Protein 6C9E (pdb70)

Radius of gyration: 26.89 Å; Cα contacts (8 Å, |Δi|>4): 1925; chains: 2; bounding box: 59×67×82 Å

Organism: Legionella pneumophila subsp. pneumophila (strain Philadelphia 1 / ATCC 33152 / DSM 7513) (NCBI:txid272624)

Secondary structure (DSSP, 8-state):
---HHHHHTT-GGGS-EETTEE-EE-BTTT-----HHHHHHHHHIIIII----SS--SHHHHHHHHHHHHHHHHHHHHHT-S-GGGEEEESSHHHHHHHHIIIIITTT--TT-EEEEETT--GGGTHHHHHHHHHH--EEEEE-B-TTS-B-HHHHHHH--TTEEEEEEESB-TTT-BB--HHHHHHHHHHTT-EEEEE-TTHHHHS---HHHHT-SEEEEE----S-TT-EEEEE-HHHHHHSPPSS-STTSEEEE-SS-EEEPPTTGGG--SS--HHHHHHHHHHHHHHHHH-HHHHHHHHHHHHHHHHHHHHHHSSEEEE---SSB-SEEEEEESSS-HHHHHHHHHHTTEE-EEE-TT-HHHHHHTT-S-EEEEE--TT--HHHHHHHHHHHHHHHHHT-/----HHHHHTT-GGGS-EETTEE-EE-BTTT-----HHHHHHHHHIIIII----SS--SHHHHHHHHHHHHHHHHHHHHHT-S-GGGEEEESSHHHHHHHHIIIIITTT--TT-EEEEETT--GGGTHHHHHHHHHH--EEEEE-B-TTS-B-HHHHHHH--TTEEEEEEESB-TTT-BBP-HHHHHHHHHHTT-EEEEE-TTGGGTS---HHHHT-SEEEEE----S-TT-EEEEE-HHHHHHSPPSS-STTSEEEE-SS-EEEPPTTGGG--SS--HHHHHHHHHHHHHHHHH-HHHHHHHHHHHHHHHHHHHHHHSSEEEE---SSB-SEEEEEESSS-HHHHHHHHHHTTEE-EEE-TT-HHHHHHTT-S-EEEEE--TT--HHHHHHHHHHHHHHHHHT-

Nearest PDB structures (foldseek):
  7e6c-assembly1_A  TM=9.893E-01  e=4.722E-59  Bacillus subtilis subsp. subtilis str. 168
  7yb3-assembly1_A-2  TM=9.905E-01  e=2.205E-58  Bacillus subtilis subsp. subtilis str. 168
  7cep-assembly1_A  TM=9.903E-01  e=2.472E-58  Bacillus subtilis subsp. subtilis str. 168
  5j8q-assembly1_A  TM=9.897E-01  e=1.967E-58  Bacillus subtilis subsp. subtilis str. 168
  7e6e-assembly1_A  TM=9.894E-01  e=2.290E-57  Bacillus subtilis subsp. subtilis str. 168

Sequence (809 aa):
SFDVNKIIRKKDFPVLHQKINEYDLVYFDNAATTQKPKAVIDAIAQFYEKDNSNVHRGVHALLSSSVRATEMYEAARAKVKKRFINARRSSPRRECIIFVRGTTEAINLVAQSLVAPRILPPDDEEEILITHMEHHSNIVPWQMVCKKMGCKLQVAPISLNGEVILEEFERRKLNENTKMMVAINYASNSSLGTINPVKTMIKMAHEVGAKVLLDGAQATAHLIVDVQDLDCDFYAFSGHMYGPTGIGVLWGKEEELLNSMTPYQGGGEMINSSVSFEATEYAAIPHKFEAGTPNIAGAIGLAAAIDYIWSLDLDAIAEEYETQLLNYATKAIEAVKKGYNIIIGTAANKVPIISSFVHGKIHAHDIGTTILDSEGIAIRSGHHCTMPLMDFYDDVAATSRISMSSFYNTFKEIDYCMEALQRVKEVFATSFDVNKIIRKKDFPVLHQKINEYDLVYFDNAATTQKPKAVIDAIAQFYEKDNSNVHRGVHALLSSSVRATEMMYEAARAKVKRFINARRSPRRECIIFVRGTTEAINLVAQSLVAPRILPDEEILITHMEHHSNIVPWQMVCKKMGCKLQVAPISLNGEVILEEFERRKLNENTKKMMVAINYASNSSLGTINPVKTMIKMAHEVGAKVLLDGAQATAHLIVDVQDLDCDFYAFSGHMYGPTGIGVLWGKEELLNSMTPYQGGGEMINSSVSFEATEYAAIPHKFEAGTPNIAGAIGLAAAIDYIWSLDLDAIAEYETQLLNYATKAIEAVKGYNIIIGTAANKVPIISSFVHGKIHAHDIGTTILDSEGIAIRSGHHCTMMPLMDFYDDVAATSRISMSSFYNTFKEIDYCMEALQRVKEVFA

Foldseek 3Di:
DQPLVVVLVQFVVQQDADVPFRAFEQACLVFHTAGPLLVVLLVCCVVPQDDFEDPDDDDSNVVLNVLLLVLLVLVCVQQVPPDSLQKAKFQWLLVLLLQCLPFPDLVDAAQAAEEEEELQDFLSQPVSNVVSCVVHNYYYHYFYDDQQAAGPVVSLLVPAALRHAEYEYEQAGSAQQDGYPQLVSCVSNVVSPHAYEYECAPVSLQHRHHCVSSVHQWYWYALSSNADHRIIIIGGDQVSVQPTQEDDDAPQQWPDDDPVDTHGDHGPSVHVHPGGPSSRSSSSSSSSVVCVVSPSVNFNVLQVVVQVLLVVLLVVLPQKAWGHNDPHGGNKTWIDGPPDAQVLLQVQLVVNNYHWDWACSSSCSVCVVVVHGITIMRHDGSSGDSVSSVVSSVSVSVSVVVVD/DPQPLVVVLVQFVVQADADVVFRAFEQACLVFDTAGPLLVVLLVCCVVPQDDFEDPDDDDSNVVLNVLLLVLLVLVCVQQVPPDSLQKAKFQWLLVLLLQCLPFPPLVDAAQAAEEEEELQDFLSLPVSNVVSCVVHNHYYHYFYDDQQAAGPVVSLLVPAALRHAEYEYEQAGSAQQDGYPQLVSCVSNVVSPHAYEYECAPVSLQHRHHCVSSVHQWYWYALSSNFDGRIIIIGGDQVSVQVTQEDDDAPQQWPDDDPVDTHGDGGPSVHVHPGGPSSRSSSSSSSSVVCVVSPSVNFNVQQVVVQVLLVVLLVVLPQKAWGHNDPHGGNKTWIDGPPDAQVLLQVQLVVNNYHWDWACSSSCSVCVVVVHGIIIMRHDGSSGDSVSSVVSSVSVNVSVVVVD

B-factor: mean 17.74, std 9.71, range [6.48, 69.1]

Solvent-accessible surface area: 27256 Å² total

InterPro domains:
  IPR000192 Aminotransferase class V domain [PF00266] (33-401)
  IPR010970 Cysteine desulfurase, SufS [TIGR01979] (15-413)
  IPR010970 Cysteine desulfurase, SufS [cd06453] (33-406)
  IPR015421 Pyridoxal phosphate-dependent transferase, major domain [G3DSA:3.40.640.10] (44-304)
  IPR015422 Pyridoxal phosphate-dependent transferase, small domain [G3DSA:3.90.1150.10] (16-406)
  IPR015424 Pyridoxal phosphate-dependent transferase [SSF53383] (11-409)
  IPR016454 Cysteine desulfurase [PIRSF005572] (32-408)
  IPR020578 Aminotransferase class-V, pyridoxal-phosphate binding site [PS00595] (225-244)

CATH classification: 3.40.640.10

Structure (mmCIF, N/CA/C/O backbone):
data_6C9E
#
_entry.id   6C9E
#
_cell.length_a   60.400
_cell.length_b   71.150
_cell.length_c   113.470
_cell.angle_alpha   90.000
_cell.angle_beta   102.360
_cell.angle_gamma   90.000
#
_symmetry.space_group_name_H-M   'P 1 21 1'
#
loop_
_entity.id
_entity.type
_entity.pdbx_description
1 polymer 'Cysteine desulfurase'
2 non-polymer 'ZINC ION'
3 non-polymer 1,2-ETHANEDIOL
4 water water
#
loop_
_atom_site.group_PDB
_atom_site.id
_atom_site.type_symbol
_atom_site.label_atom_id
_atom_site.label_alt_id
_atom_site.label_comp_id
_atom_site.label_asym_id
_atom_site.label_entity_id
_atom_site.label_seq_id
_atom_site.pdbx_PDB_ins_code
_atom_site.Cartn_x
_atom_site.Cartn_y
_atom_site.Cartn_z
_atom_site.occupancy
_atom_site.B_iso_or_equiv
_atom_site.auth_seq_id
_atom_site.auth_comp_id
_atom_site.auth_asym_id
_atom_site.auth_atom_id
_atom_site.pdbx_PDB_model_num
ATOM 1 N N . SER A 1 18 ? -48.380 -29.585 18.278 1.00 44.93 10 SER A N 1
ATOM 2 C CA . SER A 1 18 ? -49.199 -29.271 19.446 1.00 44.02 10 SER A CA 1
ATOM 3 C C . SER A 1 18 ? -48.873 -27.882 19.979 1.00 35.45 10 SER A C 1
ATOM 4 O O . SER A 1 18 ? -49.607 -27.332 20.795 1.00 40.39 10 SER A O 1
ATOM 7 N N . PHE A 1 19 ? -47.756 -27.322 19.529 1.00 34.37 11 PHE A N 1
ATOM 8 C CA . PHE A 1 19 ? -47.388 -25.964 19.905 1.00 30.10 11 PHE A CA 1
ATOM 9 C C . PHE A 1 19 ? -48.258 -24.991 19.114 1.00 22.26 11 PHE A C 1
ATOM 10 O O . PHE A 1 19 ? -48.217 -24.984 17.875 1.00 26.83 11 PHE A O 1
ATOM 18 N N . ASP A 1 20 ? -49.048 -24.173 19.824 1.00 22.69 12 ASP A N 1
ATOM 19 C CA . ASP A 1 20 ? -50.042 -23.299 19.187 1.00 23.77 12 ASP A CA 1
ATOM 20 C C . ASP A 1 20 ? -49.384 -22.002 18.704 1.00 19.32 12 ASP A C 1
ATOM 21 O O . ASP A 1 20 ? -49.564 -20.917 19.264 1.00 19.06 12 ASP A O 1
ATOM 26 N N . VAL A 1 21 ? -48.628 -22.134 17.608 1.00 18.42 13 VAL A N 1
ATOM 27 C CA . VAL A 1 21 ? -47.853 -20.998 17.113 1.00 16.53 13 VAL A CA 1
ATOM 28 C C . VAL A 1 21 ? -48.764 -19.887 16.604 1.00 16.89 13 VAL A C 1
ATOM 29 O O . VAL A 1 21 ? -48.431 -18.702 16.740 1.00 15.48 13 VAL A O 1
ATOM 33 N N . ASN A 1 22 ? -49.927 -20.230 16.027 1.00 18.86 14 ASN A N 1
ATOM 34 C CA . ASN A 1 22 ? -50.828 -19.180 15.558 1.00 21.24 14 ASN A CA 1
ATOM 35 C C . ASN A 1 22 ? -51.306 -18.304 16.711 1.00 18.52 14 ASN A C 1
ATOM 36 O O . ASN A 1 22 ? -51.347 -17.074 16.589 1.00 19.84 14 ASN A O 1
ATOM 41 N N . LYS A 1 23 ? -51.616 -18.910 17.859 1.00 17.88 15 LYS A N 1
ATOM 42 C CA . LYS A 1 23 ? -52.018 -18.107 19.010 1.00 18.80 15 LYS A CA 1
ATOM 43 C C . LYS A 1 23 ? -50.856 -17.258 19.522 1.00 16.89 15 LYS A C 1
ATOM 44 O O . LYS A 1 23 ? -51.024 -16.070 19.809 1.00 17.41 15 LYS A O 1
ATOM 50 N N . ILE A 1 24 ? -49.661 -17.846 19.607 1.00 15.62 16 ILE A N 1
ATOM 51 C CA A ILE A 1 24 ? -48.498 -17.127 20.120 0.46 14.73 16 ILE A CA 1
ATOM 52 C CA B ILE A 1 24 ? -48.499 -17.131 20.120 0.54 14.56 16 ILE A CA 1
ATOM 53 C C . ILE A 1 24 ? -48.153 -15.944 19.221 1.00 12.74 16 ILE A C 1
ATOM 54 O O . ILE A 1 24 ? -47.775 -14.874 19.698 1.00 13.40 16 ILE A O 1
ATOM 63 N N . ARG A 1 25 ? -48.283 -16.116 17.898 1.00 14.50 17 ARG A N 1
ATOM 64 C CA . ARG A 1 25 ? -47.947 -15.009 17.008 1.00 14.69 17 ARG A CA 1
ATOM 65 C C . ARG A 1 25 ? -48.825 -13.789 17.242 1.00 12.65 17 ARG A C 1
ATOM 66 O O . ARG A 1 25 ? -48.390 -12.669 16.971 1.00 14.52 17 ARG A O 1
ATOM 74 N N . LYS A 1 26 ? -50.062 -13.982 17.717 1.00 14.62 18 LYS A N 1
ATOM 75 C CA A LYS A 1 26 ? -50.925 -12.848 18.036 0.44 14.18 18 LYS A CA 1
ATOM 76 C CA B LYS A 1 26 ? -50.912 -12.836 18.019 0.56 14.09 18 LYS A CA 1
ATOM 77 C C . LYS A 1 26 ? -50.343 -11.979 19.137 1.00 12.86 18 LYS A C 1
ATOM 78 O O . LYS A 1 26 ? -50.751 -10.821 19.277 1.00 16.16 18 LYS A O 1
ATOM 89 N N . ASP A 1 27 ? -49.402 -12.511 19.924 1.00 11.99 19 ASP A N 1
ATOM 90 C CA . ASP A 1 27 ? -48.801 -11.727 20.997 1.00 12.01 19 ASP A CA 1
ATOM 91 C C . ASP A 1 27 ? -47.726 -10.774 20.502 1.00 11.56 19 ASP A C 1
ATOM 92 O O . ASP A 1 27 ? -47.264 -9.934 21.279 1.00 10.94 19 ASP A O 1
ATOM 97 N N . PHE A 1 28 ? -47.301 -10.883 19.240 1.00 11.81 20 PHE A N 1
ATOM 98 C CA . PHE A 1 28 ? -46.136 -10.145 18.748 1.00 13.61 20 PHE A CA 1
ATOM 99 C C . PHE A 1 28 ? -46.574 -9.181 17.655 1.00 14.95 20 PHE A C 1
ATOM 100 O O . PHE A 1 28 ? -46.591 -9.538 16.467 1.00 13.57 20 PHE A O 1
ATOM 108 N N . PRO A 1 29 ? -46.915 -7.940 18.003 1.00 12.51 21 PRO A N 1
ATOM 109 C CA . PRO A 1 29 ? -47.500 -7.031 16.999 1.00 12.86 21 PRO A CA 1
ATOM 110 C C . PRO A 1 29 ? -46.592 -6.763 15.805 1.00 13.40 21 PRO A C 1
ATOM 111 O O . PRO A 1 29 ? -47.097 -6.588 14.687 1.00 14.09 21 PRO A O 1
ATOM 115 N N . VAL A 1 30 ? -45.271 -6.753 16.003 1.00 12.47 22 VAL A N 1
ATOM 116 C CA . VAL A 1 30 ? -44.359 -6.417 14.911 1.00 9.79 22 VAL A CA 1
ATOM 117 C C . VAL A 1 30 ? -44.408 -7.450 13.791 1.00 14.76 22 VAL A C 1
ATOM 118 O O . VAL A 1 30 ? -44.023 -7.150 12.654 1.00 13.38 22 VAL A O 1
ATOM 122 N N . LEU A 1 31 ? -44.877 -8.672 14.075 1.00 12.67 23 LEU A N 1
ATOM 123 C CA . LEU A 1 31 ? -44.889 -9.715 13.047 1.00 12.49 23 LEU A CA 1
ATOM 124 C C . LEU A 1 31 ? -45.938 -9.459 11.981 1.00 14.66 23 LEU A C 1
ATOM 125 O O . LEU A 1 31 ? -45.872 -10.042 10.883 1.00 17.22 23 LEU A O 1
ATOM 130 N N . HIS A 1 32 ? -46.903 -8.599 12.274 1.00 12.62 24 HIS A N 1
ATOM 131 C CA . HIS A 1 32 ? -48.074 -8.429 11.430 1.00 16.16 24 HIS A CA 1
ATOM 132 C C . HIS A 1 32 ? -47.936 -7.159 10.598 1.00 18.55 24 HIS A C 1
ATOM 133 O O . HIS A 1 32 ? -48.624 -6.159 10.798 1.00 21.42 24 HIS A O 1
ATOM 140 N N . GLN A 1 33 ? -46.991 -7.215 9.662 1.00 15.74 25 GLN A N 1
ATOM 141 C CA . GLN A 1 33 ? -46.776 -6.108 8.741 1.00 15.37 25 GLN A CA 1
ATOM 142 C C . GLN A 1 33 ? -46.198 -6.643 7.446 1.00 14.84 25 GLN A C 1
ATOM 143 O O . GLN A 1 33 ? -45.685 -7.767 7.384 1.00 17.78 25 GLN A O 1
ATOM 149 N N . LYS A 1 34 ? -46.272 -5.807 6.423 1.00 16.27 26 LYS A N 1
ATOM 150 C CA . LYS A 1 34 ? -45.733 -6.122 5.113 1.00 17.06 26 LYS A CA 1
ATOM 151 C C . LYS A 1 34 ? -44.494 -5.280 4.847 1.00 21.34 26 LYS A C 1
ATOM 152 O O . LYS A 1 34 ? -44.382 -4.136 5.308 1.00 20.81 26 LYS A O 1
ATOM 158 N N . ILE A 1 35 ? -43.563 -5.881 4.120 1.00 19.60 27 ILE A N 1
ATOM 159 C CA . ILE A 1 35 ? -42.395 -5.212 3.575 1.00 19.82 27 ILE A CA 1
ATOM 160 C C . ILE A 1 35 ? -42.658 -5.093 2.081 1.00 22.56 27 ILE A C 1
ATOM 161 O O . ILE A 1 35 ? -42.506 -6.070 1.335 1.00 22.23 27 ILE A O 1
ATOM 166 N N . ASN A 1 36 ? -43.095 -3.915 1.640 1.00 27.41 28 ASN A N 1
ATOM 167 C CA . ASN A 1 36 ? -43.632 -3.735 0.282 1.00 27.48 28 ASN A CA 1
ATOM 168 C C . ASN A 1 36 ? -44.852 -4.652 0.185 1.00 29.84 28 ASN A C 1
ATOM 169 O O . ASN A 1 36 ? -45.722 -4.607 1.067 1.00 30.98 28 ASN A O 1
ATOM 174 N N . GLU A 1 37 ? -44.972 -5.491 -0.828 1.00 35.02 29 GLU A N 1
ATOM 175 C CA . GLU A 1 37 ? -46.175 -6.302 -0.941 1.00 36.17 29 GLU A CA 1
ATOM 176 C C . GLU A 1 37 ? -46.080 -7.623 -0.189 1.00 30.68 29 GLU A C 1
ATOM 177 O O . GLU A 1 37 ? -47.026 -8.414 -0.249 1.00 36.13 29 GLU A O 1
ATOM 179 N N . TYR A 1 38 ? -44.981 -7.879 0.522 1.00 21.41 30 TYR A N 1
ATOM 180 C CA . TYR A 1 38 ? -44.673 -9.198 1.053 1.00 21.13 30 TYR A CA 1
ATOM 181 C C . TYR A 1 38 ? -44.853 -9.228 2.561 1.00 20.84 30 TYR A C 1
ATOM 182 O O . TYR A 1 38 ? -44.441 -8.296 3.254 1.00 20.10 30 TYR A O 1
ATOM 191 N N . ASP A 1 39 ? -45.420 -10.315 3.082 1.00 17.86 31 ASP A N 1
ATOM 192 C CA . ASP A 1 39 ? -45.447 -10.466 4.534 1.00 16.09 31 ASP A CA 1
ATOM 193 C C . ASP A 1 39 ? -44.029 -10.526 5.087 1.00 15.23 31 ASP A C 1
ATOM 194 O O . ASP A 1 39 ? -43.148 -11.180 4.514 1.00 18.26 31 ASP A O 1
ATOM 199 N N . LEU A 1 40 ? -43.813 -9.847 6.211 1.00 15.05 32 LEU A N 1
ATOM 200 C CA . LEU A 1 40 ? -42.549 -9.970 6.916 1.00 13.32 32 LEU A CA 1
ATOM 201 C C . LEU A 1 40 ? -42.337 -11.419 7.323 1.00 14.86 32 LEU A C 1
ATOM 202 O O . LEU A 1 40 ? -43.247 -12.062 7.851 1.00 14.84 32 LEU A O 1
ATOM 207 N N . VAL A 1 41 ? -41.135 -11.941 7.068 1.00 13.26 33 VAL A N 1
ATOM 208 C CA . VAL A 1 41 ? -40.716 -13.248 7.582 1.00 13.32 33 VAL A CA 1
ATOM 209 C C . VAL A 1 41 ? -39.468 -12.970 8.410 1.00 13.95 33 VAL A C 1
ATOM 210 O O . VAL A 1 41 ? -38.405 -12.701 7.849 1.00 13.61 33 VAL A O 1
ATOM 214 N N . TYR A 1 42 ? -39.591 -12.945 9.744 1.00 11.56 34 TYR A N 1
ATOM 215 C CA . TYR A 1 42 ? -38.486 -12.467 10.575 1.00 10.63 34 TYR A CA 1
ATOM 216 C C . TYR A 1 42 ? -37.619 -13.652 10.986 1.00 10.93 34 TYR A C 1
ATOM 217 O O . TYR A 1 42 ? -37.933 -14.380 11.939 1.00 10.43 34 TYR A O 1
ATOM 226 N N . PHE A 1 43 ? -36.510 -13.833 10.263 1.00 10.74 35 PHE A N 1
ATOM 227 C CA . PHE A 1 43 ? -35.560 -14.922 10.487 1.00 11.19 35 PHE A CA 1
ATOM 228 C C . PHE A 1 43 ? -34.207 -14.386 10.948 1.00 10.44 35 PHE A C 1
ATOM 229 O O . PHE A 1 43 ? -33.155 -14.939 10.604 1.00 11.02 35 PHE A O 1
ATOM 237 N N . ASP A 1 44 ? -34.204 -13.322 11.762 1.00 10.02 36 ASP A N 1
ATOM 238 C CA . ASP A 1 44 ? -32.964 -12.703 12.236 1.00 9.60 36 ASP A CA 1
ATOM 239 C C . ASP A 1 44 ? -32.962 -12.622 13.754 1.00 12.31 36 ASP A C 1
ATOM 240 O O . ASP A 1 44 ? -32.457 -11.666 14.350 1.00 11.18 36 ASP A O 1
ATOM 245 N N . ASN A 1 45 ? -33.511 -13.653 14.391 1.00 10.02 37 ASN A N 1
ATOM 246 C CA . ASN A 1 45 ? -33.663 -13.637 15.843 1.00 9.12 37 ASN A CA 1
ATOM 247 C C . ASN A 1 45 ? -32.352 -13.730 16.596 1.00 10.09 37 ASN A C 1
ATOM 248 O O . ASN A 1 45 ? -32.318 -13.329 17.776 1.00 12.08 37 ASN A O 1
ATOM 253 N N . ALA A 1 46 ? -31.294 -14.282 15.983 1.00 10.25 38 ALA A N 1
ATOM 254 C CA . ALA A 1 46 ? -30.002 -14.293 16.667 1.00 10.23 38 ALA A CA 1
ATOM 255 C C . ALA A 1 46 ? -29.393 -12.897 16.747 1.00 11.00 38 ALA A C 1
ATOM 256 O O . ALA A 1 46 ? -28.519 -12.669 17.587 1.00 14.32 38 ALA A O 1
ATOM 258 N N . ALA A 1 47 ? -29.824 -11.963 15.894 1.00 9.60 39 ALA A N 1
ATOM 259 C CA . ALA A 1 47 ? -29.375 -10.577 16.024 1.00 9.38 39 ALA A CA 1
ATOM 260 C C . ALA A 1 47 ? -30.163 -9.862 17.099 1.00 10.54 39 ALA A C 1
ATOM 261 O O . ALA A 1 47 ? -29.590 -9.203 17.973 1.00 9.82 39 ALA A O 1
ATOM 263 N N . THR A 1 48 ? -31.488 -9.994 17.053 1.00 9.12 40 THR A N 1
ATOM 264 C CA . THR A 1 48 ? -32.335 -9.572 18.155 1.00 9.84 40 THR A CA 1
ATOM 265 C C . THR A 1 48 ? -33.702 -10.201 17.962 1.00 8.81 40 THR A C 1
ATOM 266 O O . THR A 1 48 ? -34.093 -10.560 16.845 1.00 10.01 40 THR A O 1
ATOM 270 N N . THR A 1 49 ? -34.436 -10.328 19.062 1.00 8.92 41 THR A N 1
ATOM 271 C CA . THR A 1 49 ? -35.759 -10.936 19.022 1.00 8.83 41 THR A CA 1
ATOM 272 C C . THR A 1 49 ? -36.848 -9.866 19.060 1.00 8.95 41 THR A C 1
ATOM 273 O O . THR A 1 49 ? -36.624 -8.717 19.463 1.00 10.12 41 THR A O 1
ATOM 277 N N . GLN A 1 50 ? -38.055 -10.288 18.700 1.00 9.39 42 GLN A N 1
ATOM 278 C CA . GLN A 1 50 ? -39.221 -9.432 18.820 1.00 8.59 42 GLN A CA 1
ATOM 279 C C . GLN A 1 50 ? -39.868 -9.636 20.187 1.00 9.90 42 GLN A C 1
ATOM 280 O O . GLN A 1 50 ? -39.599 -10.622 20.887 1.00 9.82 42 GLN A O 1
ATOM 286 N N . LYS A 1 51 ? -40.727 -8.640 20.581 1.00 12.14 43 LYS A N 1
ATOM 287 C CA . LYS A 1 51 ? -41.267 -8.589 21.939 1.00 9.06 43 LYS A CA 1
ATOM 288 C C . LYS A 1 51 ? -42.759 -8.870 21.948 1.00 10.53 43 LYS A C 1
ATOM 289 O O . LYS A 1 51 ? -43.494 -8.375 21.083 1.00 12.61 43 LYS A O 1
ATOM 295 N N . PRO A 1 52 ? -43.223 -9.609 22.945 1.00 9.12 44 PRO A N 1
ATOM 296 C CA . PRO A 1 52 ? -44.664 -9.805 23.117 1.00 9.67 44 PRO A CA 1
ATOM 297 C C . PRO A 1 52 ? -45.289 -8.569 23.751 1.00 11.20 44 PRO A C 1
ATOM 298 O O . PRO A 1 52 ? -44.625 -7.772 24.415 1.00 9.91 44 PRO A O 1
ATOM 302 N N . LYS A 1 53 ? -46.593 -8.412 23.512 1.00 10.55 45 LYS A N 1
ATOM 303 C CA . LYS A 1 53 ? -47.329 -7.301 24.110 1.00 10.74 45 LYS A CA 1
ATOM 304 C C . LYS A 1 53 ? -47.111 -7.223 25.627 1.00 11.20 45 LYS A C 1
ATOM 305 O O . LYS A 1 53 ? -46.999 -6.130 26.182 1.00 11.40 45 LYS A O 1
ATOM 311 N N . ALA A 1 54 ? -47.019 -8.374 26.310 1.00 10.54 46 ALA A N 1
ATOM 312 C CA . ALA A 1 54 ? -46.840 -8.343 27.766 1.00 9.66 46 ALA A CA 1
ATOM 313 C C . ALA A 1 54 ? -45.582 -7.586 28.166 1.00 11.42 46 ALA A C 1
ATOM 314 O O . ALA A 1 54 ? -45.561 -6.915 29.214 1.00 11.42 46 ALA A O 1
ATOM 316 N N . VAL A 1 55 ? -44.518 -7.690 27.362 1.00 10.17 47 VAL A N 1
ATOM 317 C CA . VAL A 1 55 ? -43.278 -6.985 27.674 1.00 9.50 47 VAL A CA 1
ATOM 318 C C . VAL A 1 55 ? -43.426 -5.507 27.365 1.00 9.15 47 VAL A C 1
ATOM 319 O O . VAL A 1 55 ? -43.067 -4.642 28.182 1.00 9.00 47 VAL A O 1
ATOM 323 N N . ILE A 1 56 ? -43.977 -5.191 26.188 1.00 8.37 48 ILE A N 1
ATOM 324 C CA . ILE A 1 56 ? -44.188 -3.792 25.821 1.00 9.87 48 ILE A CA 1
ATOM 325 C C . ILE A 1 56 ? -45.076 -3.106 26.851 1.00 10.58 48 ILE A C 1
ATOM 326 O O . ILE A 1 56 ? -44.782 -1.982 27.303 1.00 11.18 48 ILE A O 1
ATOM 331 N N . ASP A 1 57 ? -46.138 -3.799 27.289 1.00 9.75 49 ASP A N 1
ATOM 332 C CA . ASP A 1 57 ? -47.064 -3.225 28.253 1.00 11.59 49 ASP A CA 1
ATOM 333 C C . ASP A 1 57 ? -46.423 -3.061 29.624 1.00 10.05 49 ASP A C 1
ATOM 334 O O . ASP A 1 57 ? -46.728 -2.089 30.335 1.00 12.21 49 ASP A O 1
ATOM 339 N N . ALA A 1 58 ? -45.532 -3.982 30.017 1.00 10.07 50 ALA A N 1
ATOM 340 C CA . ALA A 1 58 ? -44.884 -3.825 31.321 1.00 10.93 50 ALA A CA 1
ATOM 341 C C . ALA A 1 58 ? -44.059 -2.548 31.359 1.00 10.93 50 ALA A C 1
ATOM 342 O O . ALA A 1 58 ? -44.036 -1.837 32.381 1.00 10.62 50 ALA A O 1
ATOM 344 N N . ILE A 1 59 ? -43.341 -2.254 30.273 1.00 8.88 51 ILE A N 1
ATOM 345 C CA . ILE A 1 59 ? -42.529 -1.036 30.212 1.00 9.80 51 ILE A CA 1
ATOM 346 C C . ILE A 1 59 ? -43.417 0.205 30.244 1.00 11.18 51 ILE A C 1
ATOM 347 O O . ILE A 1 59 ? -43.192 1.139 31.034 1.00 10.31 51 ILE A O 1
ATOM 352 N N . ALA A 1 60 ? -44.461 0.237 29.407 1.00 8.94 52 ALA A N 1
ATOM 353 C CA . ALA A 1 60 ? -45.344 1.400 29.398 1.00 9.57 52 ALA A CA 1
ATOM 354 C C . ALA A 1 60 ? -46.019 1.592 30.743 1.00 10.84 52 ALA A C 1
ATOM 355 O O . ALA A 1 60 ? -46.099 2.719 31.241 1.00 10.92 52 ALA A O 1
ATOM 357 N N . GLN A 1 61 ? -46.508 0.501 31.346 1.00 9.53 53 GLN A N 1
ATOM 358 C CA . GLN A 1 61 ? -47.191 0.598 32.635 1.00 8.76 53 GLN A CA 1
ATOM 359 C C . GLN A 1 61 ? -46.260 1.142 33.717 1.00 9.24 53 GLN A C 1
ATOM 360 O O . GLN A 1 61 ? -46.692 1.926 34.578 1.00 10.56 53 GLN A O 1
ATOM 366 N N . PHE A 1 62 ? -44.988 0.744 33.695 1.00 8.75 54 PHE A N 1
ATOM 367 C CA . PHE A 1 62 ? -44.050 1.290 34.667 1.00 8.52 54 PHE A CA 1
ATOM 368 C C . PHE A 1 62 ? -43.992 2.813 34.562 1.00 8.73 54 PHE A C 1
ATOM 369 O O . PHE A 1 62 ? -44.091 3.533 35.568 1.00 9.13 54 PHE A O 1
ATOM 377 N N . TYR A 1 63 ? -43.856 3.335 33.340 1.00 8.72 55 TYR A N 1
ATOM 378 C CA . TYR A 1 63 ? -43.780 4.787 33.199 1.00 8.67 55 TYR A CA 1
ATOM 379 C C . TYR A 1 63 ? -45.117 5.473 33.447 1.00 9.78 55 TYR A C 1
ATOM 380 O O . TYR A 1 63 ? -45.148 6.656 33.812 1.00 11.52 55 TYR A O 1
ATOM 389 N N . GLU A 1 64 ? -46.227 4.774 33.225 1.00 9.49 56 GLU A N 1
ATOM 390 C CA . GLU A 1 64 ? -47.542 5.360 33.424 1.00 8.49 56 GLU A CA 1
ATOM 391 C C . GLU A 1 64 ? -47.970 5.353 34.880 1.00 9.64 56 GLU A C 1
ATOM 392 O O . GLU A 1 64 ? -48.824 6.162 35.251 1.00 11.82 56 GLU A O 1
ATOM 398 N N . LYS A 1 65 ? -47.411 4.463 35.696 1.00 9.52 57 LYS A N 1
ATOM 399 C CA . LYS A 1 65 ? -47.945 4.274 37.049 1.00 8.09 57 LYS A CA 1
ATOM 400 C C . LYS A 1 65 ? -46.912 4.381 38.153 1.00 9.53 57 LYS A C 1
ATOM 401 O O . LYS A 1 65 ? -47.236 4.889 39.230 1.00 10.02 57 LYS A O 1
ATOM 407 N N . ASP A 1 66 ? -45.692 3.858 37.943 1.00 8.69 58 ASP A N 1
ATOM 408 C CA . ASP A 1 66 ? -44.820 3.543 39.075 1.00 10.11 58 ASP A CA 1
ATOM 409 C C . ASP A 1 66 ? -43.471 4.241 39.044 1.00 9.64 58 ASP A C 1
ATOM 410 O O . ASP A 1 66 ? -42.696 4.091 40.000 1.00 11.04 58 ASP A O 1
ATOM 415 N N . ASN A 1 67 ? -43.155 4.966 37.975 1.00 8.70 59 ASN A N 1
ATOM 416 C CA . ASN A 1 67 ? -41.799 5.445 37.783 1.00 8.16 59 ASN A CA 1
ATOM 417 C C . ASN A 1 67 ? -41.328 6.334 38.930 1.00 8.68 59 ASN A C 1
ATOM 418 O O . ASN A 1 67 ? -42.020 7.272 39.339 1.00 9.00 59 ASN A O 1
ATOM 423 N N . SER A 1 68 ? -40.106 6.054 39.385 1.00 7.68 60 SER A N 1
ATOM 424 C CA . SER A 1 68 ? -39.357 6.774 40.411 1.00 6.76 60 SER A CA 1
ATOM 425 C C . SER A 1 68 ? -38.000 6.096 40.494 1.00 9.36 60 SER A C 1
ATOM 426 O O . SER A 1 68 ? -37.798 5.009 39.939 1.00 9.72 60 SER A O 1
ATOM 429 N N . ASN A 1 69 ? -37.062 6.750 41.167 1.00 9.10 61 ASN A N 1
ATOM 430 C CA . ASN A 1 69 ? -35.762 6.128 41.277 1.00 10.39 61 ASN A CA 1
ATOM 431 C C . ASN A 1 69 ? -35.814 5.117 42.414 1.00 12.21 61 ASN A C 1
ATOM 432 O O . ASN A 1 69 ? -36.755 5.103 43.222 1.00 13.90 61 ASN A O 1
ATOM 437 N N . VAL A 1 70 ? -34.836 4.235 42.435 1.00 9.38 62 VAL A N 1
ATOM 438 C CA . VAL A 1 70 ? -34.879 3.069 43.311 1.00 9.26 62 VAL A CA 1
ATOM 439 C C . VAL A 1 70 ? -33.833 3.196 44.410 1.00 11.37 62 VAL A C 1
ATOM 440 O O . VAL A 1 70 ? -32.752 3.776 44.221 1.00 12.83 62 VAL A O 1
ATOM 444 N N . HIS A 1 71 ? -34.183 2.648 45.586 1.00 11.60 63 HIS A N 1
ATOM 445 C CA . HIS A 1 71 ? -33.377 2.578 46.804 1.00 11.67 63 HIS A CA 1
ATOM 446 C C . HIS A 1 71 ? -33.314 3.910 47.542 1.00 14.13 63 HIS A C 1
ATOM 447 O O . HIS A 1 71 ? -33.402 4.980 46.936 1.00 14.36 63 HIS A O 1
ATOM 454 N N . ARG A 1 72 ? -33.194 3.831 48.864 1.00 14.98 64 ARG A N 1
ATOM 455 C CA . ARG A 1 72 ? -32.996 5.009 49.703 1.00 16.40 64 ARG A CA 1
ATOM 456 C C . ARG A 1 72 ? -34.102 6.039 49.499 1.00 16.94 64 ARG A C 1
ATOM 457 O O . ARG A 1 72 ? -33.882 7.238 49.662 1.00 25.01 64 ARG A O 1
ATOM 465 N N . GLY A 1 73 ? -35.312 5.570 49.188 1.00 17.08 65 GLY A N 1
ATOM 466 C CA . GLY A 1 73 ? -36.440 6.466 49.006 1.00 17.42 65 GLY A CA 1
ATOM 467 C C . GLY A 1 73 ? -37.439 6.362 50.138 1.00 18.47 65 GLY A C 1
ATOM 468 O O . GLY A 1 73 ? -37.483 5.365 50.872 1.00 24.72 65 GLY A O 1
ATOM 469 N N . VAL A 1 74 ? -38.217 7.417 50.325 1.00 14.87 66 VAL A N 1
ATOM 470 C CA . VAL A 1 74 ? -39.233 7.438 51.372 1.00 20.05 66 VAL A CA 1
ATOM 471 C C . VAL A 1 74 ? -40.636 7.461 50.817 1.00 24.96 66 VAL A C 1
ATOM 472 O O . VAL A 1 74 ? -41.590 7.256 51.588 1.00 30.38 66 VAL A O 1
ATOM 476 N N . HIS A 1 75 ? -40.812 7.700 49.526 1.00 11.81 67 HIS A N 1
ATOM 477 C CA . HIS A 1 75 ? -42.150 7.983 49.045 1.00 10.40 67 HIS A CA 1
ATOM 478 C C . HIS A 1 75 ? -42.698 6.800 48.259 1.00 10.63 67 HIS A C 1
ATOM 479 O O . HIS A 1 75 ? -41.969 5.904 47.833 1.00 10.24 67 HIS A O 1
ATOM 486 N N . ALA A 1 76 ? -44.024 6.807 48.112 1.00 10.08 68 ALA A N 1
ATOM 487 C CA . ALA A 1 76 ? -44.757 5.618 47.680 1.00 9.37 68 ALA A CA 1
ATOM 488 C C . ALA A 1 76 ? -44.264 5.073 46.346 1.00 10.38 68 ALA A C 1
ATOM 489 O O . ALA A 1 76 ? -44.059 3.864 46.202 1.00 10.47 68 ALA A O 1
ATOM 491 N N . LEU A 1 77 ? -44.098 5.934 45.344 1.00 9.62 69 LEU A N 1
ATOM 492 C CA A LEU A 1 77 ? -43.667 5.410 44.050 0.70 8.40 69 LEU A CA 1
ATOM 493 C CA B LEU A 1 77 ? -43.642 5.463 44.035 0.30 9.72 69 LEU A CA 1
ATOM 494 C C . LEU A 1 77 ? -42.245 4.870 44.118 1.00 8.97 69 LEU A C 1
ATOM 495 O O . LEU A 1 77 ? -41.946 3.849 43.493 1.00 9.79 69 LEU A O 1
ATOM 504 N N . SER A 1 78 ? -41.346 5.523 44.862 1.00 8.54 70 SER A N 1
ATOM 505 C CA A SER A 1 78 ? -39.998 4.975 44.984 0.63 8.82 70 SER A CA 1
ATOM 506 C CA B SER A 1 78 ? -39.998 4.978 44.978 0.22 9.39 70 SER A CA 1
ATOM 507 C CA C SER A 1 78 ? -39.997 4.980 44.984 0.15 9.46 70 SER A CA 1
ATOM 508 C C . SER A 1 78 ? -40.020 3.613 45.656 1.00 10.17 70 SER A C 1
ATOM 509 O O . SER A 1 78 ? -39.314 2.692 45.232 1.00 10.84 70 SER A O 1
ATOM 516 N N . VAL A 1 79 ? -40.830 3.463 46.703 1.00 8.86 71 VAL A N 1
ATOM 517 C CA . VAL A 1 79 ? -40.952 2.175 47.373 1.00 11.07 71 VAL A CA 1
ATOM 518 C C . VAL A 1 79 ? -41.480 1.123 46.401 1.00 13.03 71 VAL A C 1
ATOM 519 O O . VAL A 1 79 ? -40.932 0.011 46.321 1.00 12.07 71 VAL A O 1
ATOM 523 N N . ARG A 1 80 ? -42.507 1.472 45.607 1.00 10.40 72 ARG A N 1
ATOM 524 C CA . ARG A 1 80 ? -43.081 0.514 44.656 1.00 11.14 72 ARG A CA 1
ATOM 525 C C . ARG A 1 80 ? -42.059 0.146 43.602 1.00 11.26 72 ARG A C 1
ATOM 526 O O . ARG A 1 80 ? -41.865 -1.039 43.300 1.00 10.97 72 ARG A O 1
ATOM 534 N N . ALA A 1 81 ? -41.400 1.159 43.024 1.00 8.83 73 ALA A N 1
ATOM 535 C CA . ALA A 1 81 ? -40.442 0.898 41.952 1.00 8.35 73 ALA A CA 1
ATOM 536 C C . ALA A 1 81 ? -39.286 0.048 42.452 1.00 8.54 73 ALA A C 1
ATOM 537 O O . ALA A 1 81 ? -38.774 -0.816 41.723 1.00 9.17 73 ALA A O 1
ATOM 539 N N . THR A 1 82 ? -38.822 0.318 43.678 1.00 8.88 74 THR A N 1
ATOM 540 C CA . THR A 1 82 ? -37.713 -0.459 44.226 1.00 9.63 74 THR A CA 1
ATOM 541 C C . THR A 1 82 ? -38.113 -1.908 44.421 1.00 10.27 74 THR A C 1
ATOM 542 O O . THR A 1 82 ? -37.344 -2.814 44.093 1.00 9.83 74 THR A O 1
ATOM 546 N N . GLU A 1 83 ? -39.323 -2.152 44.938 1.00 8.54 75 GLU A N 1
ATOM 547 C CA . GLU A 1 83 ? -39.776 -3.534 45.077 1.00 7.92 75 GLU A CA 1
ATOM 548 C C . GLU A 1 83 ? -39.850 -4.221 43.719 1.00 10.37 75 GLU A C 1
ATOM 549 O O . GLU A 1 83 ? -39.467 -5.389 43.582 1.00 10.58 75 GLU A O 1
ATOM 555 N N . MET A 1 84 ? -40.321 -3.503 42.694 1.00 8.93 76 MET A N 1
ATOM 556 C CA . MET A 1 84 ? -40.428 -4.093 41.362 1.00 9.08 76 MET A CA 1
ATOM 557 C C . MET A 1 84 ? -39.055 -4.406 40.791 1.00 8.39 76 MET A C 1
ATOM 558 O O . MET A 1 84 ? -38.866 -5.447 40.139 1.00 9.73 76 MET A O 1
ATOM 563 N N . TYR A 1 85 ? -38.109 -3.496 40.981 1.00 7.70 77 TYR A N 1
ATOM 564 C CA . TYR A 1 85 ? -36.753 -3.695 40.470 1.00 8.01 77 TYR A CA 1
ATOM 565 C C . TYR A 1 85 ? -36.080 -4.888 41.148 1.00 9.03 77 TYR A C 1
ATOM 566 O O . TYR A 1 85 ? -35.518 -5.762 40.475 1.00 9.15 77 TYR A O 1
ATOM 575 N N . GLU A 1 86 ? -36.138 -4.951 42.478 1.00 9.34 78 GLU A N 1
ATOM 576 C CA . GLU A 1 86 ? -35.531 -6.090 43.167 1.00 8.88 78 GLU A CA 1
ATOM 577 C C . GLU A 1 86 ? -36.309 -7.376 42.906 1.00 9.13 78 GLU A C 1
ATOM 578 O O . GLU A 1 86 ? -35.720 -8.464 42.911 1.00 10.55 78 GLU A O 1
ATOM 584 N N . ALA A 1 87 ? -37.625 -7.292 42.675 1.00 8.69 79 ALA A N 1
ATOM 585 C CA . ALA A 1 87 ? -38.351 -8.502 42.299 1.00 7.47 79 ALA A CA 1
ATOM 586 C C . ALA A 1 87 ? -37.905 -8.998 40.932 1.00 10.86 79 ALA A C 1
ATOM 587 O O . ALA A 1 87 ? -37.895 -10.205 40.690 1.00 10.56 79 ALA A O 1
ATOM 589 N N . ALA A 1 88 ? -37.582 -8.077 40.019 1.00 8.81 80 ALA A N 1
ATOM 590 C CA . ALA A 1 88 ? -37.028 -8.490 38.727 1.00 8.84 80 ALA A CA 1
ATOM 591 C C . ALA A 1 88 ? -35.712 -9.230 38.926 1.00 8.78 80 ALA A C 1
ATOM 592 O O . ALA A 1 88 ? -35.460 -10.257 38.277 1.00 9.06 80 ALA A O 1
ATOM 594 N N . ARG A 1 89 ? -34.855 -8.731 39.822 1.00 9.04 81 ARG A N 1
ATOM 595 C CA . ARG A 1 89 ? -33.615 -9.441 40.114 1.00 8.14 81 ARG A CA 1
ATOM 596 C C . ARG A 1 89 ? -33.900 -10.836 40.648 1.00 8.54 81 ARG A C 1
ATOM 597 O O . ARG A 1 89 ? -33.219 -11.806 40.289 1.00 9.12 81 ARG A O 1
ATOM 605 N N . ALA A 1 90 ? -34.896 -10.952 41.534 1.00 8.95 82 ALA A N 1
ATOM 606 C CA . ALA A 1 90 ? -35.240 -12.264 42.067 1.00 9.05 82 ALA A CA 1
ATOM 607 C C . ALA A 1 90 ? -35.741 -13.194 40.968 1.00 8.74 82 ALA A C 1
ATOM 608 O O . ALA A 1 90 ? -35.472 -14.405 40.998 1.00 10.64 82 ALA A O 1
ATOM 610 N N . LYS A 1 91 ? -36.475 -12.646 39.993 1.00 9.29 83 LYS A N 1
ATOM 611 C CA . LYS A 1 91 ? -36.963 -13.483 38.899 1.00 9.68 83 LYS A CA 1
ATOM 612 C C . LYS A 1 91 ? -35.809 -13.971 38.033 1.00 8.52 83 LYS A C 1
ATOM 613 O O . LYS A 1 91 ? -35.808 -15.132 37.599 1.00 9.70 83 LYS A O 1
ATOM 619 N N . VAL A 1 92 ? -34.800 -13.119 37.829 1.00 8.84 84 VAL A N 1
ATOM 620 C CA . VAL A 1 92 ? -33.591 -13.553 37.129 1.00 9.88 84 VAL A CA 1
ATOM 621 C C . VAL A 1 92 ? -32.945 -14.719 37.863 1.00 9.45 84 VAL A C 1
ATOM 622 O O . VAL A 1 92 ? -32.559 -15.717 37.248 1.00 9.74 84 VAL A O 1
ATOM 626 N N . LYS A 1 93 ? -32.797 -14.599 39.188 1.00 8.68 85 LYS A N 1
ATOM 627 C CA A LYS A 1 93 ? -32.247 -15.693 39.982 0.53 8.74 85 LYS A CA 1
ATOM 628 C CA B LYS A 1 93 ? -32.245 -15.692 39.980 0.47 8.88 85 LYS A CA 1
ATOM 629 C C . LYS A 1 93 ? -33.000 -16.991 39.729 1.00 11.60 85 LYS A C 1
ATOM 630 O O . LYS A 1 93 ? -32.397 -18.045 39.522 1.00 11.15 85 LYS A O 1
ATOM 641 N N . ARG A 1 94 ? -34.333 -16.937 39.756 1.00 9.36 86 ARG A N 1
ATOM 642 C CA . ARG A 1 94 ? -35.105 -18.157 39.535 1.00 10.46 86 ARG A CA 1
ATOM 643 C C . ARG A 1 94 ? -34.899 -18.688 38.115 1.00 10.84 86 ARG A C 1
ATOM 644 O O . ARG A 1 94 ? -34.796 -19.909 37.896 1.00 11.54 86 ARG A O 1
ATOM 652 N N . PHE A 1 95 ? -34.830 -17.776 37.149 1.00 9.26 87 PHE A N 1
ATOM 653 C CA . PHE A 1 95 ? -34.712 -18.120 35.736 1.00 10.26 87 PHE A CA 1
ATOM 654 C C . PHE A 1 95 ? -33.427 -18.882 35.433 1.00 12.87 87 PHE A C 1
ATOM 655 O O . PHE A 1 95 ? -33.418 -19.764 34.564 1.00 12.85 87 PHE A O 1
ATOM 663 N N . ILE A 1 96 ? -32.325 -18.546 36.112 1.00 9.51 88 ILE A N 1
ATOM 664 C CA . ILE A 1 96 ? -31.043 -19.217 35.855 1.00 11.76 88 ILE A CA 1
ATOM 665 C C . ILE A 1 96 ? -30.650 -20.154 36.990 1.00 12.31 88 ILE A C 1
ATOM 666 O O . ILE A 1 96 ? -29.552 -20.725 36.961 1.00 11.64 88 ILE A O 1
ATOM 671 N N . ASN A 1 97 ? -31.518 -20.332 37.988 1.00 10.71 89 ASN A N 1
ATOM 672 C CA . ASN A 1 97 ? -31.250 -21.160 39.175 1.00 10.54 89 ASN A CA 1
ATOM 673 C C . ASN A 1 97 ? -30.005 -20.705 39.935 1.00 12.26 89 ASN A C 1
ATOM 674 O O . ASN A 1 97 ? -29.204 -21.527 40.395 1.00 16.32 89 ASN A O 1
ATOM 679 N N . ALA A 1 98 ? -29.841 -19.391 40.071 1.00 11.39 90 ALA A N 1
ATOM 680 C CA . ALA A 1 98 ? -28.824 -18.860 40.963 1.00 10.07 90 ALA A CA 1
ATOM 681 C C . ALA A 1 98 ? -29.153 -19.200 42.415 1.00 16.08 90 ALA A C 1
ATOM 682 O O . ALA A 1 98 ? -30.316 -19.347 42.785 1.00 13.19 90 ALA A O 1
ATOM 684 N N . ARG A 1 99 ? -28.115 -19.282 43.254 1.00 13.97 91 ARG A N 1
ATOM 685 C CA A ARG A 1 99 ? -28.345 -19.538 44.675 0.50 15.95 91 ARG A CA 1
ATOM 686 C CA B ARG A 1 99 ? -28.344 -19.536 44.676 0.50 15.97 91 ARG A CA 1
ATOM 687 C C . ARG A 1 99 ? -29.019 -18.356 45.363 1.00 14.82 91 ARG A C 1
ATOM 688 O O . ARG A 1 99 ? -29.787 -18.556 46.313 1.00 16.58 91 ARG A O 1
ATOM 703 N N . SER A 1 100 ? -28.754 -17.130 44.907 1.00 13.57 92 SER A N 1
ATOM 704 C CA A SER A 1 100 ? -29.231 -15.941 45.608 0.63 12.06 92 SER A CA 1
ATOM 705 C CA B SER A 1 100 ? -29.290 -15.961 45.590 0.37 12.72 92 SER A CA 1
ATOM 706 C C . SER A 1 100 ? -29.381 -14.799 44.616 1.00 11.86 92 SER A C 1
ATOM 707 O O . SER A 1 100 ? -28.586 -14.709 43.663 1.00 12.71 92 SER A O 1
ATOM 712 N N . PRO A 1 101 ? -30.354 -13.904 44.806 1.00 11.25 93 PRO A N 1
ATOM 713 C CA . PRO A 1 101 ? -30.429 -12.727 43.933 1.00 10.58 93 PRO A CA 1
ATOM 714 C C . PRO A 1 101 ? -29.205 -11.848 44.016 1.00 10.17 93 PRO A C 1
ATOM 715 O O . PRO A 1 101 ? -28.905 -11.144 43.033 1.00 10.87 93 PRO A O 1
ATOM 719 N N . ARG A 1 102 ? -28.454 -11.900 45.121 1.00 12.44 94 ARG A N 1
ATOM 720 C CA A ARG A 1 102 ? -27.268 -11.061 45.286 0.59 12.96 94 ARG A CA 1
ATOM 721 C CA B ARG A 1 102 ? -27.314 -11.001 45.228 0.41 12.43 94 ARG A CA 1
ATOM 722 C C . ARG A 1 102 ? -26.215 -11.337 44.234 1.00 11.88 94 ARG A C 1
ATOM 723 O O . ARG A 1 102 ? -25.333 -10.504 44.031 1.00 12.58 94 ARG A O 1
ATOM 738 N N . GLU A 1 103 ? -26.262 -12.519 43.620 1.00 10.39 95 GLU A N 1
ATOM 739 C CA . GLU A 1 103 ? -25.301 -12.917 42.594 1.00 10.14 95 GLU A CA 1
ATOM 740 C C . GLU A 1 103 ? -25.658 -12.401 41.207 1.00 11.51 95 GLU A C 1
ATOM 741 O O . GLU A 1 103 ? -24.889 -12.638 40.264 1.00 10.42 95 GLU A O 1
ATOM 747 N N . CYS A 1 104 ? -26.818 -11.761 41.043 1.00 8.93 96 CYS A N 1
ATOM 748 C CA . CYS A 1 104 ? -27.365 -11.401 39.734 1.00 7.51 96 CYS A CA 1
ATOM 749 C C . CYS A 1 104 ? -27.232 -9.891 39.561 1.00 11.47 96 CYS A C 1
ATOM 750 O O . CYS A 1 104 ? -27.898 -9.124 40.261 1.00 11.22 96 CYS A O 1
ATOM 753 N N . ILE A 1 105 ? -26.374 -9.470 38.635 1.00 8.63 97 ILE A N 1
ATOM 754 C CA A ILE A 1 105 ? -26.040 -8.066 38.405 0.49 8.85 97 ILE A CA 1
ATOM 755 C CA B ILE A 1 105 ? -26.065 -8.060 38.416 0.51 8.23 97 ILE A CA 1
ATOM 756 C C . ILE A 1 105 ? -26.688 -7.607 37.106 1.00 8.42 97 ILE A C 1
ATOM 757 O O . ILE A 1 105 ? -26.520 -8.261 36.068 1.00 9.34 97 ILE A O 1
ATOM 766 N N . PHE A 1 106 ? -27.396 -6.480 37.145 1.00 8.29 98 PHE A N 1
ATOM 767 C CA . PHE A 1 106 ? -27.934 -5.901 35.910 1.00 6.48 98 PHE A CA 1
ATOM 768 C C . PHE A 1 106 ? -26.874 -5.036 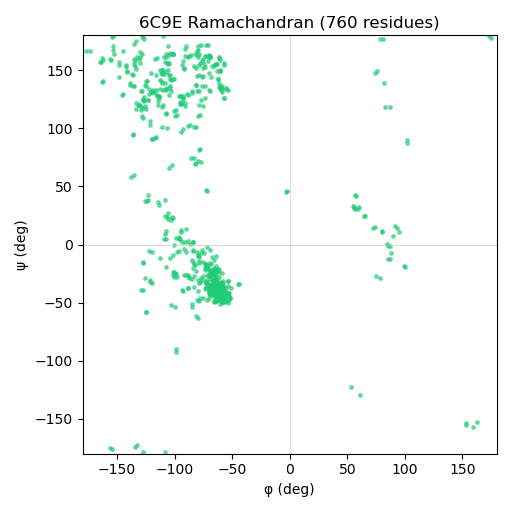35.237 1.00 8.13 98 PHE A C 1
ATOM 769 O O . PHE A 1 106 ? -26.244 -4.180 35.879 1.00 9.04 98 PHE A O 1
ATOM 777 N N . VAL A 1 107 ? -26.686 -5.275 33.931 1.00 6.94 99 VAL A N 1
ATOM 778 C CA . VAL A 1 107 ? -25.754 -4.552 33.069 1.00 8.19 99 VAL A CA 1
ATOM 779 C C . VAL A 1 107 ? -26.504 -4.173 31.795 1.00 9.47 99 VAL A C 1
ATOM 780 O O . VAL A 1 107 ? -27.725 -4.348 31.707 1.00 8.88 99 VAL A O 1
ATOM 784 N N . ARG A 1 108 ? -25.789 -3.633 30.792 1.00 7.59 100 ARG A N 1
ATOM 785 C CA . ARG A 1 108 ? -26.447 -3.302 29.526 1.00 8.23 100 ARG A CA 1
ATOM 786 C C . ARG A 1 108 ? -26.696 -4.542 28.668 1.00 9.25 100 ARG A C 1
ATOM 787 O O . ARG A 1 108 ? -27.681 -4.587 27.914 1.00 10.70 100 ARG A O 1
ATOM 795 N N . GLY A 1 109 ? -25.856 -5.559 28.807 1.00 7.63 101 GLY A N 1
ATOM 796 C CA . GLY A 1 109 ? -25.916 -6.693 27.912 1.00 9.22 101 GLY A CA 1
ATOM 797 C C . GLY A 1 109 ? -24.748 -7.614 28.174 1.00 8.35 101 GLY A C 1
ATOM 798 O O . GLY A 1 109 ? -23.900 -7.352 29.036 1.00 8.96 101 GLY A O 1
ATOM 799 N N . THR A 1 110 ? -24.732 -8.708 27.400 1.00 7.75 102 THR A N 1
ATOM 800 C CA . THR A 1 110 ? -23.664 -9.700 27.496 1.00 8.25 102 THR A CA 1
ATOM 801 C C . THR A 1 110 ? -22.299 -9.050 27.352 1.00 7.99 102 THR A C 1
ATOM 802 O O . THR A 1 110 ? -21.365 -9.378 28.092 1.00 9.37 102 THR A O 1
ATOM 806 N N . THR A 1 111 ? -22.171 -8.106 26.417 1.00 8.66 103 THR A N 1
ATOM 807 C CA . THR A 1 111 ? -20.868 -7.480 26.203 1.00 8.28 103 THR A CA 1
ATOM 808 C C . THR A 1 111 ? -20.380 -6.790 27.471 1.00 9.13 103 THR A C 1
ATOM 809 O O . THR A 1 111 ? -19.229 -6.972 27.886 1.00 9.16 103 THR A O 1
ATOM 813 N N . GLU A 1 112 ? -21.236 -5.986 28.099 1.00 8.01 104 GLU A N 1
ATOM 814 C CA . GLU A 1 112 ? -20.782 -5.310 29.314 1.00 7.88 104 GLU A CA 1
ATOM 815 C C . GLU A 1 112 ? -20.439 -6.321 30.406 1.00 10.87 104 GLU A C 1
ATOM 816 O O . GLU A 1 112 ? -19.456 -6.136 31.149 1.00 9.32 104 GLU A O 1
ATOM 822 N N . ALA A 1 113 ? -21.269 -7.362 30.557 1.00 8.10 105 ALA A N 1
ATOM 823 C CA . ALA A 1 113 ? -21.006 -8.387 31.566 1.00 8.11 105 ALA A CA 1
ATOM 824 C C . ALA A 1 113 ? -19.603 -8.969 31.422 1.00 8.83 105 ALA A C 1
ATOM 825 O O . ALA A 1 113 ? -18.889 -9.153 32.421 1.00 9.71 105 ALA A O 1
ATOM 827 N N . ILE A 1 114 ? -19.196 -9.272 30.184 1.00 8.90 106 ILE A N 1
ATOM 828 C CA . ILE A 1 114 ? -17.876 -9.847 29.960 1.00 8.26 106 ILE A CA 1
ATOM 829 C C . ILE A 1 114 ? -16.776 -8.837 30.258 1.00 9.99 106 ILE A C 1
ATOM 830 O O . ILE A 1 114 ? -15.768 -9.179 30.888 1.00 10.08 106 ILE A O 1
ATOM 835 N N . ASN A 1 115 ? -16.956 -7.569 29.849 1.00 8.33 107 ASN A N 1
ATOM 836 C CA . ASN A 1 115 ? -15.969 -6.547 30.190 1.00 10.33 107 ASN A CA 1
ATOM 837 C C . ASN A 1 115 ? -15.826 -6.379 31.696 1.00 9.17 107 ASN A C 1
ATOM 838 O O . ASN A 1 115 ? -14.708 -6.195 32.201 1.00 10.33 107 ASN A O 1
ATOM 843 N N . LEU A 1 116 ? -16.943 -6.445 32.424 1.00 8.87 108 LEU A N 1
ATOM 844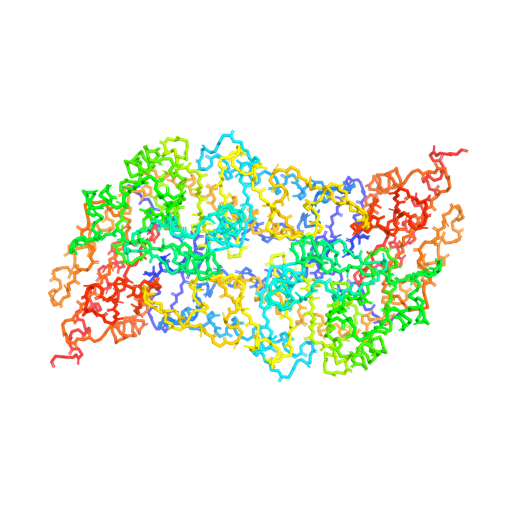 C CA . LEU A 1 116 ? -16.895 -6.315 33.876 1.00 9.36 108 LEU A CA 1
ATOM 845 C C . LEU A 1 116 ? -15.993 -7.382 34.481 1.00 9.97 108 LEU A C 1
ATOM 846 O O . LEU A 1 116 ? -15.122 -7.075 35.307 1.00 10.01 108 LEU A O 1
ATOM 851 N N . VAL A 1 117 ? -16.175 -8.643 34.073 1.00 10.11 109 VAL A N 1
ATOM 852 C CA . VAL A 1 117 ? -15.345 -9.712 34.616 1.00 9.59 109 VAL A CA 1
ATOM 853 C C . VAL A 1 117 ? -13.893 -9.535 34.191 1.00 10.20 109 VAL A C 1
ATOM 854 O O . VAL A 1 117 ? -12.969 -9.728 34.987 1.00 11.02 109 VAL A O 1
ATOM 858 N N . ALA A 1 118 ? -13.666 -9.179 32.923 1.00 8.61 110 ALA A N 1
ATOM 859 C CA . ALA A 1 118 ? -12.296 -8.999 32.456 1.00 10.09 110 ALA A CA 1
ATOM 860 C C . ALA A 1 118 ? -11.563 -7.949 33.279 1.00 12.08 110 ALA A C 1
ATOM 861 O O . ALA A 1 118 ? -10.401 -8.147 33.648 1.00 12.79 110 ALA A O 1
ATOM 863 N N . GLN A 1 119 ? -12.226 -6.838 33.588 1.00 10.25 111 GLN A N 1
ATOM 864 C CA . GLN A 1 119 ? -11.555 -5.752 34.289 1.00 12.04 111 GLN A CA 1
ATOM 865 C C . GLN A 1 119 ? -11.547 -5.924 35.794 1.00 12.35 111 GLN A C 1
ATOM 866 O O . GLN A 1 119 ? -10.608 -5.450 36.446 1.00 13.73 111 GLN A O 1
ATOM 872 N N . SER A 1 120 ? -12.549 -6.582 36.364 1.00 11.65 112 SER A N 1
ATOM 873 C CA . SER A 1 120 ? -12.668 -6.622 37.821 1.00 11.27 112 SER A CA 1
ATOM 874 C C . SER A 1 120 ? -12.134 -7.893 38.444 1.00 13.49 112 SER A C 1
ATOM 875 O O . SER A 1 120 ? -11.779 -7.878 39.623 1.00 15.59 112 SER A O 1
ATOM 878 N N . LEU A 1 121 ? -12.105 -8.995 37.700 1.00 12.03 113 LEU A N 1
ATOM 879 C CA . LEU A 1 121 ? -11.503 -10.237 38.176 1.00 12.50 113 LEU A CA 1
ATOM 880 C C . LEU A 1 121 ? -10.133 -10.474 37.566 1.00 13.01 113 LEU A C 1
ATOM 881 O O . LEU A 1 121 ? -9.144 -10.676 38.290 1.00 13.89 113 LEU A O 1
ATOM 886 N N . VAL A 1 122 ? -10.037 -10.418 36.234 1.00 11.71 114 VAL A N 1
ATOM 887 C CA . VAL A 1 122 ? -8.848 -10.983 35.602 1.00 11.88 114 VAL A CA 1
ATOM 888 C C . VAL A 1 122 ? -7.698 -9.975 35.572 1.00 14.63 114 VAL A C 1
ATOM 889 O O . VAL A 1 122 ? -6.583 -10.276 36.011 1.00 14.85 114 VAL A O 1
ATOM 893 N N . ALA A 1 123 ? -7.946 -8.763 35.080 1.00 13.07 115 ALA A N 1
ATOM 894 C CA . ALA A 1 123 ? -6.864 -7.792 34.942 1.00 13.22 115 ALA A CA 1
ATOM 895 C C . ALA A 1 123 ? -6.134 -7.487 36.248 1.00 17.34 115 ALA A C 1
ATOM 896 O O . ALA A 1 123 ? -4.895 -7.372 36.206 1.00 18.54 115 ALA A O 1
ATOM 898 N N . PRO A 1 124 ? -6.787 -7.374 37.412 1.00 15.12 116 PRO A N 1
ATOM 899 C CA . PRO A 1 124 ? -6.035 -7.075 38.640 1.00 17.76 116 PRO A CA 1
ATOM 900 C C . PRO A 1 124 ? -5.271 -8.253 39.205 1.00 18.45 116 PRO A C 1
ATOM 901 O O . PRO A 1 124 ? -4.520 -8.068 40.175 1.00 20.24 116 PRO A O 1
ATOM 905 N N . ARG A 1 125 ? -5.414 -9.448 38.634 1.00 15.66 117 ARG A N 1
ATOM 906 C CA . ARG A 1 125 ? -4.790 -10.630 39.202 1.00 15.44 117 ARG A CA 1
ATOM 907 C C . ARG A 1 125 ? -3.828 -11.347 38.271 1.00 17.70 117 ARG A C 1
ATOM 908 O O . ARG A 1 125 ? -2.875 -11.967 38.751 1.00 19.81 117 ARG A O 1
ATOM 916 N N . ILE A 1 126 ? -4.076 -11.329 36.962 1.00 15.65 118 ILE A N 1
ATOM 917 C CA . ILE A 1 126 ? -3.359 -12.226 36.065 1.00 16.14 118 ILE A CA 1
ATOM 918 C C . ILE A 1 126 ? -1.933 -11.728 35.858 1.00 16.23 118 ILE A C 1
ATOM 919 O O . ILE A 1 126 ? -1.670 -10.519 35.836 1.00 19.63 118 ILE A O 1
ATOM 924 N N . LEU A 1 127 ? -0.990 -12.671 35.727 1.00 17.65 119 LEU A N 1
ATOM 925 C CA . LEU A 1 127 ? 0.430 -12.365 35.582 1.00 18.59 119 LEU A CA 1
ATOM 926 C C . LEU A 1 127 ? 0.881 -12.563 34.137 1.00 21.38 119 LEU A C 1
ATOM 927 O O . LEU A 1 127 ? 0.205 -13.238 33.356 1.00 19.42 119 LEU A O 1
ATOM 932 N N A PRO A 1 128 ? 1.992 -11.950 33.724 0.68 22.13 120 PRO A N 1
ATOM 933 N N B PRO A 1 128 ? 2.056 -12.021 33.768 0.32 21.59 120 PRO A N 1
ATOM 934 C CA A PRO A 1 128 ? 2.470 -12.179 32.356 0.68 20.73 120 PRO A CA 1
ATOM 935 C CA B PRO A 1 128 ? 2.474 -12.030 32.351 0.32 20.49 120 PRO A CA 1
ATOM 936 C C A PRO A 1 128 ? 2.696 -13.664 32.125 0.68 20.47 120 PRO A C 1
ATOM 937 C C B PRO A 1 128 ? 2.455 -13.375 31.632 0.32 20.91 120 PRO A C 1
ATOM 938 O O A PRO A 1 128 ? 3.112 -14.391 33.031 0.68 20.35 120 PRO A O 1
ATOM 939 O O B PRO A 1 128 ? 1.989 -13.422 30.493 0.32 25.13 120 PRO A O 1
ATOM 946 N N A ASP A 1 129 ? 2.394 -14.116 30.904 0.73 16.97 121 ASP A N 1
ATOM 947 N N B ASP A 1 129 ? 2.968 -14.464 32.182 0.27 22.93 121 ASP A N 1
ATOM 948 C CA A ASP A 1 129 ? 2.533 -15.492 30.446 0.73 27.33 121 ASP A CA 1
ATOM 949 C CA B ASP A 1 129 ? 2.795 -15.633 31.325 0.27 26.00 121 ASP A CA 1
ATOM 950 C C A ASP A 1 129 ? 1.438 -16.399 30.981 0.73 23.06 121 ASP A C 1
ATOM 951 C C B ASP A 1 129 ? 1.823 -16.620 31.957 0.27 23.68 121 ASP A C 1
ATOM 952 O O A ASP A 1 129 ? 1.300 -17.513 30.480 0.73 22.43 121 ASP A O 1
ATOM 953 O O B ASP A 1 129 ? 2.120 -17.809 32.128 0.27 23.69 121 ASP A O 1
ATOM 959 N N A GLU A 1 130 ? 0.665 -15.982 31.986 0.52 18.89 122 GLU A N 1
ATOM 960 N N B GLU A 1 130 ? 0.646 -16.108 32.290 0.48 20.15 122 GLU A N 1
ATOM 961 C CA A GLU A 1 130 ? -0.518 -16.746 32.353 0.52 16.02 122 GLU A CA 1
ATOM 962 C CA B GLU A 1 130 ? -0.550 -16.904 32.495 0.48 16.06 122 GLU A CA 1
ATOM 963 C C A GLU A 1 130 ? -1.540 -16.628 31.231 0.52 20.44 122 GLU A C 1
ATOM 964 C C B GLU A 1 130 ? -1.448 -16.734 31.274 0.48 19.68 122 GLU A C 1
ATOM 965 O O A GLU A 1 130 ? -1.447 -15.750 30.368 0.52 20.59 122 GLU A O 1
ATOM 966 O O B GLU A 1 130 ? -1.182 -15.916 30.388 0.48 21.43 122 GLU A O 1
ATOM 977 N N . GLU A 1 131 ? -2.503 -17.541 31.215 1.00 17.14 123 GLU A N 1
ATOM 978 C CA . GLU A 1 131 ? -3.290 -17.721 30.003 1.00 14.60 123 GLU A CA 1
ATOM 979 C C . GLU A 1 131 ? -4.786 -17.574 30.223 1.00 15.82 123 GLU A C 1
ATOM 980 O O . GLU A 1 131 ? -5.318 -17.903 31.284 1.00 16.54 123 GLU A O 1
ATOM 986 N N . ILE A 1 132 ? -5.445 -17.059 29.183 1.00 14.00 124 ILE A N 1
ATOM 987 C CA . ILE A 1 132 ? -6.900 -17.011 29.061 1.00 13.69 124 ILE A CA 1
ATOM 988 C C . ILE A 1 132 ? -7.262 -17.896 27.879 1.00 15.29 124 ILE A C 1
ATOM 989 O O . ILE A 1 132 ? -6.677 -17.749 26.801 1.00 17.93 124 ILE A O 1
ATOM 994 N N . LEU A 1 133 ? -8.184 -18.836 28.080 1.00 14.26 125 LEU A N 1
ATOM 995 C CA . LEU A 1 133 ? -8.538 -19.805 27.042 1.00 14.53 125 LEU A CA 1
ATOM 996 C C . LEU A 1 133 ? -9.973 -19.568 26.586 1.00 14.98 125 LEU A C 1
ATOM 997 O O . LEU A 1 133 ? -10.890 -19.567 27.413 1.00 14.75 125 LEU A O 1
ATOM 1002 N N . ILE A 1 134 ? -10.168 -19.414 25.270 1.00 13.02 126 ILE A N 1
ATOM 1003 C CA . ILE A 1 134 ? -11.485 -19.276 24.636 1.00 13.44 126 ILE A CA 1
ATOM 1004 C C . ILE A 1 134 ? -11.591 -20.330 23.529 1.00 11.84 126 ILE A C 1
ATOM 1005 O O . ILE A 1 134 ? -10.644 -21.073 23.282 1.00 14.55 126 ILE A O 1
ATOM 1010 N N . THR A 1 135 ? -12.757 -20.410 22.875 1.00 13.15 127 THR A N 1
ATOM 1011 C CA . THR A 1 135 ? -12.888 -21.270 21.697 1.00 12.75 127 THR A CA 1
ATOM 1012 C C . THR A 1 135 ? -12.811 -20.459 20.407 1.00 13.93 127 THR A C 1
ATOM 1013 O O . THR A 1 135 ? -12.973 -19.234 20.389 1.00 14.38 127 THR A O 1
ATOM 1017 N N . HIS A 1 136 ? -12.590 -21.181 19.300 1.00 13.56 128 HIS A N 1
ATOM 1018 C CA . HIS A 1 136 ? -12.524 -20.519 18.000 1.00 13.64 128 HIS A CA 1
ATOM 1019 C C . HIS A 1 136 ? -13.845 -19.881 17.607 1.00 13.29 128 HIS A C 1
ATOM 1020 O O . HIS A 1 136 ? -13.856 -18.998 16.743 1.00 16.34 128 HIS A O 1
ATOM 1027 N N . MET A 1 137 ? -14.958 -20.323 18.172 1.00 12.84 129 MET A N 1
ATOM 1028 C CA . MET A 1 137 ? -16.245 -19.827 17.693 1.00 13.28 129 MET A CA 1
ATOM 1029 C C . MET A 1 137 ? -16.785 -18.646 18.492 1.00 13.34 129 MET A C 1
ATOM 1030 O O . MET A 1 137 ? -17.962 -18.292 18.329 1.00 14.28 129 MET A O 1
ATOM 1035 N N . GLU A 1 138 ? -15.976 -18.022 19.350 1.00 12.96 130 GLU A N 1
ATOM 1036 C CA . GLU A 1 138 ? -16.509 -16.932 20.166 1.00 9.83 130 GLU A CA 1
ATOM 1037 C C . GLU A 1 138 ? -16.985 -15.763 19.311 1.00 11.33 130 GLU A C 1
ATOM 1038 O O . GLU A 1 138 ? -16.379 -15.400 18.299 1.00 12.24 130 GLU A O 1
ATOM 1044 N N . HIS A 1 139 ? -18.076 -15.164 19.756 1.00 12.05 131 HIS A N 1
ATOM 1045 C CA . HIS A 1 139 ? -18.464 -13.824 19.349 1.00 11.67 131 HIS A CA 1
ATOM 1046 C C . HIS A 1 139 ? -17.380 -12.825 19.753 1.00 10.56 131 HIS A C 1
ATOM 1047 O O . HIS A 1 139 ? -16.683 -13.004 20.753 1.00 11.03 131 HIS A O 1
ATOM 1054 N N . HIS A 1 140 ? -17.251 -11.743 18.977 1.00 10.11 132 HIS A N 1
ATOM 1055 C CA . HIS A 1 140 ? -16.246 -10.725 19.307 1.00 10.75 132 HIS A CA 1
ATOM 1056 C C . HIS A 1 140 ? -16.354 -10.210 20.745 1.00 10.74 132 HIS A C 1
ATOM 1057 O O . HIS A 1 140 ? -15.346 -9.801 21.332 1.00 11.06 132 HIS A O 1
ATOM 1064 N N . SER A 1 141 ? -17.557 -10.175 21.308 1.00 9.47 133 SER A N 1
ATOM 1065 C CA . SER A 1 141 ? -17.695 -9.689 22.683 1.00 8.36 133 SER A CA 1
ATOM 1066 C C . SER A 1 141 ? -17.090 -10.636 23.701 1.00 9.99 133 SER A C 1
ATOM 1067 O O . SER A 1 141 ? -16.846 -10.215 24.841 1.00 10.81 133 SER A O 1
ATOM 1070 N N . ASN A 1 142 ? -16.808 -11.889 23.319 1.00 9.98 134 ASN A N 1
ATOM 1071 C CA . ASN A 1 142 ? -16.068 -12.795 24.191 1.00 8.87 134 ASN A CA 1
ATOM 1072 C C . ASN A 1 142 ? -14.656 -13.023 23.661 1.00 10.46 134 ASN A C 1
ATOM 1073 O O . ASN A 1 142 ? -14.042 -14.061 23.948 1.00 11.90 134 ASN A O 1
ATOM 1078 N N . ILE A 1 143 ? -14.130 -12.064 22.881 1.00 10.22 135 ILE A N 1
ATOM 1079 C CA . ILE A 1 143 ? -12.750 -12.079 22.391 1.00 9.84 135 ILE A CA 1
ATOM 1080 C C . ILE A 1 143 ? -12.066 -10.783 22.793 1.00 12.09 135 ILE A C 1
ATOM 1081 O O . ILE A 1 143 ? -11.040 -10.798 23.476 1.00 12.68 135 ILE A O 1
ATOM 1086 N N . VAL A 1 144 ? -12.636 -9.656 22.353 1.00 10.99 136 VAL A N 1
ATOM 1087 C CA . VAL A 1 144 ? -11.952 -8.365 22.508 1.00 10.77 136 VAL A CA 1
ATOM 1088 C C . VAL A 1 144 ? -11.652 -8.026 23.960 1.00 10.65 136 VAL A C 1
ATOM 1089 O O . VAL A 1 144 ? -10.545 -7.539 24.235 1.00 11.61 136 VAL A O 1
ATOM 1093 N N . PRO A 1 145 ? -12.554 -8.228 24.930 1.00 8.88 137 PRO A N 1
ATOM 1094 C CA . PRO A 1 145 ? -12.192 -7.856 26.310 1.00 9.44 137 PRO A CA 1
ATOM 1095 C C . PRO A 1 145 ? -10.954 -8.574 26.793 1.00 12.74 137 PRO A C 1
ATOM 1096 O O . PRO A 1 145 ? -10.119 -7.980 27.491 1.00 11.83 137 PRO A O 1
ATOM 1100 N N . TRP A 1 146 ? -10.800 -9.838 26.394 1.00 11.35 138 TRP A N 1
ATOM 1101 C CA . TRP A 1 146 ? -9.639 -10.611 26.820 1.00 11.09 138 TRP A CA 1
ATOM 1102 C C . TRP A 1 146 ? -8.404 -10.130 26.091 1.00 13.61 138 TRP A C 1
ATOM 1103 O O . TRP A 1 146 ? -7.327 -10.065 26.683 1.00 13.56 138 TRP A O 1
ATOM 1114 N N . GLN A 1 147 ? -8.542 -9.753 24.811 1.00 11.65 139 GLN A N 1
ATOM 1115 C CA . GLN A 1 147 ? -7.398 -9.177 24.104 1.00 12.74 139 GLN A CA 1
ATOM 1116 C C . GLN A 1 147 ? -6.928 -7.892 24.767 1.00 12.74 139 GLN A C 1
ATOM 1117 O O . GLN A 1 147 ? -5.716 -7.617 24.812 1.00 13.91 139 GLN A O 1
ATOM 1123 N N . MET A 1 148 ? -7.871 -7.077 25.243 1.00 12.62 140 MET A N 1
ATOM 1124 C CA . MET A 1 148 ? -7.504 -5.846 25.940 1.00 12.93 140 MET A CA 1
ATOM 1125 C C . MET A 1 148 ? -6.701 -6.152 27.198 1.00 15.93 140 MET A C 1
ATOM 1126 O O . MET A 1 148 ? -5.697 -5.488 27.481 1.00 15.26 140 MET A O 1
ATOM 1131 N N . VAL A 1 149 ? -7.113 -7.170 27.953 1.00 13.74 141 VAL A N 1
ATOM 1132 C CA . VAL A 1 149 ? -6.361 -7.528 29.152 1.00 13.42 141 VAL A CA 1
ATOM 1133 C C . VAL A 1 149 ? -4.977 -8.056 28.780 1.00 17.05 141 VAL A C 1
ATOM 1134 O O . VAL A 1 149 ? -3.984 -7.721 29.428 1.00 17.12 141 VAL A O 1
ATOM 1138 N N . CYS A 1 150 ? -4.889 -8.900 27.742 1.00 13.49 142 CYS A N 1
ATOM 1139 C CA . CYS A 1 150 ? -3.588 -9.426 27.325 1.00 15.01 142 CYS A CA 1
ATOM 1140 C C . CYS A 1 150 ? -2.637 -8.305 26.930 1.00 16.87 142 CYS A C 1
ATOM 1141 O O . CYS A 1 150 ? -1.454 -8.330 27.289 1.00 17.89 142 CYS A O 1
ATOM 1144 N N . LYS A 1 151 ? -3.128 -7.317 26.175 1.00 16.38 143 LYS A N 1
ATOM 1145 C CA . LYS A 1 151 ? -2.246 -6.237 25.740 1.00 16.84 143 LYS A CA 1
ATOM 1146 C C . LYS A 1 151 ? -1.693 -5.460 26.930 1.00 18.90 143 LYS A C 1
ATOM 1147 O O . LYS A 1 151 ? -0.517 -5.071 26.940 1.00 21.11 143 LYS A O 1
ATOM 1153 N N . LYS A 1 152 ? -2.522 -5.224 27.939 1.00 17.71 144 LYS A N 1
ATOM 1154 C CA . LYS A 1 152 ? -2.101 -4.383 29.052 1.00 18.05 144 LYS A CA 1
ATOM 1155 C C . LYS A 1 152 ? -1.303 -5.169 30.088 1.00 21.70 144 LYS A C 1
ATOM 1156 O O . LYS A 1 152 ? -0.336 -4.650 30.658 1.00 23.08 144 LYS A O 1
ATOM 1162 N N . MET A 1 153 ? -1.668 -6.429 30.330 1.00 19.60 145 MET A N 1
ATOM 1163 C CA . MET A 1 153 ? -1.098 -7.182 31.443 1.00 19.41 145 MET A CA 1
ATOM 1164 C C . MET A 1 153 ? -0.063 -8.210 31.020 1.00 19.11 145 MET A C 1
ATOM 1165 O O . MET A 1 153 ? 0.629 -8.759 31.885 1.00 20.66 145 MET A O 1
ATOM 1170 N N . GLY A 1 154 ? 0.061 -8.494 29.726 1.00 18.63 146 GLY A N 1
ATOM 1171 C CA . GLY A 1 154 ? 1.089 -9.397 29.254 1.00 22.52 146 GLY A CA 1
ATOM 1172 C C . GLY A 1 154 ? 0.716 -10.861 29.261 1.00 21.34 146 GLY A C 1
ATOM 1173 O O . GLY A 1 154 ? 1.536 -11.687 28.845 1.00 24.31 146 GLY A O 1
ATOM 1174 N N . CYS A 1 155 ? -0.486 -11.212 29.716 1.00 19.59 147 CYS A N 1
ATOM 1175 C CA . CYS A 1 155 ? -0.948 -12.588 29.618 1.00 18.64 147 CYS A CA 1
ATOM 1176 C C . CYS A 1 155 ? -1.254 -12.938 28.159 1.00 20.94 147 CYS A C 1
ATOM 1177 O O . CYS A 1 155 ? -1.233 -12.085 27.261 1.00 21.33 147 CYS A O 1
ATOM 1180 N N . LYS A 1 156 ? -1.523 -14.219 27.922 1.00 17.97 148 LYS A N 1
ATOM 1181 C CA . LYS A 1 156 ? -1.585 -14.783 26.577 1.00 18.45 148 LYS A CA 1
ATOM 1182 C C . LYS A 1 156 ? -2.958 -15.381 26.317 1.00 20.38 148 LYS A C 1
ATOM 1183 O O . LYS A 1 156 ? -3.461 -16.153 27.134 1.00 19.06 148 LYS A O 1
ATOM 1189 N N . LEU A 1 157 ? -3.552 -15.041 25.173 1.00 14.66 149 LEU A N 1
ATOM 1190 C CA . LEU A 1 157 ? -4.858 -15.574 24.784 1.00 13.53 149 LEU A CA 1
ATOM 1191 C C . LEU A 1 157 ? -4.673 -16.839 23.964 1.00 18.08 149 LEU A C 1
ATOM 1192 O O . LEU A 1 157 ? -4.001 -16.822 22.928 1.00 21.66 149 LEU A O 1
ATOM 1197 N N . GLN A 1 158 ? -5.246 -17.936 24.441 1.00 15.09 150 GLN A N 1
ATOM 1198 C CA . GLN A 1 158 ? -5.193 -19.219 23.764 1.00 16.59 150 GLN A CA 1
ATOM 1199 C C . GLN A 1 158 ? -6.573 -19.557 23.222 1.00 15.08 150 GLN A C 1
ATOM 1200 O O . GLN A 1 158 ? -7.581 -19.155 23.795 1.00 15.07 150 GLN A O 1
ATOM 1206 N N . VAL A 1 159 ? -6.616 -20.299 22.116 1.00 15.29 151 VAL A N 1
ATOM 1207 C CA . VAL A 1 159 ? -7.862 -20.560 21.395 1.00 15.93 151 VAL A CA 1
ATOM 1208 C C . VAL A 1 159 ? -7.994 -22.057 21.144 1.00 15.86 151 VAL A C 1
ATOM 1209 O O . VAL A 1 159 ? -7.161 -22.650 20.451 1.00 18.98 151 VAL A O 1
ATOM 1213 N N . ALA A 1 160 ? -9.060 -22.649 21.663 1.00 15.82 152 ALA A N 1
ATOM 1214 C CA . ALA A 1 160 ? -9.351 -24.063 21.437 1.00 16.81 152 ALA A CA 1
ATOM 1215 C C . ALA A 1 160 ? -10.002 -24.247 20.069 1.00 17.18 152 ALA A C 1
ATOM 1216 O O . ALA A 1 160 ? -10.960 -23.536 19.745 1.00 16.42 152 ALA A O 1
ATOM 1218 N N . PRO A 1 161 ? -9.542 -25.203 19.268 1.00 15.82 153 PRO A N 1
ATOM 1219 C CA . PRO A 1 161 ? -10.024 -25.328 17.889 1.00 15.77 153 PRO A CA 1
ATOM 1220 C C . PRO A 1 161 ? -11.363 -26.043 17.797 1.00 16.20 153 PRO A C 1
ATOM 1221 O O . PRO A 1 161 ? -11.804 -26.729 18.722 1.00 16.95 153 PRO A O 1
ATOM 1225 N N . ILE A 1 162 ? -12.005 -25.870 16.638 1.00 16.94 154 ILE A N 1
ATOM 1226 C CA . ILE A 1 162 ? -13.232 -26.576 16.300 1.00 15.70 154 ILE A CA 1
ATOM 1227 C C . ILE A 1 162 ? -12.974 -27.456 15.084 1.00 16.31 154 ILE A C 1
ATOM 1228 O O . ILE A 1 162 ? -12.025 -27.258 14.314 1.00 18.60 154 ILE A O 1
ATOM 1233 N N . SER A 1 163 ? -13.833 -28.452 14.925 1.00 17.70 155 SER A N 1
ATOM 1234 C CA . SER A 1 163 ? -13.804 -29.255 13.718 1.00 16.73 155 SER A CA 1
ATOM 1235 C C . SER A 1 163 ? -14.726 -28.644 12.664 1.00 15.84 155 SER A C 1
ATOM 1236 O O . SER A 1 163 ? -15.511 -27.732 12.940 1.00 17.25 155 SER A O 1
ATOM 1239 N N . LEU A 1 164 ? -14.637 -29.175 11.439 1.00 20.46 156 LEU A N 1
ATOM 1240 C CA . LEU A 1 164 ? -15.411 -28.597 10.345 1.00 21.44 156 LEU A CA 1
ATOM 1241 C C . LEU A 1 164 ? -16.910 -28.630 10.621 1.00 17.88 156 LEU A C 1
ATOM 1242 O O . LEU A 1 164 ? -17.639 -27.724 10.195 1.00 18.96 156 LEU A O 1
ATOM 1247 N N . ASN A 1 165 ? -17.394 -29.651 11.335 1.00 16.76 157 ASN A N 1
ATOM 1248 C CA . ASN A 1 165 ? -18.820 -29.676 11.656 1.00 17.05 157 ASN A CA 1
ATOM 1249 C C . ASN A 1 165 ? -19.257 -28.591 12.650 1.00 18.61 157 ASN A C 1
ATOM 1250 O O . ASN A 1 165 ? -20.463 -28.478 12.913 1.00 17.32 157 ASN A O 1
ATOM 1255 N N . GLY A 1 166 ? -18.346 -27.793 13.205 1.00 14.92 158 GLY A N 1
ATOM 1256 C CA . GLY A 1 166 ? -18.729 -26.730 14.113 1.00 13.71 158 GLY A CA 1
ATOM 1257 C C . GLY A 1 166 ? -18.725 -27.097 15.578 1.00 15.04 158 GLY A C 1
ATOM 1258 O O . GLY A 1 166 ? -19.299 -26.352 16.383 1.00 16.36 158 GLY A O 1
ATOM 1259 N N . GLU A 1 167 ? -18.110 -28.214 15.951 1.00 16.24 159 GLU A N 1
ATOM 1260 C CA . GLU A 1 167 ? -18.026 -28.640 17.341 1.00 16.12 159 GLU A CA 1
ATOM 1261 C C . GLU A 1 167 ? -16.635 -28.373 17.903 1.00 16.08 159 GLU A C 1
ATOM 1262 O O . GLU A 1 167 ? -15.634 -28.423 17.184 1.00 17.19 159 GLU A O 1
ATOM 1268 N N . VAL A 1 168 ? -16.587 -28.037 19.195 1.00 14.97 160 VAL A N 1
ATOM 1269 C CA . VAL A 1 168 ? -15.308 -27.959 19.890 1.00 18.46 160 VAL A CA 1
ATOM 1270 C C . VAL A 1 168 ? -14.642 -29.327 19.883 1.00 20.87 160 VAL A C 1
ATOM 1271 O O . VAL A 1 168 ? -15.292 -30.350 20.134 1.00 23.59 160 VAL A O 1
ATOM 1275 N N . ILE A 1 169 ? -13.339 -29.362 19.588 1.00 17.61 161 ILE A N 1
ATOM 1276 C CA . ILE A 1 169 ? -12.575 -30.610 19.661 1.00 17.31 161 ILE A CA 1
ATOM 1277 C C . ILE A 1 169 ? -12.164 -30.787 21.122 1.00 19.49 161 ILE A C 1
ATOM 1278 O O . ILE A 1 169 ? -11.208 -30.163 21.579 1.00 20.70 161 ILE A O 1
ATOM 1283 N N . LEU A 1 170 ? -12.881 -31.639 21.863 1.00 20.66 162 LEU A N 1
ATOM 1284 C CA . LEU A 1 170 ? -12.702 -31.670 23.318 1.00 19.90 162 LEU A CA 1
ATOM 1285 C C . LEU A 1 170 ? -11.287 -32.075 23.711 1.00 20.40 162 LEU A C 1
ATOM 1286 O O . LEU A 1 170 ? -10.732 -31.544 24.679 1.00 21.46 162 LEU A O 1
ATOM 1291 N N . GLU A 1 171 ? -10.692 -33.019 22.986 1.00 19.42 163 GLU A N 1
ATOM 1292 C CA . GLU A 1 171 ? -9.333 -33.444 23.316 1.00 22.24 163 GLU A CA 1
ATOM 1293 C C . GLU A 1 171 ? -8.349 -32.282 23.209 1.00 24.65 163 GLU A C 1
ATOM 1294 O O . GLU A 1 171 ? -7.402 -32.189 23.996 1.00 24.84 163 GLU A O 1
ATOM 1296 N N . GLU A 1 172 ? -8.556 -31.378 22.241 1.00 20.78 164 GLU A N 1
ATOM 1297 C CA . GLU A 1 172 ? -7.639 -30.251 22.105 1.00 21.87 164 GLU A CA 1
ATOM 1298 C C . GLU A 1 172 ? -7.931 -29.164 23.128 1.00 20.74 164 GLU A C 1
ATOM 1299 O O . GLU A 1 172 ? -7.006 -28.481 23.584 1.00 20.75 164 GLU A O 1
ATOM 1305 N N . PHE A 1 173 ? -9.202 -28.982 23.488 1.00 18.74 165 PHE A N 1
ATOM 1306 C CA . PHE A 1 173 ? -9.542 -28.086 24.587 1.00 18.45 165 PHE A CA 1
ATOM 1307 C C . PHE A 1 173 ? -8.846 -28.533 25.869 1.00 18.84 165 PHE A C 1
ATOM 1308 O O . PHE A 1 173 ? -8.214 -27.733 26.570 1.00 18.99 165 PHE A O 1
ATOM 1316 N N . GLU A 1 174 ? -8.913 -29.828 26.168 1.00 18.57 166 GLU A N 1
ATOM 1317 C CA . GLU A 1 174 ? -8.241 -30.332 27.356 1.00 21.53 166 GLU A CA 1
ATOM 1318 C C . GLU A 1 174 ? -6.731 -30.131 27.260 1.00 23.41 166 GLU A C 1
ATOM 1319 O O . GLU A 1 174 ? -6.082 -29.782 28.252 1.00 24.70 166 GLU A O 1
ATOM 1325 N N . ARG A 1 175 ? -6.154 -30.340 26.067 1.00 19.53 167 ARG A N 1
ATOM 1326 C CA A ARG A 1 175 ? -4.717 -30.164 25.877 0.55 22.61 167 ARG A CA 1
ATOM 1327 C CA B ARG A 1 175 ? -4.714 -30.169 25.910 0.45 22.67 167 ARG A CA 1
ATOM 1328 C C . ARG A 1 175 ? -4.289 -28.717 26.112 1.00 23.17 167 ARG A C 1
ATOM 1329 O O . ARG A 1 175 ? -3.182 -28.466 26.601 1.00 26.43 167 ARG A O 1
ATOM 1344 N N . LYS A 1 176 ? -5.146 -27.757 25.760 1.00 18.15 168 LYS A N 1
ATOM 1345 C CA . LYS A 1 176 ? -4.828 -26.342 25.914 1.00 20.71 168 LYS A CA 1
ATOM 1346 C C . LYS A 1 176 ? -4.915 -25.868 27.356 1.00 23.94 168 LYS A C 1
ATOM 1347 O O . LYS A 1 176 ? -4.427 -24.773 27.656 1.00 20.97 168 LYS A O 1
ATOM 1353 N N . LEU A 1 177 ? -5.535 -26.650 28.239 1.00 19.25 169 LEU A N 1
ATOM 1354 C CA . LEU A 1 177 ? -5.601 -26.313 29.655 1.00 20.08 169 LEU A CA 1
ATOM 1355 C C . LEU A 1 177 ? -4.309 -26.709 30.355 1.00 20.42 169 LEU A C 1
ATOM 1356 O O . LEU A 1 177 ? -3.771 -27.789 30.125 1.00 23.31 169 LEU A O 1
ATOM 1361 N N . ASN A 1 178 ? -3.815 -25.831 31.220 1.00 20.21 170 ASN A N 1
ATOM 1362 C CA . ASN A 1 178 ? -2.611 -26.136 31.979 1.00 22.12 170 ASN A CA 1
ATOM 1363 C C . ASN A 1 178 ? -2.644 -25.352 33.285 1.00 20.31 170 ASN A C 1
ATOM 1364 O O . ASN A 1 178 ? -3.574 -24.592 33.556 1.00 21.47 170 ASN A O 1
ATOM 1369 N N . GLU A 1 179 ? -1.597 -25.538 34.093 1.00 27.23 171 GLU A N 1
ATOM 1370 C CA . GLU A 1 179 ? -1.542 -24.914 35.410 1.00 25.76 171 GLU A CA 1
ATOM 1371 C C . GLU A 1 179 ? -1.558 -23.396 35.332 1.00 26.89 171 GLU A C 1
ATOM 1372 O O . GLU A 1 179 ? -1.916 -22.742 36.318 1.00 29.63 171 GLU A O 1
ATOM 1374 N N . ASN A 1 180 ? -1.199 -22.819 34.188 1.00 22.83 172 ASN A N 1
ATOM 1375 C CA . ASN A 1 180 ? -1.160 -21.371 34.037 1.00 23.34 172 ASN A CA 1
ATOM 1376 C C . ASN A 1 180 ? -2.427 -20.808 33.410 1.00 22.06 172 ASN A C 1
ATOM 1377 O O . ASN A 1 180 ? -2.488 -19.603 33.135 1.00 20.14 172 ASN A O 1
ATOM 1382 N N . THR A 1 181 ? -3.433 -21.646 33.164 1.00 17.45 173 THR A N 1
ATOM 1383 C CA . THR A 1 181 ? -4.714 -21.170 32.649 1.00 17.14 173 THR A CA 1
ATOM 1384 C C . THR A 1 181 ? -5.504 -20.592 33.813 1.00 20.83 173 THR A C 1
ATOM 1385 O O . THR A 1 181 ? -5.955 -21.337 34.685 1.00 21.85 173 THR A O 1
ATOM 1389 N N . LYS A 1 182 ? -5.694 -19.270 33.832 1.00 18.00 174 LYS A N 1
ATOM 1390 C CA . LYS A 1 182 ? -6.383 -18.662 34.960 1.00 17.99 174 LYS A CA 1
ATOM 1391 C C . LYS A 1 182 ? -7.839 -18.354 34.660 1.00 19.36 174 LYS A C 1
ATOM 1392 O O . LYS A 1 182 ? -8.668 -18.357 35.579 1.00 17.55 174 LYS A O 1
ATOM 1398 N N . MET A 1 183 ? -8.178 -18.109 33.393 1.00 14.28 175 MET A N 1
ATOM 1399 C CA A MET A 1 183 ? -9.535 -17.782 32.990 0.67 12.71 175 MET A CA 1
ATOM 1400 C CA B MET A 1 183 ? -9.560 -17.840 33.027 0.33 13.15 175 MET A CA 1
ATOM 1401 C C . MET A 1 183 ? -9.882 -18.584 31.746 1.00 15.50 175 MET A C 1
ATOM 1402 O O . MET A 1 183 ? -9.066 -18.661 30.821 1.00 15.99 175 MET A O 1
ATOM 1411 N N . VAL A 1 184 ? -11.078 -19.164 31.730 1.00 12.90 176 VAL A N 1
ATOM 1412 C CA . VAL A 1 184 ? -11.637 -19.850 30.575 1.00 12.03 176 VAL A CA 1
ATOM 1413 C C . VAL A 1 184 ? -12.958 -19.153 30.279 1.00 13.37 176 VAL A C 1
ATOM 1414 O O . VAL A 1 184 ? -13.797 -18.992 31.175 1.00 15.44 176 VAL A O 1
ATOM 1418 N N . ALA A 1 185 ? -13.119 -18.677 29.053 1.00 12.07 177 ALA A N 1
ATOM 1419 C CA . ALA A 1 185 ? -14.336 -17.966 28.660 1.00 13.30 177 ALA A CA 1
ATOM 1420 C C . ALA A 1 185 ? -14.854 -18.640 27.404 1.00 14.32 177 ALA A C 1
ATOM 1421 O O . ALA A 1 185 ? -14.159 -18.662 26.380 1.00 15.30 177 ALA A O 1
ATOM 1423 N N . ILE A 1 186 ? -16.051 -19.217 27.482 1.00 11.85 178 ILE A N 1
ATOM 1424 C CA . ILE A 1 186 ? -16.478 -20.099 26.408 1.00 12.00 178 ILE A CA 1
ATOM 1425 C C . ILE A 1 186 ? -17.918 -19.835 26.002 1.00 12.74 178 ILE A C 1
ATOM 1426 O O . ILE A 1 186 ? -18.792 -19.511 26.816 1.00 13.77 178 ILE A O 1
ATOM 1431 N N . ASN A 1 187 ? -18.152 -20.008 24.714 1.00 11.93 179 ASN A N 1
ATOM 1432 C CA . ASN A 1 187 ? -19.478 -19.887 24.145 1.00 12.50 179 ASN A CA 1
ATOM 1433 C C . ASN A 1 187 ? -20.364 -21.041 24.609 1.00 12.90 179 ASN A C 1
ATOM 1434 O O . ASN A 1 187 ? -19.959 -22.206 24.539 1.00 15.10 179 ASN A O 1
ATOM 1439 N N . TYR A 1 188 ? -21.578 -20.729 25.067 1.00 10.87 180 TYR A N 1
ATOM 1440 C CA . TYR A 1 188 ? -22.534 -21.798 25.360 1.00 11.56 180 TYR A CA 1
ATOM 1441 C C . TYR A 1 188 ? -23.219 -22.260 24.077 1.00 11.99 180 TYR A C 1
ATOM 1442 O O . TYR A 1 188 ? -23.075 -23.421 23.670 1.00 12.96 180 TYR A O 1
ATOM 1451 N N . ALA A 1 189 ? -23.935 -21.359 23.408 1.00 12.61 181 ALA A N 1
ATOM 1452 C CA . ALA A 1 189 ? -24.484 -21.632 22.081 1.00 13.28 181 ALA A CA 1
ATOM 1453 C C . ALA A 1 189 ? -24.021 -20.559 21.104 1.00 12.32 181 ALA A C 1
ATOM 1454 O O . ALA A 1 189 ? -23.966 -19.368 21.441 1.00 13.26 181 ALA A O 1
ATOM 1456 N N . SER A 1 190 ? -23.701 -20.989 19.887 1.00 10.71 182 SER A N 1
ATOM 1457 C CA . SER A 1 190 ? -23.060 -20.116 18.907 1.00 11.26 182 SER A CA 1
ATOM 1458 C C . SER A 1 190 ? -24.094 -19.360 18.072 1.00 13.59 182 SER A C 1
ATOM 1459 O O . SER A 1 190 ? -25.004 -19.967 17.499 1.00 13.25 182 SER A O 1
ATOM 1462 N N . ASN A 1 191 ? -23.922 -18.032 17.980 1.00 13.14 183 ASN A N 1
ATOM 1463 C CA . ASN A 1 191 ? -24.809 -17.206 17.160 1.00 13.39 183 ASN A CA 1
ATOM 1464 C C . ASN A 1 191 ? -24.572 -17.386 15.679 1.00 15.67 183 ASN A C 1
ATOM 1465 O O . ASN A 1 191 ? -25.432 -16.982 14.887 1.00 14.27 183 ASN A O 1
ATOM 1470 N N . SER A 1 192 ? -23.412 -17.927 15.299 1.00 15.33 184 SER A N 1
ATOM 1471 C CA A SER A 1 192 ? -23.025 -18.131 13.907 0.40 17.70 184 SER A CA 1
ATOM 1472 C CA B SER A 1 192 ? -23.016 -18.125 13.914 0.60 17.50 184 SER A CA 1
ATOM 1473 C C . SER A 1 192 ? -23.291 -19.544 13.421 1.00 18.18 184 SER A C 1
ATOM 1474 O O . SER A 1 192 ? -23.774 -19.728 12.298 1.00 21.69 184 SER A O 1
ATOM 1479 N N . LEU A 1 193 ? -22.969 -20.549 14.234 1.00 15.10 185 LEU A N 1
ATOM 1480 C CA . LEU A 1 193 ? -23.093 -21.947 13.860 1.00 13.72 185 LEU A CA 1
ATOM 1481 C C . LEU A 1 193 ? -24.330 -22.628 14.415 1.00 15.14 185 LEU A C 1
ATOM 1482 O O . LEU A 1 193 ? -24.738 -23.664 13.877 1.00 16.45 185 LEU A O 1
ATOM 1487 N N . GLY A 1 194 ? -24.887 -22.114 15.499 1.00 13.22 186 GLY A N 1
ATOM 1488 C CA . GLY A 1 194 ? -25.953 -22.787 16.205 1.00 11.22 186 GLY A CA 1
ATOM 1489 C C . GLY A 1 194 ? -25.496 -23.811 17.219 1.00 14.99 186 GLY A C 1
ATOM 1490 O O . GLY A 1 194 ? -26.315 -24.257 18.026 1.00 13.74 186 GLY A O 1
ATOM 1491 N N . THR A 1 195 ? -24.221 -24.186 17.209 1.00 12.49 187 THR A N 1
ATOM 1492 C CA . THR A 1 195 ? -23.712 -25.250 18.081 1.00 11.89 187 THR A CA 1
ATOM 1493 C C . THR A 1 195 ? -24.005 -24.974 19.544 1.00 11.62 187 THR A C 1
ATOM 1494 O O . THR A 1 195 ? -23.749 -23.875 20.026 1.00 13.02 187 THR A O 1
ATOM 1498 N N . ILE A 1 196 ? -24.479 -25.997 20.256 1.00 12.78 188 ILE A N 1
ATOM 1499 C CA . ILE A 1 196 ? -24.554 -25.979 21.717 1.00 13.42 188 ILE A CA 1
ATOM 1500 C C . ILE A 1 196 ? -23.351 -26.778 22.215 1.00 14.56 188 ILE A C 1
ATOM 1501 O O . ILE A 1 196 ? -23.236 -27.979 21.960 1.00 17.76 188 ILE A O 1
ATOM 1506 N N . ASN A 1 197 ? -22.431 -26.106 22.897 1.00 13.59 189 ASN A N 1
ATOM 1507 C CA . ASN A 1 197 ? -21.213 -26.756 23.365 1.00 13.55 189 ASN A CA 1
ATOM 1508 C C . ASN A 1 197 ? -21.451 -27.519 24.660 1.00 14.04 189 ASN A C 1
ATOM 1509 O O . ASN A 1 197 ? -22.338 -27.154 25.440 1.00 13.50 189 ASN A O 1
ATOM 1514 N N . PRO A 1 198 ? -20.669 -28.572 24.899 1.00 13.98 190 PRO A N 1
ATOM 1515 C CA . PRO A 1 198 ? -20.784 -29.387 26.134 1.00 14.80 190 PRO A CA 1
ATOM 1516 C C . PRO A 1 198 ? -20.139 -28.670 27.314 1.00 15.17 190 PRO A C 1
ATOM 1517 O O . PRO A 1 198 ? -19.067 -29.049 27.819 1.00 16.53 190 PRO A O 1
ATOM 1521 N N . VAL A 1 199 ? -20.793 -27.593 27.763 1.00 13.92 191 VAL A N 1
ATOM 1522 C CA . VAL A 1 199 ? -20.122 -26.684 28.680 1.00 14.08 191 VAL A CA 1
ATOM 1523 C C . VAL A 1 199 ? -19.947 -27.299 30.059 1.00 15.60 191 VAL A C 1
ATOM 1524 O O . VAL A 1 199 ? -18.956 -27.009 30.732 1.00 15.30 191 VAL A O 1
ATOM 1528 N N . LYS A 1 200 ? -20.873 -28.149 30.510 1.00 14.21 192 LYS A N 1
ATOM 1529 C CA . LYS A 1 200 ? -20.686 -28.763 31.826 1.00 15.09 192 LYS A CA 1
ATOM 1530 C C . LYS A 1 200 ? -19.387 -29.575 31.868 1.00 15.44 192 LYS A C 1
ATOM 1531 O O . LYS A 1 200 ? -18.600 -29.467 32.816 1.00 15.85 192 LYS A O 1
ATOM 1537 N N . THR A 1 201 ? -19.131 -30.376 30.831 1.00 14.72 193 THR A N 1
ATOM 1538 C CA . THR A 1 201 ? -17.884 -31.124 30.754 1.00 14.67 193 THR A CA 1
ATOM 1539 C C . THR A 1 201 ? -16.678 -30.196 30.667 1.00 17.10 193 THR A C 1
ATOM 1540 O O . THR A 1 201 ? -15.660 -30.425 31.332 1.00 18.81 193 THR A O 1
ATOM 1544 N N . MET A 1 202 ? -16.770 -29.147 29.840 1.00 15.22 194 MET A N 1
ATOM 1545 C CA . MET A 1 202 ? -15.638 -28.239 29.663 1.00 15.69 194 MET A CA 1
ATOM 1546 C C . MET A 1 202 ? -15.318 -27.507 30.957 1.00 17.20 194 MET A C 1
ATOM 1547 O O . MET A 1 202 ? -14.141 -27.300 31.291 1.00 15.92 194 MET A O 1
ATOM 1552 N N . ILE A 1 203 ? -16.359 -27.134 31.708 1.00 15.38 195 ILE A N 1
ATOM 1553 C CA . ILE A 1 203 ? -16.171 -26.453 32.987 1.00 16.35 195 ILE A CA 1
ATOM 1554 C C . ILE A 1 203 ? -15.451 -27.363 33.972 1.00 19.44 195 ILE A C 1
ATOM 1555 O O . ILE A 1 203 ? -14.536 -26.928 34.678 1.00 17.45 195 ILE A O 1
ATOM 1560 N N . LYS A 1 204 ? -15.855 -28.635 34.044 1.00 16.62 196 LYS A N 1
ATOM 1561 C CA . LYS A 1 204 ? -15.143 -29.593 34.885 1.00 15.48 196 LYS A CA 1
ATOM 1562 C C . LYS A 1 204 ? -13.667 -29.659 34.507 1.00 17.82 196 LYS A C 1
ATOM 1563 O O . LYS A 1 204 ? -12.792 -29.649 35.377 1.00 19.07 196 LYS A O 1
ATOM 1569 N N . MET A 1 205 ? -13.374 -29.750 33.206 1.00 16.83 197 MET A N 1
ATOM 1570 C CA . MET A 1 205 ? -11.978 -29.806 32.769 1.00 20.51 197 MET A CA 1
ATOM 1571 C C . MET A 1 205 ? -11.208 -28.568 33.204 1.00 20.21 197 MET A C 1
ATOM 1572 O O . MET A 1 205 ? -10.065 -28.665 33.674 1.00 18.48 197 MET A O 1
ATOM 1577 N N . ALA A 1 206 ? -11.812 -27.394 33.030 1.00 17.22 198 ALA A N 1
ATOM 1578 C CA . ALA A 1 206 ? -11.151 -26.148 33.390 1.00 17.36 198 ALA A CA 1
ATOM 1579 C C . ALA A 1 206 ? -10.920 -26.056 34.891 1.00 17.91 198 ALA A C 1
ATOM 1580 O O . ALA A 1 206 ? -9.855 -25.611 35.342 1.00 17.54 198 ALA A O 1
ATOM 1582 N N . HIS A 1 207 ? -11.889 -26.504 35.687 1.00 16.87 199 HIS A N 1
ATOM 1583 C CA . HIS A 1 207 ? -11.704 -26.455 37.131 1.00 19.96 199 HIS A CA 1
ATOM 1584 C C . HIS A 1 207 ? -10.588 -27.374 37.608 1.00 20.28 199 HIS A C 1
ATOM 1585 O O . HIS A 1 207 ? -9.996 -27.109 38.657 1.00 21.09 199 HIS A O 1
ATOM 1592 N N . GLU A 1 208 ? -10.268 -28.430 36.857 1.00 16.88 200 GLU A N 1
ATOM 1593 C CA . GLU A 1 208 ? -9.209 -29.330 37.291 1.00 19.79 200 GLU A CA 1
ATOM 1594 C C . GLU A 1 208 ? -7.856 -28.633 37.333 1.00 22.11 200 GLU A C 1
ATOM 1595 O O . GLU A 1 208 ? -6.997 -29.022 38.131 1.00 25.28 200 GLU A O 1
ATOM 1601 N N . VAL A 1 209 ? -7.648 -27.599 36.509 1.00 20.66 201 VAL A N 1
ATOM 1602 C CA . VAL A 1 209 ? -6.385 -26.858 36.532 1.00 22.15 201 VAL A CA 1
ATOM 1603 C C . VAL A 1 209 ? -6.496 -25.570 37.334 1.00 22.20 201 VAL A C 1
ATOM 1604 O O . VAL A 1 209 ? -5.546 -24.782 37.368 1.00 27.77 201 VAL A O 1
ATOM 1608 N N . GLY A 1 210 ? -7.629 -25.340 37.990 1.00 18.64 202 GLY A N 1
ATOM 1609 C CA . GLY A 1 210 ? -7.790 -24.186 38.845 1.00 20.98 202 GLY A CA 1
ATOM 1610 C C . GLY A 1 210 ? -8.317 -22.943 38.165 1.00 21.48 202 GLY A C 1
ATOM 1611 O O . GLY A 1 210 ? -8.373 -21.888 38.803 1.00 23.82 202 GLY A O 1
ATOM 1612 N N . ALA A 1 211 ? -8.734 -23.041 36.906 1.00 16.92 203 ALA A N 1
ATOM 1613 C CA . ALA A 1 211 ? -9.256 -21.891 36.175 1.00 14.92 203 ALA A CA 1
ATOM 1614 C C . ALA A 1 211 ? -10.675 -21.537 36.628 1.00 16.06 203 ALA A C 1
ATOM 1615 O O . ALA A 1 211 ? -11.429 -22.390 37.092 1.00 19.84 203 ALA A O 1
ATOM 1617 N N . LYS A 1 212 ? -11.029 -20.256 36.509 1.00 16.06 204 LYS A N 1
ATOM 1618 C CA . LYS A 1 212 ? -12.416 -19.824 36.613 1.00 15.06 204 LYS A CA 1
ATOM 1619 C C . LYS A 1 212 ? -13.015 -19.824 35.214 1.00 15.44 204 LYS A C 1
ATOM 1620 O O . LYS A 1 212 ? -12.299 -19.633 34.229 1.00 16.19 204 LYS A O 1
ATOM 1626 N N . VAL A 1 213 ? -14.327 -20.044 35.121 1.00 13.04 205 VAL A N 1
ATOM 1627 C CA . VAL A 1 213 ? -14.976 -20.218 33.823 1.00 13.48 205 VAL A CA 1
ATOM 1628 C C . VAL A 1 213 ? -16.151 -19.264 33.699 1.00 13.32 205 VAL A C 1
ATOM 1629 O O . VAL A 1 213 ? -17.083 -19.313 34.512 1.00 13.35 205 VAL A O 1
ATOM 1633 N N . LEU A 1 214 ? -16.153 -18.463 32.637 1.00 9.92 206 LEU A N 1
ATOM 1634 C CA . LEU A 1 214 ? -17.314 -17.669 32.255 1.00 10.21 206 LEU A CA 1
ATOM 1635 C C . LEU A 1 214 ? -17.996 -18.317 31.058 1.00 12.79 206 LEU A C 1
ATOM 1636 O O . LEU A 1 214 ? -17.325 -18.731 30.102 1.00 12.13 206 LEU A O 1
ATOM 1641 N N . LEU A 1 215 ? -19.325 -18.382 31.098 1.00 10.23 207 LEU A N 1
ATOM 1642 C CA . LEU A 1 215 ? -20.122 -18.831 29.956 1.00 10.27 207 LEU A CA 1
ATOM 1643 C C . LEU A 1 215 ? -20.779 -17.641 29.284 1.00 10.74 207 LEU A C 1
ATOM 1644 O O . LEU A 1 215 ? -21.467 -16.859 29.936 1.00 11.28 207 LEU A O 1
ATOM 1649 N N . ASP A 1 216 ? -20.605 -17.536 27.972 1.00 11.63 208 ASP A N 1
ATOM 1650 C CA . ASP A 1 216 ? -21.329 -16.557 27.169 1.00 10.61 208 ASP A CA 1
ATOM 1651 C C . ASP A 1 216 ? -22.649 -17.209 26.776 1.00 9.79 208 ASP A C 1
ATOM 1652 O O . ASP A 1 216 ? -22.698 -18.071 25.879 1.00 10.70 208 ASP A O 1
ATOM 1657 N N . GLY A 1 217 ? -23.710 -16.815 27.468 1.00 9.70 209 GLY A N 1
ATOM 1658 C CA . GLY A 1 217 ? -25.022 -17.397 27.251 1.00 10.65 209 GLY A CA 1
ATOM 1659 C C . GLY A 1 217 ? -25.961 -16.533 26.432 1.00 10.87 209 GLY A C 1
ATOM 1660 O O . GLY A 1 217 ? -27.180 -16.708 26.511 1.00 11.70 209 GLY A O 1
ATOM 1661 N N . ALA A 1 218 ? -25.436 -15.620 25.612 1.00 8.98 210 ALA A N 1
ATOM 1662 C CA . ALA A 1 218 ? -26.322 -14.700 24.893 1.00 11.21 210 ALA A CA 1
ATOM 1663 C C . ALA A 1 218 ? -27.329 -15.427 23.998 1.00 11.76 210 ALA A C 1
ATOM 1664 O O . ALA A 1 218 ? -28.483 -15.000 23.889 1.00 12.38 210 ALA A O 1
ATOM 1666 N N . GLN A 1 219 ? -26.905 -16.495 23.307 1.00 11.21 211 GLN A N 1
ATOM 1667 C CA . GLN A 1 219 ? -27.843 -17.264 22.489 1.00 10.94 211 GLN A CA 1
ATOM 1668 C C . GLN A 1 219 ? -28.532 -18.372 23.273 1.00 14.60 211 GLN A C 1
ATOM 1669 O O . GLN A 1 219 ? -29.721 -18.638 23.074 1.00 18.40 211 GLN A O 1
ATOM 1675 N N . ALA A 1 220 ? -27.818 -19.028 24.177 1.00 10.88 212 ALA A N 1
ATOM 1676 C CA . ALA A 1 220 ? -28.396 -20.198 24.833 1.00 12.38 212 ALA A CA 1
ATOM 1677 C C . ALA A 1 220 ? -29.629 -19.832 25.657 1.00 12.48 212 ALA A C 1
ATOM 1678 O O . ALA A 1 220 ? -30.599 -20.600 25.728 1.00 13.25 212 ALA A O 1
ATOM 1680 N N . THR A 1 221 ? -29.616 -18.658 26.275 1.00 10.76 213 THR A N 1
ATOM 1681 C CA . THR A 1 221 ? -30.622 -18.312 27.274 1.00 11.17 213 THR A CA 1
ATOM 1682 C C . THR A 1 221 ? -32.011 -18.150 26.663 1.00 13.48 213 THR A C 1
ATOM 1683 O O . THR A 1 221 ? -33.008 -18.276 27.383 1.00 13.46 213 THR A O 1
ATOM 1687 N N . ALA A 1 222 ? -32.103 -17.863 25.359 1.00 12.07 214 ALA A N 1
ATOM 1688 C CA . ALA A 1 222 ? -33.407 -17.795 24.712 1.00 11.71 214 ALA A CA 1
ATOM 1689 C C . ALA A 1 222 ? -33.977 -19.167 24.379 1.00 13.89 214 ALA A C 1
ATOM 1690 O O . ALA A 1 222 ? -35.181 -19.275 24.116 1.00 15.00 214 ALA A O 1
ATOM 1692 N N . HIS A 1 223 ? -33.168 -20.222 24.420 1.00 11.66 215 HIS A N 1
ATOM 1693 C CA . HIS A 1 223 ? -33.562 -21.484 23.811 1.00 12.08 215 HIS A CA 1
ATOM 1694 C C . HIS A 1 223 ? -33.474 -22.696 24.726 1.00 13.97 215 HIS A C 1
ATOM 1695 O O . HIS A 1 223 ? -34.042 -23.740 24.376 1.00 17.03 215 HIS A O 1
ATOM 1702 N N . LEU A 1 224 ? -32.784 -22.604 25.866 1.00 12.70 216 LEU A N 1
ATOM 1703 C CA . LEU A 1 224 ? -32.527 -23.747 26.731 1.00 13.43 216 LEU A CA 1
ATOM 1704 C C . LEU A 1 224 ? -32.795 -23.325 28.164 1.00 12.91 216 LEU A C 1
ATOM 1705 O O . LEU A 1 224 ? -32.738 -22.145 28.495 1.00 13.91 216 LEU A O 1
ATOM 1710 N N . ILE A 1 225 ? -33.109 -24.302 29.015 1.00 13.94 217 ILE A N 1
ATOM 1711 C CA . ILE A 1 225 ? -33.225 -24.014 30.443 1.00 11.84 217 ILE A CA 1
ATOM 1712 C C . ILE A 1 225 ? -31.834 -23.823 31.028 1.00 15.83 217 ILE A C 1
ATOM 1713 O O . ILE A 1 225 ? -30.962 -24.694 30.883 1.00 15.95 217 ILE A O 1
ATOM 1718 N N . VAL A 1 226 ? -31.617 -22.691 31.703 1.00 12.88 218 VAL A N 1
ATOM 1719 C CA . VAL A 1 226 ? -30.316 -22.342 32.282 1.00 12.18 218 VAL A CA 1
ATOM 1720 C C . VAL A 1 226 ? -30.294 -22.747 33.753 1.00 12.81 218 VAL A C 1
ATOM 1721 O O . VAL A 1 226 ? -31.188 -22.367 34.516 1.00 14.38 218 VAL A O 1
ATOM 1725 N N . ASP A 1 227 ? -29.265 -23.498 34.161 1.00 12.06 219 ASP A N 1
ATOM 1726 C CA . ASP A 1 227 ? -29.107 -23.910 35.560 1.00 11.79 219 ASP A CA 1
ATOM 1727 C C . ASP A 1 227 ? -27.634 -23.704 35.920 1.00 14.25 219 ASP A C 1
ATOM 1728 O O . ASP A 1 227 ? -26.800 -24.591 35.689 1.00 15.44 219 ASP A O 1
ATOM 1733 N N . VAL A 1 228 ? -27.319 -22.533 36.496 1.00 11.36 220 VAL A N 1
ATOM 1734 C CA . VAL A 1 228 ? -25.906 -22.236 36.750 1.00 12.86 220 VAL A CA 1
ATOM 1735 C C . VAL A 1 228 ? -25.344 -23.133 37.846 1.00 13.87 220 VAL A C 1
ATOM 1736 O O . VAL A 1 228 ? -24.136 -23.412 37.856 1.00 14.17 220 VAL A O 1
ATOM 1740 N N . GLN A 1 229 ? -26.181 -23.615 38.766 1.00 14.33 221 GLN A N 1
ATOM 1741 C CA . GLN A 1 229 ? -25.661 -24.508 39.796 1.00 12.70 221 GLN A CA 1
ATOM 1742 C C . GLN A 1 229 ? -25.269 -25.851 39.201 1.00 16.56 221 GLN A C 1
ATOM 1743 O O . GLN A 1 229 ? -24.207 -26.398 39.532 1.00 17.90 221 GLN A O 1
ATOM 1749 N N . ASP A 1 230 ? -26.080 -26.385 38.292 1.00 13.76 222 ASP A N 1
ATOM 1750 C CA . ASP A 1 230 ? -25.713 -27.680 37.730 1.00 17.06 222 ASP A CA 1
ATOM 1751 C C . ASP A 1 230 ? -24.552 -27.550 36.750 1.00 13.93 222 ASP A C 1
ATOM 1752 O O . ASP A 1 230 ? -23.664 -28.414 36.725 1.00 17.22 222 ASP A O 1
ATOM 1757 N N . LEU A 1 231 ? -24.520 -26.472 35.952 1.00 14.77 223 LEU A N 1
ATOM 1758 C CA . LEU A 1 231 ? -23.375 -26.287 35.060 1.00 14.33 223 LEU A CA 1
ATOM 1759 C C . LEU A 1 231 ? -22.089 -26.062 35.837 1.00 16.04 223 LEU A C 1
ATOM 1760 O O . LEU A 1 231 ? -21.013 -26.444 35.369 1.00 15.41 223 LEU A O 1
ATOM 1765 N N . ASP A 1 232 ? -22.181 -25.434 37.010 1.00 14.85 224 ASP A N 1
ATOM 1766 C CA . ASP A 1 232 ? -21.050 -25.078 37.870 1.00 12.99 224 ASP A CA 1
ATOM 1767 C C . ASP A 1 232 ? -20.128 -24.056 37.222 1.00 14.16 224 ASP A C 1
ATOM 1768 O O . ASP A 1 232 ? -18.950 -23.944 37.596 1.00 13.92 224 ASP A O 1
ATOM 1773 N N . CYS A 1 233 ? -20.651 -23.266 36.288 1.00 13.72 225 CYS A N 1
ATOM 1774 C CA . CYS A 1 233 ? -19.896 -22.134 35.790 1.00 12.92 225 CYS A CA 1
ATOM 1775 C C . CYS A 1 233 ? -19.647 -21.141 36.920 1.00 12.23 225 CYS A C 1
ATOM 1776 O O . CYS A 1 233 ? -20.377 -21.095 37.911 1.00 13.14 225 CYS A O 1
ATOM 1779 N N . ASP A 1 234 ? -18.591 -20.342 36.772 1.00 13.05 226 ASP A N 1
ATOM 1780 C CA . ASP A 1 234 ? -18.296 -19.312 37.763 1.00 10.95 226 ASP A CA 1
ATOM 1781 C C . ASP A 1 234 ? -18.940 -17.979 37.423 1.00 10.02 226 ASP A C 1
ATOM 1782 O O . ASP A 1 234 ? -19.235 -17.193 38.333 1.00 12.18 226 ASP A O 1
ATOM 1787 N N . PHE A 1 235 ? -19.193 -17.727 36.136 1.00 10.20 227 PHE A N 1
ATOM 1788 C CA . PHE A 1 235 ? -19.922 -16.562 35.666 1.00 10.28 227 PHE A CA 1
ATOM 1789 C C . PHE A 1 235 ? -20.803 -16.975 34.505 1.00 10.21 227 PHE A C 1
ATOM 1790 O O . PHE A 1 235 ? -20.479 -17.911 33.764 1.00 11.83 227 PHE A O 1
ATOM 1798 N N . TYR A 1 236 ? -21.878 -16.210 34.306 1.00 10.26 228 TYR A N 1
ATOM 1799 C CA . TYR A 1 236 ? -22.826 -16.467 33.228 1.00 9.74 228 TYR A CA 1
ATOM 1800 C C . TYR A 1 236 ? -23.339 -15.121 32.755 1.00 10.12 228 TYR A C 1
ATOM 1801 O O . TYR A 1 236 ? -23.780 -14.309 33.575 1.00 11.04 228 TYR A O 1
ATOM 1810 N N . ALA A 1 237 ? -23.289 -14.867 31.443 1.00 10.27 229 ALA A N 1
ATOM 1811 C CA . ALA A 1 237 ? -23.652 -13.572 30.879 1.00 8.89 229 ALA A CA 1
ATOM 1812 C C . ALA A 1 237 ? -24.729 -13.735 29.817 1.00 9.28 229 ALA A C 1
ATOM 1813 O O . ALA A 1 237 ? -24.650 -14.652 28.988 1.00 10.49 229 ALA A O 1
ATOM 1815 N N . PHE A 1 238 ? -25.739 -12.851 29.834 1.00 7.85 230 PHE A N 1
ATOM 1816 C CA . PHE A 1 238 ? -26.736 -12.873 28.757 1.00 7.65 230 PHE A CA 1
ATOM 1817 C C . PHE A 1 238 ? -27.379 -11.498 28.563 1.00 6.99 230 PHE A C 1
ATOM 1818 O O . PHE A 1 238 ? -27.183 -10.572 29.352 1.00 8.07 230 PHE A O 1
ATOM 1826 N N . SER A 1 239 ? -28.151 -11.381 27.471 1.00 8.80 231 SER A N 1
ATOM 1827 C CA . SER A 1 239 ? -28.730 -10.112 27.019 1.00 7.08 231 SER A CA 1
ATOM 1828 C C . SER A 1 239 ? -30.242 -10.213 26.936 1.00 9.34 231 SER A C 1
ATOM 1829 O O . SER A 1 239 ? -30.774 -11.141 26.308 1.00 9.68 231 SER A O 1
ATOM 1832 N N . GLY A 1 240 ? -30.925 -9.200 27.469 1.00 8.31 232 GLY A N 1
ATOM 1833 C CA . GLY A 1 240 ? -32.379 -9.224 27.432 1.00 8.30 232 GLY A CA 1
ATOM 1834 C C . GLY A 1 240 ? -32.952 -9.231 26.022 1.00 7.61 232 GLY A C 1
ATOM 1835 O O . GLY A 1 240 ? -33.968 -9.889 25.766 1.00 8.65 232 GLY A O 1
ATOM 1836 N N . HIS A 1 241 ? -32.348 -8.470 25.110 1.00 8.82 233 HIS A N 1
ATOM 1837 C CA . HIS A 1 241 ? -32.984 -8.263 23.803 1.00 9.05 233 HIS A CA 1
ATOM 1838 C C . HIS A 1 241 ? -32.937 -9.514 22.939 1.00 10.14 233 HIS A C 1
ATOM 1839 O O . HIS A 1 241 ? -33.678 -9.613 21.971 1.00 11.02 233 HIS A O 1
ATOM 1870 N N . MET A 1 243 ? -33.712 -12.431 24.164 1.00 9.93 235 MET A N 1
ATOM 1871 C CA . MET A 1 243 ? -34.673 -13.347 24.783 1.00 9.18 235 MET A CA 1
ATOM 1872 C C . MET A 1 243 ? -35.987 -12.623 25.063 1.00 8.70 235 MET A C 1
ATOM 1873 O O . MET A 1 243 ? -36.588 -12.801 26.126 1.00 9.90 235 MET A O 1
ATOM 1878 N N . TYR A 1 244 ? -36.456 -11.853 24.073 1.00 8.96 236 TYR A N 1
ATOM 1879 C CA . TYR A 1 244 ? -37.824 -11.314 24.024 1.00 8.97 236 TYR A CA 1
ATOM 1880 C C . TYR A 1 244 ? -38.023 -10.169 25.002 1.00 7.62 236 TYR A C 1
ATOM 1881 O O . TYR A 1 244 ? -39.160 -9.752 25.236 1.00 8.85 236 TYR A O 1
ATOM 1890 N N . GLY A 1 245 ? -36.916 -9.604 25.514 1.00 9.22 237 GLY A N 1
ATOM 1891 C CA . GLY A 1 245 ? -36.958 -8.491 26.442 1.00 7.96 237 GLY A CA 1
ATOM 1892 C C . GLY A 1 245 ? -36.458 -7.189 25.818 1.00 8.08 237 GLY A C 1
ATOM 1893 O O . GLY A 1 245 ? -36.066 -7.141 24.645 1.00 9.49 237 GLY A O 1
ATOM 1894 N N . PRO A 1 246 ? -36.465 -6.102 26.586 1.00 7.72 238 PRO A N 1
ATOM 1895 C CA . PRO A 1 246 ? -36.088 -4.792 26.027 1.00 8.20 238 PRO A CA 1
ATOM 1896 C C . PRO A 1 246 ? -34.606 -4.711 25.688 1.00 7.66 238 PRO A C 1
ATOM 1897 O O . PRO A 1 246 ? -33.777 -5.480 26.174 1.00 8.69 238 PRO A O 1
ATOM 1901 N N . THR A 1 247 ? -34.276 -3.734 24.841 1.00 9.20 239 THR A N 1
ATOM 1902 C CA . THR A 1 247 ? -32.872 -3.402 24.644 1.00 8.85 239 THR A CA 1
ATOM 1903 C C . THR A 1 247 ? -32.317 -2.738 25.905 1.00 9.83 239 THR A C 1
ATOM 1904 O O . THR A 1 247 ? -33.063 -2.269 26.784 1.00 9.86 239 THR A O 1
ATOM 1908 N N . GLY A 1 248 ? -30.989 -2.704 25.990 1.00 7.94 240 GLY A N 1
ATOM 1909 C CA . GLY A 1 248 ? -30.354 -1.957 27.056 1.00 6.70 240 GLY A CA 1
ATOM 1910 C C . GLY A 1 248 ? -30.294 -2.650 28.397 1.00 7.12 240 GLY A C 1
ATOM 1911 O O . GLY A 1 248 ? -29.947 -1.991 29.394 1.00 8.16 240 GLY A O 1
ATOM 1912 N N . ILE A 1 249 ? -30.614 -3.944 28.472 1.00 7.06 241 ILE A N 1
ATOM 1913 C CA . ILE A 1 249 ? -30.583 -4.668 29.739 1.00 6.95 241 ILE A CA 1
ATOM 1914 C C . ILE A 1 249 ? -29.977 -6.057 29.525 1.00 8.42 241 ILE A C 1
ATOM 1915 O O . ILE A 1 249 ? -30.295 -6.767 28.558 1.00 9.84 241 ILE A O 1
ATOM 1920 N N . GLY A 1 250 ? -29.120 -6.453 30.450 1.00 7.31 242 GLY A N 1
ATOM 1921 C CA . GLY A 1 250 ? -28.586 -7.800 30.424 1.00 8.66 242 GLY A CA 1
ATOM 1922 C C . GLY A 1 250 ? -28.193 -8.151 31.840 1.00 9.32 242 GLY A C 1
ATOM 1923 O O . GLY A 1 250 ? -28.414 -7.379 32.782 1.00 8.63 242 GLY A O 1
ATOM 1924 N N . VAL A 1 251 ? -27.601 -9.337 31.986 1.00 7.18 243 VAL A N 1
ATOM 1925 C CA . VAL A 1 251 ? -27.282 -9.864 33.306 1.00 7.59 243 VAL A CA 1
ATOM 1926 C C . VAL A 1 251 ? -25.877 -10.441 33.312 1.00 7.93 243 VAL A C 1
ATOM 1927 O O . VAL A 1 251 ? -25.483 -11.154 32.383 1.00 8.73 243 VAL A O 1
ATOM 1931 N N . LEU A 1 252 ? -25.131 -10.140 34.381 1.00 8.61 244 LEU A N 1
ATOM 1932 C CA . LEU A 1 252 ? -23.947 -10.903 34.768 1.00 8.05 244 LEU A CA 1
ATOM 1933 C C . LEU A 1 252 ? -24.294 -11.630 36.048 1.00 9.15 244 LEU A C 1
ATOM 1934 O O . LEU A 1 252 ? -24.633 -10.981 37.046 1.00 10.72 244 LEU A O 1
ATOM 1939 N N . TRP A 1 253 ? -24.255 -12.949 36.013 1.00 8.41 245 TRP A N 1
ATOM 1940 C CA . TRP A 1 253 ? -24.328 -13.761 37.226 1.00 8.94 245 TRP A CA 1
ATOM 1941 C C . TRP A 1 253 ? -22.914 -14.203 37.575 1.00 11.11 245 TRP A C 1
ATOM 1942 O O . TRP A 1 253 ? -22.138 -14.515 36.677 1.00 10.08 245 TRP A O 1
ATOM 1953 N N . GLY A 1 254 ? -22.579 -14.245 38.863 1.00 8.86 246 GLY A N 1
ATOM 1954 C CA . GLY A 1 254 ? -21.310 -14.829 39.286 1.00 8.83 246 GLY A CA 1
ATOM 1955 C C . GLY A 1 254 ? -21.443 -15.459 40.656 1.00 10.09 246 GLY A C 1
ATOM 1956 O O . GLY A 1 254 ? -22.302 -15.069 41.453 1.00 12.20 246 GLY A O 1
ATOM 1957 N N . LYS A 1 255 ? -20.589 -16.441 40.938 1.00 10.90 247 LYS A N 1
ATOM 1958 C CA . LYS A 1 255 ? -20.605 -17.028 42.281 1.00 9.85 247 LYS A CA 1
ATOM 1959 C C . LYS A 1 255 ? -20.332 -15.958 43.330 1.00 11.84 247 LYS A C 1
ATOM 1960 O O . LYS A 1 255 ? -19.422 -15.132 43.184 1.00 11.56 247 LYS A O 1
ATOM 1966 N N . GLU A 1 256 ? -21.116 -16.005 44.409 1.00 12.26 248 GLU A N 1
ATOM 1967 C CA . GLU A 1 256 ? -21.054 -14.980 45.442 1.00 12.71 248 GLU A CA 1
ATOM 1968 C C . GLU A 1 256 ? -19.631 -14.752 45.948 1.00 13.57 248 GLU A C 1
ATOM 1969 O O . GLU A 1 256 ? -19.192 -13.601 46.084 1.00 14.49 248 GLU A O 1
ATOM 1975 N N . GLU A 1 257 ? -18.893 -15.836 46.238 1.00 14.09 249 GLU A N 1
ATOM 1976 C CA A GLU A 1 257 ? -17.546 -15.687 46.790 0.52 15.17 249 GLU A CA 1
ATOM 1977 C CA B GLU A 1 257 ? -17.549 -15.682 46.793 0.48 15.62 249 GLU A CA 1
ATOM 1978 C C . GLU A 1 257 ? -16.632 -14.951 45.818 1.00 16.92 249 GLU A C 1
ATOM 1979 O O . GLU A 1 257 ? -15.800 -14.128 46.235 1.00 17.09 249 GLU A O 1
ATOM 1990 N N . LEU A 1 258 ? -16.777 -15.225 44.512 1.00 14.10 250 LEU A N 1
ATOM 1991 C CA . LEU A 1 258 ? -15.944 -14.548 43.525 1.00 12.75 250 LEU A CA 1
ATOM 1992 C C . LEU A 1 258 ? -16.327 -13.081 43.396 1.00 12.82 250 LEU A C 1
ATOM 1993 O O . LEU A 1 258 ? -15.454 -12.197 43.398 1.00 14.35 250 LEU A O 1
ATOM 1998 N N . LEU A 1 259 ? -17.632 -12.796 43.296 1.00 11.57 251 LEU A N 1
ATOM 1999 C CA . LEU A 1 259 ? -18.061 -11.402 43.198 1.00 10.14 251 LEU A CA 1
ATOM 2000 C C . LEU A 1 259 ? -17.604 -10.600 44.408 1.00 11.95 251 LEU A C 1
ATOM 2001 O O . LEU A 1 259 ? -17.232 -9.427 44.268 1.00 13.08 251 LEU A O 1
ATOM 2006 N N . ASN A 1 260 ? -17.645 -11.199 45.605 1.00 11.78 252 ASN A N 1
ATOM 2007 C CA . ASN A 1 260 ? -17.191 -10.483 46.794 1.00 11.93 252 ASN A CA 1
ATOM 2008 C C . ASN A 1 260 ? -15.710 -10.129 46.698 1.00 16.22 252 ASN A C 1
ATOM 2009 O O . ASN A 1 260 ? -15.285 -9.075 47.182 1.00 17.59 252 ASN A O 1
ATOM 2014 N N . SER A 1 261 ? -14.903 -11.007 46.098 1.00 13.67 253 SER A N 1
ATOM 2015 C CA . SER A 1 261 ? -13.458 -10.793 46.052 1.00 15.61 253 SER A CA 1
ATOM 2016 C C . SER A 1 261 ? -13.033 -9.861 44.929 1.00 16.48 253 SER A C 1
ATOM 2017 O O . SER A 1 261 ? -11.898 -9.359 44.952 1.00 16.33 253 SER A O 1
ATOM 2020 N N . MET A 1 262 ? -13.893 -9.645 43.936 1.00 13.31 254 MET A N 1
ATOM 2021 C CA . MET A 1 262 ? -13.554 -8.775 42.822 1.00 12.77 254 MET A CA 1
ATOM 2022 C C . MET A 1 262 ? -13.573 -7.307 43.242 1.00 14.53 254 MET A C 1
ATOM 2023 O O . MET A 1 262 ? -14.276 -6.920 44.173 1.00 19.53 254 MET A O 1
ATOM 2028 N N . THR A 1 263 ? -12.785 -6.488 42.547 1.00 13.56 255 THR A N 1
ATOM 2029 C CA . THR A 1 263 ? -12.880 -5.044 42.718 1.00 13.35 255 THR A CA 1
ATOM 2030 C C . THR A 1 263 ? -14.180 -4.563 42.094 1.00 14.85 255 THR A C 1
ATOM 2031 O O . THR A 1 263 ? -14.721 -5.222 41.205 1.00 14.40 255 THR A O 1
ATOM 2035 N N . PRO A 1 264 ? -14.697 -3.405 42.508 1.00 11.80 256 PRO A N 1
ATOM 2036 C CA . PRO A 1 264 ? -15.798 -2.815 41.746 1.00 12.64 256 PRO A CA 1
ATOM 2037 C C . PRO A 1 264 ? -15.347 -2.510 40.322 1.00 12.93 256 PRO A C 1
ATOM 2038 O O . PRO A 1 264 ? -14.154 -2.422 40.021 1.00 15.50 256 PRO A O 1
ATOM 2042 N N . TYR A 1 265 ? -16.332 -2.365 39.440 1.00 10.86 257 TYR A N 1
ATOM 2043 C CA . TYR A 1 265 ? -16.080 -2.032 38.047 1.00 10.90 257 TYR A CA 1
ATOM 2044 C C . TYR A 1 265 ? -16.304 -0.529 37.884 1.00 11.39 257 TYR A C 1
ATOM 2045 O O . TYR A 1 265 ? -15.368 0.244 38.107 1.00 13.14 257 TYR A O 1
ATOM 2054 N N . GLN A 1 266 ? -17.522 -0.097 37.564 1.00 8.76 258 GLN A N 1
ATOM 2055 C CA . GLN A 1 266 ? -17.792 1.336 37.501 1.00 9.23 258 GLN A CA 1
ATOM 2056 C C . GLN A 1 266 ? -18.029 1.888 38.902 1.00 9.52 258 GLN A C 1
ATOM 2057 O O . GLN A 1 266 ? -18.604 1.214 39.757 1.00 9.71 258 GLN A O 1
ATOM 2063 N N . GLY A 1 267 ? -17.592 3.124 39.132 1.00 8.17 259 GLY A N 1
ATOM 2064 C CA . GLY A 1 267 ? -17.713 3.762 40.437 1.00 9.24 259 GLY A CA 1
ATOM 2065 C C . GLY A 1 267 ? -18.719 4.895 40.389 1.00 10.93 259 GLY A C 1
ATOM 2066 O O . GLY A 1 267 ? -18.901 5.532 39.352 1.00 11.14 259 GLY A O 1
ATOM 2067 N N . GLY A 1 268 ? -19.372 5.151 41.513 1.00 9.57 260 GLY A N 1
ATOM 2068 C CA . GLY A 1 268 ? -20.233 6.327 41.606 1.00 10.11 260 GLY A CA 1
ATOM 2069 C C . GLY A 1 268 ? -21.326 6.100 42.620 1.00 13.75 260 GLY A C 1
ATOM 2070 O O . GLY A 1 268 ? -21.167 5.308 43.539 1.00 12.07 260 GLY A O 1
ATOM 2071 N N . GLY A 1 269 ? -22.415 6.843 42.421 1.00 9.84 261 GLY A N 1
ATOM 2072 C CA . GLY A 1 269 ? -23.573 6.700 43.292 1.00 9.95 261 GLY A CA 1
ATOM 2073 C C . GLY A 1 269 ? -24.091 5.275 43.307 1.00 11.37 261 GLY A C 1
ATOM 2074 O O . GLY A 1 269 ? -23.863 4.496 42.381 1.00 12.38 261 GLY A O 1
ATOM 2075 N N . GLU A 1 270 ? -24.761 4.928 44.412 1.00 12.11 262 GLU A N 1
ATOM 2076 C CA . GLU A 1 270 ? -25.532 3.694 44.585 1.00 13.68 262 GLU A CA 1
ATOM 2077 C C . GLU A 1 270 ? -24.664 2.473 44.874 1.00 13.73 262 GLU A C 1
ATOM 2078 O O . GLU A 1 270 ? -25.121 1.547 45.554 1.00 17.26 262 GLU A O 1
ATOM 2084 N N . MET A 1 271 ? -23.417 2.440 44.401 1.00 9.95 263 MET A N 1
ATOM 2085 C CA . MET A 1 271 ? -22.552 1.292 44.653 1.00 12.07 263 MET A CA 1
ATOM 2086 C C . MET A 1 271 ? -21.625 1.510 45.846 1.00 12.12 263 MET A C 1
ATOM 2087 O O . MET A 1 271 ? -20.777 0.653 46.134 1.00 11.11 263 MET A O 1
ATOM 2092 N N . ILE A 1 272 ? -21.794 2.620 46.571 1.00 11.42 264 ILE A N 1
ATOM 2093 C CA . ILE A 1 272 ? -21.044 2.930 47.779 1.00 11.93 264 ILE A CA 1
ATOM 2094 C C . ILE A 1 272 ? -21.917 2.731 49.012 1.00 13.52 264 ILE A C 1
ATOM 2095 O O . ILE A 1 272 ? -23.151 2.801 48.954 1.00 16.72 264 ILE A O 1
ATOM 2100 N N . ASN A 1 273 ? -21.248 2.486 50.146 1.00 13.34 265 ASN A N 1
ATOM 2101 C CA . ASN A 1 273 ? -21.846 2.668 51.463 1.00 12.20 265 ASN A CA 1
ATOM 2102 C C . ASN A 1 273 ? -21.541 4.047 52.016 1.00 17.67 265 ASN A C 1
ATOM 2103 O O . ASN A 1 273 ? -22.404 4.667 52.642 1.00 20.88 265 ASN A O 1
ATOM 2108 N N . SER A 1 274 ? -20.325 4.538 51.805 1.00 13.86 266 SER A N 1
ATOM 2109 C CA A SER A 1 274 ? -19.928 5.839 52.319 0.37 14.40 266 SER A CA 1
ATOM 2110 C CA B SER A 1 274 ? -19.955 5.853 52.296 0.63 13.92 266 SER A CA 1
ATOM 2111 C C . SER A 1 274 ? -18.854 6.427 51.413 1.00 15.41 266 SER A C 1
ATOM 2112 O O . SER A 1 274 ? -17.973 5.701 50.936 1.00 14.94 266 SER A O 1
ATOM 2117 N N . VAL A 1 275 ? -18.930 7.737 51.178 1.00 13.56 267 VAL A N 1
ATOM 2118 C CA . VAL A 1 275 ? -17.928 8.462 50.402 1.00 12.29 267 VAL A CA 1
ATOM 2119 C C . VAL A 1 275 ? -17.443 9.627 51.242 1.00 14.09 267 VAL A C 1
ATOM 2120 O O . VAL A 1 275 ? -18.250 10.456 51.675 1.00 15.90 267 VAL A O 1
ATOM 2124 N N . SER A 1 276 ? -16.132 9.704 51.457 1.00 12.69 268 SER A N 1
ATOM 2125 C CA . SER A 1 276 ? -15.497 10.928 51.903 1.00 12.94 268 SER A CA 1
ATOM 2126 C C . SER A 1 276 ? -14.237 11.114 51.074 1.00 13.13 268 SER A C 1
ATOM 2127 O O . SER A 1 276 ? -13.857 10.244 50.282 1.00 15.52 268 SER A O 1
ATOM 2130 N N . PHE A 1 277 ? -13.603 12.262 51.235 1.00 18.28 269 PHE A N 1
ATOM 2131 C CA . PHE A 1 277 ? -12.346 12.432 50.519 1.00 22.75 269 PHE A CA 1
ATOM 2132 C C . PHE A 1 277 ? -11.193 11.692 51.187 1.00 24.35 269 PHE A C 1
ATOM 2133 O O . PHE A 1 277 ? -10.107 11.600 50.600 1.00 34.12 269 PHE A O 1
ATOM 2141 N N . GLU A 1 278 ? -11.406 11.132 52.378 1.00 22.34 270 GLU A N 1
ATOM 2142 C CA . GLU A 1 278 ? -10.377 10.359 53.057 1.00 22.22 270 GLU A CA 1
ATOM 2143 C C . GLU A 1 278 ? -10.551 8.853 52.897 1.00 25.12 270 GLU A C 1
ATOM 2144 O O . GLU A 1 278 ? -9.562 8.117 53.010 1.00 29.18 270 GLU A O 1
ATOM 2150 N N . ALA A 1 279 ? -11.774 8.380 52.647 1.00 19.98 271 ALA A N 1
ATOM 2151 C CA . ALA A 1 279 ? -12.052 6.951 52.537 1.00 21.20 271 ALA A CA 1
ATOM 2152 C C . ALA A 1 279 ? -13.384 6.754 51.828 1.00 21.47 271 ALA A C 1
ATOM 2153 O O . ALA A 1 279 ? -14.329 7.492 52.079 1.00 20.32 271 ALA A O 1
ATOM 2155 N N . THR A 1 280 ? -13.456 5.745 50.965 1.00 20.46 272 THR A N 1
ATOM 2156 C CA . THR A 1 280 ? -14.712 5.344 50.342 1.00 16.60 272 THR A CA 1
ATOM 2157 C C . THR A 1 280 ? -14.906 3.858 50.585 1.00 20.60 272 THR A C 1
ATOM 2158 O O . THR A 1 280 ? -14.008 3.061 50.289 1.00 21.96 272 THR A O 1
ATOM 2162 N N . GLU A 1 281 ? -16.068 3.498 51.134 1.00 16.73 273 GLU A N 1
ATOM 2163 C CA . GLU A 1 281 ? -16.460 2.117 51.393 1.00 17.35 273 GLU A CA 1
ATOM 2164 C C . GLU A 1 281 ? -17.544 1.694 50.414 1.00 14.46 273 GLU A C 1
ATOM 2165 O O . GLU A 1 281 ? -18.543 2.403 50.237 1.00 15.66 273 GLU A O 1
ATOM 2171 N N . TYR A 1 282 ? -17.376 0.524 49.821 1.00 17.75 274 TYR A N 1
ATOM 2172 C CA . TYR A 1 282 ? -18.284 0.090 48.772 1.00 15.06 274 TYR A CA 1
ATOM 2173 C C . TYR A 1 282 ? -19.423 -0.757 49.329 1.00 14.27 274 TYR A C 1
ATOM 2174 O O . TYR A 1 282 ? -19.316 -1.354 50.409 1.00 17.01 274 TYR A O 1
ATOM 2183 N N . ALA A 1 283 ? -20.538 -0.752 48.602 1.00 13.01 275 ALA A N 1
ATOM 2184 C CA . ALA A 1 283 ? -21.707 -1.534 48.956 1.00 13.68 275 ALA A CA 1
ATOM 2185 C C . ALA A 1 283 ? -21.432 -3.025 48.747 1.00 13.97 275 ALA A C 1
ATOM 2186 O O . ALA A 1 283 ? -20.513 -3.420 48.028 1.00 14.81 275 ALA A O 1
ATOM 2188 N N . ALA A 1 284 ? -22.263 -3.849 49.388 1.00 14.66 276 ALA A N 1
ATOM 2189 C CA . ALA A 1 284 ? -22.275 -5.285 49.153 1.00 15.44 276 ALA A CA 1
ATOM 2190 C C . ALA A 1 284 ? -22.816 -5.597 47.758 1.00 11.79 276 ALA A C 1
ATOM 2191 O O . ALA A 1 284 ? -23.505 -4.789 47.141 1.00 10.86 276 ALA A O 1
ATOM 2193 N N . ILE A 1 285 ? -22.529 -6.806 47.279 1.00 11.33 277 ILE A N 1
ATOM 2194 C CA . ILE A 1 285 ? -23.167 -7.274 46.049 1.00 9.13 277 ILE A CA 1
ATOM 2195 C C . ILE A 1 285 ? -24.670 -7.370 46.306 1.00 10.15 277 ILE A C 1
ATOM 2196 O O . ILE A 1 285 ? -25.095 -7.617 47.446 1.00 12.74 277 ILE A O 1
ATOM 2201 N N . PRO A 1 286 ? -25.508 -7.158 45.294 1.00 10.74 278 PRO A N 1
ATOM 2202 C CA . PRO A 1 286 ? -25.178 -6.886 43.896 1.00 10.95 278 PRO A CA 1
ATOM 2203 C C . PRO A 1 286 ? -24.887 -5.422 43.626 1.00 9.74 278 PRO A C 1
ATOM 2204 O O . PRO A 1 286 ? -24.374 -5.087 42.556 1.00 10.84 278 PRO A O 1
ATOM 2208 N N . HIS A 1 287 ? -25.254 -4.555 44.568 1.00 8.74 279 HIS A N 1
ATOM 2209 C CA . HIS A 1 287 ? -25.231 -3.119 44.326 1.00 8.53 279 HIS A CA 1
ATOM 2210 C C . HIS A 1 287 ? -23.818 -2.589 44.111 1.00 9.22 279 HIS A C 1
ATOM 2211 O O . HIS A 1 287 ? -23.648 -1.579 43.417 1.00 9.04 279 HIS A O 1
ATOM 2218 N N . LYS A 1 288 ? -22.814 -3.274 44.656 1.00 9.43 280 LYS A N 1
ATOM 2219 C CA . LYS A 1 288 ? -21.391 -3.025 44.412 1.00 9.22 280 LYS A CA 1
ATOM 2220 C C . LYS A 1 288 ? -21.085 -2.810 42.937 1.00 9.19 280 LYS A C 1
ATOM 2221 O O . LYS A 1 288 ? -20.166 -2.047 42.594 1.00 10.11 280 LYS A O 1
ATOM 2227 N N . PHE A 1 289 ? -21.829 -3.500 42.076 1.00 9.16 281 PHE A N 1
ATOM 2228 C CA . PHE A 1 289 ? -21.564 -3.507 40.641 1.00 7.42 281 PHE A CA 1
ATOM 2229 C C . PHE A 1 289 ? -22.592 -2.732 39.832 1.00 9.98 281 PHE A C 1
ATOM 2230 O O . PHE A 1 289 ? -22.554 -2.785 38.590 1.00 10.67 281 PHE A O 1
ATOM 2238 N N . GLU A 1 290 ? -23.485 -1.987 40.485 1.00 8.92 282 GLU A N 1
ATOM 2239 C CA . GLU A 1 290 ? -24.512 -1.205 39.802 1.00 8.08 282 GLU A CA 1
ATOM 2240 C C . GLU A 1 290 ? -24.281 0.253 40.179 1.00 8.26 282 GLU A C 1
ATOM 2241 O O . GLU A 1 290 ? -24.789 0.729 41.199 1.00 11.50 282 GLU A O 1
ATOM 2247 N N . ALA A 1 291 ? -23.479 0.938 39.377 1.00 8.93 283 ALA A N 1
ATOM 2248 C CA . ALA A 1 291 ? -23.103 2.328 39.633 1.00 8.71 283 ALA A CA 1
ATOM 2249 C C . ALA A 1 291 ? -24.054 3.290 38.935 1.00 7.30 283 ALA A C 1
ATOM 2250 O O . ALA A 1 291 ? -24.308 3.152 37.732 1.00 10.20 283 ALA A O 1
ATOM 2252 N N . GLY A 1 292 ? -24.593 4.245 39.691 1.00 8.38 284 GLY A N 1
ATOM 2253 C CA . GLY A 1 292 ? -25.573 5.154 39.125 1.00 10.20 284 GLY A CA 1
ATOM 2254 C C . GLY A 1 292 ? -26.954 4.521 39.007 1.00 10.41 284 GLY A C 1
ATOM 2255 O O . GLY A 1 292 ? -27.182 3.354 39.328 1.00 11.15 284 GLY A O 1
ATOM 2256 N N . THR A 1 293 ? -27.897 5.340 38.560 1.00 8.23 285 THR A N 1
ATOM 2257 C CA . THR A 1 293 ? -29.259 4.856 38.357 1.00 7.88 285 THR A CA 1
ATOM 2258 C C . THR A 1 293 ? -29.263 3.673 37.390 1.00 8.47 285 THR A C 1
ATOM 2259 O O . THR A 1 293 ? -28.726 3.778 36.272 1.00 10.45 285 THR A O 1
ATOM 2263 N N . PRO A 1 294 ? -29.845 2.548 37.765 1.00 8.61 286 PRO A N 1
ATOM 2264 C CA . PRO A 1 294 ? -29.876 1.397 36.867 1.00 10.40 286 PRO A CA 1
ATOM 2265 C C . PRO A 1 294 ? -30.933 1.581 35.796 1.00 10.37 286 PRO A C 1
ATOM 2266 O O . PRO A 1 294 ? -31.739 2.503 35.837 1.00 10.16 286 PRO A O 1
ATOM 2270 N N . ASN A 1 295 ? -30.921 0.665 34.823 1.00 10.03 287 ASN A N 1
ATOM 2271 C CA . ASN A 1 295 ? -31.989 0.658 33.828 1.00 8.19 287 ASN A CA 1
ATOM 2272 C C . ASN A 1 295 ? -33.209 -0.014 34.451 1.00 8.50 287 ASN A C 1
ATOM 2273 O O . ASN A 1 295 ? -33.478 -1.198 34.255 1.00 10.05 287 ASN A O 1
ATOM 2278 N N . ILE A 1 296 ? -33.950 0.778 35.233 1.00 7.21 288 ILE A N 1
ATOM 2279 C CA . ILE A 1 296 ? -35.052 0.228 36.026 1.00 8.05 288 ILE A CA 1
ATOM 2280 C C . ILE A 1 296 ? -36.126 -0.368 35.119 1.00 7.86 288 ILE A C 1
ATOM 2281 O O . ILE A 1 296 ? -36.610 -1.487 35.338 1.00 8.37 288 ILE A O 1
ATOM 2286 N N . ALA A 1 297 ? -36.532 0.383 34.092 1.00 6.78 289 ALA A N 1
ATOM 2287 C CA . ALA A 1 297 ? -37.598 -0.121 33.230 1.00 8.28 289 ALA A CA 1
ATOM 2288 C C . ALA A 1 297 ? -37.138 -1.335 32.443 1.00 7.91 289 ALA A C 1
ATOM 2289 O O . ALA A 1 297 ? -37.921 -2.258 32.205 1.00 10.61 289 ALA A O 1
ATOM 2291 N N . GLY A 1 298 ? -35.864 -1.377 32.057 1.00 8.34 290 GLY A N 1
ATOM 2292 C CA . GLY A 1 298 ? -35.387 -2.528 31.315 1.00 7.98 290 GLY A CA 1
ATOM 2293 C C . GLY A 1 298 ? -35.397 -3.789 32.152 1.00 7.43 290 GLY A C 1
ATOM 2294 O O . GLY A 1 298 ? -35.725 -4.866 31.659 1.00 7.92 290 GLY A O 1
ATOM 2295 N N . ALA A 1 299 ? -35.032 -3.674 33.433 1.00 8.85 291 ALA A N 1
ATOM 2296 C CA . ALA A 1 299 ? -35.107 -4.829 34.323 1.00 8.64 291 ALA A CA 1
ATOM 2297 C C . ALA A 1 299 ? -36.540 -5.313 34.467 1.00 7.46 291 ALA A C 1
ATOM 2298 O O . ALA A 1 299 ? -36.802 -6.518 34.435 1.00 8.34 291 ALA A O 1
ATOM 2300 N N . ILE A 1 300 ? -37.476 -4.379 34.625 1.00 7.44 292 ILE A N 1
ATOM 2301 C CA . ILE A 1 300 ? -38.880 -4.757 34.763 1.00 7.94 292 ILE A CA 1
ATOM 2302 C C . ILE A 1 300 ? -39.385 -5.409 33.474 1.00 9.85 292 ILE A C 1
ATOM 2303 O O . ILE A 1 300 ? -40.116 -6.409 33.510 1.00 10.12 292 ILE A O 1
ATOM 2308 N N . GLY A 1 301 ? -39.009 -4.860 32.323 1.00 8.68 293 GLY A N 1
ATOM 2309 C CA . GLY A 1 301 ? -39.365 -5.499 31.063 1.00 9.76 293 GLY A CA 1
ATOM 2310 C C . GLY A 1 301 ? -38.756 -6.877 30.898 1.00 9.63 293 GLY A C 1
ATOM 2311 O O . GLY A 1 301 ? -39.386 -7.775 30.332 1.00 8.69 293 GLY A O 1
ATOM 2312 N N . LEU A 1 302 ? -37.504 -7.049 31.328 1.00 8.25 294 LEU A N 1
ATOM 2313 C CA . LEU A 1 302 ? -36.875 -8.368 31.280 1.00 9.03 294 LEU A CA 1
ATOM 2314 C C . LEU A 1 302 ? -37.623 -9.378 32.146 1.00 10.77 294 LEU A C 1
ATOM 2315 O O . LEU A 1 302 ? -37.786 -10.550 31.761 1.00 9.30 294 LEU A O 1
ATOM 2320 N N . ALA A 1 303 ? -38.076 -8.955 33.331 1.00 8.83 295 ALA A N 1
ATOM 2321 C CA . ALA A 1 303 ? -38.856 -9.862 34.153 1.00 7.89 295 ALA A CA 1
ATOM 2322 C C . ALA A 1 303 ? -40.143 -10.277 33.445 1.00 9.99 295 ALA A C 1
ATOM 2323 O O . ALA A 1 303 ? -40.569 -11.439 33.540 1.00 9.46 295 ALA A O 1
ATOM 2325 N N . ALA A 1 304 ? -40.769 -9.341 32.714 1.00 8.06 296 ALA A N 1
ATOM 2326 C CA . ALA A 1 304 ? -41.949 -9.692 31.931 1.00 8.89 296 ALA A CA 1
ATOM 2327 C C . ALA A 1 304 ? -41.600 -10.683 30.828 1.00 9.82 296 ALA A C 1
ATOM 2328 O O . ALA A 1 304 ? -42.402 -11.582 30.522 1.00 10.44 296 ALA A O 1
ATOM 2330 N N . ALA A 1 305 ? -40.404 -10.558 30.237 1.00 8.33 297 ALA A N 1
ATOM 2331 C CA . ALA A 1 305 ? -40.001 -11.516 29.199 1.00 9.75 297 ALA A CA 1
ATOM 2332 C C . ALA A 1 305 ? -39.819 -12.907 29.790 1.00 10.77 297 ALA A C 1
ATOM 2333 O O . ALA A 1 305 ? -40.232 -13.903 29.183 1.00 10.36 297 ALA A O 1
ATOM 2335 N N . ILE A 1 306 ? -39.252 -12.989 30.999 1.00 8.77 298 ILE A N 1
ATOM 2336 C CA . ILE A 1 306 ? -39.113 -14.276 31.678 1.00 8.78 298 ILE A CA 1
ATOM 2337 C C . ILE A 1 306 ? -40.483 -14.877 31.966 1.00 8.73 298 ILE A C 1
ATOM 2338 O O . ILE A 1 306 ? -40.726 -16.067 31.716 1.00 10.40 298 ILE A O 1
ATOM 2343 N N . ASP A 1 307 ? -41.403 -14.066 32.508 1.00 8.70 299 ASP A N 1
ATOM 2344 C CA . ASP A 1 307 ? -42.764 -14.556 32.728 1.00 9.31 299 ASP A CA 1
ATOM 2345 C C . ASP A 1 307 ? -43.397 -15.069 31.431 1.00 11.03 299 ASP A C 1
ATOM 2346 O O . ASP A 1 307 ? -44.094 -16.089 31.432 1.00 12.43 299 ASP A O 1
ATOM 2351 N N . TYR A 1 308 ? -43.193 -14.354 30.325 1.00 10.31 300 TYR A N 1
ATOM 2352 C CA . TYR A 1 308 ? -43.769 -14.790 29.056 1.00 10.66 300 TYR A CA 1
ATOM 2353 C C . TYR A 1 308 ? -43.186 -16.136 28.619 1.00 11.69 300 TYR A C 1
ATOM 2354 O O . TYR A 1 308 ? -43.919 -17.051 28.216 1.00 11.69 300 TYR A O 1
ATOM 2363 N N . ILE A 1 309 ? -41.852 -16.254 28.651 1.00 9.52 301 ILE A N 1
ATOM 2364 C CA . ILE A 1 309 ? -41.206 -17.517 28.302 1.00 10.81 301 ILE A CA 1
ATOM 2365 C C . ILE A 1 309 ? -41.762 -18.657 29.152 1.00 12.25 301 ILE A C 1
ATOM 2366 O O . ILE A 1 309 ? -42.143 -19.712 28.636 1.00 11.91 301 ILE A O 1
ATOM 2371 N N . TRP A 1 310 ? -41.840 -18.450 30.475 1.00 10.32 302 TRP A N 1
ATOM 2372 C CA . TRP A 1 310 ? -42.378 -19.488 31.347 1.00 11.24 302 TRP A CA 1
ATOM 2373 C C . TRP A 1 310 ? -43.817 -19.853 30.988 1.00 12.71 302 TRP A C 1
ATOM 2374 O O . TRP A 1 310 ? -44.209 -21.017 31.135 1.00 14.32 302 TRP A O 1
ATOM 2385 N N . SER A 1 311 ? -44.615 -18.875 30.532 1.00 12.40 303 SER A N 1
ATOM 2386 C CA . SER A 1 311 ? -46.008 -19.149 30.189 1.00 11.40 303 SER A CA 1
ATOM 2387 C C . SER A 1 311 ? -46.119 -20.053 28.973 1.00 13.53 303 SER A C 1
ATOM 2388 O O . SER A 1 311 ? -47.155 -20.709 28.804 1.00 15.35 303 SER A O 1
ATOM 2391 N N . LEU A 1 312 ? -45.093 -20.084 28.119 1.00 13.79 304 LEU A N 1
ATOM 2392 C CA . LEU A 1 312 ? -45.069 -20.987 26.968 1.00 11.57 304 LEU A CA 1
ATOM 2393 C C . LEU A 1 312 ? -44.471 -22.348 27.299 1.00 17.98 304 LEU A C 1
ATOM 2394 O O . LEU A 1 312 ? -44.820 -23.342 26.630 1.00 17.46 304 LEU A O 1
ATOM 2399 N N . ASP A 1 313 ? -43.587 -22.390 28.312 1.00 13.81 305 ASP A N 1
ATOM 2400 C CA . ASP A 1 313 ? -42.856 -23.556 28.821 1.00 15.44 305 ASP A CA 1
ATOM 2401 C C . ASP A 1 313 ? -41.617 -23.804 27.966 1.00 15.65 305 ASP A C 1
ATOM 2402 O O . ASP A 1 313 ? -41.723 -24.065 26.762 1.00 15.75 305 ASP A O 1
ATOM 2407 N N . LEU A 1 314 ? -40.434 -23.720 28.579 1.00 15.21 306 LEU A N 1
ATOM 2408 C CA . LEU A 1 314 ? -39.207 -23.873 27.803 1.00 13.88 306 LEU A CA 1
ATOM 2409 C C . LEU A 1 314 ? -39.058 -25.266 27.203 1.00 17.79 306 LEU A C 1
ATOM 2410 O O . LEU A 1 314 ? -38.397 -25.412 26.165 1.00 17.02 306 LEU A O 1
ATOM 2415 N N . ASP A 1 315 ? -39.621 -26.299 27.837 1.00 19.01 307 ASP A N 1
ATOM 2416 C CA . ASP A 1 315 ? -39.596 -27.621 27.210 1.00 16.45 307 ASP A CA 1
ATOM 2417 C C . ASP A 1 315 ? -40.407 -27.623 25.922 1.00 18.92 307 ASP A C 1
ATOM 2418 O O . ASP A 1 315 ? -40.018 -28.255 24.929 1.00 19.68 307 ASP A O 1
ATOM 2423 N N . ALA A 1 316 ? -41.554 -26.947 25.931 1.00 16.63 308 ALA A N 1
ATOM 2424 C CA . ALA A 1 316 ? -42.376 -26.882 24.731 1.00 16.60 308 ALA A CA 1
ATOM 2425 C C . ALA A 1 316 ? -41.702 -26.046 23.652 1.00 17.84 308 ALA A C 1
ATOM 2426 O O . ALA A 1 316 ? -41.745 -26.406 22.469 1.00 16.48 308 ALA A O 1
ATOM 2428 N N . ILE A 1 317 ? -41.120 -24.904 24.037 1.00 14.18 309 ILE A N 1
ATOM 2429 C CA . ILE A 1 317 ? -40.350 -24.083 23.097 1.00 13.40 309 ILE A CA 1
ATOM 2430 C C . ILE A 1 317 ? -39.251 -24.910 22.452 1.00 15.97 309 ILE A C 1
ATOM 2431 O O . ILE A 1 317 ? -39.081 -24.903 21.226 1.00 16.25 309 ILE A O 1
ATOM 2436 N N . ALA A 1 318 ? -38.498 -25.658 23.264 1.00 15.93 310 ALA A N 1
ATOM 2437 C CA . ALA A 1 318 ? -37.379 -26.418 22.710 1.00 17.19 310 ALA A CA 1
ATOM 2438 C C . ALA A 1 318 ? -37.860 -27.497 21.742 1.00 16.21 310 ALA A C 1
ATOM 2439 O O . ALA A 1 318 ? -37.239 -27.715 20.692 1.00 16.40 310 ALA A O 1
ATOM 2441 N N . GLU A 1 319 ? -38.968 -28.169 22.065 1.00 15.60 311 GLU A N 1
ATOM 2442 C CA A GLU A 1 319 ? -39.497 -29.203 21.178 0.54 15.79 311 GLU A CA 1
ATOM 2443 C CA B GLU A 1 319 ? -39.485 -29.203 21.170 0.46 16.01 311 GLU A CA 1
ATOM 2444 C C . GLU A 1 319 ? -39.895 -28.611 19.831 1.00 18.79 311 GLU A C 1
ATOM 2445 O O . GLU A 1 319 ? -39.563 -29.161 18.775 1.00 18.49 311 GLU A O 1
ATOM 2456 N N . TYR A 1 320 ? -40.597 -27.471 19.851 1.00 14.82 312 TYR A N 1
ATOM 2457 C CA . TYR A 1 320 ? -41.050 -26.861 18.607 1.00 14.57 312 TYR A CA 1
ATOM 2458 C C . TYR A 1 320 ? -39.881 -26.278 17.816 1.00 16.19 312 TYR A C 1
ATOM 2459 O O . TYR A 1 320 ? -39.820 -26.419 16.584 1.00 14.09 312 TYR A O 1
ATOM 2468 N N . GLU A 1 321 ? -38.941 -25.618 18.505 1.00 13.39 313 GLU A N 1
ATOM 2469 C CA . GLU A 1 321 ? -37.796 -25.050 17.799 1.00 13.05 313 GLU A CA 1
ATOM 2470 C C . GLU A 1 321 ? -36.930 -26.138 17.171 1.00 13.02 313 GLU A C 1
ATOM 2471 O O . GLU A 1 321 ? -36.363 -25.926 16.089 1.00 14.89 313 GLU A O 1
ATOM 2477 N N . THR A 1 322 ? -36.838 -27.310 17.811 1.00 14.10 314 THR A N 1
ATOM 2478 C CA . THR A 1 322 ? -36.139 -28.434 17.189 1.00 14.91 314 THR A CA 1
ATOM 2479 C C . THR A 1 322 ? -36.860 -28.896 15.931 1.00 15.18 314 THR A C 1
ATOM 2480 O O . THR A 1 322 ? -36.219 -29.219 14.922 1.00 15.93 314 THR A O 1
ATOM 2484 N N . GLN A 1 323 ? -38.191 -28.930 15.962 1.00 16.58 315 GLN A N 1
ATOM 2485 C CA . GLN A 1 323 ? -38.931 -29.256 14.748 1.00 15.87 315 GLN A CA 1
ATOM 2486 C C . GLN A 1 323 ? -38.653 -28.238 13.646 1.00 15.54 315 GLN A C 1
ATOM 2487 O O . GLN A 1 323 ? -38.450 -28.611 12.480 1.00 18.20 315 GLN A O 1
ATOM 2493 N N . LEU A 1 324 ? -38.653 -26.945 13.990 1.00 14.58 316 LEU A N 1
ATOM 2494 C CA . LEU A 1 324 ? -38.344 -25.922 12.991 1.00 13.09 316 LEU A CA 1
ATOM 2495 C C . LEU A 1 324 ? -36.960 -26.136 12.403 1.00 15.45 316 LEU A C 1
ATOM 2496 O O . LEU A 1 324 ? -36.778 -26.094 11.177 1.00 15.38 316 LEU A O 1
ATOM 2501 N N . LEU A 1 325 ? -35.964 -26.337 13.268 1.00 12.81 317 LEU A N 1
ATOM 2502 C CA . LEU A 1 325 ? -34.591 -26.513 12.794 1.00 12.55 317 LEU A CA 1
ATOM 2503 C C . LEU A 1 325 ? -34.481 -27.733 11.892 1.00 15.44 317 LEU A C 1
ATOM 2504 O O . LEU A 1 325 ? -33.859 -27.669 10.825 1.00 15.54 317 LEU A O 1
ATOM 2509 N N . ASN A 1 326 ? -35.067 -28.860 12.308 1.00 15.49 318 ASN A N 1
ATOM 2510 C CA . ASN A 1 326 ? -34.992 -30.074 11.493 1.00 14.52 318 ASN A CA 1
ATOM 2511 C C . ASN A 1 326 ? -35.670 -29.872 10.145 1.00 20.63 318 ASN A C 1
ATOM 2512 O O . ASN A 1 326 ? -35.144 -30.288 9.104 1.00 17.71 318 ASN A O 1
ATOM 2517 N N . TYR A 1 327 ? -36.839 -29.231 10.146 1.00 15.54 319 TYR A N 1
ATOM 2518 C CA . TYR A 1 327 ? -37.574 -29.005 8.908 1.00 16.95 319 TYR A CA 1
ATOM 2519 C C . TYR A 1 327 ? -36.783 -28.103 7.964 1.00 16.99 319 TYR A C 1
ATOM 2520 O O . TYR A 1 327 ? -36.648 -28.403 6.770 1.00 17.61 319 TYR A O 1
ATOM 2529 N N . ALA A 1 328 ? -36.226 -27.004 8.493 1.00 15.09 320 ALA A N 1
ATOM 2530 C CA . ALA A 1 328 ? -35.495 -26.053 7.657 1.00 12.88 320 ALA A CA 1
ATOM 2531 C C . ALA A 1 328 ? -34.179 -26.645 7.170 1.00 15.04 320 ALA A C 1
ATOM 2532 O O . ALA A 1 328 ? -33.718 -26.328 6.061 1.00 15.06 320 ALA A O 1
ATOM 2534 N N . THR A 1 329 ? -33.537 -27.464 8.002 1.00 15.39 321 THR A N 1
ATOM 2535 C CA . THR A 1 329 ? -32.285 -28.081 7.585 1.00 17.07 321 THR A CA 1
ATOM 2536 C C . THR A 1 329 ? -32.529 -29.002 6.403 1.00 15.54 321 THR A C 1
ATOM 2537 O O . THR A 1 329 ? -31.816 -28.939 5.399 1.00 16.58 321 THR A O 1
ATOM 2541 N N . LYS A 1 330 ? -33.562 -29.843 6.491 1.00 15.08 322 LYS A N 1
ATOM 2542 C CA . LYS A 1 330 ? -33.890 -30.713 5.366 1.00 15.13 322 LYS A CA 1
ATOM 2543 C C . LYS A 1 330 ? -34.313 -29.903 4.153 1.00 16.10 322 LYS A C 1
ATOM 2544 O O . LYS A 1 330 ? -33.941 -30.232 3.018 1.00 17.83 322 LYS A O 1
ATOM 2550 N N . ALA A 1 331 ? -35.103 -28.849 4.366 1.00 15.44 323 ALA A N 1
ATOM 2551 C CA . ALA A 1 331 ? -35.586 -28.070 3.229 1.00 17.96 323 ALA A CA 1
ATOM 2552 C C . ALA A 1 331 ? -34.453 -27.349 2.513 1.00 17.36 323 ALA A C 1
ATOM 2553 O O . ALA A 1 331 ? -34.442 -27.289 1.278 1.00 17.07 323 ALA A O 1
ATOM 2555 N N . ILE A 1 332 ? -33.508 -26.761 3.249 1.00 15.04 324 ILE A N 1
ATOM 2556 C CA . ILE A 1 332 ? -32.487 -25.996 2.535 1.00 14.72 324 ILE A CA 1
ATOM 2557 C C . ILE A 1 332 ? -31.541 -26.933 1.807 1.00 17.94 324 ILE A C 1
ATOM 2558 O O . ILE A 1 332 ? -31.067 -26.609 0.705 1.00 16.84 324 ILE A O 1
ATOM 2563 N N . GLU A 1 333 ? -31.292 -28.125 2.363 1.00 16.04 325 GLU A N 1
ATOM 2564 C CA . GLU A 1 333 ? -30.463 -29.090 1.653 1.00 19.07 325 GLU A CA 1
ATOM 2565 C C . GLU A 1 333 ? -31.161 -29.605 0.402 1.00 19.05 325 GLU A C 1
ATOM 2566 O O . GLU A 1 333 ? -30.491 -29.921 -0.587 1.00 18.85 325 GLU A O 1
ATOM 2572 N N . ALA A 1 334 ? -32.499 -29.654 0.406 1.00 16.63 326 ALA A N 1
ATOM 2573 C CA . ALA A 1 334 ? -33.232 -30.102 -0.776 1.00 16.65 326 ALA A CA 1
ATOM 2574 C C . ALA A 1 334 ? -33.238 -29.064 -1.897 1.00 16.97 326 ALA A C 1
ATOM 2575 O O . ALA A 1 334 ? -33.455 -29.429 -3.056 1.00 19.35 326 ALA A O 1
ATOM 2577 N N . VAL A 1 335 ? -33.014 -27.786 -1.581 1.00 18.23 327 VAL A N 1
ATOM 2578 C CA . VAL A 1 335 ? -32.954 -26.756 -2.619 1.00 17.30 327 VAL A CA 1
ATOM 2579 C C . VAL A 1 335 ? -31.818 -27.035 -3.593 1.00 16.16 327 VAL A C 1
ATOM 2580 O O . VAL A 1 335 ? -31.972 -26.839 -4.808 1.00 17.38 327 VAL A O 1
ATOM 2584 N N . LYS A 1 336 ? -30.688 -27.546 -3.074 1.00 19.20 328 LYS A N 1
ATOM 2585 C CA A LYS A 1 336 ? -29.446 -27.809 -3.803 0.48 17.18 328 LYS A CA 1
ATOM 2586 C CA B LYS A 1 336 ? -29.449 -27.809 -3.809 0.52 17.19 328 LYS A CA 1
ATOM 2587 C C . LYS A 1 336 ? -28.688 -26.518 -4.078 1.00 17.57 328 LYS A C 1
ATOM 2588 O O . LYS A 1 336 ? -29.291 -25.486 -4.409 1.00 17.53 328 LYS A O 1
ATOM 2599 N N . GLY A 1 337 ? -27.361 -26.574 -3.945 1.00 15.74 329 GLY A N 1
ATOM 2600 C CA . GLY A 1 337 ? -26.501 -25.444 -4.207 1.00 17.50 329 GLY A CA 1
ATOM 2601 C C . GLY A 1 337 ? -26.060 -24.680 -2.974 1.00 15.25 329 GLY A C 1
ATOM 2602 O O . GLY A 1 337 ? -25.078 -23.927 -3.045 1.00 16.96 329 GLY A O 1
ATOM 2603 N N . TYR A 1 338 ? -26.758 -24.844 -1.850 1.00 14.05 330 TYR A N 1
ATOM 2604 C CA . TYR A 1 338 ? -26.421 -24.163 -0.607 1.00 13.06 330 TYR A CA 1
ATOM 2605 C C . TYR A 1 338 ? -25.851 -25.172 0.377 1.00 16.07 330 TYR A C 1
ATOM 2606 O O . TYR A 1 338 ? -26.400 -26.270 0.534 1.00 19.47 330 TYR A O 1
ATOM 2615 N N . ASN A 1 339 ? -24.747 -24.808 1.026 1.00 16.28 331 ASN A N 1
ATOM 2616 C CA . ASN A 1 339 ? -24.068 -25.675 1.979 1.00 16.24 331 ASN A CA 1
ATOM 2617 C C . ASN A 1 339 ? -24.161 -25.088 3.380 1.00 16.36 331 ASN A C 1
ATOM 2618 O O . ASN A 1 339 ? -23.823 -23.918 3.588 1.00 14.77 331 ASN A O 1
ATOM 2623 N N . ILE A 1 340 ? -24.621 -25.898 4.334 1.00 14.37 332 ILE A N 1
ATOM 2624 C CA . ILE A 1 340 ? -24.741 -25.452 5.723 1.00 14.60 332 ILE A CA 1
ATOM 2625 C C . ILE A 1 340 ? -23.364 -25.423 6.369 1.00 14.44 332 ILE A C 1
ATOM 2626 O O . ILE A 1 340 ? -22.557 -26.351 6.207 1.00 17.86 332 ILE A O 1
ATOM 2631 N N . ILE A 1 341 ? -23.097 -24.352 7.106 1.00 15.96 333 ILE A N 1
ATOM 2632 C CA A ILE A 1 341 ? -21.904 -24.218 7.937 0.51 14.12 333 ILE A CA 1
ATOM 2633 C CA B ILE A 1 341 ? -21.905 -24.247 7.935 0.49 13.98 333 ILE A CA 1
ATOM 2634 C C . ILE A 1 341 ? -22.362 -24.353 9.381 1.00 13.97 333 ILE A C 1
ATOM 2635 O O . ILE A 1 341 ? -23.126 -23.510 9.868 1.00 15.90 333 ILE A O 1
ATOM 2644 N N . GLY A 1 342 ? -21.920 -25.418 10.053 1.00 15.21 334 GLY A N 1
ATOM 2645 C CA . GLY A 1 342 ? -22.353 -25.673 11.420 1.00 16.61 334 GLY A CA 1
ATOM 2646 C C . GLY A 1 342 ? -23.415 -26.748 11.450 1.00 16.97 334 GLY A C 1
ATOM 2647 O O . GLY A 1 342 ? -24.608 -26.45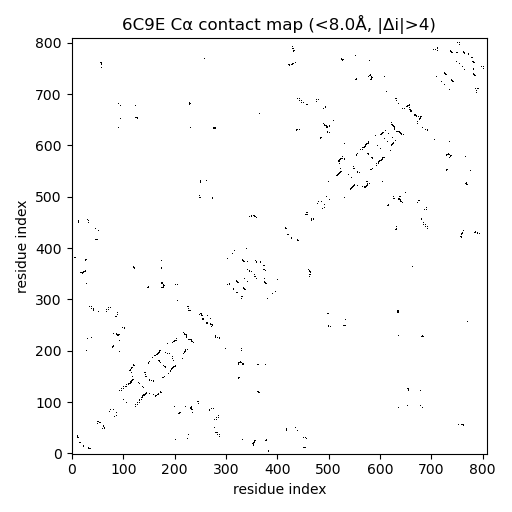4 11.332 1.00 15.65 334 GLY A O 1
ATOM 2648 N N . THR A 1 343 ? -22.986 -28.003 11.566 1.00 16.26 335 THR A N 1
ATOM 2649 C CA . THR A 1 343 ? -23.862 -29.166 11.531 1.00 17.31 335 THR A CA 1
ATOM 2650 C C . THR A 1 343 ? -23.696 -30.004 12.795 1.00 20.04 335 THR A C 1
ATOM 2651 O O . THR A 1 343 ? -23.762 -31.236 12.766 1.00 20.06 335 THR A O 1
ATOM 2655 N N . ALA A 1 344 ? -23.518 -29.324 13.928 1.00 18.55 336 ALA A N 1
ATOM 2656 C CA . ALA A 1 344 ? -23.326 -29.990 15.210 1.00 17.62 336 ALA A CA 1
ATOM 2657 C C . ALA A 1 344 ? -24.532 -30.851 15.570 1.00 19.55 336 ALA A C 1
ATOM 2658 O O . ALA A 1 344 ? -25.647 -30.633 15.101 1.00 20.64 336 ALA A O 1
ATOM 2660 N N . ALA A 1 345 ? -24.289 -31.821 16.452 1.00 19.81 337 ALA A N 1
ATOM 2661 C CA . ALA A 1 345 ? -25.344 -32.728 16.890 1.00 21.42 337 ALA A CA 1
ATOM 2662 C C . ALA A 1 345 ? -26.395 -32.006 17.725 1.00 20.75 337 ALA A C 1
ATOM 2663 O O . ALA A 1 345 ? -27.588 -32.322 17.640 1.00 24.48 337 ALA A O 1
ATOM 2665 N N . ASN A 1 346 ? -25.974 -31.054 18.553 1.00 18.60 338 ASN A N 1
ATOM 2666 C CA . ASN A 1 346 ? -26.872 -30.264 19.386 1.00 15.20 338 ASN A CA 1
ATOM 2667 C C . ASN A 1 346 ? -26.804 -28.815 18.923 1.00 15.11 338 ASN A C 1
ATOM 2668 O O . ASN A 1 346 ? -25.718 -28.235 18.889 1.00 15.22 338 ASN A O 1
ATOM 2673 N N . LYS A 1 347 ? -27.954 -28.236 18.569 1.00 13.33 339 LYS A N 1
ATOM 2674 C CA . LYS A 1 347 ? -27.994 -26.881 18.028 1.00 13.02 339 LYS A CA 1
ATOM 2675 C C . LYS A 1 347 ? -29.207 -26.129 18.549 1.00 12.68 339 LYS A C 1
ATOM 2676 O O . LYS A 1 347 ? -30.259 -26.723 18.795 1.00 14.75 339 LYS A O 1
ATOM 2682 N N . VAL A 1 348 ? -29.050 -24.811 18.677 1.00 12.38 340 VAL A N 1
ATOM 2683 C CA . VAL A 1 348 ? -30.177 -23.874 18.737 1.00 11.83 340 VAL A CA 1
ATOM 2684 C C . VAL A 1 348 ? -30.627 -23.643 17.291 1.00 13.97 340 VAL A C 1
ATOM 2685 O O . VAL A 1 348 ? -29.926 -24.053 16.353 1.00 14.47 340 VAL A O 1
ATOM 2689 N N . PRO A 1 349 ? -31.804 -23.053 17.053 1.00 12.96 341 PRO A N 1
ATOM 2690 C CA . PRO A 1 349 ? -32.396 -23.115 15.689 1.00 12.84 341 PRO A CA 1
ATOM 2691 C C . PRO A 1 349 ? -31.833 -22.058 14.747 1.00 12.80 341 PRO A C 1
ATOM 2692 O O . PRO A 1 349 ? -32.507 -21.094 14.344 1.00 12.91 341 PRO A O 1
ATOM 2696 N N . ILE A 1 350 ? -30.562 -22.249 14.396 1.00 12.39 342 ILE A N 1
ATOM 2697 C CA . ILE A 1 350 ? -29.795 -21.327 13.563 1.00 11.75 342 ILE A CA 1
ATOM 2698 C C . ILE A 1 350 ? -29.168 -22.127 12.435 1.00 13.12 342 ILE A C 1
ATOM 2699 O O . ILE A 1 350 ? -28.560 -23.173 12.683 1.00 14.33 342 ILE A O 1
ATOM 2704 N N . ILE A 1 351 ? -29.302 -21.629 11.202 1.00 11.67 343 ILE A N 1
ATOM 2705 C CA . ILE A 1 351 ? -28.689 -22.254 10.030 1.00 11.65 343 ILE A CA 1
ATOM 2706 C C . ILE A 1 351 ? -27.893 -21.180 9.296 1.00 11.89 343 ILE A C 1
ATOM 2707 O O . ILE A 1 351 ? -28.481 -20.285 8.682 1.00 13.99 343 ILE A O 1
ATOM 2712 N N . SER A 1 352 ? -26.568 -21.261 9.357 1.00 12.33 344 SER A N 1
ATOM 2713 C CA A SER A 1 352 ? -25.755 -20.435 8.478 0.46 10.38 344 SER A CA 1
ATOM 2714 C CA B SER A 1 352 ? -25.688 -20.461 8.505 0.54 10.40 344 SER A CA 1
ATOM 2715 C C . SER A 1 352 ? -25.394 -21.246 7.237 1.00 10.81 344 SER A C 1
ATOM 2716 O O . SER A 1 352 ? -25.251 -22.471 7.286 1.00 14.05 344 SER A O 1
ATOM 2721 N N . PHE A 1 353 ? -25.289 -20.550 6.102 1.00 11.72 345 PHE A N 1
ATOM 2722 C CA . PHE A 1 353 ? -25.078 -21.290 4.862 1.00 11.23 345 PHE A CA 1
ATOM 2723 C C . PHE A 1 353 ? -24.390 -20.417 3.822 1.00 13.16 345 PHE A C 1
ATOM 2724 O O . PHE A 1 353 ? -24.401 -19.185 3.900 1.00 12.50 345 PHE A O 1
ATOM 2732 N N . VAL A 1 354 ? -23.761 -21.088 2.850 1.00 13.42 346 VAL A N 1
ATOM 2733 C CA . VAL A 1 354 ? -23.036 -20.427 1.776 1.00 12.87 346 VAL A CA 1
ATOM 2734 C C . VAL A 1 354 ? -23.421 -21.047 0.445 1.00 12.61 346 VAL A C 1
ATOM 2735 O O . VAL A 1 354 ? -23.927 -22.169 0.365 1.00 15.30 346 VAL A O 1
ATOM 2739 N N . HIS A 1 355 ? -23.138 -20.293 -0.605 1.00 14.42 347 HIS A N 1
ATOM 2740 C CA . HIS A 1 355 ? -23.250 -20.745 -1.977 1.00 13.19 347 HIS A CA 1
ATOM 2741 C C . HIS A 1 355 ? -21.870 -20.616 -2.606 1.00 16.03 347 HIS A C 1
ATOM 2742 O O . HIS A 1 355 ? -21.094 -19.721 -2.249 1.00 17.82 347 HIS A O 1
ATOM 2749 N N . GLY A 1 356 ? -21.552 -21.520 -3.538 1.00 14.12 348 GLY A N 1
ATOM 2750 C CA . GLY A 1 356 ? -20.216 -21.505 -4.106 1.00 17.61 348 GLY A CA 1
ATOM 2751 C C . GLY A 1 356 ? -19.935 -20.352 -5.052 1.00 19.99 348 GLY A C 1
ATOM 2752 O O . GLY A 1 356 ? -18.760 -20.037 -5.284 1.00 22.22 348 GLY A O 1
ATOM 2753 N N . LYS A 1 357 ? -20.976 -19.707 -5.598 1.00 15.12 349 LYS A N 1
ATOM 2754 C CA . LYS A 1 357 ? -20.777 -18.622 -6.560 1.00 16.47 349 LYS A CA 1
ATOM 2755 C C . LYS A 1 357 ? -21.496 -17.342 -6.149 1.00 19.75 349 LYS A C 1
ATOM 2756 O O . LYS A 1 357 ? -21.061 -16.244 -6.512 1.00 22.08 349 LYS A O 1
ATOM 2762 N N . ILE A 1 358 ? -22.607 -17.461 -5.425 1.00 13.75 350 ILE A N 1
ATOM 2763 C CA . ILE A 1 358 ? -23.436 -16.313 -5.096 1.00 13.18 350 ILE A CA 1
ATOM 2764 C C . ILE A 1 358 ? -23.014 -15.738 -3.745 1.00 13.21 350 ILE A C 1
ATOM 2765 O O . ILE A 1 358 ? -22.972 -16.459 -2.739 1.00 15.37 350 ILE A O 1
ATOM 2770 N N . HIS A 1 359 ? -22.723 -14.437 -3.718 1.00 14.85 351 HIS A N 1
ATOM 2771 C CA . HIS A 1 359 ? -22.273 -13.804 -2.477 1.00 16.03 351 HIS A CA 1
ATOM 2772 C C . HIS A 1 359 ? -23.385 -13.706 -1.435 1.00 15.15 351 HIS A C 1
ATOM 2773 O O . HIS A 1 359 ? -24.566 -13.528 -1.747 1.00 14.14 351 HIS A O 1
ATOM 2780 N N . ALA A 1 360 ? -22.976 -13.800 -0.170 1.00 14.22 352 ALA A N 1
ATOM 2781 C CA . ALA A 1 360 ? -23.925 -13.736 0.932 1.00 12.62 352 ALA A CA 1
ATOM 2782 C C . ALA A 1 360 ? -24.744 -12.450 0.890 1.00 11.54 352 ALA A C 1
ATOM 2783 O O . ALA A 1 360 ? -25.950 -12.466 1.159 1.00 15.01 352 ALA A O 1
ATOM 2785 N N . HIS A 1 361 ? -24.096 -11.320 0.574 1.00 14.40 353 HIS A N 1
ATOM 2786 C CA . HIS A 1 361 ? -24.811 -10.046 0.552 1.00 17.66 353 HIS A CA 1
ATOM 2787 C C . HIS A 1 361 ? -25.965 -10.083 -0.439 1.00 15.49 353 HIS A C 1
ATOM 2788 O O . HIS A 1 361 ? -27.051 -9.561 -0.153 1.00 16.26 353 HIS A O 1
ATOM 2795 N N . ASP A 1 362 ? -25.775 -10.741 -1.584 1.00 14.00 354 ASP A N 1
ATOM 2796 C CA . ASP A 1 362 ? -26.856 -10.808 -2.561 1.00 13.40 354 ASP A CA 1
ATOM 2797 C C . ASP A 1 362 ? -27.986 -11.706 -2.081 1.00 13.66 354 ASP A C 1
ATOM 2798 O O . ASP A 1 362 ? -29.160 -11.421 -2.333 1.00 15.17 354 ASP A O 1
ATOM 2803 N N . ILE A 1 363 ? -27.654 -12.811 -1.411 1.00 12.79 355 ILE A N 1
ATOM 2804 C CA . ILE A 1 363 ? -28.690 -13.656 -0.830 1.00 11.98 355 ILE A CA 1
ATOM 2805 C C . ILE A 1 363 ? -29.533 -12.866 0.167 1.00 13.08 355 ILE A C 1
ATOM 2806 O O . ILE A 1 363 ? -30.767 -12.890 0.120 1.00 13.20 355 ILE A O 1
ATOM 2811 N N . GLY A 1 364 ? -28.881 -12.158 1.089 1.00 10.93 356 GLY A N 1
ATOM 2812 C CA . GLY A 1 364 ? -29.637 -11.413 2.086 1.00 10.75 356 GLY A CA 1
ATOM 2813 C C . GLY A 1 364 ? -30.476 -10.295 1.484 1.00 12.94 356 GLY A C 1
ATOM 2814 O O . GLY A 1 364 ? -31.614 -10.067 1.898 1.00 13.91 356 GLY A O 1
ATOM 2815 N N . THR A 1 365 ? -29.930 -9.582 0.496 1.00 13.04 357 THR A N 1
ATOM 2816 C CA A THR A 1 365 ? -30.648 -8.477 -0.141 0.58 15.17 357 THR A CA 1
ATOM 2817 C CA B THR A 1 365 ? -30.710 -8.478 -0.051 0.42 14.77 357 THR A CA 1
ATOM 2818 C C . THR A 1 365 ? -31.866 -8.982 -0.907 1.00 12.98 357 THR A C 1
ATOM 2819 O O . THR A 1 365 ? -32.964 -8.409 -0.836 1.00 13.74 357 THR A O 1
ATOM 2826 N N . ILE A 1 366 ? -31.677 -10.056 -1.684 1.00 14.38 358 ILE A N 1
ATOM 2827 C CA . ILE A 1 366 ? -32.792 -10.536 -2.488 1.00 12.60 358 ILE A CA 1
ATOM 2828 C C . ILE A 1 366 ? -33.866 -11.142 -1.601 1.00 13.26 358 ILE A C 1
ATOM 2829 O O . ILE A 1 366 ? -35.062 -10.946 -1.844 1.00 13.46 358 ILE A O 1
ATOM 2834 N N . LEU A 1 367 ? -33.471 -11.855 -0.540 1.00 12.01 359 LEU A N 1
ATOM 2835 C CA . LEU A 1 367 ? -34.484 -12.374 0.374 1.00 11.54 359 LEU A CA 1
ATOM 2836 C C . LEU A 1 367 ? -35.287 -11.243 0.999 1.00 12.00 359 LEU A C 1
ATOM 2837 O O . LEU A 1 367 ? -36.518 -11.338 1.114 1.00 13.81 359 LEU A O 1
ATOM 2842 N N . ASP A 1 368 ? -34.616 -10.161 1.397 1.00 12.51 360 ASP A N 1
ATOM 2843 C CA . ASP A 1 368 ? -35.360 -9.038 1.956 1.00 12.68 360 ASP A CA 1
ATOM 2844 C C . ASP A 1 368 ? -36.314 -8.429 0.942 1.00 13.16 360 ASP A C 1
ATOM 2845 O O . ASP A 1 368 ? -37.362 -7.909 1.327 1.00 14.63 360 ASP A O 1
ATOM 2850 N N . SER A 1 369 ? -35.983 -8.485 -0.360 1.00 12.08 361 SER A N 1
ATOM 2851 C CA . SER A 1 369 ? -36.910 -7.968 -1.356 1.00 14.46 361 SER A CA 1
ATOM 2852 C C . SER A 1 369 ? -38.217 -8.748 -1.366 1.00 15.25 361 SER A C 1
ATOM 2853 O O . SER A 1 369 ? -39.231 -8.232 -1.843 1.00 18.28 361 SER A O 1
ATOM 2856 N N . GLU A 1 370 ? -38.215 -9.979 -0.847 1.00 14.04 362 GLU A N 1
ATOM 2857 C CA . GLU A 1 370 ? -39.426 -10.776 -0.684 1.00 15.58 362 GLU A CA 1
ATOM 2858 C C . GLU A 1 370 ? -39.903 -10.802 0.769 1.00 14.75 362 GLU A C 1
ATOM 2859 O O . GLU A 1 370 ? -40.634 -11.716 1.160 1.00 16.17 362 GLU A O 1
ATOM 2865 N N . GLY A 1 371 ? -39.482 -9.826 1.583 1.00 13.17 363 GLY A N 1
ATOM 2866 C CA . GLY A 1 371 ? -39.949 -9.693 2.955 1.00 12.76 363 GLY A CA 1
ATOM 2867 C C . GLY A 1 371 ? -39.211 -10.513 3.986 1.00 12.85 363 GLY A C 1
ATOM 2868 O O . GLY A 1 371 ? -39.526 -10.399 5.179 1.00 12.88 363 GLY A O 1
ATOM 2869 N N . ILE A 1 372 ? -38.219 -11.298 3.580 1.00 13.35 364 ILE A N 1
ATOM 2870 C CA . ILE A 1 372 ? -37.551 -12.248 4.467 1.00 11.44 364 ILE A CA 1
ATOM 2871 C C . ILE A 1 372 ? -36.328 -11.587 5.071 1.00 14.08 364 ILE A C 1
ATOM 2872 O O . ILE A 1 372 ? -35.418 -11.174 4.344 1.00 12.93 364 ILE A O 1
ATOM 2877 N N . ALA A 1 373 ? -36.289 -11.523 6.409 1.00 10.59 365 ALA A N 1
ATOM 2878 C CA . ALA A 1 373 ? -35.212 -10.850 7.133 1.00 10.33 365 ALA A CA 1
ATOM 2879 C C . ALA A 1 373 ? -34.205 -11.880 7.627 1.00 11.64 365 ALA A C 1
ATOM 2880 O O . ALA A 1 373 ? -34.518 -12.693 8.501 1.00 11.95 365 ALA A O 1
ATOM 2882 N N . ILE A 1 374 ? -33.007 -11.878 7.040 1.00 10.44 366 ILE A N 1
ATOM 2883 C CA . ILE A 1 374 ? -31.899 -12.697 7.521 1.00 10.06 366 ILE A CA 1
ATOM 2884 C C . ILE A 1 374 ? -30.687 -11.799 7.729 1.00 11.17 366 ILE A C 1
ATOM 288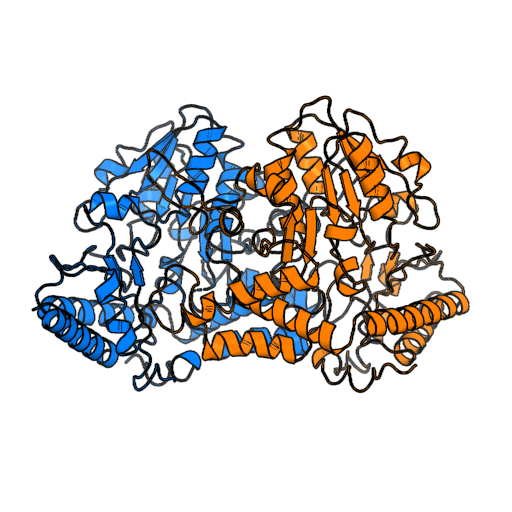5 O O . ILE A 1 374 ? -30.737 -10.587 7.521 1.00 15.16 366 ILE A O 1
ATOM 2890 N N . ARG A 1 375 ? -29.580 -12.408 8.138 1.00 10.70 367 ARG A N 1
ATOM 2891 C CA . ARG A 1 375 ? -28.330 -11.680 8.285 1.00 10.70 367 ARG A CA 1
ATOM 2892 C C . ARG A 1 375 ? -27.298 -12.280 7.353 1.00 10.13 367 ARG A C 1
ATOM 2893 O O . ARG A 1 375 ? -27.146 -13.503 7.301 1.00 12.05 367 ARG A O 1
ATOM 2901 N N . SER A 1 376 ? -26.599 -11.422 6.617 1.00 11.69 368 SER A N 1
ATOM 2902 C CA . SER A 1 376 ? -25.524 -11.854 5.735 1.00 13.00 368 SER A CA 1
ATOM 2903 C C . SER A 1 376 ? -24.270 -11.068 6.095 1.00 14.34 368 SER A C 1
ATOM 2904 O O . SER A 1 376 ? -24.272 -9.830 6.045 1.00 18.65 368 SER A O 1
ATOM 2907 N N . GLY A 1 377 ? -23.219 -11.767 6.503 1.00 12.40 369 GLY A N 1
ATOM 2908 C CA . GLY A 1 377 ? -22.051 -11.073 7.030 1.00 14.13 369 GLY A CA 1
ATOM 2909 C C . GLY A 1 377 ? -21.203 -12.006 7.884 1.00 13.36 369 GLY A C 1
ATOM 2910 O O . GLY A 1 377 ? -21.268 -13.226 7.739 1.00 13.96 369 GLY A O 1
ATOM 2911 N N . HIS A 1 378 ? -20.408 -11.401 8.782 1.00 13.23 370 HIS A N 1
ATOM 2912 C CA . HIS A 1 378 ? -19.523 -12.213 9.610 1.00 13.48 370 HIS A CA 1
ATOM 2913 C C . HIS A 1 378 ? -20.104 -12.536 10.979 1.00 15.15 370 HIS A C 1
ATOM 2914 O O . HIS A 1 378 ? -19.490 -13.317 11.712 1.00 13.42 370 HIS A O 1
ATOM 2921 N N . HIS A 1 379 ? -21.265 -11.971 11.322 1.00 12.35 371 HIS A N 1
ATOM 2922 C CA . HIS A 1 379 ? -21.991 -12.304 12.560 1.00 11.16 371 HIS A CA 1
ATOM 2923 C C . HIS A 1 379 ? -21.139 -12.096 13.802 1.00 12.57 371 HIS A C 1
ATOM 2924 O O . HIS A 1 379 ? -21.316 -12.789 14.812 1.00 13.47 371 HIS A O 1
ATOM 2931 N N . CYS A 1 380 ? -20.214 -11.140 13.742 1.00 12.39 372 CYS A N 1
ATOM 2932 C CA . CYS A 1 380 ? -19.316 -10.869 14.866 1.00 12.93 372 CYS A CA 1
ATOM 2933 C C . CYS A 1 380 ? -18.482 -12.093 15.221 1.00 13.04 372 CYS A C 1
ATOM 2934 O O . CYS A 1 380 ? -18.141 -12.299 16.385 1.00 12.96 372 CYS A O 1
ATOM 2937 N N . THR A 1 381 ? -18.142 -12.924 14.229 1.00 11.77 373 THR A N 1
ATOM 2938 C CA . THR A 1 381 ? -17.258 -14.074 14.436 1.00 14.56 373 THR A CA 1
ATOM 2939 C C . THR A 1 381 ? -16.293 -14.134 13.260 1.00 13.81 373 THR A C 1
ATOM 2940 O O . THR A 1 381 ? -16.222 -15.113 12.522 1.00 12.81 373 THR A O 1
ATOM 2944 N N . MET A 1 382 ? -15.537 -13.059 13.067 1.00 11.38 374 MET A N 1
ATOM 2945 C CA . MET A 1 382 ? -14.584 -13.049 11.958 1.00 12.45 374 MET A CA 1
ATOM 2946 C C . MET A 1 382 ? -13.588 -14.202 12.011 1.00 14.32 374 MET A C 1
ATOM 2947 O O . MET A 1 382 ? -13.266 -14.747 10.939 1.00 14.02 374 MET A O 1
ATOM 2952 N N . PRO A 1 383 ? -13.071 -14.624 13.169 1.00 13.83 375 PRO A N 1
ATOM 2953 C CA . PRO A 1 383 ? -12.152 -15.773 13.158 1.00 15.15 375 PRO A CA 1
ATOM 2954 C C . PRO A 1 383 ? -12.806 -17.053 12.673 1.00 15.38 375 PRO A C 1
ATOM 2955 O O . PRO A 1 383 ? -12.138 -17.865 12.019 1.00 15.96 375 PRO A O 1
ATOM 2959 N N . LEU A 1 384 ? -14.104 -17.235 12.925 1.00 16.18 376 LEU A N 1
ATOM 2960 C CA . LEU A 1 384 ? -14.824 -18.371 12.352 1.00 15.00 376 LEU A CA 1
ATOM 2961 C C . LEU A 1 384 ? -14.880 -18.285 10.843 1.00 17.82 376 LEU A C 1
ATOM 2962 O O . LEU A 1 384 ? -14.745 -19.301 10.144 1.00 18.84 376 LEU A O 1
ATOM 2967 N N . MET A 1 385 ? -15.170 -17.093 10.315 1.00 17.89 377 MET A N 1
ATOM 2968 C CA . MET A 1 385 ? -15.196 -16.931 8.869 1.00 18.40 377 MET A CA 1
ATOM 2969 C C . MET A 1 385 ? -13.850 -17.312 8.273 1.00 19.27 377 MET A C 1
ATOM 2970 O O . MET A 1 385 ? -13.783 -18.010 7.249 1.00 21.03 377 MET A O 1
ATOM 2975 N N . ASP A 1 386 ? -12.766 -16.902 8.936 1.00 17.49 378 ASP A N 1
ATOM 2976 C CA . ASP A 1 386 ? -11.427 -17.266 8.485 1.00 18.41 378 ASP A CA 1
ATOM 2977 C C . ASP A 1 386 ? -11.218 -18.781 8.513 1.00 21.06 378 ASP A C 1
ATOM 2978 O O . ASP A 1 386 ? -10.656 -19.353 7.571 1.00 18.37 378 ASP A O 1
ATOM 2983 N N . PHE A 1 387 ? -11.658 -19.445 9.590 1.00 19.74 379 PHE A N 1
ATOM 2984 C CA . PHE A 1 387 ? -11.529 -20.904 9.678 1.00 18.51 379 PHE A CA 1
ATOM 2985 C C . PHE A 1 387 ? -12.225 -21.609 8.518 1.00 19.58 379 PHE A C 1
ATOM 2986 O O . PHE A 1 387 ? -11.678 -22.567 7.943 1.00 20.79 379 PHE A O 1
ATOM 2994 N N . TYR A 1 388 ? -13.430 -21.162 8.167 1.00 18.35 380 TYR A N 1
ATOM 2995 C CA . TYR A 1 388 ? -14.205 -21.751 7.079 1.00 17.97 380 TYR A CA 1
ATOM 2996 C C . TYR A 1 388 ? -13.822 -21.204 5.710 1.00 21.33 380 TYR A C 1
ATOM 2997 O O . TYR A 1 388 ? -14.436 -21.599 4.711 1.00 22.90 380 TYR A O 1
ATOM 3006 N N . ASP A 1 389 ? -12.826 -20.317 5.637 1.00 20.31 381 ASP A N 1
ATOM 3007 C CA A ASP A 1 389 ? -12.333 -19.783 4.366 0.58 19.96 381 ASP A CA 1
ATOM 3008 C CA B ASP A 1 389 ? -12.337 -19.800 4.357 0.42 20.38 381 ASP A CA 1
ATOM 3009 C C . ASP A 1 389 ? -13.446 -19.117 3.557 1.00 20.53 381 ASP A C 1
ATOM 3010 O O . ASP A 1 389 ? -13.529 -19.265 2.333 1.00 23.25 381 ASP A O 1
ATOM 3019 N N . VAL A 1 390 ? -14.316 -18.372 4.248 1.00 17.98 382 VAL A N 1
ATOM 3020 C CA . VAL A 1 390 ? -15.339 -17.558 3.606 1.00 19.08 382 VAL A CA 1
ATOM 3021 C C . VAL A 1 390 ? -15.264 -16.153 4.195 1.00 22.79 382 VAL A C 1
ATOM 3022 O O . VAL A 1 390 ? -14.766 -15.945 5.299 1.00 21.36 382 VAL A O 1
ATOM 3026 N N . ALA A 1 391 ? -15.750 -15.174 3.435 1.00 28.44 383 ALA A N 1
ATOM 3027 C CA . ALA A 1 391 ? -15.814 -13.825 3.989 1.00 29.49 383 ALA A CA 1
ATOM 3028 C C . ALA A 1 391 ? -17.063 -13.624 4.836 1.00 28.09 383 ALA A C 1
ATOM 3029 O O . ALA A 1 391 ? -17.057 -12.824 5.784 1.00 28.68 383 ALA A O 1
ATOM 3031 N N . ALA A 1 392 ? -18.118 -14.375 4.542 1.00 23.69 384 ALA A N 1
ATOM 3032 C CA . ALA A 1 392 ? -19.421 -14.139 5.135 1.00 19.09 384 ALA A CA 1
ATOM 3033 C C . ALA A 1 392 ? -20.265 -15.387 4.943 1.00 16.10 384 ALA A C 1
ATOM 3034 O O . ALA A 1 392 ? -20.004 -16.208 4.058 1.00 17.28 384 ALA A O 1
ATOM 3036 N N . THR A 1 393 ? -21.287 -15.519 5.780 1.00 15.63 385 THR A N 1
ATOM 3037 C CA . THR A 1 393 ? -22.334 -16.502 5.558 1.00 12.39 385 THR A CA 1
ATOM 3038 C C . THR A 1 393 ? -23.673 -15.790 5.638 1.00 13.38 385 THR A C 1
ATOM 3039 O O . THR A 1 393 ? -23.767 -14.658 6.117 1.00 14.38 385 THR A O 1
ATOM 3043 N N . SER A 1 394 ? -24.707 -16.457 5.143 1.00 12.40 386 SER A N 1
ATOM 3044 C CA . SER A 1 394 ? -26.073 -15.998 5.329 1.00 11.35 386 SER A CA 1
ATOM 3045 C C . SER A 1 394 ? -26.672 -16.841 6.435 1.00 11.87 386 SER A C 1
ATOM 3046 O O . SER A 1 394 ? -26.351 -18.021 6.555 1.00 12.98 386 SER A O 1
ATOM 3049 N N . ARG A 1 395 ? -27.498 -16.222 7.278 1.00 11.88 387 ARG A N 1
ATOM 3050 C CA . ARG A 1 395 ? -27.932 -16.859 8.517 1.00 12.22 387 ARG A CA 1
ATOM 3051 C C . ARG A 1 395 ? -29.440 -16.752 8.677 1.00 11.23 387 ARG A C 1
ATOM 3052 O O . ARG A 1 395 ? -29.980 -15.644 8.757 1.00 12.07 387 ARG A O 1
ATOM 3060 N N . ILE A 1 396 ? -30.098 -17.910 8.749 1.00 11.48 388 ILE A N 1
ATOM 3061 C CA . ILE A 1 396 ? -31.492 -18.034 9.175 1.00 10.82 388 ILE A CA 1
ATOM 3062 C C . ILE A 1 396 ? -31.481 -18.340 10.667 1.00 11.75 388 ILE A C 1
ATOM 3063 O O . ILE A 1 396 ? -30.896 -19.343 11.092 1.00 14.38 388 ILE A O 1
ATOM 3068 N N . SER A 1 397 ? -32.113 -17.491 11.478 1.00 9.44 389 SER A N 1
ATOM 3069 C CA . SER A 1 397 ? -32.163 -17.755 12.916 1.00 9.85 389 SER A CA 1
ATOM 3070 C C . SER A 1 397 ? -33.601 -17.611 13.385 1.00 10.85 389 SER A C 1
ATOM 3071 O O . SER A 1 397 ? -34.198 -16.532 13.267 1.00 11.35 389 SER A O 1
ATOM 3074 N N . MET A 1 398 ? -34.140 -18.692 13.929 1.00 12.21 390 MET A N 1
ATOM 3075 C CA . MET A 1 398 ? -35.570 -18.815 14.176 1.00 9.92 390 MET A CA 1
ATOM 3076 C C . MET A 1 398 ? -35.887 -18.768 15.657 1.00 13.27 390 MET A C 1
ATOM 3077 O O . MET A 1 398 ? -35.022 -18.983 16.513 1.00 13.12 390 MET A O 1
ATOM 3082 N N . SER A 1 399 ? -37.167 -18.479 15.910 1.00 11.18 391 SER A N 1
ATOM 3083 C CA A SER A 1 399 ? -37.765 -18.453 17.237 0.70 11.98 391 SER A CA 1
ATOM 3084 C CA B SER A 1 399 ? -37.772 -18.436 17.230 0.30 12.19 391 SER A CA 1
ATOM 3085 C C . SER A 1 399 ? -39.078 -19.219 17.205 1.00 12.80 391 SER A C 1
ATOM 3086 O O . SER A 1 399 ? -39.579 -19.597 16.150 1.00 12.48 391 SER A O 1
ATOM 3091 N N . PHE A 1 400 ? -39.644 -19.444 18.398 1.00 12.39 392 PHE A N 1
ATOM 3092 C CA . PHE A 1 400 ? -40.883 -20.207 18.510 1.00 12.51 392 PHE A CA 1
ATOM 3093 C C . PHE A 1 400 ? -42.079 -19.533 17.833 1.00 13.15 392 PHE A C 1
ATOM 3094 O O . PHE A 1 400 ? -43.127 -20.175 17.727 1.00 13.86 392 PHE A O 1
ATOM 3102 N N . TYR A 1 401 ? -41.976 -18.264 17.393 1.00 11.61 393 TYR A N 1
ATOM 3103 C CA . TYR A 1 401 ? -43.081 -17.652 16.645 1.00 12.19 393 TYR A CA 1
ATOM 3104 C C . TYR A 1 401 ? -42.920 -17.793 15.139 1.00 11.88 393 TYR A C 1
ATOM 3105 O O . TYR A 1 401 ? -43.783 -17.319 14.385 1.00 13.55 393 TYR A O 1
ATOM 3114 N N . ASN A 1 402 ? -41.864 -18.457 14.679 1.00 12.31 394 ASN A N 1
ATOM 3115 C CA . ASN A 1 402 ? -41.744 -18.754 13.260 1.00 11.69 394 ASN A CA 1
ATOM 3116 C C . ASN A 1 402 ? -42.488 -20.044 12.915 1.00 12.60 394 ASN A C 1
ATOM 3117 O O . ASN A 1 402 ? -42.842 -20.843 13.788 1.00 14.42 394 ASN A O 1
ATOM 3122 N N . THR A 1 403 ? -42.748 -20.232 11.623 1.00 13.01 395 THR A N 1
ATOM 3123 C CA . THR A 1 403 ? -43.632 -21.305 11.169 1.00 14.04 395 THR A CA 1
ATOM 3124 C C . THR A 1 403 ? -43.017 -22.128 10.038 1.00 14.17 395 THR A C 1
ATOM 3125 O O . THR A 1 403 ? -42.100 -21.689 9.329 1.00 12.88 395 THR A O 1
ATOM 3129 N N . PHE A 1 404 ? -43.558 -23.336 9.868 1.00 14.85 396 PHE A N 1
ATOM 3130 C CA . PHE A 1 404 ? -43.164 -24.157 8.715 1.00 14.21 396 PHE A CA 1
ATOM 3131 C C . PHE A 1 404 ? -43.470 -23.463 7.395 1.00 14.92 396 PHE A C 1
ATOM 3132 O O . PHE A 1 404 ? -42.675 -23.547 6.454 1.00 16.83 396 PHE A O 1
ATOM 3140 N N . LYS A 1 405 ? -44.608 -22.765 7.300 1.00 16.81 397 LYS A N 1
ATOM 3141 C CA . LYS A 1 405 ? -44.926 -22.073 6.048 1.00 16.53 397 LYS A CA 1
ATOM 3142 C C . LYS A 1 405 ? -43.911 -20.978 5.745 1.00 14.04 397 LYS A C 1
ATOM 3143 O O . LYS A 1 405 ? -43.537 -20.771 4.581 1.00 15.26 397 LYS A O 1
ATOM 3145 N N . GLU A 1 406 ? -43.430 -20.278 6.779 1.00 14.87 398 GLU A N 1
ATOM 3146 C CA . GLU A 1 406 ? -42.369 -19.292 6.570 1.00 12.63 398 GLU A CA 1
ATOM 3147 C C . GLU A 1 406 ? -41.108 -19.950 6.034 1.00 14.57 398 GLU A C 1
ATOM 3148 O O . GLU A 1 406 ? -40.457 -19.425 5.125 1.00 14.59 398 GLU A O 1
ATOM 3154 N N . ILE A 1 407 ? -40.757 -21.113 6.578 1.00 13.18 399 ILE A N 1
ATOM 3155 C CA . ILE A 1 407 ? -39.588 -21.837 6.090 1.00 12.54 399 ILE A CA 1
ATOM 3156 C C . ILE A 1 407 ? -39.773 -22.203 4.620 1.00 12.79 399 ILE A C 1
ATOM 3157 O O . ILE A 1 407 ? -38.865 -21.995 3.797 1.00 15.17 399 ILE A O 1
ATOM 3162 N N . ASP A 1 408 ? -40.957 -22.722 4.264 1.00 14.48 400 ASP A N 1
ATOM 3163 C CA . ASP A 1 408 ? -41.225 -23.076 2.865 1.00 14.32 400 ASP A CA 1
ATOM 3164 C C . ASP A 1 408 ? -41.019 -21.869 1.957 1.00 15.77 400 ASP A C 1
ATOM 3165 O O . ASP A 1 408 ? -40.395 -21.965 0.887 1.00 16.16 400 ASP A O 1
ATOM 3170 N N . TYR A 1 409 ? -41.562 -20.721 2.357 1.00 15.51 401 TYR A N 1
ATOM 3171 C CA . TYR A 1 409 ? -41.454 -19.533 1.521 1.00 15.03 401 TYR A CA 1
ATOM 3172 C C . TYR A 1 409 ? -40.004 -19.094 1.380 1.00 17.06 401 TYR A C 1
ATOM 3173 O O . TYR A 1 409 ? -39.560 -18.717 0.285 1.00 15.06 401 TYR A O 1
ATOM 3182 N N . CYS A 1 410 ? -39.251 -19.135 2.479 1.00 13.78 402 CYS A N 1
ATOM 3183 C CA . CYS A 1 410 ? -37.831 -18.811 2.431 1.00 12.51 402 CYS A CA 1
ATOM 3184 C C . CYS A 1 410 ? -37.097 -19.695 1.435 1.00 13.60 402 CYS A C 1
ATOM 3185 O O . CYS A 1 410 ? -36.271 -19.197 0.658 1.00 14.26 402 CYS A O 1
ATOM 3188 N N . MET A 1 411 ? -37.377 -21.001 1.445 1.00 14.73 403 MET A N 1
ATOM 3189 C CA . MET A 1 411 ? -36.646 -21.901 0.552 1.00 15.10 403 MET A CA 1
ATOM 3190 C C . MET A 1 411 ? -37.019 -21.637 -0.894 1.00 17.72 403 MET A C 1
ATOM 3191 O O . MET A 1 411 ? -36.176 -21.761 -1.793 1.00 18.59 403 MET A O 1
ATOM 3196 N N . GLU A 1 412 ? -38.284 -21.295 -1.142 1.00 15.89 404 GLU A N 1
ATOM 3197 C CA . GLU A 1 412 ? -38.676 -20.940 -2.500 1.00 16.81 404 GLU A CA 1
ATOM 3198 C C . GLU A 1 412 ? -37.950 -19.681 -2.950 1.00 15.37 404 GLU A C 1
ATOM 3199 O O . GLU A 1 412 ? -37.520 -19.582 -4.112 1.00 15.96 404 GLU A O 1
ATOM 3205 N N . ALA A 1 413 ? -37.782 -18.721 -2.034 1.00 14.22 405 ALA A N 1
ATOM 3206 C CA . ALA A 1 413 ? -37.036 -17.510 -2.362 1.00 12.69 405 ALA A CA 1
ATOM 3207 C C . ALA A 1 413 ? -35.572 -17.825 -2.643 1.00 13.95 405 ALA A C 1
ATOM 3208 O O . ALA A 1 413 ? -34.963 -17.234 -3.545 1.00 14.91 405 ALA A O 1
ATOM 3210 N N . LEU A 1 414 ? -34.983 -18.745 -1.872 1.00 13.58 406 LEU A N 1
ATOM 3211 C CA . LEU A 1 414 ? -33.597 -19.140 -2.126 1.00 12.18 406 LEU A CA 1
ATOM 3212 C C . LEU A 1 414 ? -33.444 -19.825 -3.480 1.00 13.60 406 LEU A C 1
ATOM 3213 O O . LEU A 1 414 ? -32.395 -19.691 -4.122 1.00 12.73 406 LEU A O 1
ATOM 3218 N N . GLN A 1 415 ? -34.450 -20.593 -3.908 1.00 13.73 407 GLN A N 1
ATOM 3219 C CA . GLN A 1 415 ? -34.397 -21.145 -5.258 1.00 13.57 407 GLN A CA 1
ATOM 3220 C C . GLN A 1 415 ? -34.446 -20.028 -6.296 1.00 14.66 407 GLN A C 1
ATOM 3221 O O . GLN A 1 415 ? -33.708 -20.058 -7.292 1.00 13.95 407 GLN A O 1
ATOM 3227 N N . ARG A 1 416 ? -35.283 -19.015 -6.071 1.00 13.55 408 ARG A N 1
ATOM 3228 C CA . ARG A 1 416 ? -35.289 -17.888 -7.008 1.00 14.45 408 ARG A CA 1
ATOM 3229 C C . ARG A 1 416 ? -33.950 -17.152 -7.035 1.00 15.61 408 ARG A C 1
ATOM 3230 O O . ARG A 1 416 ? -33.537 -16.677 -8.104 1.00 15.21 408 ARG A O 1
ATOM 3238 N N . VAL A 1 417 ? -33.253 -17.049 -5.895 1.00 12.99 409 VAL A N 1
ATOM 3239 C CA . VAL A 1 417 ? -31.916 -16.450 -5.913 1.00 12.85 409 VAL A CA 1
ATOM 3240 C C . VAL A 1 417 ? -30.998 -17.211 -6.861 1.00 13.20 409 VAL A C 1
ATOM 3241 O O . VAL A 1 417 ? -30.235 -16.607 -7.629 1.00 13.41 409 VAL A O 1
ATOM 3245 N N . LYS A 1 418 ? -31.048 -18.551 -6.827 1.00 13.39 410 LYS A N 1
ATOM 3246 C CA . LYS A 1 418 ? -30.227 -19.328 -7.751 1.00 13.77 410 LYS A CA 1
ATOM 3247 C C . LYS A 1 418 ? -30.540 -18.958 -9.193 1.00 15.43 410 LYS A C 1
ATOM 3248 O O . LYS A 1 418 ? -29.646 -18.899 -10.048 1.00 15.85 410 LYS A O 1
ATOM 3254 N N . GLU A 1 419 ? -31.814 -18.712 -9.476 1.00 14.35 411 GLU A N 1
ATOM 3255 C CA . GLU A 1 419 ? -32.236 -18.439 -10.839 1.00 14.95 411 GLU A CA 1
ATOM 3256 C C . GLU A 1 419 ? -31.793 -17.057 -11.294 1.00 14.90 411 GLU A C 1
ATOM 3257 O O . GLU A 1 419 ? -31.508 -16.871 -12.484 1.00 15.37 411 GLU A O 1
ATOM 3263 N N . VAL A 1 420 ? -31.684 -16.102 -10.363 1.00 14.46 412 VAL A N 1
ATOM 3264 C CA . VAL A 1 420 ? -31.176 -14.773 -10.709 1.00 14.55 412 VAL A CA 1
ATOM 3265 C C . VAL A 1 420 ? -29.778 -14.874 -11.287 1.00 15.55 412 VAL A C 1
ATOM 3266 O O . VAL A 1 420 ? -29.443 -14.187 -12.260 1.00 17.11 412 VAL A O 1
ATOM 3270 N N . PHE A 1 421 ? -28.939 -15.737 -10.702 1.00 14.59 413 PHE A N 1
ATOM 3271 C CA . PHE A 1 421 ? -27.532 -15.857 -11.068 1.00 14.83 413 PHE A CA 1
ATOM 3272 C C . PHE A 1 421 ? -27.252 -17.124 -11.872 1.00 15.26 413 PHE A C 1
ATOM 3273 O O . PHE A 1 421 ? -26.126 -17.617 -11.892 1.00 16.86 413 PHE A O 1
ATOM 3281 N N . ALA A 1 422 ? -28.257 -17.621 -12.589 1.00 15.52 414 ALA A N 1
ATOM 3282 C CA . ALA A 1 422 ? -28.140 -18.855 -13.367 1.00 15.99 414 ALA A CA 1
ATOM 3283 C C . ALA A 1 422 ? -27.119 -18.793 -14.483 1.00 16.56 414 ALA A C 1
ATOM 3284 O O . ALA A 1 422 ? -26.715 -17.706 -14.925 1.00 17.66 414 ALA A O 1
ATOM 3287 N N . THR B 1 17 ? -48.605 33.698 35.110 1.00 45.51 9 THR B N 1
ATOM 3288 C CA . THR B 1 17 ? -47.746 33.053 34.120 1.00 40.85 9 THR B CA 1
ATOM 3289 C C . THR B 1 17 ? -48.480 32.754 32.810 1.00 40.00 9 THR B C 1
ATOM 3290 O O . THR B 1 17 ? -49.692 32.525 32.793 1.00 37.29 9 THR B O 1
ATOM 3294 N N . SER B 1 18 ? -47.731 32.758 31.709 1.00 32.52 10 SER B N 1
ATOM 3295 C CA . SER B 1 18 ? -48.246 32.337 30.414 1.00 30.63 10 SER B CA 1
ATOM 3296 C C . SER B 1 18 ? -48.044 30.851 30.154 1.00 26.05 10 SER B C 1
ATOM 3297 O O . SER B 1 18 ? -48.524 30.341 29.136 1.00 30.93 10 SER B O 1
ATOM 3300 N N . PHE B 1 19 ? -47.327 30.153 31.028 1.00 25.11 11 PHE B N 1
ATOM 3301 C CA . PHE B 1 19 ? -47.018 28.749 30.815 1.00 20.77 11 PHE B CA 1
ATOM 3302 C C . PHE B 1 19 ? -48.241 27.922 31.190 1.00 21.39 11 PHE B C 1
ATOM 3303 O O . PHE B 1 19 ? -48.673 27.952 32.344 1.00 20.42 11 PHE B O 1
ATOM 3311 N N . ASP B 1 20 ? -48.781 27.163 30.231 1.00 19.59 12 ASP B N 1
ATOM 3312 C CA . ASP B 1 20 ? -50.038 26.429 30.436 1.00 20.14 12 ASP B CA 1
ATOM 3313 C C . ASP B 1 20 ? -49.763 25.074 31.090 1.00 15.63 12 ASP B C 1
ATOM 3314 O O . ASP B 1 20 ? -49.826 24.009 30.474 1.00 14.28 12 ASP B O 1
ATOM 3319 N N . VAL B 1 21 ? -49.451 25.133 32.390 1.00 13.99 13 VAL B N 1
ATOM 3320 C CA . VAL B 1 21 ? -49.080 23.910 33.102 1.00 12.36 13 VAL B CA 1
ATOM 3321 C C . VAL B 1 21 ? -50.255 22.940 33.171 1.00 12.05 13 VAL B C 1
ATOM 3322 O O . VAL B 1 21 ? -50.050 21.719 33.162 1.00 12.10 13 VAL B O 1
ATOM 3326 N N . ASN B 1 22 ? -51.491 23.448 33.234 1.00 14.30 14 ASN B N 1
ATOM 3327 C CA . ASN B 1 22 ? -52.635 22.538 33.261 1.00 16.20 14 ASN B CA 1
ATOM 3328 C C . ASN B 1 22 ? -52.682 21.681 32.000 1.00 15.46 14 ASN B C 1
ATOM 3329 O O . ASN B 1 22 ? -52.906 20.462 32.067 1.00 15.22 14 ASN B O 1
ATOM 3334 N N . LYS B 1 23 ? -52.435 22.292 30.846 1.00 14.14 15 LYS B N 1
ATOM 3335 C CA . LYS B 1 23 ? -52.393 21.526 29.602 1.00 14.45 15 LYS B CA 1
ATOM 3336 C C . LYS B 1 23 ? -51.206 20.564 29.585 1.00 13.67 15 LYS B C 1
ATOM 3337 O O . LYS B 1 23 ? -51.345 19.394 29.199 1.00 15.58 15 LYS B O 1
ATOM 3343 N N . ILE B 1 24 ? -50.040 21.030 30.023 1.00 12.42 16 ILE B N 1
ATOM 3344 C CA A ILE B 1 24 ? -48.841 20.190 29.996 0.62 12.25 16 ILE B CA 1
ATOM 3345 C CA B ILE B 1 24 ? -48.847 20.184 29.987 0.38 12.35 16 ILE B CA 1
ATOM 3346 C C . ILE B 1 24 ? -49.016 18.971 30.895 1.00 10.20 16 ILE B C 1
ATOM 3347 O O . ILE B 1 24 ? -48.577 17.867 30.568 1.00 11.12 16 ILE B O 1
ATOM 3356 N N . ARG B 1 25 ? -49.653 19.145 32.061 1.00 10.71 17 ARG B N 1
ATOM 3357 C CA . ARG B 1 25 ? -49.815 18.002 32.963 1.00 10.07 17 ARG B CA 1
ATOM 3358 C C . ARG B 1 25 ? -50.657 16.876 32.350 1.00 10.87 17 ARG B C 1
ATOM 3359 O O . ARG B 1 25 ? -50.512 15.716 32.765 1.00 12.08 17 ARG B O 1
ATOM 3367 N N . LYS B 1 26 ? -51.501 17.175 31.361 1.00 10.71 18 LYS B N 1
ATOM 3368 C CA A LYS B 1 26 ? -52.273 16.128 30.695 0.34 11.27 18 LYS B CA 1
ATOM 3369 C CA B LYS B 1 26 ? -52.271 16.114 30.718 0.66 11.25 18 LYS B CA 1
ATOM 3370 C C . LYS B 1 26 ? -51.363 15.169 29.943 1.00 11.71 18 LYS B C 1
ATOM 3371 O O . LYS B 1 26 ? -51.766 14.040 29.642 1.00 12.75 18 LYS B O 1
ATOM 3382 N N . ASP B 1 27 ? -50.148 15.604 29.630 1.00 11.57 19 ASP B N 1
ATOM 3383 C CA . ASP B 1 27 ? -49.229 14.758 28.877 1.00 11.91 19 ASP B CA 1
ATOM 3384 C C . ASP B 1 27 ? -48.557 13.706 29.742 1.00 11.81 19 ASP B C 1
ATOM 3385 O O . ASP B 1 27 ? -47.933 12.792 29.205 1.00 10.50 19 ASP B O 1
ATOM 3390 N N . PHE B 1 28 ? -48.682 13.791 31.064 1.00 9.94 20 PHE B N 1
ATOM 3391 C CA . PHE B 1 28 ? -47.938 12.937 31.989 1.00 9.85 20 PHE B CA 1
ATOM 3392 C C . PHE B 1 28 ? -48.915 12.062 32.767 1.00 11.53 20 PHE B C 1
ATOM 3393 O O . PHE B 1 28 ? -49.389 12.458 33.839 1.00 11.03 20 PHE B O 1
ATOM 3401 N N . PRO B 1 29 ? -49.203 10.851 32.290 1.00 9.90 21 PRO B N 1
ATOM 3402 C CA . PRO B 1 29 ? -50.223 10.020 32.944 1.00 10.00 21 PRO B CA 1
ATOM 3403 C C . PRO B 1 29 ? -49.950 9.735 34.406 1.00 9.93 21 PRO B C 1
ATOM 3404 O O . PRO B 1 29 ? -50.904 9.654 35.201 1.00 11.60 21 PRO B O 1
ATOM 3408 N N . VAL B 1 30 ? -48.683 9.591 34.785 1.00 10.19 22 VAL B N 1
ATOM 3409 C CA . VAL B 1 30 ? -48.351 9.171 36.143 1.00 8.43 22 VAL B CA 1
ATOM 3410 C C . VAL B 1 30 ? -48.749 10.212 37.174 1.00 8.87 22 VAL B C 1
ATOM 3411 O O . VAL B 1 30 ? -48.912 9.877 38.351 1.00 10.59 22 VAL B O 1
ATOM 3415 N N . LEU B 1 31 ? -48.936 11.467 36.765 1.00 8.72 23 LEU B N 1
ATOM 3416 C CA . LEU B 1 31 ? -49.222 12.513 37.745 1.00 8.30 23 LEU B CA 1
ATOM 3417 C C . LEU B 1 31 ? -50.622 12.401 38.311 1.00 10.59 23 LEU B C 1
ATOM 3418 O O . LEU B 1 31 ? -50.898 13.003 39.359 1.00 11.89 23 LEU B O 1
ATOM 3423 N N . HIS B 1 32 ? -51.498 11.650 37.652 1.00 10.93 24 HIS B N 1
ATOM 3424 C CA . HIS B 1 32 ? -52.924 11.651 37.952 1.00 9.92 24 HIS B CA 1
ATOM 3425 C C . HIS B 1 32 ? -53.266 10.371 38.696 1.00 13.88 24 HIS B C 1
ATOM 3426 O O . HIS B 1 32 ? -53.990 9.490 38.206 1.00 20.12 24 HIS B O 1
ATOM 3433 N N . GLN B 1 33 ? -52.727 10.259 39.898 1.00 11.59 25 GLN B N 1
ATOM 3434 C CA . GLN B 1 33 ? -53.090 9.141 40.743 1.00 10.87 25 GLN B CA 1
ATOM 3435 C C . GLN B 1 33 ? -53.106 9.643 42.170 1.00 12.55 25 GLN B C 1
ATOM 3436 O O . GLN B 1 33 ? -52.551 10.701 42.473 1.00 14.66 25 GLN B O 1
ATOM 3442 N N . LYS B 1 34 ? -53.684 8.838 43.038 1.00 14.89 26 LYS B N 1
ATOM 3443 C CA . LYS B 1 34 ? -53.731 9.134 44.454 1.00 13.71 26 LYS B CA 1
ATOM 3444 C C . LYS B 1 34 ? -52.785 8.219 45.208 1.00 16.89 26 LYS B C 1
ATOM 3445 O O . LYS B 1 34 ? -52.536 7.076 44.809 1.00 18.48 26 LYS B O 1
ATOM 3451 N N . ILE B 1 35 ? -52.242 8.755 46.289 1.00 16.06 27 ILE B N 1
ATOM 3452 C CA . ILE B 1 35 ? -51.431 8.009 47.237 1.00 18.04 27 ILE B CA 1
ATOM 3453 C C . ILE B 1 35 ? -52.284 7.942 48.489 1.00 24.25 27 ILE B C 1
ATOM 3454 O O . ILE B 1 35 ? -52.391 8.933 49.217 1.00 23.13 27 ILE B O 1
ATOM 3459 N N . ASN B 1 36 ? -52.937 6.795 48.710 1.00 23.82 28 ASN B N 1
ATOM 3460 C CA . ASN B 1 36 ? -54.032 6.701 49.667 1.00 31.27 28 ASN B CA 1
ATOM 3461 C C . ASN B 1 36 ? -55.069 7.772 49.337 1.00 29.01 28 ASN B C 1
ATOM 3462 O O . ASN B 1 36 ? -55.566 7.821 48.206 1.00 30.21 28 ASN B O 1
ATOM 3467 N N . GLU B 1 37 ? -55.395 8.653 50.269 1.00 32.76 29 GLU B N 1
ATOM 3468 C CA . GLU B 1 37 ? -56.471 9.588 49.976 1.00 38.14 29 GLU B CA 1
ATOM 3469 C C . GLU B 1 37 ? -55.995 10.844 49.263 1.00 27.86 29 GLU B C 1
ATOM 3470 O O . GLU B 1 37 ? -56.822 11.698 48.938 1.00 32.38 29 GLU B O 1
ATOM 3472 N N . TYR B 1 38 ? -54.698 10.969 48.976 1.00 19.95 30 TYR B N 1
ATOM 3473 C CA . TYR B 1 38 ? -54.108 12.240 48.587 1.00 17.00 30 TYR B CA 1
ATOM 3474 C C . TYR B 1 38 ? -53.635 12.234 47.139 1.00 14.79 30 TYR B C 1
ATOM 3475 O O . TYR B 1 38 ? -53.047 11.255 46.671 1.00 14.97 30 TYR B O 1
ATOM 3484 N N . ASP B 1 39 ? -53.819 13.352 46.437 1.00 14.19 31 ASP B N 1
ATOM 3485 C CA . ASP B 1 39 ? -53.194 13.473 45.125 1.00 11.64 31 ASP B CA 1
ATOM 3486 C C . ASP B 1 39 ? -51.681 13.376 45.259 1.00 13.87 31 ASP B C 1
ATOM 3487 O O . ASP B 1 39 ? -51.082 13.975 46.160 1.00 14.39 31 ASP B O 1
ATOM 3492 N N . LEU B 1 40 ? -51.070 12.623 44.360 1.00 11.50 32 LEU B N 1
ATOM 3493 C CA . LEU B 1 40 ? -49.615 12.642 44.261 1.00 9.50 32 LEU B CA 1
ATOM 3494 C C . LEU B 1 40 ? -49.126 14.073 44.041 1.00 10.76 32 LEU B C 1
ATOM 3495 O O . LEU B 1 40 ? -49.654 14.804 43.191 1.00 12.05 32 LEU B O 1
ATOM 3500 N N . VAL B 1 41 ? -48.096 14.467 44.784 1.00 9.93 33 VAL B N 1
ATOM 3501 C CA . VAL B 1 41 ? -47.347 15.690 44.494 1.00 7.79 33 VAL B CA 1
ATOM 3502 C C . VAL B 1 41 ? -45.901 15.250 44.274 1.00 9.39 33 VAL B C 1
ATOM 3503 O O . VAL B 1 41 ? -45.210 14.864 45.227 1.00 9.85 33 VAL B O 1
ATOM 3507 N N . TYR B 1 42 ? -45.450 15.250 43.018 1.00 8.05 34 TYR B N 1
ATOM 3508 C CA . TYR B 1 42 ? -44.147 14.666 42.686 1.00 6.56 34 TYR B CA 1
ATOM 3509 C C . TYR B 1 42 ? -43.072 15.755 42.693 1.00 9.60 34 TYR B C 1
ATOM 3510 O O . TYR B 1 42 ? -42.885 16.481 41.710 1.00 9.28 34 TYR B O 1
ATOM 3519 N N . PHE B 1 43 ? -42.370 15.860 43.821 1.00 8.45 35 PHE B N 1
ATOM 3520 C CA . PHE B 1 43 ? -41.329 16.853 44.066 1.00 8.36 35 PHE B CA 1
ATOM 3521 C C . PHE B 1 43 ? -39.969 16.169 44.201 1.00 8.89 35 PHE B C 1
ATOM 3522 O O . PHE B 1 43 ? -39.117 16.600 44.979 1.00 9.45 35 PHE B O 1
ATOM 3530 N N . ASP B 1 44 ? -39.760 15.075 43.454 1.00 7.71 36 ASP B N 1
ATOM 3531 C CA . ASP B 1 44 ? -38.498 14.342 43.544 1.00 7.81 36 ASP B CA 1
ATOM 3532 C C . ASP B 1 44 ? -37.862 14.239 42.165 1.00 9.34 36 ASP B C 1
ATOM 3533 O O . ASP B 1 44 ? -37.224 13.250 41.825 1.00 8.90 36 ASP B O 1
ATOM 3538 N N . ASN B 1 45 ? -37.995 15.309 41.387 1.00 8.53 37 ASN B N 1
ATOM 3539 C CA . ASN B 1 45 ? -37.533 15.275 40.004 1.00 9.53 37 ASN B CA 1
ATOM 3540 C C . ASN B 1 45 ? -36.023 15.224 39.859 1.00 10.51 37 ASN B C 1
ATOM 3541 O O . ASN B 1 45 ? -35.534 14.762 38.810 1.00 10.20 37 ASN B O 1
ATOM 3546 N N . ALA B 1 46 ? -35.263 15.665 40.864 1.00 8.26 38 ALA B N 1
ATOM 3547 C CA . ALA B 1 46 ? -33.815 15.555 40.787 1.00 9.23 38 ALA B CA 1
ATOM 3548 C C . ALA B 1 46 ? -33.343 14.112 40.914 1.00 9.26 38 ALA B C 1
ATOM 3549 O O . ALA B 1 46 ? -32.220 13.800 40.503 1.00 12.15 38 ALA B O 1
ATOM 3551 N N . ALA B 1 47 ? -34.169 13.237 41.494 1.00 8.64 39 ALA B N 1
ATOM 3552 C CA . ALA B 1 47 ? -33.866 11.813 41.523 1.00 8.89 39 ALA B CA 1
ATOM 3553 C C . ALA B 1 47 ? -34.190 11.159 40.184 1.00 8.26 39 ALA B C 1
ATOM 3554 O O . ALA B 1 47 ? -33.370 10.407 39.632 1.00 9.13 39 ALA B O 1
ATOM 3556 N N . THR B 1 48 ? -35.383 11.427 39.673 1.00 7.67 40 THR B N 1
ATOM 3557 C CA . THR B 1 48 ? -35.715 11.060 38.302 1.00 7.12 40 THR B CA 1
ATOM 3558 C C . THR B 1 48 ? -36.969 11.839 37.927 1.00 6.84 40 THR B C 1
ATOM 3559 O O . THR B 1 48 ? -37.740 12.257 38.792 1.00 8.81 40 THR B O 1
ATOM 3563 N N . THR B 1 49 ? -37.174 12.025 36.623 1.00 7.67 41 THR B N 1
ATOM 3564 C CA . THR B 1 49 ? -38.354 12.731 36.129 1.00 7.48 41 THR B CA 1
ATOM 3565 C C . THR B 1 49 ? -39.414 11.770 35.611 1.00 8.61 41 THR B C 1
ATOM 3566 O O . THR B 1 49 ? -39.154 10.599 35.312 1.00 8.42 41 THR B O 1
ATOM 3570 N N . GLN B 1 50 ? -40.629 12.307 35.471 1.00 8.39 42 GLN B N 1
ATOM 3571 C CA . GLN B 1 50 ? -41.724 11.568 34.861 1.00 6.97 42 GLN B CA 1
ATOM 3572 C C . GLN B 1 50 ? -41.722 11.786 33.355 1.00 8.91 42 GLN B C 1
ATOM 3573 O O . GLN B 1 50 ? -41.081 12.708 32.847 1.00 9.61 42 GLN B O 1
ATOM 3579 N N . LYS B 1 51 ? -42.417 10.877 32.628 1.00 8.18 43 LYS B N 1
ATOM 3580 C CA . LYS B 1 51 ? -42.332 10.845 31.157 1.00 7.83 43 LYS B CA 1
ATOM 3581 C C . LYS B 1 51 ? -43.643 11.276 30.525 1.00 9.51 43 LYS B C 1
ATOM 3582 O O . LYS B 1 51 ? -44.712 10.867 30.983 1.00 10.47 43 LYS B O 1
ATOM 3588 N N . PRO B 1 52 ? -43.580 12.067 29.464 1.00 9.50 44 PRO B N 1
ATOM 3589 C CA . PRO B 1 52 ? -44.786 12.376 28.695 1.00 8.84 44 PRO B CA 1
ATOM 3590 C C . PRO B 1 52 ? -45.193 11.206 27.815 1.00 10.44 44 PRO B C 1
ATOM 3591 O O . PRO B 1 52 ? -44.387 10.344 27.469 1.00 11.17 44 PRO B O 1
ATOM 3595 N N . LYS B 1 53 ? -46.483 11.203 27.458 1.00 12.79 45 LYS B N 1
ATOM 3596 C CA . LYS B 1 53 ? -47.015 10.172 26.575 1.00 12.88 45 LYS B CA 1
ATOM 3597 C C . LYS B 1 53 ? -46.207 10.063 25.292 1.00 11.79 45 LYS B C 1
ATOM 3598 O O . LYS B 1 53 ? -45.993 8.964 24.788 1.00 11.34 45 LYS B O 1
ATOM 3604 N N . ALA B 1 54 ? -45.713 11.186 24.767 1.00 11.46 46 ALA B N 1
ATOM 3605 C CA . ALA B 1 54 ? -44.934 11.101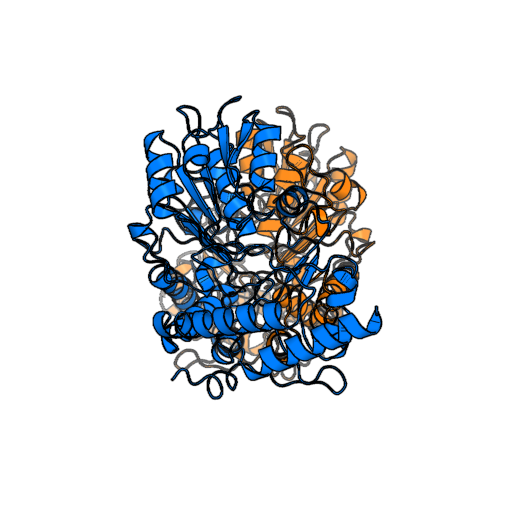 23.520 1.00 10.86 46 ALA B CA 1
ATOM 3606 C C . ALA B 1 54 ? -43.704 10.204 23.662 1.00 11.41 46 ALA B C 1
ATOM 3607 O O . ALA B 1 54 ? -43.305 9.522 22.695 1.00 11.26 46 ALA B O 1
ATOM 3609 N N . VAL B 1 55 ? -43.092 10.173 24.856 1.00 9.19 47 VAL B N 1
ATOM 3610 C CA . VAL B 1 55 ? -41.904 9.354 25.060 1.00 8.33 47 VAL B CA 1
ATOM 3611 C C . VAL B 1 55 ? -42.297 7.899 25.242 1.00 10.30 47 VAL B C 1
ATOM 3612 O O . VAL B 1 55 ? -41.687 6.996 24.654 1.00 9.42 47 VAL B O 1
ATOM 3616 N N . ILE B 1 56 ? -43.310 7.649 26.074 1.00 9.38 48 ILE B N 1
ATOM 3617 C CA . ILE B 1 56 ? -43.788 6.280 26.273 1.00 10.08 48 ILE B CA 1
ATOM 3618 C C . ILE B 1 56 ? -44.217 5.670 24.945 1.00 12.68 48 ILE B C 1
ATOM 3619 O O . ILE B 1 56 ? -43.879 4.521 24.638 1.00 11.44 48 ILE B O 1
ATOM 3624 N N . ASP B 1 57 ? -44.929 6.451 24.124 1.00 11.05 49 ASP B N 1
ATOM 3625 C CA . ASP B 1 57 ? -45.423 5.973 22.830 1.00 12.52 49 ASP B CA 1
ATOM 3626 C C . ASP B 1 57 ? -44.286 5.715 21.856 1.00 11.63 49 ASP B C 1
ATOM 3627 O O . ASP B 1 57 ? -44.349 4.774 21.056 1.00 12.56 49 ASP B O 1
ATOM 3632 N N . ALA B 1 58 ? -43.241 6.541 21.889 1.00 9.29 50 ALA B N 1
ATOM 3633 C CA . ALA B 1 58 ? -42.118 6.316 20.974 1.00 8.34 50 ALA B CA 1
ATOM 3634 C C . ALA B 1 58 ? -41.456 4.980 21.253 1.00 9.16 50 ALA B C 1
ATOM 3635 O O . ALA B 1 58 ? -41.070 4.256 20.325 1.00 11.34 50 ALA B O 1
ATOM 3637 N N . ILE B 1 59 ? -41.302 4.639 22.534 1.00 9.49 51 ILE B N 1
ATOM 3638 C CA . ILE B 1 59 ? -40.692 3.363 22.901 1.00 7.96 51 ILE B CA 1
ATOM 3639 C C . ILE B 1 59 ? -41.586 2.214 22.459 1.00 10.92 51 ILE B C 1
ATOM 3640 O O . ILE B 1 59 ? -41.138 1.254 21.814 1.00 10.34 51 ILE B O 1
ATOM 3645 N N . ALA B 1 60 ? -42.873 2.298 22.797 1.00 10.26 52 ALA B N 1
ATOM 3646 C CA . ALA B 1 60 ? -43.790 1.230 22.422 1.00 9.68 52 ALA B CA 1
ATOM 3647 C C . ALA B 1 60 ? -43.857 1.060 20.909 1.00 11.79 52 ALA B C 1
ATOM 3648 O O . ALA B 1 60 ? -43.859 -0.074 20.408 1.00 11.84 52 ALA B O 1
ATOM 3650 N N . GLN B 1 61 ? -43.924 2.168 20.166 1.00 10.28 53 GLN B N 1
ATOM 3651 C CA . GLN B 1 61 ? -44.003 2.088 18.709 1.00 11.60 53 GLN B CA 1
ATOM 3652 C C . GLN B 1 61 ? -42.771 1.422 18.125 1.00 10.57 53 GLN B C 1
ATOM 3653 O O . GLN B 1 61 ? -42.874 0.669 17.140 1.00 12.01 53 GLN B O 1
ATOM 3659 N N . PHE B 1 62 ? -41.598 1.704 18.688 1.00 10.56 54 PHE B N 1
ATOM 3660 C CA . PHE B 1 62 ? -40.390 1.043 18.208 1.00 11.51 54 PHE B CA 1
ATOM 3661 C C . PHE B 1 62 ? -40.531 -0.467 18.315 1.00 11.11 54 PHE B C 1
ATOM 3662 O O . PHE B 1 62 ? -40.270 -1.204 17.351 1.00 11.47 54 PHE B O 1
ATOM 3670 N N . TYR B 1 63 ? -40.958 -0.955 19.480 1.00 9.50 55 TYR B N 1
ATOM 3671 C CA . TYR B 1 63 ? -41.102 -2.400 19.627 1.00 10.08 55 TYR B CA 1
ATOM 3672 C C . TYR B 1 63 ? -42.256 -2.952 18.809 1.00 11.32 55 TYR B C 1
ATOM 3673 O O . TYR B 1 63 ? -42.229 -4.131 18.438 1.00 14.47 55 TYR B O 1
ATOM 3682 N N . GLU B 1 64 ? -43.289 -2.139 18.525 1.00 10.44 56 GLU B N 1
ATOM 3683 C CA . GLU B 1 64 ? -44.448 -2.658 17.807 1.00 10.91 56 GLU B CA 1
ATOM 3684 C C . GLU B 1 64 ? -44.255 -2.654 16.306 1.00 11.33 56 GLU B C 1
ATOM 3685 O O . GLU B 1 64 ? -44.986 -3.373 15.611 1.00 13.36 56 GLU B O 1
ATOM 3691 N N . LYS B 1 65 ? -43.322 -1.855 15.799 1.00 11.32 57 LYS B N 1
ATOM 3692 C CA . LYS B 1 65 ? -43.225 -1.647 14.353 1.00 11.49 57 LYS B CA 1
ATOM 3693 C C . LYS B 1 65 ? -41.832 -1.846 13.780 1.00 12.42 57 LYS B C 1
ATOM 3694 O O . LYS B 1 65 ? -41.722 -2.340 12.651 1.00 13.68 57 LYS B O 1
ATOM 3700 N N . ASP B 1 66 ? -40.778 -1.409 14.478 1.00 9.58 58 ASP B N 1
ATOM 3701 C CA . ASP B 1 66 ? -39.476 -1.220 13.845 1.00 11.44 58 ASP B CA 1
ATOM 3702 C C . ASP B 1 66 ? -38.354 -2.067 14.425 1.00 11.93 58 ASP B C 1
ATOM 3703 O O . ASP B 1 66 ? -37.242 -2.051 13.878 1.00 12.80 58 ASP B O 1
ATOM 3708 N N . ASN B 1 67 ? -38.589 -2.799 15.514 1.00 10.79 59 ASN B N 1
ATOM 3709 C CA . ASN B 1 67 ? -37.488 -3.410 16.248 1.00 10.79 59 ASN B CA 1
ATOM 3710 C C . ASN B 1 67 ? -36.658 -4.368 15.389 1.00 11.11 59 ASN B C 1
ATOM 3711 O O . ASN B 1 67 ? -37.199 -5.253 14.715 1.00 10.66 59 ASN B O 1
ATOM 3716 N N . SER B 1 68 ? -35.335 -4.184 15.449 1.00 8.45 60 SER B N 1
ATOM 3717 C CA . SER B 1 68 ? -34.313 -5.023 14.822 1.00 8.69 60 SER B CA 1
ATOM 3718 C C . SER B 1 68 ? -32.981 -4.495 15.316 1.00 9.70 60 SER B C 1
ATOM 3719 O O . SER B 1 68 ? -32.913 -3.406 15.900 1.00 13.52 60 SER B O 1
ATOM 3722 N N . ASN B 1 69 ? -31.921 -5.271 15.106 1.00 10.68 61 ASN B N 1
ATOM 3723 C CA . ASN B 1 69 ? -30.630 -4.745 15.526 1.00 11.43 61 ASN B CA 1
ATOM 3724 C C . ASN B 1 69 ? -30.117 -3.747 14.493 1.00 13.35 61 ASN B C 1
ATOM 3725 O O . ASN B 1 69 ? -30.611 -3.669 13.355 1.00 13.73 61 ASN B O 1
ATOM 3730 N N . VAL B 1 70 ? -29.136 -2.957 14.908 1.00 10.70 62 VAL B N 1
ATOM 3731 C CA . VAL B 1 70 ? -28.703 -1.805 14.127 1.00 9.40 62 VAL B CA 1
ATOM 3732 C C . VAL B 1 70 ? -27.299 -2.050 13.589 1.00 12.71 62 VAL B C 1
ATOM 3733 O O . VAL B 1 70 ? -26.478 -2.749 14.194 1.00 13.41 62 VAL B O 1
ATOM 3737 N N . HIS B 1 71 ? -27.055 -1.479 12.404 1.00 12.68 63 HIS B N 1
ATOM 3738 C CA . HIS B 1 71 ? -25.814 -1.558 11.627 1.00 12.83 63 HIS B CA 1
ATOM 3739 C C . HIS B 1 71 ? -25.586 -2.907 10.952 1.00 15.91 63 HIS B C 1
ATOM 3740 O O . HIS B 1 71 ? -25.979 -3.964 11.464 1.00 16.44 63 HIS B O 1
ATOM 3747 N N . ARG B 1 72 ? -24.947 -2.858 9.783 1.00 17.28 64 ARG B N 1
ATOM 3748 C CA . ARG B 1 72 ? -24.551 -4.051 9.028 1.00 19.33 64 ARG B CA 1
ATOM 3749 C C . ARG B 1 72 ? -25.735 -4.982 8.761 1.00 18.12 64 ARG B C 1
ATOM 3750 O O . ARG B 1 72 ? -25.574 -6.200 8.672 1.00 25.42 64 ARG B O 1
ATOM 3758 N N . GLY B 1 73 ? -26.922 -4.417 8.575 1.00 19.81 65 GLY B N 1
ATOM 3759 C CA . GLY B 1 73 ? -28.088 -5.198 8.227 1.00 17.27 65 GLY B CA 1
ATOM 3760 C C . GLY B 1 73 ? -28.460 -5.044 6.761 1.00 18.90 65 GLY B C 1
ATOM 3761 O O . GLY B 1 73 ? -28.104 -4.070 6.096 1.00 28.95 65 GLY B O 1
ATOM 3762 N N . VAL B 1 74 ? -29.157 -6.041 6.244 1.00 17.66 66 VAL B N 1
ATOM 3763 C CA . VAL B 1 74 ? -29.659 -5.973 4.881 1.00 22.71 66 VAL B CA 1
ATOM 3764 C C . VAL B 1 74 ? -31.161 -5.768 4.843 1.00 24.95 66 VAL B C 1
ATOM 3765 O O . VAL B 1 74 ? -31.676 -5.289 3.821 1.00 31.34 66 VAL B O 1
ATOM 3769 N N . HIS B 1 75 ? -31.879 -6.053 5.921 1.00 14.51 67 HIS B N 1
ATOM 3770 C CA . HIS B 1 75 ? -33.318 -6.176 5.776 1.00 13.22 67 HIS B CA 1
ATOM 3771 C C . HIS B 1 75 ? -34.020 -4.908 6.261 1.00 12.42 67 HIS B C 1
ATOM 3772 O O . HIS B 1 75 ? -33.444 -4.063 6.957 1.00 12.48 67 HIS B O 1
ATOM 3779 N N . ALA B 1 76 ? -35.288 -4.784 5.862 1.00 12.62 68 ALA B N 1
ATOM 3780 C CA . ALA B 1 76 ? -35.983 -3.499 5.951 1.00 12.30 68 ALA B CA 1
ATOM 3781 C C . ALA B 1 76 ? -36.059 -2.972 7.379 1.00 12.09 68 ALA B C 1
ATOM 3782 O O . ALA B 1 76 ? -35.789 -1.792 7.625 1.00 13.29 68 ALA B O 1
ATOM 3784 N N . LEU B 1 77 ? -36.433 -3.826 8.332 1.00 10.79 69 LEU B N 1
ATOM 3785 C CA A LEU B 1 77 ? -36.549 -3.320 9.703 0.69 9.90 69 LEU B CA 1
ATOM 3786 C CA B LEU B 1 77 ? -36.534 -3.384 9.721 0.31 11.79 69 LEU B CA 1
ATOM 3787 C C . LEU B 1 77 ? -35.186 -2.915 10.245 1.00 10.68 69 LEU B C 1
ATOM 3788 O O . LEU B 1 77 ? -35.090 -1.886 10.925 1.00 10.91 69 LEU B O 1
ATOM 3797 N N . SER B 1 78 ? -34.120 -3.675 9.962 1.00 10.38 70 SER B N 1
ATOM 3798 C CA A SER B 1 78 ? -32.799 -3.270 10.430 0.26 11.09 70 SER B CA 1
ATOM 3799 C CA B SER B 1 78 ? -32.802 -3.262 10.435 0.52 11.01 70 SER B CA 1
ATOM 3800 C CA C SER B 1 78 ? -32.798 -3.270 10.431 0.22 11.10 70 SER B CA 1
ATOM 3801 C C . SER B 1 78 ? -32.386 -1.937 9.817 1.00 10.42 70 SER B C 1
ATOM 3802 O O . SER B 1 78 ? -31.828 -1.070 10.506 1.00 10.93 70 SER B O 1
ATOM 3809 N N . VAL B 1 79 ? -32.652 -1.754 8.522 1.00 11.07 71 VAL B N 1
ATOM 3810 C CA . VAL B 1 79 ? -32.322 -0.490 7.869 1.00 13.23 71 VAL B CA 1
ATOM 3811 C C . VAL B 1 79 ? -33.085 0.664 8.513 1.00 13.46 71 VAL B C 1
ATOM 3812 O O . VAL B 1 79 ? -32.503 1.705 8.821 1.00 13.82 71 VAL B O 1
ATOM 3816 N N . ARG B 1 80 ? -34.391 0.484 8.756 1.00 12.78 72 ARG B N 1
ATOM 3817 C CA . ARG B 1 80 ? -35.203 1.512 9.414 1.00 13.54 72 ARG B CA 1
ATOM 3818 C C . ARG B 1 80 ? -34.674 1.826 10.803 1.00 13.52 72 ARG B C 1
ATOM 3819 O O . ARG B 1 80 ? -34.509 2.991 11.174 1.00 13.63 72 ARG B O 1
ATOM 3827 N N . ALA B 1 81 ? -34.460 0.786 11.609 1.00 9.79 73 ALA B N 1
ATOM 3828 C CA . ALA B 1 81 ? -34.048 0.979 12.993 1.00 8.66 73 ALA B CA 1
ATOM 3829 C C . ALA B 1 81 ? -32.687 1.642 13.068 1.00 9.97 73 ALA B C 1
ATOM 3830 O O . ALA B 1 81 ? -32.447 2.470 13.948 1.00 9.23 73 ALA B O 1
ATOM 3832 N N . THR B 1 82 ? -31.783 1.288 12.148 1.00 9.14 74 THR B N 1
ATOM 3833 C CA . THR B 1 82 ? -30.454 1.894 12.160 1.00 8.66 74 THR B CA 1
ATOM 3834 C C . THR B 1 82 ? -30.546 3.392 11.913 1.00 10.22 74 THR B C 1
ATOM 3835 O O . THR B 1 82 ? -29.917 4.188 12.616 1.00 10.73 74 THR B O 1
ATOM 3839 N N . GLU B 1 83 ? -31.343 3.802 10.924 1.00 10.69 75 GLU B N 1
ATOM 3840 C CA . GLU B 1 83 ? -31.475 5.234 10.677 1.00 9.61 75 GLU B CA 1
ATOM 3841 C C . GLU B 1 83 ? -32.193 5.937 11.823 1.00 9.48 75 GLU B C 1
ATOM 3842 O O . GLU B 1 83 ? -31.849 7.082 12.147 1.00 9.97 75 GLU B O 1
ATOM 3848 N N . MET B 1 84 ? -33.162 5.286 12.477 1.00 9.40 76 MET B N 1
ATOM 3849 C CA A MET B 1 84 ? -33.775 5.903 13.651 0.32 10.92 76 MET B CA 1
ATOM 3850 C CA B MET B 1 84 ? -33.774 5.902 13.656 0.68 11.48 76 MET B CA 1
ATOM 3851 C C . MET B 1 84 ? -32.757 6.092 14.771 1.00 9.77 76 MET B C 1
ATOM 3852 O O . MET B 1 84 ? -32.756 7.128 15.450 1.00 10.80 76 MET B O 1
ATOM 3861 N N . TYR B 1 85 ? -31.897 5.096 14.988 1.00 9.04 77 TYR B N 1
ATOM 3862 C CA . TYR B 1 85 ? -30.880 5.177 16.036 1.00 7.81 77 TYR B CA 1
ATOM 3863 C C . TYR B 1 85 ? -29.872 6.289 15.737 1.00 9.82 77 TYR B C 1
ATOM 3864 O O . TYR B 1 85 ? -29.570 7.118 16.600 1.00 8.60 77 TYR B O 1
ATOM 3873 N N . GLU B 1 86 ? -29.353 6.342 14.510 1.00 9.68 78 GLU B N 1
ATOM 3874 C CA . GLU B 1 86 ? -28.407 7.403 14.191 1.00 8.66 78 GLU B CA 1
ATOM 3875 C C . GLU B 1 86 ? -29.100 8.763 14.116 1.00 9.42 78 GLU B C 1
ATOM 3876 O O . GLU B 1 86 ? -28.463 9.787 14.390 1.00 10.27 78 GLU B O 1
ATOM 3882 N N . ALA B 1 87 ? -30.401 8.797 13.783 1.00 9.33 79 ALA B N 1
ATOM 3883 C CA . ALA B 1 87 ? -31.148 10.055 13.860 1.00 9.33 79 ALA B CA 1
ATOM 3884 C C . ALA B 1 87 ? -31.258 10.540 15.296 1.00 9.89 79 ALA B C 1
ATOM 3885 O O . ALA B 1 87 ? -31.217 11.753 15.555 1.00 10.25 79 ALA B O 1
ATOM 3887 N N . ALA B 1 88 ? -31.419 9.615 16.241 1.00 8.96 80 ALA B N 1
ATOM 3888 C CA . ALA B 1 88 ? -31.416 10.019 17.644 1.00 8.47 80 ALA B CA 1
ATOM 3889 C C . ALA B 1 88 ? -30.077 10.641 18.023 1.00 7.86 80 ALA B C 1
ATOM 3890 O O . ALA B 1 88 ? -30.026 11.646 18.749 1.00 8.29 80 ALA B O 1
ATOM 3892 N N . ARG B 1 89 ? -28.975 10.055 17.555 1.00 7.97 81 ARG B N 1
ATOM 3893 C CA . ARG B 1 89 ? -27.673 10.647 17.839 1.00 8.66 81 ARG B CA 1
ATOM 3894 C C . ARG B 1 89 ? -27.565 12.046 17.259 1.00 9.19 81 ARG B C 1
ATOM 3895 O O . ARG B 1 89 ? -27.022 12.955 17.898 1.00 8.92 81 ARG B O 1
ATOM 3903 N N . ALA B 1 90 ? -28.046 12.241 16.023 1.00 7.74 82 ALA B N 1
ATOM 3904 C CA . ALA B 1 90 ? -28.012 13.575 15.433 1.00 8.22 82 ALA B CA 1
ATOM 3905 C C . ALA B 1 90 ? -28.870 14.566 16.219 1.00 8.49 82 ALA B C 1
ATOM 3906 O O . ALA B 1 90 ? -28.528 15.757 16.288 1.00 10.21 82 ALA B O 1
ATOM 3908 N N . LYS B 1 91 ? -30.003 14.113 16.770 1.00 9.42 83 LYS B N 1
ATOM 3909 C CA . LYS B 1 91 ? -30.819 15.029 17.573 1.00 8.47 83 LYS B CA 1
ATOM 3910 C C . LYS B 1 91 ? -30.098 15.414 18.855 1.00 8.89 83 LYS B C 1
ATOM 3911 O O . LYS B 1 91 ? -30.141 16.583 19.261 1.00 10.07 83 LYS B O 1
ATOM 3917 N N . VAL B 1 92 ? -29.386 14.461 19.473 1.00 8.62 84 VAL B N 1
ATOM 3918 C CA . VAL B 1 92 ? -28.544 14.790 20.629 1.00 7.76 84 VAL B CA 1
ATOM 3919 C C . VAL B 1 92 ? -27.533 15.865 20.249 1.00 8.53 84 VAL B C 1
ATOM 3920 O O . VAL B 1 92 ? -27.356 16.857 20.964 1.00 9.18 84 VAL B O 1
ATOM 3924 N N . LYS B 1 93 ? -26.871 15.696 19.103 1.00 8.79 85 LYS B N 1
ATOM 3925 C CA . LYS B 1 93 ? -25.943 16.723 18.639 1.00 9.17 85 LYS B CA 1
ATOM 3926 C C . LYS B 1 93 ? -26.602 18.102 18.593 1.00 11.89 85 LYS B C 1
ATOM 3927 O O . LYS B 1 93 ? -26.027 19.096 19.058 1.00 11.97 85 LYS B O 1
ATOM 3933 N N . ARG B 1 94 ? -27.800 18.188 18.002 1.00 9.75 86 ARG B N 1
ATOM 3934 C CA . ARG B 1 94 ? -28.482 19.475 17.907 1.00 9.24 86 ARG B CA 1
ATOM 3935 C C . ARG B 1 94 ? -28.854 20.009 19.288 1.00 11.05 86 ARG B C 1
ATOM 3936 O O . ARG B 1 94 ? -28.754 21.216 19.541 1.00 11.73 86 ARG B O 1
ATOM 3944 N N . PHE B 1 95 ? -29.259 19.110 20.186 1.00 9.30 87 PHE B N 1
ATOM 3945 C CA . PHE B 1 95 ? -29.717 19.475 21.528 1.00 8.96 87 PHE B CA 1
ATOM 3946 C C . PHE B 1 95 ? -28.618 20.104 22.375 1.00 10.25 87 PHE B C 1
ATOM 3947 O O . PHE B 1 95 ? -28.893 21.002 23.173 1.00 12.30 87 PHE B O 1
ATOM 3955 N N . ILE B 1 96 ? -27.369 19.662 22.218 1.00 8.57 88 ILE B N 1
ATOM 3956 C CA . ILE B 1 96 ? -26.256 20.200 23.001 1.00 8.71 88 ILE B CA 1
ATOM 3957 C C . ILE B 1 96 ? -25.318 21.055 22.164 1.00 9.56 88 ILE B C 1
ATOM 3958 O O . ILE B 1 96 ? -24.285 21.519 22.678 1.00 10.94 88 ILE B O 1
ATOM 3963 N N . ASN B 1 97 ? -25.661 21.296 20.896 1.00 10.86 89 ASN B N 1
ATOM 3964 C CA . ASN B 1 97 ? -24.854 22.083 19.953 1.00 10.81 89 ASN B CA 1
ATOM 3965 C C . ASN B 1 97 ? -23.445 21.506 19.810 1.00 12.94 89 ASN B C 1
ATOM 3966 O O . ASN B 1 97 ? -22.459 22.243 19.751 1.00 13.78 89 ASN B O 1
ATOM 3971 N N . ALA B 1 98 ? -23.355 20.183 19.724 1.00 11.36 90 ALA B N 1
ATOM 3972 C CA . ALA B 1 98 ? -22.101 19.554 19.348 1.00 10.93 90 ALA B CA 1
ATOM 3973 C C . ALA B 1 98 ? -21.779 19.890 17.899 1.00 11.95 90 ALA B C 1
ATOM 3974 O O . ALA B 1 98 ? -22.674 20.171 17.093 1.00 13.45 90 ALA B O 1
ATOM 3976 N N . ARG B 1 99 ? -20.477 19.870 17.573 1.00 13.28 91 ARG B N 1
ATOM 3977 C CA A ARG B 1 99 ? -20.054 20.106 16.197 0.52 14.72 91 ARG B CA 1
ATOM 3978 C CA B ARG B 1 99 ? -20.063 20.110 16.197 0.48 14.69 91 ARG B CA 1
ATOM 3979 C C . ARG B 1 99 ? -20.461 18.968 15.274 1.00 13.52 91 ARG B C 1
ATOM 3980 O O . ARG B 1 99 ? -20.729 19.203 14.086 1.00 15.82 91 ARG B O 1
ATOM 3995 N N . SER B 1 100 ? -20.475 17.737 15.785 1.00 12.06 92 SER B N 1
ATOM 3996 C CA . SER B 1 100 ? -20.753 16.570 14.949 1.00 12.93 92 SER B CA 1
ATOM 3997 C C . SER B 1 100 ? -21.467 15.481 15.731 1.00 10.83 92 SER B C 1
ATOM 3998 O O . SER B 1 100 ? -21.154 15.282 16.912 1.00 11.28 92 SER B O 1
ATOM 4001 N N . PRO B 1 101 ? -22.394 14.733 15.118 1.00 10.47 93 PRO B N 1
ATOM 4002 C CA . PRO B 1 101 ? -22.939 13.565 15.825 1.00 11.41 93 PRO B CA 1
ATOM 4003 C C . PRO B 1 101 ? -21.873 12.552 16.215 1.00 9.15 93 PRO B C 1
ATOM 4004 O O . PRO B 1 101 ? -22.098 11.816 17.179 1.00 11.05 93 PRO B O 1
ATOM 4008 N N . ARG B 1 102 ? -20.720 12.505 15.521 1.00 11.23 94 ARG B N 1
ATOM 4009 C CA A ARG B 1 102 ? -19.737 11.488 15.871 0.54 12.84 94 ARG B CA 1
ATOM 4010 C CA B ARG B 1 102 ? -19.662 11.543 15.837 0.46 12.93 94 ARG B CA 1
ATOM 4011 C C . ARG B 1 102 ? -19.117 11.719 17.242 1.00 12.63 94 ARG B C 1
ATOM 4012 O O . ARG B 1 102 ? -18.500 10.790 17.778 1.00 12.20 94 ARG B O 1
ATOM 4027 N N . GLU B 1 103 ? -19.295 12.910 17.831 1.00 10.32 95 GLU B N 1
ATOM 4028 C CA . GLU B 1 103 ? -18.820 13.229 19.168 1.00 10.33 95 GLU B CA 1
ATOM 4029 C C . GLU B 1 103 ? -19.776 12.792 20.262 1.00 9.88 95 GLU B C 1
ATOM 4030 O O . GLU B 1 103 ? -19.442 12.953 21.448 1.00 10.18 95 GLU B O 1
ATOM 4036 N N . CYS B 1 104 ? -20.959 12.271 19.902 1.00 9.30 96 CYS B N 1
ATOM 4037 C CA . CYS B 1 104 ? -22.043 11.976 20.849 1.00 9.30 96 CYS B CA 1
ATOM 4038 C C . CYS B 1 104 ? -22.145 10.470 21.026 1.00 8.65 96 CYS B C 1
ATOM 4039 O O . CYS B 1 104 ? -22.542 9.770 20.088 1.00 10.36 96 CYS B O 1
ATOM 4042 N N . ILE B 1 105 ? -21.825 9.986 22.237 1.00 8.05 97 ILE B N 1
ATOM 4043 C CA A ILE B 1 105 ? -21.733 8.558 22.537 0.47 9.58 97 ILE B CA 1
ATOM 4044 C CA B ILE B 1 105 ? -21.724 8.558 22.547 0.53 9.76 97 ILE B CA 1
ATOM 4045 C C . ILE B 1 105 ? -22.897 8.176 23.436 1.00 8.40 97 ILE B C 1
ATOM 4046 O O . ILE B 1 105 ? -23.140 8.833 24.453 1.00 9.15 97 ILE B O 1
ATOM 4055 N N . PHE B 1 106 ? -23.612 7.116 23.074 1.00 8.23 98 PHE B N 1
ATOM 4056 C CA . PHE B 1 106 ? -24.661 6.613 23.960 1.00 9.35 98 PHE B CA 1
ATOM 4057 C C . PHE B 1 106 ? -24.084 5.663 25.001 1.00 8.33 98 PHE B C 1
ATOM 4058 O O . PHE B 1 106 ? -23.348 4.719 24.677 1.00 9.91 98 PHE B O 1
ATOM 4066 N N . VAL B 1 107 ? -24.469 5.904 26.261 1.00 6.72 99 VAL B N 1
ATOM 4067 C CA . VAL B 1 107 ? -24.044 5.136 27.428 1.00 7.38 99 VAL B CA 1
ATOM 4068 C C . VAL B 1 107 ? -25.292 4.857 28.256 1.00 8.55 99 VAL B C 1
ATOM 4069 O O . VAL B 1 107 ? -26.400 5.164 27.818 1.00 8.28 99 VAL B O 1
ATOM 4073 N N . ARG B 1 108 ? -25.134 4.258 29.450 1.00 7.27 100 ARG B N 1
ATOM 4074 C CA . ARG B 1 108 ? -26.287 4.026 30.327 1.00 6.93 100 ARG B CA 1
ATOM 4075 C C . ARG B 1 108 ? -26.744 5.301 31.023 1.00 9.08 100 ARG B C 1
ATOM 4076 O O . ARG B 1 108 ? -27.938 5.454 31.297 1.00 9.54 100 ARG B O 1
ATOM 4084 N N . GLY B 1 109 ? -25.827 6.220 31.299 1.00 7.53 101 GLY B N 1
ATOM 4085 C CA . GLY B 1 109 ? -26.141 7.356 32.145 1.00 8.91 101 GLY B CA 1
ATOM 4086 C C . GLY B 1 109 ? -24.904 8.180 32.400 1.00 8.14 101 GLY B C 1
ATOM 4087 O O . GLY B 1 109 ? -23.799 7.845 31.948 1.00 8.62 101 GLY B O 1
ATOM 4088 N N . THR B 1 110 ? -25.113 9.275 33.138 1.00 7.37 102 THR B N 1
ATOM 4089 C CA . THR B 1 110 ? -24.003 10.153 33.513 1.00 8.46 102 THR B CA 1
ATOM 4090 C C . THR B 1 110 ? -22.880 9.368 34.182 1.00 7.69 102 THR B C 1
ATOM 4091 O O . THR B 1 110 ? -21.690 9.613 33.919 1.00 7.82 102 THR B O 1
ATOM 4095 N N . THR B 1 111 ? -23.242 8.465 35.091 1.00 7.90 103 THR B N 1
ATOM 4096 C CA . THR B 1 111 ? -22.223 7.699 35.810 1.00 6.82 103 THR B CA 1
ATOM 4097 C C . THR B 1 111 ? -21.315 6.946 34.843 1.00 9.41 103 THR B C 1
ATOM 4098 O O . THR B 1 111 ? -20.082 7.025 34.950 1.00 8.38 103 THR B O 1
ATOM 4102 N N . GLU B 1 112 ? -21.898 6.211 33.883 1.00 9.39 104 GLU B N 1
ATOM 4103 C CA . GLU B 1 112 ? -21.045 5.470 32.954 1.00 8.77 104 GLU B CA 1
ATOM 4104 C C . GLU B 1 112 ? -20.201 6.418 32.114 1.00 7.63 104 GLU B C 1
ATOM 4105 O O . GLU B 1 112 ? -19.021 6.141 31.853 1.00 8.37 104 GLU B O 1
ATOM 4111 N N . ALA B 1 113 ? -20.777 7.549 31.697 1.00 6.73 105 ALA B N 1
ATOM 4112 C CA . ALA B 1 113 ? -20.019 8.522 30.911 1.00 7.92 105 ALA B CA 1
ATOM 4113 C C . ALA B 1 113 ? -18.767 8.978 31.647 1.00 7.24 105 ALA B C 1
ATOM 4114 O O . ALA B 1 113 ? -17.685 9.086 31.050 1.00 8.17 105 ALA B O 1
ATOM 4116 N N . ILE B 1 114 ? -18.892 9.252 32.946 1.00 7.77 106 ILE B N 1
ATOM 4117 C CA . ILE B 1 114 ? -17.737 9.723 33.703 1.00 7.00 106 ILE B CA 1
ATOM 4118 C C . ILE B 1 114 ? -16.703 8.609 33.861 1.00 7.34 106 ILE B C 1
ATOM 4119 O O . ILE B 1 114 ? -15.494 8.841 33.697 1.00 9.14 106 ILE B O 1
ATOM 4124 N N . ASN B 1 115 ? -17.150 7.385 34.167 1.00 7.93 107 ASN B N 1
ATOM 4125 C CA . ASN B 1 115 ? -16.218 6.250 34.229 1.00 8.06 107 ASN B CA 1
ATOM 4126 C C . ASN B 1 115 ? -15.494 6.030 32.907 1.00 9.33 107 ASN B C 1
ATOM 4127 O O . ASN B 1 115 ? -14.306 5.690 32.895 1.00 9.54 107 ASN B O 1
ATOM 4132 N N . LEU B 1 116 ? -16.198 6.187 31.785 1.00 7.72 108 LEU B N 1
ATOM 4133 C CA . LEU B 1 116 ? -15.553 6.019 30.489 1.00 8.19 108 LEU B CA 1
ATOM 4134 C C . LEU B 1 116 ? -14.389 6.989 30.341 1.00 7.31 108 LEU B C 1
ATOM 4135 O O . LEU B 1 116 ? -13.286 6.599 29.939 1.00 9.58 108 LEU B O 1
ATOM 4140 N N . VAL B 1 117 ? -14.610 8.269 30.657 1.00 8.65 109 VAL B N 1
ATOM 4141 C CA . VAL B 1 117 ? -13.519 9.244 30.534 1.00 8.60 109 VAL B CA 1
ATOM 4142 C C . VAL B 1 117 ? -12.392 8.924 31.514 1.00 8.54 109 VAL B C 1
ATOM 4143 O O . VAL B 1 117 ? -11.198 8.964 31.162 1.00 9.34 109 VAL B O 1
ATOM 4147 N N . ALA B 1 118 ? -12.751 8.594 32.757 1.00 9.26 110 ALA B N 1
ATOM 4148 C CA . ALA B 1 118 ? -11.739 8.293 33.764 1.00 10.15 110 ALA B CA 1
ATOM 4149 C C . ALA B 1 118 ? -10.829 7.163 33.319 1.00 10.93 110 ALA B C 1
ATOM 4150 O O . ALA B 1 118 ? -9.607 7.247 33.487 1.00 10.81 110 ALA B O 1
ATOM 4152 N N . GLN B 1 119 ? -11.393 6.111 32.718 1.00 8.69 111 GLN B N 1
ATOM 4153 C CA . GLN B 1 119 ? -10.589 4.948 32.349 1.00 10.27 111 GLN B CA 1
ATOM 4154 C C . GLN B 1 119 ? -9.946 5.052 30.975 1.00 9.71 111 GLN B C 1
ATOM 4155 O O . GLN B 1 119 ? -8.889 4.440 30.756 1.00 14.02 111 GLN B O 1
ATOM 4161 N N . SER B 1 120 ? -10.551 5.791 30.042 1.00 10.06 112 SER B N 1
ATOM 4162 C CA . SER B 1 120 ? -10.058 5.832 28.669 1.00 10.12 112 SER B CA 1
ATOM 4163 C C . SER B 1 120 ? -9.181 7.032 28.356 1.00 11.67 112 SER B C 1
ATOM 4164 O O . SER B 1 120 ? -8.347 6.947 27.444 1.00 13.84 112 SER B O 1
ATOM 4167 N N . LEU B 1 121 ? -9.382 8.154 29.052 1.00 10.27 113 LEU B N 1
ATOM 4168 C CA . LEU B 1 121 ? -8.514 9.315 28.919 1.00 10.33 113 LEU B CA 1
ATOM 4169 C C . LEU B 1 121 ? -7.502 9.401 30.054 1.00 10.03 113 LEU B C 1
ATOM 4170 O O . LEU B 1 121 ? -6.291 9.474 29.810 1.00 11.78 113 LEU B O 1
ATOM 4175 N N . VAL B 1 122 ? -7.968 9.373 31.299 1.00 11.15 114 VAL B N 1
ATOM 4176 C CA . VAL B 1 122 ? -7.109 9.823 32.399 1.00 10.87 114 VAL B CA 1
ATOM 4177 C C . VAL B 1 122 ? -6.206 8.704 32.897 1.00 10.91 114 VAL B C 1
ATOM 4178 O O . VAL B 1 122 ? -4.978 8.850 32.939 1.00 12.80 114 VAL B O 1
ATOM 4182 N N . ALA B 1 123 ? -6.780 7.561 33.261 1.00 11.20 115 ALA B N 1
ATOM 4183 C CA . ALA B 1 123 ? -5.973 6.473 33.813 1.00 14.30 115 ALA B CA 1
ATOM 4184 C C . ALA B 1 123 ? -4.778 6.067 32.952 1.00 14.77 115 ALA B C 1
ATOM 4185 O O . ALA B 1 123 ? -3.693 5.852 33.525 1.00 15.05 115 ALA B O 1
ATOM 4187 N N . PRO B 1 124 ? -4.878 5.968 31.620 1.00 11.31 116 PRO B N 1
ATOM 4188 C CA . PRO B 1 124 ? -3.702 5.561 30.820 1.00 12.52 116 PRO B CA 1
ATOM 4189 C C . PRO B 1 124 ? -2.643 6.637 30.676 1.00 14.47 116 PRO B C 1
ATOM 4190 O O . PRO B 1 124 ? -1.565 6.346 30.114 1.00 17.61 116 PRO B O 1
ATOM 4194 N N . ARG B 1 125 ? -2.904 7.865 31.127 1.00 11.84 117 ARG B N 1
ATOM 4195 C CA . ARG B 1 125 ? -1.989 8.972 30.888 1.00 12.63 117 ARG B CA 1
ATOM 4196 C C . ARG B 1 125 ? -1.438 9.619 32.141 1.00 12.69 117 ARG B C 1
ATOM 4197 O O . ARG B 1 125 ? -0.313 10.111 32.109 1.00 16.31 117 ARG B O 1
ATOM 4205 N N . ILE B 1 126 ? -2.205 9.673 33.226 1.00 12.74 118 ILE B N 1
ATOM 4206 C CA . ILE B 1 126 ? -1.848 10.546 34.337 1.00 12.00 118 ILE B CA 1
ATOM 4207 C C . ILE B 1 126 ? -0.703 9.946 35.142 1.00 13.87 118 ILE B C 1
ATOM 4208 O O . ILE B 1 126 ? -0.581 8.720 35.284 1.00 15.57 118 ILE B O 1
ATOM 4213 N N . LEU B 1 127 ? 0.173 10.817 35.625 1.00 13.68 119 LEU B N 1
ATOM 4214 C CA . LEU B 1 127 ? 1.377 10.412 36.332 1.00 13.73 119 LEU B CA 1
ATOM 4215 C C . LEU B 1 127 ? 1.215 10.658 37.827 1.00 14.52 119 LEU B C 1
ATOM 4216 O O . LEU B 1 127 ? 0.318 11.396 38.253 1.00 14.69 119 LEU B O 1
ATOM 4221 N N . PRO B 1 128 ? 2.064 10.046 38.662 1.00 15.11 120 PRO B N 1
ATOM 4222 C CA . PRO B 1 128 ? 1.831 10.148 40.114 1.00 14.03 120 PRO B CA 1
ATOM 4223 C C . PRO B 1 128 ? 1.942 11.558 40.649 1.00 14.51 120 PRO B C 1
ATOM 4224 O O . PRO B 1 128 ? 1.311 11.873 41.667 1.00 16.34 120 PRO B O 1
ATOM 4228 N N . ASP B 1 129 ? 2.700 12.433 39.992 1.00 14.70 121 ASP B N 1
ATOM 4229 C CA . ASP B 1 129 ? 2.846 13.788 40.494 1.00 14.98 121 ASP B CA 1
ATOM 4230 C C . ASP B 1 129 ? 1.791 14.739 39.931 1.00 14.45 121 ASP B C 1
ATOM 4231 O O . ASP B 1 129 ? 1.916 15.952 40.120 1.00 15.10 121 ASP B O 1
ATOM 4236 N N . GLU B 1 130 ? 0.740 14.210 39.300 1.00 14.77 122 GLU B N 1
ATOM 4237 C CA . GLU B 1 130 ? -0.301 15.021 38.677 1.00 13.20 122 GLU B CA 1
ATOM 4238 C C . GLU B 1 130 ? -1.575 15.007 39.507 1.00 14.28 122 GLU B C 1
ATOM 4239 O O . GLU B 1 130 ? -1.692 14.277 40.495 1.00 15.46 122 GLU B O 1
ATOM 4245 N N . GLU B 1 131 ? -2.521 15.878 39.125 1.00 13.17 123 GLU B N 1
ATOM 4246 C CA . GLU B 1 131 ? -3.704 16.139 39.944 1.00 12.76 123 GLU B CA 1
ATOM 4247 C C . GLU B 1 131 ? -4.970 16.118 39.111 1.00 13.08 123 GLU B C 1
ATOM 4248 O O . GLU B 1 131 ? -4.967 16.442 37.919 1.00 13.56 123 GLU B O 1
ATOM 4254 N N . ILE B 1 132 ? -6.068 15.751 39.780 1.00 10.66 124 ILE B N 1
ATOM 4255 C CA . ILE B 1 132 ? -7.427 15.846 39.261 1.00 12.17 124 ILE B CA 1
ATOM 4256 C C . ILE B 1 132 ? -8.148 16.790 40.202 1.00 13.69 124 ILE B C 1
ATOM 4257 O O . ILE B 1 132 ? -8.028 16.637 41.423 1.00 14.18 124 ILE B O 1
ATOM 4262 N N . LEU B 1 133 ? -8.847 17.785 39.655 1.00 11.05 125 LEU B N 1
ATOM 4263 C CA . LEU B 1 133 ? -9.531 18.777 40.487 1.00 10.98 125 LEU B CA 1
ATOM 4264 C C . LEU B 1 133 ? -11.033 18.679 40.277 1.00 11.31 125 LEU B C 1
ATOM 4265 O O . LEU B 1 133 ? -11.497 18.708 39.134 1.00 11.17 125 LEU B O 1
ATOM 4270 N N . ILE B 1 134 ? -11.779 18.589 41.385 1.00 10.38 126 ILE B N 1
ATOM 4271 C CA . ILE B 1 134 ? -13.249 18.581 41.413 1.00 9.63 126 ILE B CA 1
ATOM 4272 C C . ILE B 1 134 ? -13.715 19.653 42.404 1.00 11.04 126 ILE B C 1
ATOM 4273 O O . ILE B 1 134 ? -12.907 20.325 43.024 1.00 12.35 126 ILE B O 1
ATOM 4278 N N . THR B 1 135 ? -15.038 19.822 42.544 1.00 11.59 127 THR B N 1
ATOM 4279 C CA . THR B 1 135 ? -15.544 20.725 43.580 1.00 12.80 127 THR B CA 1
ATOM 4280 C C . THR B 1 135 ? -16.096 19.931 44.751 1.00 14.07 127 THR B C 1
ATOM 4281 O O . THR B 1 135 ? -16.392 18.739 44.640 1.00 11.90 127 THR B O 1
ATOM 4285 N N . HIS B 1 136 ? -16.280 20.638 45.873 1.00 13.20 128 HIS B N 1
ATOM 4286 C CA . HIS B 1 136 ? -16.847 20.010 47.065 1.00 12.67 128 HIS B CA 1
ATOM 4287 C C . HIS B 1 136 ? -18.274 19.520 46.854 1.00 13.20 128 HIS B C 1
ATOM 4288 O O . HIS B 1 136 ? -18.709 18.638 47.595 1.00 13.75 128 HIS B O 1
ATOM 4295 N N . MET B 1 137 ? -19.011 20.054 45.890 1.00 13.18 129 MET B N 1
ATOM 4296 C CA . MET B 1 137 ? -20.429 19.708 45.760 1.00 11.78 129 MET B CA 1
ATOM 4297 C C . MET B 1 137 ? -20.687 18.567 44.775 1.00 13.76 129 MET B C 1
ATOM 4298 O O . MET B 1 137 ? -21.848 18.310 44.428 1.00 13.21 129 MET B O 1
ATOM 4303 N N . GLU B 1 138 ? -19.656 17.865 44.309 1.00 10.85 130 GLU B N 1
ATOM 4304 C CA . GLU B 1 138 ? -19.901 16.815 43.323 1.00 9.70 130 GLU B CA 1
ATOM 4305 C C . GLU B 1 138 ? -20.793 15.704 43.861 1.00 9.75 130 GLU B C 1
ATOM 4306 O O . GLU B 1 138 ? -20.716 15.306 45.028 1.00 11.09 130 GLU B O 1
ATOM 4312 N N . HIS B 1 139 ? -21.649 15.219 42.980 1.00 10.93 131 HIS B N 1
ATOM 4313 C CA . HIS B 1 139 ? -22.305 13.932 43.148 1.00 11.40 131 HIS B CA 1
ATOM 4314 C C . HIS B 1 139 ? -21.250 12.828 43.213 1.00 10.10 131 HIS B C 1
ATOM 4315 O O . HIS B 1 139 ? -20.175 12.930 42.607 1.00 10.30 131 HIS B O 1
ATOM 4322 N N . HIS B 1 140 ? -21.559 11.758 43.956 1.00 9.46 132 HIS B N 1
ATOM 4323 C CA . HIS B 1 140 ? -20.600 10.649 44.074 1.00 9.35 132 HIS B CA 1
ATOM 4324 C C . HIS B 1 140 ? -20.131 10.098 42.729 1.00 9.13 132 HIS B C 1
ATOM 4325 O O . HIS B 1 140 ? -18.996 9.595 42.621 1.00 9.67 132 HIS B O 1
ATOM 4332 N N . SER B 1 141 ? -20.993 10.139 41.710 1.00 8.72 133 SER B N 1
ATOM 4333 C CA . SER B 1 141 ? -20.599 9.654 40.394 1.00 8.05 133 SER B CA 1
ATOM 4334 C C . SER B 1 141 ? -19.544 10.525 39.736 1.00 8.18 133 SER B C 1
ATOM 4335 O O . SER B 1 141 ? -18.910 10.057 38.784 1.00 10.04 133 SER B O 1
ATOM 4338 N N . ASN B 1 142 ? -19.346 11.769 40.213 1.00 8.91 134 ASN B N 1
ATOM 4339 C CA . ASN B 1 142 ? -18.227 12.599 39.765 1.00 9.52 134 ASN B CA 1
ATOM 4340 C C . ASN B 1 142 ? -17.145 12.702 40.843 1.00 9.25 134 ASN B C 1
ATOM 4341 O O . ASN B 1 142 ? -16.376 13.676 40.868 1.00 10.91 134 ASN B O 1
ATOM 4346 N N . ILE B 1 143 ? -17.085 11.718 41.748 1.00 9.17 135 ILE B N 1
ATOM 4347 C CA . ILE B 1 143 ? -16.034 11.617 42.764 1.00 8.68 135 ILE B CA 1
ATOM 4348 C C . ILE B 1 143 ? -15.363 10.256 42.676 1.00 9.86 135 ILE B C 1
ATOM 4349 O O . ILE B 1 143 ? -14.132 10.173 42.512 1.00 10.59 135 ILE B O 1
ATOM 4354 N N . VAL B 1 144 ? -16.176 9.189 42.833 1.00 8.70 136 VAL B N 1
ATOM 4355 C CA . VAL B 1 144 ? -15.619 7.829 42.927 1.00 8.46 136 VAL B CA 1
ATOM 4356 C C . VAL B 1 144 ? -14.765 7.450 41.729 1.00 9.14 136 VAL B C 1
ATOM 4357 O O . VAL B 1 144 ? -13.687 6.865 41.938 1.00 10.70 136 VAL B O 1
ATOM 4361 N N . PRO B 1 145 ? -15.162 7.702 40.472 1.00 8.47 137 PRO B N 1
ATOM 4362 C CA . PRO B 1 145 ? -14.284 7.269 39.368 1.00 8.73 137 PRO B CA 1
ATOM 4363 C C . PRO B 1 145 ? -12.900 7.876 39.479 1.00 9.74 137 PRO B C 1
ATOM 4364 O O . PRO B 1 145 ? -11.903 7.201 39.183 1.00 12.11 137 PRO B O 1
ATOM 4368 N N . TRP B 1 146 ? -12.811 9.134 39.929 1.00 9.33 138 TRP B N 1
ATOM 4369 C CA . TRP B 1 146 ? -11.512 9.789 40.063 1.00 10.59 138 TRP B CA 1
ATOM 4370 C C . TRP B 1 146 ? -10.736 9.222 41.243 1.00 10.57 138 TRP B C 1
ATOM 4371 O O . TRP B 1 146 ? -9.505 9.084 41.180 1.00 10.93 138 TRP B O 1
ATOM 4382 N N . GLN B 1 147 ? -11.434 8.895 42.338 1.00 10.89 139 GLN B N 1
ATOM 4383 C CA . GLN B 1 147 ? -10.774 8.225 43.449 1.00 12.45 139 GLN B CA 1
ATOM 4384 C C . GLN B 1 147 ? -10.178 6.896 43.012 1.00 12.05 139 GLN B C 1
ATOM 4385 O O . GLN B 1 147 ? -9.075 6.541 43.442 1.00 12.84 139 GLN B O 1
ATOM 4391 N N . MET B 1 148 ? -10.895 6.155 42.162 1.00 11.10 140 MET B N 1
ATOM 4392 C CA . MET B 1 148 ? -10.373 4.886 41.664 1.00 9.28 140 MET B CA 1
ATOM 4393 C C . MET B 1 148 ? -9.087 5.103 40.880 1.00 11.88 140 MET B C 1
ATOM 4394 O O . MET B 1 148 ? -8.114 4.358 41.056 1.00 13.87 140 MET B O 1
ATOM 4399 N N . VAL B 1 149 ? -9.066 6.129 40.020 1.00 11.69 141 VAL B N 1
ATOM 4400 C CA . VAL B 1 149 ? -7.854 6.429 39.253 1.00 10.44 141 VAL B CA 1
ATOM 4401 C C . VAL B 1 149 ? -6.709 6.800 40.186 1.00 11.70 141 VAL B C 1
ATOM 4402 O O . VAL B 1 149 ? -5.584 6.314 40.033 1.00 12.91 141 VAL B O 1
ATOM 4406 N N . CYS B 1 150 ? -6.981 7.640 41.195 1.00 11.29 142 CYS B N 1
ATOM 4407 C CA . CYS B 1 150 ? -5.913 8.073 42.096 1.00 13.21 142 CYS B CA 1
ATOM 4408 C C . CYS B 1 150 ? -5.340 6.906 42.890 1.00 11.21 142 CYS B C 1
ATOM 4409 O O . CYS B 1 150 ? -4.125 6.826 43.102 1.00 13.09 142 CYS B O 1
ATOM 4412 N N . LYS B 1 151 ? -6.200 5.997 43.355 1.00 12.67 143 LYS B N 1
ATOM 4413 C CA . LYS B 1 151 ? -5.710 4.851 44.119 1.00 14.84 143 LYS B CA 1
ATOM 4414 C C . LYS B 1 151 ? -4.778 3.998 43.274 1.00 16.42 143 LYS B C 1
ATOM 4415 O O . LYS B 1 151 ? -3.733 3.550 43.758 1.00 20.07 143 LYS B O 1
ATOM 4417 N N . LYS B 1 152 ? -5.129 3.788 41.996 1.00 14.62 144 LYS B N 1
ATOM 4418 C CA . LYS B 1 152 ? -4.311 2.920 41.146 1.00 16.63 144 LYS B CA 1
ATOM 4419 C C . LYS B 1 152 ? -3.078 3.641 40.621 1.00 17.92 144 LYS B C 1
ATOM 4420 O O . LYS B 1 152 ? -1.995 3.051 40.561 1.00 19.27 144 LYS B O 1
ATOM 4426 N N . MET B 1 153 ? -3.213 4.910 40.242 1.00 15.77 145 MET B N 1
ATOM 4427 C CA . MET B 1 153 ? -2.158 5.589 39.493 1.00 15.60 145 MET B CA 1
ATOM 4428 C C . MET B 1 153 ? -1.297 6.517 40.340 1.00 15.46 145 MET B C 1
ATOM 4429 O O . MET B 1 153 ? -0.256 6.987 39.857 1.00 17.86 145 MET B O 1
ATOM 4434 N N . GLY B 1 154 ? -1.671 6.774 41.590 1.00 15.58 146 GLY B N 1
ATOM 4435 C CA . GLY B 1 154 ? -0.844 7.539 42.500 1.00 19.30 146 GLY B CA 1
ATOM 4436 C C . GLY B 1 154 ? -1.042 9.041 42.472 1.00 16.26 146 GLY B C 1
ATOM 4437 O O . GLY B 1 154 ? -0.480 9.733 43.336 1.00 20.48 146 GLY B O 1
ATOM 4438 N N . CYS B 1 155 ? -1.827 9.563 41.531 1.00 15.31 147 CYS B N 1
ATOM 4439 C CA . CYS B 1 155 ? -2.097 10.992 41.437 1.00 13.68 147 CYS B CA 1
ATOM 4440 C C . CYS B 1 155 ? -3.038 11.433 42.568 1.00 14.33 147 CYS B C 1
ATOM 4441 O O . CYS B 1 155 ? -3.574 10.608 43.321 1.00 16.21 147 CYS B O 1
ATOM 4444 N N . LYS B 1 156 ? -3.223 12.751 42.700 1.00 13.46 148 LYS B N 1
ATOM 4445 C CA . LYS B 1 156 ? -3.920 13.348 43.846 1.00 13.70 148 LYS B CA 1
ATOM 4446 C C . LYS B 1 156 ? -5.237 13.971 43.416 1.00 15.70 148 LYS B C 1
ATOM 4447 O O . LYS B 1 156 ? -5.285 14.714 42.432 1.00 14.15 148 LYS B O 1
ATOM 4453 N N . LEU B 1 157 ? -6.302 13.698 44.173 1.00 12.73 149 LEU B N 1
ATOM 4454 C CA . LEU B 1 157 ? -7.589 14.343 43.956 1.00 12.11 149 LEU B CA 1
ATOM 4455 C C . LEU B 1 157 ? -7.659 15.607 44.803 1.00 13.27 149 LEU B C 1
ATOM 4456 O O . LEU B 1 157 ? -7.588 15.531 46.034 1.00 18.15 149 LEU B O 1
ATOM 4461 N N . GLN B 1 158 ? -7.811 16.755 44.157 1.00 12.20 150 GLN B N 1
ATOM 4462 C CA . GLN B 1 158 ? -7.923 18.030 44.851 1.00 13.19 150 GLN B CA 1
ATOM 4463 C C . GLN B 1 158 ? -9.377 18.486 44.782 1.00 13.71 150 GLN B C 1
ATOM 4464 O O . GLN B 1 158 ? -10.091 18.144 43.834 1.00 12.83 150 GLN B O 1
ATOM 4470 N N . VAL B 1 159 ? -9.823 19.240 45.800 1.00 12.87 151 VAL B N 1
ATOM 4471 C CA . VAL B 1 159 ? -11.233 19.589 45.939 1.00 12.28 151 VAL B CA 1
ATOM 4472 C C . VAL B 1 159 ? -11.357 21.091 46.144 1.00 14.30 151 VAL B C 1
ATOM 4473 O O . VAL B 1 159 ? -10.877 21.621 47.154 1.00 18.44 151 VAL B O 1
ATOM 4477 N N . ALA B 1 160 ? -12.026 21.757 45.227 1.00 13.48 152 ALA B N 1
ATOM 4478 C CA . ALA B 1 160 ? -12.252 23.197 45.356 1.00 14.32 152 ALA B CA 1
ATOM 4479 C C . ALA B 1 160 ? -13.397 23.469 46.326 1.00 13.40 152 ALA B C 1
ATOM 4480 O O . ALA B 1 160 ? -14.472 22.867 46.196 1.00 14.57 152 ALA B O 1
ATOM 4482 N N . PRO B 1 161 ? -13.222 24.382 47.278 1.00 13.63 153 PRO B N 1
ATOM 4483 C CA . PRO B 1 161 ? -14.235 24.586 48.315 1.00 16.04 153 PRO B CA 1
ATOM 4484 C C . PRO B 1 161 ? -15.395 25.440 47.830 1.00 14.76 153 PRO B C 1
ATOM 4485 O O . PRO B 1 161 ? -15.309 26.173 46.840 1.00 15.33 153 PRO B O 1
ATOM 4489 N N . ILE B 1 162 ? -16.495 25.334 48.576 1.00 14.03 154 ILE B N 1
ATOM 4490 C CA . ILE B 1 162 ? -17.668 26.173 48.393 1.00 15.20 154 ILE B CA 1
ATOM 4491 C C . ILE B 1 162 ? -17.865 27.033 49.633 1.00 14.99 154 ILE B C 1
ATOM 4492 O O . ILE B 1 162 ? -17.353 26.747 50.721 1.00 16.90 154 ILE B O 1
ATOM 4497 N N . SER B 1 163 ? -18.630 28.103 49.454 1.00 15.26 155 SER B N 1
ATOM 4498 C CA . SER B 1 163 ? -19.042 28.932 50.576 1.00 16.56 155 SER B CA 1
ATOM 4499 C C . SER B 1 163 ? -20.377 28.436 51.129 1.00 16.22 155 SER B C 1
ATOM 4500 O O . SER B 1 163 ? -21.045 27.587 50.538 1.00 15.53 155 SER B O 1
ATOM 4503 N N . LEU B 1 164 ? -20.744 28.959 52.306 1.00 17.22 156 LEU B N 1
ATOM 4504 C CA . LEU B 1 164 ? -21.970 28.506 52.956 1.00 17.36 156 LEU B CA 1
ATOM 4505 C C . LEU B 1 164 ? -23.199 28.699 52.066 1.00 17.06 156 LEU B C 1
ATOM 4506 O O . LEU B 1 164 ? -24.144 27.901 52.137 1.00 18.66 156 LEU B O 1
ATOM 4511 N N . ASN B 1 165 ? -23.210 29.727 51.209 1.00 16.82 157 ASN B N 1
ATOM 4512 C CA . ASN B 1 165 ? -24.389 29.876 50.347 1.00 17.84 157 ASN B CA 1
ATOM 4513 C C . ASN B 1 165 ? -24.476 28.817 49.243 1.00 16.36 157 ASN B C 1
ATOM 4514 O O . ASN B 1 165 ? -25.468 28.819 48.494 1.00 15.91 157 ASN B O 1
ATOM 4519 N N . GLY B 1 166 ? -23.498 27.918 49.133 1.00 14.97 158 GLY B N 1
ATOM 4520 C CA . GLY B 1 166 ? -23.550 26.870 48.129 1.00 14.11 158 GLY B CA 1
ATOM 4521 C C . GLY B 1 166 ? -22.891 27.211 46.810 1.00 13.65 158 GLY B C 1
ATOM 4522 O O . GLY B 1 166 ? -23.135 26.512 45.819 1.00 13.36 158 GLY B O 1
ATOM 4523 N N . GLU B 1 167 ? -22.063 28.244 46.759 1.00 14.45 159 GLU B N 1
ATOM 4524 C CA . GLU B 1 167 ? -21.380 28.636 45.530 1.00 13.77 159 GLU B CA 1
ATOM 4525 C C . GLU B 1 167 ? -19.917 28.217 45.588 1.00 16.09 159 GLU B C 1
ATOM 4526 O O . GLU B 1 167 ? -19.295 28.228 46.647 1.00 16.37 159 GLU B O 1
ATOM 4532 N N . VAL B 1 168 ? -19.362 27.845 44.431 1.00 13.08 160 VAL B N 1
ATOM 4533 C CA . VAL B 1 168 ? -17.916 27.650 44.345 1.00 13.17 160 VAL B CA 1
ATOM 4534 C C . VAL B 1 168 ? -17.202 28.953 44.671 1.00 17.16 160 VAL B C 1
ATOM 4535 O O . VAL B 1 168 ? -17.579 30.032 44.189 1.00 17.60 160 VAL B O 1
ATOM 4539 N N . ILE B 1 169 ? -16.164 28.868 45.499 1.00 15.45 161 ILE B N 1
ATOM 4540 C CA . ILE B 1 169 ? -15.333 30.047 45.774 1.00 16.49 161 ILE B CA 1
ATOM 4541 C C . ILE B 1 169 ? -14.352 30.164 44.611 1.00 16.27 161 ILE B C 1
ATOM 4542 O O . ILE B 1 169 ? -13.355 29.443 44.561 1.00 16.32 161 ILE B O 1
ATOM 4547 N N . LEU B 1 170 ? -14.631 31.071 43.674 1.00 16.44 162 LEU B N 1
ATOM 4548 C CA . LEU B 1 170 ? -13.879 31.086 42.420 1.00 16.34 162 LEU B CA 1
ATOM 4549 C C . LEU B 1 170 ? -12.407 31.381 42.648 1.00 20.35 162 LEU B C 1
ATOM 4550 O O . LEU B 1 170 ? -11.548 30.838 41.944 1.00 21.14 162 LEU B O 1
ATOM 4555 N N . GLU B 1 171 ? -12.090 32.239 43.622 1.00 19.56 163 GLU B N 1
ATOM 4556 C CA . GLU B 1 171 ? -10.686 32.570 43.866 1.00 21.01 163 GLU B CA 1
ATOM 4557 C C . GLU B 1 171 ? -9.908 31.341 44.309 1.00 19.87 163 GLU B C 1
ATOM 4558 O O . GLU B 1 171 ? -8.740 31.166 43.933 1.00 19.88 163 GLU B O 1
ATOM 4560 N N . GLU B 1 172 ? -10.535 30.476 45.115 1.00 17.97 164 GLU B N 1
ATOM 4561 C CA . GLU B 1 172 ? -9.856 29.266 45.568 1.00 16.27 164 GLU B CA 1
ATOM 4562 C C . GLU B 1 172 ? -9.831 28.192 44.498 1.00 17.22 164 GLU B C 1
ATOM 4563 O O . GLU B 1 172 ? -8.885 27.401 44.451 1.00 19.62 164 GLU B O 1
ATOM 4569 N N . PHE B 1 173 ? -10.860 28.125 43.648 1.00 15.65 165 PHE B N 1
ATOM 4570 C CA . PHE B 1 173 ? -10.798 27.222 42.498 1.00 15.94 165 PHE B CA 1
ATOM 4571 C C . PHE B 1 173 ? -9.596 27.565 41.632 1.00 16.12 165 PHE B C 1
ATOM 4572 O O . PHE B 1 173 ? -8.797 26.694 41.265 1.00 16.94 165 PHE B O 1
ATOM 4580 N N . GLU B 1 174 ? -9.431 28.852 41.334 1.00 15.89 166 GLU B N 1
ATOM 4581 C CA . GLU B 1 174 ? -8.292 29.286 40.532 1.00 18.47 166 GLU B CA 1
ATOM 4582 C C . GLU B 1 174 ? -6.981 28.951 41.230 1.00 20.82 166 GLU B C 1
ATOM 4583 O O . GLU B 1 174 ? -6.028 28.485 40.590 1.00 21.06 166 GLU B O 1
ATOM 4589 N N . ARG B 1 175 ? -6.926 29.140 42.555 1.00 21.45 167 ARG B N 1
ATOM 4590 C CA A ARG B 1 175 ? -5.703 28.852 43.299 0.51 20.90 167 ARG B CA 1
ATOM 4591 C CA B ARG B 1 175 ? -5.698 28.854 43.289 0.49 20.90 167 ARG B CA 1
ATOM 4592 C C . ARG B 1 175 ? -5.344 27.369 43.267 1.00 17.02 167 ARG B C 1
ATOM 4593 O O . ARG B 1 175 ? -4.151 27.017 43.267 1.00 22.85 167 ARG B O 1
ATOM 4608 N N . LYS B 1 176 ? -6.348 26.477 43.223 1.00 15.87 168 LYS B N 1
ATOM 4609 C CA . LYS B 1 176 ? -6.057 25.047 43.201 1.00 17.45 168 LYS B CA 1
ATOM 4610 C C . LYS B 1 176 ? -5.655 24.542 41.821 1.00 16.97 168 LYS B C 1
ATOM 4611 O O . LYS B 1 176 ? -5.221 23.390 41.703 1.00 21.64 168 LYS B O 1
ATOM 4617 N N . LEU B 1 177 ? -5.785 25.363 40.785 1.00 15.20 169 LEU B N 1
ATOM 4618 C CA . LEU B 1 177 ? -5.303 24.991 39.463 1.00 15.16 169 LEU B CA 1
ATOM 4619 C C . LEU B 1 177 ? -3.812 25.241 39.369 1.00 16.18 169 LEU B C 1
ATOM 4620 O O . LEU B 1 177 ? -3.317 26.284 39.810 1.00 18.57 169 LEU B O 1
ATOM 4625 N N . ASN B 1 178 ? -3.095 24.298 38.765 1.00 17.58 170 ASN B N 1
ATOM 4626 C CA . ASN B 1 178 ? -1.665 24.487 38.572 1.00 16.70 170 ASN B CA 1
ATOM 4627 C C . ASN B 1 178 ? -1.227 23.659 37.368 1.00 15.53 170 ASN B C 1
ATOM 4628 O O . ASN B 1 178 ? -2.035 22.973 36.735 1.00 18.09 170 ASN B O 1
ATOM 4633 N N . GLU B 1 179 ? 0.073 23.755 37.039 1.00 20.26 171 GLU B N 1
ATOM 4634 C CA . GLU B 1 179 ? 0.601 23.082 35.856 1.00 22.05 171 GLU B CA 1
ATOM 4635 C C . GLU B 1 179 ? 0.553 21.565 35.968 1.00 21.68 171 GLU B C 1
ATOM 4636 O O . GLU B 1 179 ? 0.710 20.882 34.948 1.00 21.32 171 GLU B O 1
ATOM 4642 N N . ASN B 1 180 ? 0.319 21.027 37.165 1.00 17.74 172 ASN B N 1
ATOM 4643 C CA . ASN B 1 180 ? 0.137 19.597 37.353 1.00 15.48 172 ASN B CA 1
ATOM 4644 C C . ASN B 1 180 ? -1.323 19.157 37.266 1.00 14.88 172 ASN B C 1
ATOM 4645 O O . ASN B 1 180 ? -1.587 17.952 37.316 1.00 14.17 172 ASN B O 1
ATOM 4650 N N . THR B 1 181 ? -2.276 20.081 37.121 1.00 14.47 173 THR B N 1
ATOM 4651 C CA . THR B 1 181 ? -3.694 19.717 37.029 1.00 13.56 173 THR B CA 1
ATOM 4652 C C . THR B 1 181 ? -3.978 19.201 35.628 1.00 16.13 173 THR B C 1
ATOM 4653 O O . THR B 1 181 ? -3.949 19.970 34.663 1.00 17.98 173 THR B O 1
ATOM 4657 N N . LYS B 1 182 ? -4.273 17.913 35.497 1.00 12.79 174 LYS B N 1
ATOM 4658 C CA A LYS B 1 182 ? -4.488 17.349 34.170 0.47 12.99 174 LYS B CA 1
ATOM 4659 C CA B LYS B 1 182 ? -4.484 17.382 34.161 0.53 12.95 174 LYS B CA 1
ATOM 4660 C C . LYS B 1 182 ? -5.952 17.175 33.818 1.00 12.56 174 LYS B C 1
ATOM 4661 O O . LYS B 1 182 ? -6.303 17.246 32.634 1.00 13.79 174 LYS B O 1
ATOM 4672 N N . MET B 1 183 ? -6.810 16.924 34.806 1.00 11.21 175 MET B N 1
ATOM 4673 C CA A MET B 1 183 ? -8.233 16.704 34.609 0.57 11.02 175 MET B CA 1
ATOM 4674 C CA B MET B 1 183 ? -8.234 16.791 34.548 0.43 11.56 175 MET B CA 1
ATOM 4675 C C . MET B 1 183 ? -8.987 17.574 35.602 1.00 12.00 175 MET B C 1
ATOM 4676 O O . MET B 1 183 ? -8.632 17.572 36.785 1.00 12.70 175 MET B O 1
ATOM 4685 N N . VAL B 1 184 ? -10.016 18.280 35.135 1.00 10.89 176 VAL B N 1
ATOM 4686 C CA . VAL B 1 184 ? -10.901 19.054 35.988 1.00 11.06 176 VAL B CA 1
ATOM 4687 C C . VAL B 1 184 ? -12.297 18.524 35.711 1.00 11.73 176 VAL B C 1
ATOM 4688 O O . VAL B 1 184 ? -12.705 18.439 34.550 1.00 13.58 176 VAL B O 1
ATOM 4692 N N . ALA B 1 185 ? -12.993 18.090 36.747 1.00 10.91 177 ALA B N 1
ATOM 4693 C CA . ALA B 1 185 ? -14.297 17.466 36.545 1.00 11.00 177 ALA B CA 1
ATOM 4694 C C . ALA B 1 185 ? -15.246 18.183 37.482 1.00 12.80 177 ALA B C 1
ATOM 4695 O O . ALA B 1 185 ? -15.050 18.149 38.705 1.00 12.63 177 ALA B O 1
ATOM 4697 N N . ILE B 1 186 ? -16.236 18.884 36.933 1.00 9.47 178 ILE B N 1
ATOM 4698 C CA . ILE B 1 186 ? -16.971 19.827 37.769 1.00 10.34 178 ILE B CA 1
ATOM 4699 C C . ILE B 1 186 ? -18.460 19.746 37.520 1.00 11.89 178 ILE B C 1
ATOM 4700 O O . ILE B 1 186 ? -18.931 19.483 36.412 1.00 11.80 178 ILE B O 1
ATOM 4705 N N . ASN B 1 187 ? -19.195 19.982 38.589 1.00 11.54 179 ASN B N 1
ATOM 4706 C CA . ASN B 1 187 ? -20.636 19.987 38.515 1.00 9.75 179 ASN B CA 1
ATOM 4707 C C . ASN B 1 187 ? -21.155 21.203 37.734 1.00 10.41 179 ASN B C 1
ATOM 4708 O O . ASN B 1 187 ? -20.735 22.341 37.984 1.00 12.24 179 ASN B O 1
ATOM 4713 N N . TYR B 1 188 ? -22.088 20.977 36.806 1.00 11.60 180 TYR B N 1
ATOM 4714 C CA . TYR B 1 188 ? -22.743 22.116 36.159 1.00 10.42 180 TYR B CA 1
ATOM 4715 C C . TYR B 1 188 ? -23.833 22.678 37.069 1.00 9.45 180 TYR B C 1
ATOM 4716 O O . TYR B 1 188 ? -23.741 23.827 37.519 1.00 11.71 180 TYR B O 1
ATOM 4725 N N . ALA B 1 189 ? -24.861 21.870 37.366 1.00 10.81 181 ALA B N 1
ATOM 4726 C CA . ALA B 1 189 ? -25.890 22.216 38.347 1.00 10.83 181 ALA B CA 1
ATOM 4727 C C . ALA B 1 189 ? -25.978 21.132 39.412 1.00 10.26 181 ALA B C 1
ATOM 4728 O O . ALA B 1 189 ? -25.891 19.933 39.107 1.00 10.96 181 ALA B O 1
ATOM 4730 N N . SER B 1 190 ? -26.158 21.554 40.657 1.00 10.17 182 SER B N 1
ATOM 4731 C CA . SER B 1 190 ? -26.071 20.653 41.797 1.00 9.92 182 SER B CA 1
ATOM 4732 C C . SER B 1 190 ? -27.420 20.013 42.099 1.00 10.97 182 SER B C 1
ATOM 4733 O O . SER B 1 190 ? -28.428 20.714 42.240 1.00 12.87 182 SER B O 1
ATOM 4736 N N . ASN B 1 191 ? -27.430 18.679 42.221 1.00 10.56 183 ASN B N 1
ATOM 4737 C CA . ASN B 1 191 ? -28.654 17.961 42.582 1.00 11.32 183 ASN B CA 1
ATOM 4738 C C . ASN B 1 191 ? -29.027 18.126 44.046 1.00 12.31 183 ASN B C 1
ATOM 4739 O O . ASN B 1 191 ? -30.164 17.835 44.415 1.00 13.10 183 ASN B O 1
ATOM 4744 N N . SER B 1 192 ? -28.098 18.561 44.888 1.00 11.71 184 SER B N 1
ATOM 4745 C CA A SER B 1 192 ? -28.313 18.719 46.317 0.61 17.24 184 SER B CA 1
ATOM 4746 C CA B SER B 1 192 ? -28.360 18.718 46.311 0.39 16.78 184 SER B CA 1
ATOM 4747 C C . SER B 1 192 ? -28.632 20.159 46.695 1.00 18.98 184 SER B C 1
ATOM 4748 O O . SER B 1 192 ? -29.504 20.412 47.527 1.00 18.71 184 SER B O 1
ATOM 4753 N N . LEU B 1 193 ? -27.912 21.111 46.103 1.00 12.63 185 LEU B N 1
ATOM 4754 C CA . LEU B 1 193 ? -28.028 22.528 46.416 1.00 11.91 185 LEU B CA 1
ATOM 4755 C C . LEU B 1 193 ? -28.839 23.310 45.408 1.00 12.01 185 LEU B C 1
ATOM 4756 O O . LEU B 1 193 ? -29.349 24.384 45.749 1.00 13.72 185 LEU B O 1
ATOM 4761 N N . GLY B 1 194 ? -28.899 22.840 44.161 1.00 10.66 186 GLY B N 1
ATOM 4762 C CA . GLY B 1 194 ? -29.516 23.590 43.094 1.00 13.25 186 GLY B CA 1
ATOM 4763 C C . GLY B 1 194 ? -28.595 24.568 42.400 1.00 12.62 186 GLY B C 1
ATOM 4764 O O . GLY B 1 194 ? -28.957 25.089 41.341 1.00 12.88 186 GLY B O 1
ATOM 4765 N N . THR B 1 195 ? -27.419 24.836 42.965 1.00 11.20 187 THR B N 1
ATOM 4766 C CA . THR B 1 195 ? -26.495 25.827 42.415 1.00 10.09 187 THR B CA 1
ATOM 4767 C C . THR B 1 195 ? -26.190 25.561 40.949 1.00 11.73 187 THR B C 1
ATOM 4768 O O . THR B 1 195 ? -25.885 24.427 40.573 1.00 11.64 187 THR B O 1
ATOM 4772 N N . ILE B 1 196 ? -26.263 26.614 40.125 1.00 10.11 188 ILE B N 1
ATOM 4773 C CA . ILE B 1 196 ? -25.707 26.578 38.772 1.00 11.08 188 ILE B CA 1
ATOM 4774 C C . ILE B 1 196 ? -24.346 27.247 38.826 1.00 10.20 188 ILE B C 1
ATOM 4775 O O . ILE B 1 196 ? -24.250 28.444 39.097 1.00 12.80 188 ILE B O 1
ATOM 4780 N N . ASN B 1 197 ? -23.295 26.479 38.548 1.00 11.54 189 ASN B N 1
ATOM 4781 C CA . ASN B 1 197 ? -21.942 26.999 38.646 1.00 10.21 189 ASN B CA 1
ATOM 4782 C C . ASN B 1 197 ? -21.555 27.760 37.378 1.00 10.98 189 ASN B C 1
ATOM 4783 O O . ASN B 1 197 ? -22.068 27.473 36.289 1.00 11.96 189 ASN B O 1
ATOM 4788 N N . PRO B 1 198 ? -20.639 28.706 37.500 1.00 11.47 190 PRO B N 1
ATOM 4789 C CA . PRO B 1 198 ? -20.177 29.509 36.345 1.00 12.08 190 PRO B CA 1
ATOM 4790 C C . PRO B 1 198 ? -19.165 28.725 35.521 1.00 14.41 190 PRO B C 1
ATOM 4791 O O . PRO B 1 198 ? -17.954 29.014 35.521 1.00 14.11 190 PRO B O 1
ATOM 4795 N N . VAL B 1 199 ? -19.663 27.704 34.812 1.00 12.79 191 VAL B N 1
ATOM 4796 C CA . VAL B 1 199 ? -18.758 26.699 34.269 1.00 11.55 191 VAL B CA 1
ATOM 4797 C C . VAL B 1 199 ? -17.956 27.244 33.100 1.00 13.87 191 VAL B C 1
ATOM 4798 O O . VAL B 1 199 ? -16.802 26.858 32.934 1.00 12.75 191 VAL B O 1
ATOM 4802 N N . LYS B 1 200 ? -18.511 28.155 32.289 1.00 13.44 192 LYS B N 1
ATOM 4803 C CA . LYS B 1 200 ? -17.701 28.706 31.197 1.00 13.07 192 LYS B CA 1
ATOM 4804 C C . LYS B 1 200 ? -16.449 29.406 31.736 1.00 13.54 192 LYS B C 1
ATOM 4805 O O . LYS B 1 200 ? -15.341 29.220 31.207 1.00 13.98 192 LYS B O 1
ATOM 4811 N N . THR B 1 201 ? -16.594 30.199 32.804 1.00 13.83 193 THR B N 1
ATOM 4812 C CA . THR B 1 201 ? -15.438 30.845 33.413 1.00 12.96 193 THR B CA 1
ATOM 4813 C C . THR B 1 201 ? -14.494 29.815 34.015 1.00 15.26 193 THR B C 1
ATOM 4814 O O . THR B 1 201 ? -13.273 29.905 33.834 1.00 16.64 193 THR B O 1
ATOM 4818 N N . MET B 1 202 ? -15.047 28.810 34.711 1.00 14.21 194 MET B N 1
ATOM 4819 C CA . MET B 1 202 ? -14.196 27.795 35.326 1.00 11.88 194 MET B CA 1
ATOM 4820 C C . MET B 1 202 ? -13.428 27.009 34.270 1.00 13.81 194 MET B C 1
ATOM 4821 O O . MET B 1 202 ? -12.254 26.668 34.474 1.00 13.83 194 MET B O 1
ATOM 4826 N N . ILE B 1 203 ? -14.081 26.700 33.143 1.00 13.20 195 ILE B N 1
ATOM 4827 C CA . ILE B 1 203 ? -13.408 25.989 32.055 1.00 13.75 195 ILE B CA 1
ATOM 4828 C C . ILE B 1 203 ? -12.268 26.822 31.490 1.00 14.42 195 ILE B C 1
ATOM 4829 O O . ILE B 1 203 ? -11.170 26.309 31.233 1.00 15.52 195 ILE B O 1
ATOM 4834 N N . LYS B 1 204 ? -12.497 28.125 31.304 1.00 13.57 196 LYS B N 1
ATOM 4835 C CA . LYS B 1 204 ? -11.438 28.982 30.787 1.00 14.02 196 LYS B CA 1
ATOM 4836 C C . LYS B 1 204 ? -10.250 29.008 31.743 1.00 13.56 196 LYS B C 1
ATOM 4837 O O . LYS B 1 204 ? -9.093 28.921 31.315 1.00 16.06 196 LYS B O 1
ATOM 4843 N N . MET B 1 205 ? -10.516 29.072 33.049 1.00 15.95 197 MET B N 1
ATOM 4844 C CA . MET B 1 205 ? -9.426 29.044 34.015 1.00 16.35 197 MET B CA 1
ATOM 4845 C C . MET B 1 205 ? -8.645 27.737 33.917 1.00 14.58 197 MET B C 1
ATOM 4846 O O . MET B 1 205 ? -7.404 27.737 33.950 1.00 16.20 197 MET B O 1
ATOM 4851 N N . ALA B 1 206 ? -9.365 26.613 33.829 1.00 13.98 198 ALA B N 1
ATOM 4852 C CA . ALA B 1 206 ? -8.720 25.304 33.770 1.00 15.87 198 ALA B CA 1
ATOM 4853 C C . ALA B 1 206 ? -7.884 25.164 32.510 1.00 13.07 198 ALA B C 1
ATOM 4854 O O . ALA B 1 206 ? -6.778 24.610 32.542 1.00 14.21 198 ALA B O 1
ATOM 4856 N N . HIS B 1 207 ? -8.389 25.675 31.393 1.00 15.57 199 HIS B N 1
ATOM 4857 C CA . HIS B 1 207 ? -7.633 25.557 30.157 1.00 14.59 199 HIS B CA 1
ATOM 4858 C C . HIS B 1 207 ? -6.332 26.348 30.210 1.00 15.63 199 HIS B C 1
ATOM 4859 O O . HIS B 1 207 ? -5.360 25.990 29.531 1.00 17.47 199 HIS B O 1
ATOM 4866 N N . GLU B 1 208 ? -6.276 27.408 31.018 1.00 14.60 200 GLU B N 1
ATOM 4867 C CA . GLU B 1 208 ? -5.061 28.207 31.082 1.00 15.53 200 GLU B CA 1
ATOM 4868 C C . GLU B 1 208 ? -3.886 27.446 31.685 1.00 17.36 200 GLU B C 1
ATOM 4869 O O . GLU B 1 208 ? -2.741 27.809 31.415 1.00 20.05 200 GLU B O 1
ATOM 4875 N N . VAL B 1 209 ? -4.134 26.390 32.470 1.00 15.48 201 VAL B N 1
ATOM 4876 C CA . VAL B 1 209 ? -3.050 25.565 32.988 1.00 17.13 201 VAL B CA 1
ATOM 4877 C C . VAL B 1 209 ? -2.886 24.282 32.203 1.00 18.24 201 VAL B C 1
ATOM 4878 O O . VAL B 1 209 ? -1.985 23.488 32.514 1.00 22.42 201 VAL B O 1
ATOM 4882 N N . GLY B 1 210 ? -3.712 24.064 31.185 1.00 15.12 202 GLY B N 1
ATOM 4883 C CA . GLY B 1 210 ? -3.584 22.918 30.312 1.00 16.50 202 GLY B CA 1
ATOM 4884 C C . GLY B 1 210 ? -4.428 21.724 30.678 1.00 17.07 202 GLY B C 1
ATOM 4885 O O . GLY B 1 210 ? -4.254 20.658 30.073 1.00 19.25 202 GLY B O 1
ATOM 4886 N N . ALA B 1 211 ? -5.368 21.870 31.612 1.00 14.54 203 ALA B N 1
ATOM 4887 C CA . ALA B 1 211 ? -6.215 20.750 31.982 1.00 12.52 203 ALA B CA 1
ATOM 4888 C C . ALA B 1 211 ? -7.328 20.533 30.954 1.00 12.57 203 ALA B C 1
ATOM 4889 O O . ALA B 1 211 ? -7.727 21.445 30.223 1.00 17.60 203 ALA B O 1
ATOM 4891 N N . LYS B 1 212 ? -7.817 19.296 30.887 1.00 11.29 204 LYS B N 1
ATOM 4892 C CA . LYS B 1 212 ? -9.056 19.004 30.194 1.00 11.89 204 LYS B CA 1
ATOM 4893 C C . LYS B 1 212 ? -10.185 19.088 31.208 1.00 14.33 204 LYS B C 1
ATOM 4894 O O . LYS B 1 212 ? -9.961 18.868 32.399 1.00 13.60 204 LYS B O 1
ATOM 4900 N N . VAL B 1 213 ? -11.384 19.427 30.744 1.00 11.09 205 VAL B N 1
ATOM 4901 C CA . VAL B 1 213 ? -12.508 19.698 31.648 1.00 11.53 205 VAL B CA 1
ATOM 4902 C C . VAL B 1 213 ? -13.710 18.862 31.247 1.00 11.06 205 VAL B C 1
ATOM 4903 O O . VAL B 1 213 ? -14.189 18.963 30.110 1.00 10.75 205 VAL B O 1
ATOM 4907 N N . LEU B 1 214 ? -14.229 18.087 32.198 1.00 9.20 206 LEU B N 1
ATOM 4908 C CA . LEU B 1 214 ? -15.495 17.375 32.045 1.00 9.90 206 LEU B CA 1
ATOM 4909 C C . LEU B 1 214 ? -16.560 18.107 32.845 1.00 9.46 206 LEU B C 1
ATOM 4910 O O . LEU B 1 214 ? -16.321 18.481 34.005 1.00 10.69 206 LEU B O 1
ATOM 4915 N N . LEU B 1 215 ? -17.727 18.306 32.238 1.00 10.03 207 LEU B N 1
ATOM 4916 C CA . LEU B 1 215 ? -18.880 18.830 32.967 1.00 10.38 207 LEU B CA 1
ATOM 4917 C C . LEU B 1 215 ? -19.856 17.710 33.275 1.00 9.99 207 LEU B C 1
ATOM 4918 O O . LEU B 1 215 ? -20.283 16.983 32.375 1.00 10.22 207 LEU B O 1
ATOM 4923 N N . ASP B 1 216 ? -20.291 17.649 34.522 1.00 10.13 208 ASP B N 1
ATOM 4924 C CA . ASP B 1 216 ? -21.377 16.765 34.927 1.00 10.04 208 ASP B CA 1
ATOM 4925 C C . ASP B 1 216 ? -22.674 17.545 34.734 1.00 8.70 208 ASP B C 1
ATOM 4926 O O . ASP B 1 216 ? -23.012 18.408 35.550 1.00 9.18 208 ASP B O 1
ATOM 4931 N N . GLY B 1 217 ? -23.388 17.248 33.650 1.00 9.15 209 GLY B N 1
ATOM 4932 C CA . GLY B 1 217 ? -24.606 17.959 33.309 1.00 8.68 209 GLY B CA 1
ATOM 4933 C C . GLY B 1 217 ? -25.884 17.220 33.652 1.00 8.14 209 GLY B C 1
ATOM 4934 O O . GLY B 1 217 ? -26.925 17.516 33.070 1.00 11.03 209 GLY B O 1
ATOM 4935 N N . ALA B 1 218 ? -25.838 16.272 34.597 1.00 8.52 210 ALA B N 1
ATOM 4936 C CA . ALA B 1 218 ? -27.023 15.452 34.869 1.00 9.32 210 ALA B CA 1
ATOM 4937 C C . ALA B 1 218 ? -28.229 16.296 35.269 1.00 11.35 210 ALA B C 1
ATOM 4938 O O . ALA B 1 218 ? -29.360 15.984 34.874 1.00 11.09 210 ALA B O 1
ATOM 4940 N N . GLN B 1 219 ? -28.030 17.334 36.088 1.00 10.38 211 GLN B N 1
ATOM 4941 C CA . GLN B 1 219 ? -29.157 18.193 36.463 1.00 8.51 211 GLN B CA 1
ATOM 4942 C C . GLN B 1 219 ? -29.360 19.338 35.483 1.00 12.49 211 GLN B C 1
ATOM 4943 O O . GLN B 1 219 ? -30.496 19.707 35.161 1.00 16.44 211 GLN B O 1
ATOM 4949 N N . ALA B 1 220 ? -28.274 19.908 34.973 1.00 9.45 212 ALA B N 1
ATOM 4950 C CA . ALA B 1 220 ? -28.412 21.103 34.159 1.00 10.91 212 ALA B CA 1
ATOM 4951 C C . ALA B 1 220 ? -29.196 20.839 32.882 1.00 10.00 212 ALA B C 1
ATOM 4952 O O . ALA B 1 220 ? -29.912 21.717 32.404 1.00 11.18 212 ALA B O 1
ATOM 4954 N N . THR B 1 221 ? -29.035 19.647 32.293 1.00 10.32 213 THR B N 1
ATOM 4955 C CA . THR B 1 221 ? -29.546 19.391 30.952 1.00 9.00 213 THR B CA 1
ATOM 4956 C C . THR B 1 221 ? -31.076 19.374 30.907 1.00 9.17 213 THR B C 1
ATOM 4957 O O . THR B 1 221 ? -31.663 19.619 29.842 1.00 11.48 213 THR B O 1
ATOM 4961 N N . ALA B 1 222 ? -31.725 19.139 32.045 1.00 10.20 214 ALA B N 1
ATOM 4962 C CA . ALA B 1 222 ? -33.182 19.189 32.123 1.00 10.82 214 ALA B CA 1
ATOM 4963 C C . ALA B 1 222 ? -33.723 20.607 32.213 1.00 11.60 214 ALA B C 1
ATOM 4964 O O . ALA B 1 222 ? -34.918 20.820 31.967 1.00 13.84 214 ALA B O 1
ATOM 4966 N N . HIS B 1 223 ? -32.875 21.591 32.527 1.00 10.38 215 HIS B N 1
ATOM 4967 C CA . HIS B 1 223 ? -33.370 22.891 32.952 1.00 9.18 215 HIS B CA 1
ATOM 4968 C C . HIS B 1 223 ? -32.816 24.067 32.181 1.00 11.86 215 HIS B C 1
ATOM 4969 O O . HIS B 1 223 ? -33.381 25.160 32.288 1.00 14.79 215 HIS B O 1
ATOM 4976 N N . LEU B 1 224 ? -31.723 23.898 31.434 1.00 10.51 216 LEU B N 1
ATOM 4977 C CA . LEU B 1 224 ? -31.010 24.982 30.786 1.00 13.49 216 LEU B CA 1
ATOM 4978 C C . LEU B 1 224 ? -30.710 24.554 29.359 1.00 10.46 216 LEU B C 1
ATOM 4979 O O . LEU B 1 224 ? -30.660 23.363 29.056 1.00 14.47 216 LEU B O 1
ATOM 4984 N N . ILE B 1 225 ? -30.488 25.538 28.492 1.00 11.06 217 ILE B N 1
ATOM 4985 C CA . ILE B 1 225 ? -30.048 25.252 27.130 1.00 9.57 217 ILE B CA 1
ATOM 4986 C C . ILE B 1 225 ? -28.566 24.919 27.160 1.00 11.41 217 ILE B C 1
ATOM 4987 O O . ILE B 1 225 ? -27.751 25.709 27.654 1.00 13.36 217 ILE B O 1
ATOM 4992 N N . VAL B 1 226 ? -28.210 23.751 26.636 1.00 11.29 218 VAL B N 1
ATOM 4993 C CA . VAL B 1 226 ? -26.836 23.263 26.663 1.00 11.70 218 VAL B CA 1
ATOM 4994 C C . VAL B 1 226 ? -26.167 23.627 25.350 1.00 13.07 218 VAL B C 1
ATOM 4995 O O . VAL B 1 226 ? -26.681 23.290 24.279 1.00 12.70 218 VAL B O 1
ATOM 4999 N N . ASP B 1 227 ? -25.004 24.275 25.422 1.00 11.44 219 ASP B N 1
ATOM 5000 C CA . ASP B 1 227 ? -24.237 24.624 24.213 1.00 10.06 219 ASP B CA 1
ATOM 5001 C C . ASP B 1 227 ? -22.772 24.295 24.496 1.00 10.30 219 ASP B C 1
ATOM 5002 O O . ASP B 1 227 ? -22.049 25.114 25.070 1.00 13.26 219 ASP B O 1
ATOM 5007 N N . VAL B 1 228 ? -22.340 23.092 24.082 1.00 11.05 220 VAL B N 1
ATOM 5008 C CA . VAL B 1 228 ? -20.989 22.668 24.452 1.00 10.81 220 VAL B CA 1
ATOM 5009 C C . VAL B 1 228 ? -19.931 23.473 23.715 1.00 12.45 220 VAL B C 1
ATOM 5010 O O . VAL B 1 228 ? -18.810 23.607 24.208 1.00 13.22 220 VAL B O 1
ATOM 5014 N N . GLN B 1 229 ? -20.241 24.019 22.534 1.00 10.73 221 GLN B N 1
ATOM 5015 C CA . GLN B 1 229 ? -19.246 24.851 21.860 1.00 12.67 221 GLN B CA 1
ATOM 5016 C C . GLN B 1 229 ? -19.046 26.169 22.599 1.00 13.55 221 GLN B C 1
ATOM 5017 O O . GLN B 1 229 ? -17.903 26.610 22.782 1.00 16.28 221 GLN B O 1
ATOM 5023 N N . ASP B 1 230 ? -20.134 26.800 23.069 1.00 14.65 222 ASP B N 1
ATOM 5024 C CA . ASP B 1 230 ? -19.970 28.045 23.818 1.00 15.68 222 ASP B CA 1
ATOM 5025 C C . ASP B 1 230 ? -19.258 27.811 25.141 1.00 16.31 222 ASP B C 1
ATOM 5026 O O . ASP B 1 230 ? -18.369 28.590 25.514 1.00 15.47 222 ASP B O 1
ATOM 5031 N N . LEU B 1 231 ? -19.629 26.745 25.860 1.00 13.50 223 LEU B N 1
ATOM 5032 C CA . LEU B 1 231 ? -18.988 26.477 27.147 1.00 11.09 223 LEU B CA 1
ATOM 5033 C C . LEU B 1 231 ? -17.516 26.129 26.987 1.00 11.50 223 LEU B C 1
ATOM 5034 O O . LEU B 1 231 ? -16.706 26.454 27.864 1.00 13.95 223 LEU B O 1
ATOM 5039 N N . ASP B 1 232 ? -17.161 25.495 25.863 1.00 10.81 224 ASP B N 1
ATOM 5040 C CA . ASP B 1 232 ? -15.820 25.009 25.549 1.00 12.55 224 ASP B CA 1
ATOM 5041 C C . ASP B 1 232 ? -15.372 23.897 26.493 1.00 12.85 224 ASP B C 1
ATOM 5042 O O . ASP B 1 232 ? -14.177 23.648 26.637 1.00 14.47 224 ASP B O 1
ATOM 5047 N N . CYS B 1 233 ? -16.313 23.177 27.100 1.00 11.64 225 CYS B N 1
ATOM 5048 C CA . CYS B 1 233 ? -15.934 21.990 27.849 1.00 12.16 225 CYS B CA 1
ATOM 5049 C C . CYS B 1 233 ? -15.331 20.957 26.897 1.00 12.93 225 CYS B C 1
ATOM 5050 O O . CYS B 1 233 ? -15.582 20.957 25.686 1.00 13.00 225 CYS B O 1
ATOM 5053 N N . ASP B 1 234 ? -14.499 20.087 27.449 1.00 10.81 226 ASP B N 1
ATOM 5054 C CA . ASP B 1 234 ? -13.924 19.001 26.657 1.00 10.17 226 ASP B CA 1
ATOM 5055 C C . ASP B 1 234 ? -14.780 17.747 26.687 1.00 11.21 226 ASP B C 1
ATOM 5056 O O . ASP B 1 234 ? -14.748 16.971 25.730 1.00 9.75 226 ASP B O 1
ATOM 5061 N N . PHE B 1 235 ? -15.568 17.556 27.748 1.00 8.38 227 PHE B N 1
ATOM 5062 C CA . PHE B 1 235 ? -16.527 16.469 27.845 1.00 8.80 227 PHE B CA 1
ATOM 5063 C C . PHE B 1 235 ? -17.770 16.989 28.537 1.00 8.77 227 PHE B C 1
ATOM 5064 O O . PHE B 1 235 ? -17.698 17.921 29.348 1.00 10.06 227 PHE B O 1
ATOM 5072 N N . TYR B 1 236 ? -18.903 16.355 28.225 1.00 7.59 228 TYR B N 1
ATOM 5073 C CA . TYR B 1 236 ? -20.202 16.699 28.809 1.00 8.74 228 TYR B CA 1
ATOM 5074 C C . TYR B 1 236 ? -20.996 15.407 28.984 1.00 8.35 228 TYR B C 1
ATOM 5075 O O . TYR B 1 236 ? -21.109 14.625 28.035 1.00 9.60 228 TYR B O 1
ATOM 5084 N N . ALA B 1 237 ? -21.540 15.172 30.186 1.00 8.29 229 ALA B N 1
ATOM 5085 C CA . ALA B 1 237 ? -22.218 13.919 30.506 1.00 7.83 229 ALA B CA 1
ATOM 5086 C C . ALA B 1 237 ? -23.619 14.215 31.012 1.00 7.25 229 ALA B C 1
ATOM 5087 O O . ALA B 1 237 ? -23.805 15.129 31.829 1.00 8.82 229 ALA B O 1
ATOM 5089 N N . PHE B 1 238 ? -24.597 13.434 30.549 1.00 7.57 230 PHE B N 1
ATOM 5090 C CA . PHE B 1 238 ? -25.945 13.590 31.102 1.00 7.55 230 PHE B CA 1
ATOM 5091 C C . PHE B 1 238 ? -26.744 12.291 30.986 1.00 7.12 230 PHE B C 1
ATOM 5092 O O . PHE B 1 238 ? -26.327 11.327 30.336 1.00 7.65 230 PHE B O 1
ATOM 5100 N N . SER B 1 239 ? -27.879 12.258 31.705 1.00 8.29 231 SER B N 1
ATOM 5101 C CA . SER B 1 239 ? -28.722 11.072 31.827 1.00 8.08 231 SER B CA 1
ATOM 5102 C C . SER B 1 239 ? -30.117 11.328 31.284 1.00 9.09 231 SER B C 1
ATOM 5103 O O . SER B 1 239 ? -30.770 12.297 31.687 1.00 8.50 231 SER B O 1
ATOM 5106 N N . GLY B 1 240 ? -30.599 10.414 30.440 1.00 7.44 232 GLY B N 1
ATOM 5107 C CA . GLY B 1 240 ? -31.936 10.578 29.883 1.00 8.58 232 GLY B CA 1
ATOM 5108 C C . GLY B 1 240 ? -33.046 10.629 30.922 1.00 7.30 232 GLY B C 1
ATOM 5109 O O . GLY B 1 240 ? -34.033 11.357 30.751 1.00 8.27 232 GLY B O 1
ATOM 5110 N N . HIS B 1 241 ? -32.942 9.826 31.981 1.00 6.95 233 HIS B N 1
ATOM 5111 C CA . HIS B 1 241 ? -34.101 9.693 32.887 1.00 7.91 233 HIS B CA 1
ATOM 5112 C C . HIS B 1 241 ? -34.283 10.950 33.731 1.00 8.29 233 HIS B C 1
ATOM 5113 O O . HIS B 1 241 ? -35.336 11.146 34.333 1.00 9.58 233 HIS B O 1
ATOM 5144 N N . MET B 1 243 ? -34.188 13.891 32.357 1.00 8.80 235 MET B N 1
ATOM 5145 C CA . MET B 1 243 ? -34.692 14.887 31.414 1.00 8.19 235 MET B CA 1
ATOM 5146 C C . MET B 1 243 ? -35.834 14.309 30.585 1.00 7.60 235 MET B C 1
ATOM 5147 O O . MET B 1 243 ? -35.910 14.494 29.362 1.00 8.35 235 MET B O 1
ATOM 5152 N N . TYR B 1 244 ? -36.760 13.646 31.278 1.00 6.64 236 TYR B N 1
ATOM 5153 C CA . TYR B 1 244 ? -38.052 13.224 30.730 1.00 7.78 236 TYR B CA 1
ATOM 5154 C C . TYR B 1 244 ? -37.924 12.060 29.756 1.00 7.12 236 TYR B C 1
ATOM 5155 O O . TYR B 1 244 ? -38.914 11.700 29.089 1.00 9.56 236 TYR B O 1
ATOM 5164 N N . GLY B 1 245 ? -36.763 11.386 29.725 1.00 7.44 237 GLY B N 1
ATOM 5165 C CA . GLY B 1 245 ? -36.564 10.239 28.851 1.00 7.93 237 GLY B CA 1
ATOM 5166 C C . GLY B 1 245 ? -36.510 8.915 29.605 1.00 8.11 237 GLY B C 1
ATOM 5167 O O . GLY B 1 245 ? -36.643 8.857 30.827 1.00 8.45 237 GLY B O 1
ATOM 5168 N N . PRO B 1 246 ? -36.303 7.816 28.879 1.00 7.78 238 PRO B N 1
ATOM 5169 C CA . PRO B 1 246 ? -36.315 6.499 29.525 1.00 8.13 238 PRO B CA 1
ATOM 5170 C C . PRO B 1 246 ? -35.122 6.300 30.445 1.00 7.84 238 PRO B C 1
ATOM 5171 O O . PRO B 1 246 ? -34.099 6.978 30.347 1.00 8.12 238 PRO B O 1
ATOM 5175 N N . THR B 1 247 ? -35.258 5.311 31.332 1.00 9.43 239 THR B N 1
ATOM 5176 C CA . THR B 1 247 ? -34.093 4.837 32.078 1.00 7.59 239 THR B CA 1
ATOM 5177 C C . THR B 1 247 ? -33.135 4.086 31.152 1.00 9.48 239 THR B C 1
ATOM 5178 O O . THR B 1 247 ? -33.486 3.662 30.043 1.00 9.57 239 THR B O 1
ATOM 5182 N N . GLY B 1 248 ? -31.903 3.942 31.630 1.00 7.70 240 GLY B N 1
ATOM 5183 C CA . GLY B 1 248 ? -30.930 3.122 30.920 1.00 8.33 240 GLY B CA 1
ATOM 5184 C C . GLY B 1 248 ? -30.261 3.773 29.736 1.00 8.82 240 GLY B C 1
ATOM 5185 O O . GLY B 1 248 ? -29.625 3.050 28.949 1.00 8.61 240 GLY B O 1
ATOM 5186 N N . ILE B 1 249 ? -30.400 5.088 29.553 1.00 7.83 241 ILE B N 1
ATOM 5187 C CA . ILE B 1 249 ? -29.778 5.778 28.420 1.00 6.98 241 ILE B CA 1
ATOM 5188 C C . ILE B 1 249 ? -29.202 7.102 28.907 1.00 7.75 241 ILE B C 1
ATOM 5189 O O . ILE B 1 249 ? -29.822 7.813 29.707 1.00 8.81 241 ILE B O 1
ATOM 5194 N N . GLY B 1 250 ? -28.016 7.425 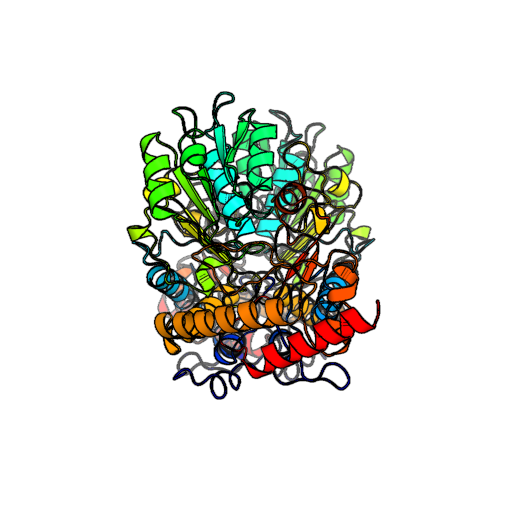28.416 1.00 6.61 242 GLY B N 1
ATOM 5195 C CA . GLY B 1 250 ? -27.398 8.707 28.691 1.00 8.20 242 GLY B CA 1
ATOM 5196 C C . GLY B 1 250 ? -26.417 9.000 27.585 1.00 7.20 242 GLY B C 1
ATOM 5197 O O . GLY B 1 250 ? -26.294 8.237 26.625 1.00 8.01 242 GLY B O 1
ATOM 5198 N N . VAL B 1 251 ? -25.691 10.092 27.747 1.00 6.61 243 VAL B N 1
ATOM 5199 C CA . VAL B 1 251 ? -24.791 10.570 26.701 1.00 8.52 243 VAL B CA 1
ATOM 5200 C C . VAL B 1 251 ? -23.465 10.994 27.307 1.00 8.41 243 VAL B C 1
ATOM 5201 O O . VAL B 1 251 ? -23.430 11.685 28.333 1.00 7.85 243 VAL B O 1
ATOM 5205 N N . LEU B 1 252 ? -22.375 10.597 26.648 1.00 7.49 244 LEU B N 1
ATOM 5206 C CA . LEU B 1 252 ? -21.078 11.232 26.806 1.00 8.99 244 LEU B CA 1
ATOM 5207 C C . LEU B 1 252 ? -20.805 11.966 25.515 1.00 8.92 244 LEU B C 1
ATOM 5208 O O . LEU B 1 252 ? -20.768 11.337 24.450 1.00 9.34 244 LEU B O 1
ATOM 5213 N N . TRP B 1 253 ? -20.635 13.281 25.592 1.00 8.34 245 TRP B N 1
ATOM 5214 C CA . TRP B 1 253 ? -20.115 14.054 24.477 1.00 8.79 245 TRP B CA 1
ATOM 5215 C C . TRP B 1 253 ? -18.654 14.382 24.770 1.00 9.03 245 TRP B C 1
ATOM 5216 O O . TRP B 1 253 ? -18.290 14.642 25.922 1.00 8.96 245 TRP B O 1
ATOM 5227 N N . GLY B 1 254 ? -17.809 14.343 23.738 1.00 9.62 246 GLY B N 1
ATOM 5228 C CA . GLY B 1 254 ? -16.447 14.836 23.901 1.00 9.61 246 GLY B CA 1
ATOM 5229 C C . GLY B 1 254 ? -15.928 15.426 22.607 1.00 10.55 246 GLY B C 1
ATOM 5230 O O . GLY B 1 254 ? -16.408 15.096 21.518 1.00 11.14 246 GLY B O 1
ATOM 5231 N N . LYS B 1 255 ? -14.931 16.303 22.726 1.00 10.14 247 LYS B N 1
ATOM 5232 C CA . LYS B 1 255 ? -14.327 16.869 21.519 1.00 8.70 247 LYS B CA 1
ATOM 5233 C C . LYS B 1 255 ? -13.744 15.748 20.676 1.00 12.38 247 LYS B C 1
ATOM 5234 O O . LYS B 1 255 ? -13.073 14.860 21.197 1.00 11.28 247 LYS B O 1
ATOM 5240 N N . GLU B 1 256 ? -13.989 15.816 19.358 1.00 11.85 248 GLU B N 1
ATOM 5241 C CA . GLU B 1 256 ? -13.564 14.752 18.445 1.00 11.95 248 GLU B CA 1
ATOM 5242 C C . GLU B 1 256 ? -12.088 14.408 18.597 1.00 11.44 248 GLU B C 1
ATOM 5243 O O . GLU B 1 256 ? -11.723 13.225 18.648 1.00 14.05 248 GLU B O 1
ATOM 5249 N N . GLU B 1 257 ? -11.213 15.422 18.665 1.00 13.72 249 GLU B N 1
ATOM 5250 C CA . GLU B 1 257 ? -9.783 15.119 18.698 1.00 14.53 249 GLU B CA 1
ATOM 5251 C C . GLU B 1 257 ? -9.410 14.356 19.969 1.00 16.03 249 GLU B C 1
ATOM 5252 O O . GLU B 1 257 ? -8.548 13.461 19.924 1.00 17.42 249 GLU B O 1
ATOM 5258 N N . LEU B 1 258 ? -10.088 14.647 21.090 1.00 13.22 250 LEU B N 1
ATOM 5259 C CA . LEU B 1 258 ? -9.828 13.916 22.329 1.00 10.85 250 LEU B CA 1
ATOM 5260 C C . LEU B 1 258 ? -10.361 12.497 22.242 1.00 12.58 250 LEU B C 1
ATOM 5261 O O . LEU B 1 258 ? -9.663 11.544 22.598 1.00 14.40 250 LEU B O 1
ATOM 5266 N N . LEU B 1 259 ? -11.611 12.335 21.788 1.00 10.32 251 LEU B N 1
ATOM 5267 C CA . LEU B 1 259 ? -12.175 10.994 21.680 1.00 10.97 251 LEU B CA 1
ATOM 5268 C C . LEU B 1 259 ? -11.346 10.126 20.750 1.00 12.06 251 LEU B C 1
ATOM 5269 O O . LEU B 1 259 ? -11.188 8.925 20.987 1.00 12.90 251 LEU B O 1
ATOM 5274 N N . ASN B 1 260 ? -10.802 10.716 19.686 1.00 11.69 252 ASN B N 1
ATOM 5275 C CA . ASN B 1 260 ? -9.985 9.923 18.775 1.00 10.79 252 ASN B CA 1
ATOM 5276 C C . ASN B 1 260 ? -8.726 9.426 19.473 1.00 11.02 252 ASN B C 1
ATOM 5277 O O . ASN B 1 260 ? -8.230 8.329 19.177 1.00 13.52 252 ASN B O 1
ATOM 5282 N N . SER B 1 261 ? -8.168 10.243 20.376 1.00 12.74 253 SER B N 1
ATOM 5283 C CA . SER B 1 261 ? -6.891 9.919 20.999 1.00 13.22 253 SER B CA 1
ATOM 5284 C C . SER B 1 261 ? -7.045 8.974 22.178 1.00 13.00 253 SER B C 1
ATOM 5285 O O . SER B 1 261 ? -6.056 8.364 22.589 1.00 15.97 253 SER B O 1
ATOM 5288 N N . MET B 1 262 ? -8.255 8.832 22.699 1.00 11.52 254 MET B N 1
ATOM 5289 C CA . MET B 1 262 ? -8.523 7.959 23.835 1.00 12.17 254 MET B CA 1
ATOM 5290 C C . MET B 1 262 ? -8.495 6.487 23.420 1.00 12.26 254 MET B C 1
ATOM 5291 O O . MET B 1 262 ? -8.706 6.144 22.253 1.00 18.08 254 MET B O 1
ATOM 5296 N N . THR B 1 263 ? -8.223 5.610 24.386 1.00 11.42 255 THR B N 1
ATOM 5297 C CA . THR B 1 263 ? -8.359 4.181 24.132 1.00 11.47 255 THR B CA 1
ATOM 5298 C C . THR B 1 263 ? -9.841 3.844 24.137 1.00 12.48 255 THR B C 1
ATOM 5299 O O . THR B 1 263 ? -10.647 4.581 24.709 1.00 13.67 255 THR B O 1
ATOM 5303 N N . PRO B 1 264 ? -10.244 2.725 23.547 1.00 10.24 256 PRO B N 1
ATOM 5304 C CA . PRO B 1 264 ? -11.620 2.271 23.765 1.00 10.31 256 PRO B CA 1
ATOM 5305 C C . PRO B 1 264 ? -11.838 1.984 25.250 1.00 11.47 256 PRO B C 1
ATOM 5306 O O . PRO B 1 264 ? -10.895 1.780 26.024 1.00 13.09 256 PRO B O 1
ATOM 5310 N N . TYR B 1 265 ? -13.112 1.946 25.628 1.00 10.09 257 TYR B N 1
ATOM 5311 C CA . TYR B 1 265 ? -13.496 1.590 26.980 1.00 8.53 257 TYR B CA 1
ATOM 5312 C C . TYR B 1 265 ? -13.900 0.116 26.961 1.00 11.39 257 TYR B C 1
ATOM 5313 O O . TYR B 1 265 ? -13.033 -0.751 27.115 1.00 14.79 257 TYR B O 1
ATOM 5322 N N . GLN B 1 266 ? -15.183 -0.198 26.776 1.00 9.01 258 GLN B N 1
ATOM 5323 C CA . GLN B 1 266 ? -15.573 -1.602 26.671 1.00 7.99 258 GLN B CA 1
ATOM 5324 C C . GLN B 1 266 ? -15.261 -2.134 25.278 1.00 9.16 258 GLN B C 1
ATOM 5325 O O . GLN B 1 266 ? -15.382 -1.424 24.278 1.00 10.70 258 GLN B O 1
ATOM 5331 N N . GLY B 1 267 ? -14.898 -3.403 25.221 1.00 9.62 259 GLY B N 1
ATOM 5332 C CA . GLY B 1 267 ? -14.546 -4.053 23.967 1.00 8.87 259 GLY B CA 1
ATOM 5333 C C . GLY B 1 267 ? -15.554 -5.113 23.561 1.00 11.20 259 GLY B C 1
ATOM 5334 O O . GLY B 1 267 ? -16.196 -5.748 24.412 1.00 9.73 259 GLY B O 1
ATOM 5335 N N . GLY B 1 268 ? -15.701 -5.306 22.264 1.00 10.41 260 GLY B N 1
ATOM 5336 C CA . GLY B 1 268 ? -16.514 -6.404 21.794 1.00 11.04 260 GLY B CA 1
ATOM 5337 C C . GLY B 1 268 ? -17.082 -6.098 20.424 1.00 13.05 260 GLY B C 1
ATOM 5338 O O . GLY B 1 268 ? -16.499 -5.336 19.651 1.00 11.97 260 GLY B O 1
ATOM 5339 N N . GLY B 1 269 ? -18.213 -6.728 20.141 1.00 11.24 261 GLY B N 1
ATOM 5340 C CA . GLY B 1 269 ? -18.874 -6.479 18.873 1.00 13.35 261 GLY B CA 1
ATOM 5341 C C . GLY B 1 269 ? -19.197 -5.011 18.669 1.00 12.62 261 GLY B C 1
ATOM 5342 O O . GLY B 1 269 ? -19.351 -4.221 19.612 1.00 12.45 261 GLY B O 1
ATOM 5343 N N . GLU B 1 270 ? -19.327 -4.653 17.394 1.00 13.32 262 GLU B N 1
ATOM 5344 C CA . GLU B 1 270 ? -19.805 -3.349 16.923 1.00 12.97 262 GLU B CA 1
ATOM 5345 C C . GLU B 1 270 ? -18.782 -2.225 17.064 1.00 15.36 262 GLU B C 1
ATOM 5346 O O . GLU B 1 270 ? -18.851 -1.254 16.311 1.00 19.22 262 GLU B O 1
ATOM 5352 N N . MET B 1 271 ? -17.854 -2.307 18.015 1.00 11.58 263 MET B N 1
ATOM 5353 C CA . MET B 1 271 ? -16.862 -1.243 18.203 1.00 10.84 263 MET B CA 1
ATOM 5354 C C . MET B 1 271 ? -15.549 -1.539 17.473 1.00 12.44 263 MET B C 1
ATOM 5355 O O . MET B 1 271 ? -14.591 -0.766 17.589 1.00 12.64 263 MET B O 1
ATOM 5360 N N . ILE B 1 272 ? -15.501 -2.632 16.714 1.00 11.77 264 ILE B N 1
ATOM 5361 C CA . ILE B 1 272 ? -14.334 -3.035 15.936 1.00 11.29 264 ILE B CA 1
ATOM 5362 C C . ILE B 1 272 ? -14.580 -2.776 14.454 1.00 14.80 264 ILE B C 1
ATOM 5363 O O . ILE B 1 272 ? -15.721 -2.728 13.981 1.00 17.77 264 ILE B O 1
ATOM 5368 N N . ASN B 1 273 ? -13.475 -2.626 13.709 1.00 12.88 265 ASN B N 1
ATOM 5369 C CA . ASN B 1 273 ? -13.456 -2.792 12.257 1.00 16.95 265 ASN B CA 1
ATOM 5370 C C . ASN B 1 273 ? -13.095 -4.220 11.867 1.00 19.51 265 ASN B C 1
ATOM 5371 O O . ASN B 1 273 ? -13.665 -4.775 10.923 1.00 20.54 265 ASN B O 1
ATOM 5376 N N . SER B 1 274 ? -12.146 -4.829 12.569 1.00 13.98 266 SER B N 1
ATOM 5377 C CA A SER B 1 274 ? -11.712 -6.180 12.252 0.52 11.93 266 SER B CA 1
ATOM 5378 C CA B SER B 1 274 ? -11.750 -6.193 12.263 0.48 13.79 266 SER B CA 1
ATOM 5379 C C . SER B 1 274 ? -11.197 -6.846 13.519 1.00 16.85 266 SER B C 1
ATOM 5380 O O . SER B 1 274 ? -10.548 -6.190 14.341 1.00 16.24 266 SER B O 1
ATOM 5385 N N . VAL B 1 275 ? -11.477 -8.142 13.665 1.00 15.54 267 VAL B N 1
ATOM 5386 C CA . VAL B 1 275 ? -10.975 -8.943 14.780 1.00 13.29 267 VAL B CA 1
ATOM 5387 C C . VAL B 1 275 ? -10.285 -10.172 14.208 1.00 17.64 267 VAL B C 1
ATOM 5388 O O . VAL B 1 275 ? -10.891 -10.939 13.447 1.00 17.01 267 VAL B O 1
ATOM 5392 N N . SER B 1 276 ? -9.018 -10.362 14.560 1.00 14.43 268 SER B N 1
ATOM 5393 C CA . SER B 1 276 ? -8.358 -11.644 14.390 1.00 14.59 268 SER B CA 1
ATOM 5394 C C . SER B 1 276 ? -7.618 -11.943 15.677 1.00 15.83 268 SER B C 1
ATOM 5395 O O . SER B 1 276 ? -7.574 -11.120 16.588 1.00 18.68 268 SER B O 1
ATOM 5398 N N . PHE B 1 277 ? -7.029 -13.131 15.757 1.00 20.66 269 PHE B N 1
ATOM 5399 C CA . PHE B 1 277 ? -6.228 -13.420 16.935 1.00 28.31 269 PHE B CA 1
ATOM 5400 C C . PHE B 1 277 ? -4.839 -12.802 16.850 1.00 29.40 269 PHE B C 1
ATOM 5401 O O . PHE B 1 277 ? -4.106 -12.821 17.842 1.00 39.52 269 PHE B O 1
ATOM 5409 N N . GLU B 1 278 ? -4.478 -12.211 15.705 1.00 29.67 270 GLU B N 1
ATOM 5410 C CA . GLU B 1 278 ? -3.199 -11.533 15.556 1.00 28.15 270 GLU B CA 1
ATOM 5411 C C . GLU B 1 278 ? -3.302 -10.017 15.667 1.00 32.35 270 GLU B C 1
ATOM 5412 O O . GLU B 1 278 ? -2.306 -9.368 16.008 1.00 34.88 270 GLU B O 1
ATOM 5418 N N . ALA B 1 279 ? -4.472 -9.442 15.399 1.00 25.81 271 ALA B N 1
ATOM 5419 C CA . ALA B 1 279 ? -4.635 -7.998 15.418 1.00 23.32 271 ALA B CA 1
ATOM 5420 C C . ALA B 1 279 ? -6.124 -7.684 15.502 1.00 22.07 271 ALA B C 1
ATOM 5421 O O . ALA B 1 279 ? -6.931 -8.334 14.840 1.00 22.38 271 ALA B O 1
ATOM 5423 N N . THR B 1 280 ? -6.479 -6.683 16.300 1.00 22.47 272 THR B N 1
ATOM 5424 C CA . THR B 1 280 ? -7.828 -6.135 16.299 1.00 20.04 272 THR B CA 1
ATOM 5425 C C . THR B 1 280 ? -7.727 -4.655 15.986 1.00 21.74 272 THR B C 1
ATOM 5426 O O . THR B 1 280 ? -6.926 -3.944 16.607 1.00 24.27 272 THR B O 1
ATOM 5430 N N . GLU B 1 281 ? -8.522 -4.203 15.017 1.00 16.03 273 GLU B N 1
ATOM 5431 C CA . GLU B 1 281 ? -8.601 -2.800 14.638 1.00 17.00 273 GLU B CA 1
ATOM 5432 C C . GLU B 1 281 ? -9.949 -2.247 15.057 1.00 12.99 273 GLU B C 1
ATOM 5433 O O . GLU B 1 281 ? -10.984 -2.862 14.783 1.00 16.39 273 GLU B O 1
ATOM 5439 N N . TYR B 1 282 ? -9.941 -1.081 15.696 1.00 13.45 274 TYR B N 1
ATOM 5440 C CA . TYR B 1 282 ? -11.169 -0.545 16.256 1.00 14.24 274 TYR B CA 1
ATOM 5441 C C . TYR B 1 282 ? -11.878 0.381 15.272 1.00 14.74 274 TYR B C 1
ATOM 5442 O O . TYR B 1 282 ? -11.278 0.931 14.337 1.00 15.72 274 TYR B O 1
ATOM 5451 N N . ALA B 1 283 ? -13.180 0.537 15.495 1.00 12.53 275 ALA B N 1
ATOM 5452 C CA . ALA B 1 283 ? -14.005 1.424 14.694 1.00 12.02 275 ALA B CA 1
ATOM 5453 C C . ALA B 1 283 ? -13.694 2.879 15.032 1.00 13.66 275 ALA B C 1
ATOM 5454 O O . ALA B 1 283 ? -13.114 3.195 16.077 1.00 14.14 275 ALA B O 1
ATOM 5456 N N . ALA B 1 284 ? -14.101 3.772 14.135 1.00 14.34 276 ALA B N 1
ATOM 5457 C CA . ALA B 1 284 ? -14.013 5.200 14.411 1.00 13.45 276 ALA B CA 1
ATOM 5458 C C . ALA B 1 284 ? -15.082 5.610 15.414 1.00 12.52 276 ALA B C 1
ATOM 5459 O O . ALA B 1 284 ? -16.068 4.905 15.623 1.00 10.76 276 ALA B O 1
ATOM 5461 N N . ILE B 1 285 ? -14.895 6.778 16.027 1.00 10.81 277 ILE B N 1
ATOM 5462 C CA . ILE B 1 285 ? -15.972 7.330 16.850 1.00 8.70 277 ILE B CA 1
ATOM 5463 C C . ILE B 1 285 ? -17.203 7.564 15.971 1.00 12.27 277 ILE B C 1
ATOM 5464 O O . ILE B 1 285 ? -17.074 7.849 14.768 1.00 12.95 277 ILE B O 1
ATOM 5469 N N . PRO B 1 286 ? -18.423 7.457 16.515 1.00 12.14 278 PRO B N 1
ATOM 5470 C CA . PRO B 1 286 ? -18.749 7.194 17.914 1.00 10.29 278 PRO B CA 1
ATOM 5471 C C . PRO B 1 286 ? -18.760 5.707 18.262 1.00 8.89 278 PRO B C 1
ATOM 5472 O O . PRO B 1 286 ? -18.774 5.347 19.437 1.00 11.35 278 PRO B O 1
ATOM 5476 N N . HIS B 1 287 ? -18.754 4.858 17.233 1.00 8.61 279 HIS B N 1
ATOM 5477 C CA . HIS B 1 287 ? -18.977 3.430 17.442 1.00 9.96 279 HIS B CA 1
ATOM 5478 C C . HIS B 1 287 ? -17.844 2.777 18.216 1.00 9.07 279 HIS B C 1
ATOM 5479 O O . HIS B 1 287 ? -18.065 1.774 18.920 1.00 10.63 279 HIS B O 1
ATOM 5486 N N . LYS B 1 288 ? -16.647 3.353 18.143 1.00 9.37 280 LYS B N 1
ATOM 5487 C CA . LYS B 1 288 ? -15.511 2.977 18.982 1.00 8.95 280 LYS B CA 1
ATOM 5488 C C . LYS B 1 288 ? -15.869 2.783 20.451 1.00 9.92 280 LYS B C 1
ATOM 5489 O O . LYS B 1 288 ? -15.292 1.922 21.131 1.00 10.56 280 LYS B O 1
ATOM 5495 N N . PHE B 1 289 ? -16.828 3.575 20.943 1.00 9.48 281 PHE B N 1
ATOM 5496 C CA . PHE B 1 289 ? -17.207 3.569 22.353 1.00 7.12 281 PHE B CA 1
ATOM 5497 C C . PHE B 1 289 ? -18.556 2.916 22.612 1.00 7.98 281 PHE B C 1
ATOM 5498 O O . PHE B 1 289 ? -19.062 2.999 23.743 1.00 11.35 281 PHE B O 1
ATOM 5506 N N . GLU B 1 290 ? -19.127 2.233 21.627 1.00 8.00 282 GLU B N 1
ATOM 5507 C CA . GLU B 1 290 ? -20.419 1.556 21.791 1.00 8.20 282 GLU B CA 1
ATOM 5508 C C . GLU B 1 290 ? -20.201 0.075 21.536 1.00 8.90 282 GLU B C 1
ATOM 5509 O O . GLU B 1 290 ? -20.278 -0.401 20.397 1.00 11.72 282 GLU B O 1
ATOM 5515 N N . ALA B 1 291 ? -19.901 -0.658 22.612 1.00 9.20 283 ALA B N 1
ATOM 5516 C CA . ALA B 1 291 ? -19.555 -2.071 22.528 1.00 8.76 283 ALA B CA 1
ATOM 5517 C C . ALA B 1 291 ? -20.798 -2.918 22.718 1.00 8.89 283 ALA B C 1
ATOM 5518 O O . ALA B 1 291 ? -21.511 -2.759 23.711 1.00 11.98 283 ALA B O 1
ATOM 5520 N N . GLY B 1 292 ? -21.064 -3.810 21.762 1.00 10.51 284 GLY B N 1
ATOM 5521 C CA . GLY B 1 292 ? -22.262 -4.627 21.845 1.00 10.37 284 GLY B CA 1
ATOM 5522 C C . GLY B 1 292 ? -23.498 -3.889 21.368 1.00 11.92 284 GLY B C 1
ATOM 5523 O O . GLY B 1 292 ? -23.481 -2.706 21.003 1.00 12.61 284 GLY B O 1
ATOM 5524 N N . THR B 1 293 ? -24.600 -4.621 21.362 1.00 8.23 285 THR B N 1
ATOM 5525 C CA . THR B 1 293 ? -25.881 -4.033 20.976 1.00 9.11 285 THR B CA 1
ATOM 5526 C C . THR B 1 293 ? -26.204 -2.838 21.864 1.00 11.32 285 THR B C 1
ATOM 5527 O O . THR B 1 293 ? -26.204 -2.962 23.095 1.00 10.92 285 THR B O 1
ATOM 5531 N N . PRO B 1 294 ? -26.489 -1.683 21.295 1.00 9.41 286 PRO B N 1
ATOM 5532 C CA . PRO B 1 294 ? -26.759 -0.511 22.122 1.00 9.53 286 PRO B CA 1
ATOM 5533 C C . PRO B 1 294 ? -28.183 -0.563 22.651 1.00 9.97 286 PRO B C 1
ATOM 5534 O O . PRO B 1 294 ? -28.984 -1.413 22.270 1.00 10.21 286 PRO B O 1
ATOM 5538 N N . ASN B 1 295 ? -28.479 0.353 23.568 1.00 9.66 287 ASN B N 1
ATOM 5539 C CA . ASN B 1 295 ? -29.857 0.513 24.014 1.00 8.05 287 ASN B CA 1
ATOM 5540 C C . ASN B 1 295 ? -30.620 1.293 22.945 1.00 9.65 287 ASN B C 1
ATOM 5541 O O . ASN B 1 295 ? -30.837 2.502 23.049 1.00 9.77 287 ASN B O 1
ATOM 5546 N N . ILE B 1 296 ? -31.055 0.566 21.911 1.00 7.94 288 ILE B N 1
ATOM 5547 C CA . ILE B 1 296 ? -31.664 1.201 20.736 1.00 7.98 288 ILE B CA 1
ATOM 5548 C C . ILE B 1 296 ? -32.952 1.923 21.127 1.00 8.94 288 ILE B C 1
ATOM 5549 O O . ILE B 1 296 ? -33.175 3.089 20.769 1.00 8.90 288 ILE B O 1
ATOM 5554 N N . ALA B 1 297 ? -33.815 1.245 21.875 1.00 7.59 289 ALA B N 1
ATOM 5555 C CA . ALA B 1 297 ? -35.084 1.857 22.248 1.00 8.57 289 ALA B CA 1
ATOM 5556 C C . ALA B 1 297 ? -34.870 3.036 23.178 1.00 10.38 289 ALA B C 1
ATOM 5557 O O . ALA B 1 297 ? -35.588 4.038 23.093 1.00 9.47 289 ALA B O 1
ATOM 5559 N N . GLY B 1 298 ? -33.885 2.942 24.062 1.00 8.47 290 GLY B N 1
ATOM 5560 C CA . GLY B 1 298 ? -33.606 4.060 24.951 1.00 9.35 290 GLY B CA 1
ATOM 5561 C C . GLY B 1 298 ? -33.168 5.305 24.200 1.00 8.38 290 GLY B C 1
ATOM 5562 O O . GLY B 1 298 ? -33.580 6.416 24.536 1.00 7.96 290 GLY B O 1
ATOM 5563 N N . ALA B 1 299 ? -32.319 5.136 23.174 1.00 8.85 291 ALA B N 1
ATOM 5564 C CA . ALA B 1 299 ? -31.900 6.272 22.355 1.00 7.77 291 ALA B CA 1
ATOM 5565 C C . ALA B 1 299 ? -33.095 6.891 21.634 1.00 7.76 291 ALA B C 1
ATOM 5566 O O . ALA B 1 299 ? -33.243 8.119 21.599 1.00 9.03 291 ALA B O 1
ATOM 5568 N N . ILE B 1 300 ? -33.982 6.054 21.093 1.00 8.48 292 ILE B N 1
ATOM 5569 C CA . ILE B 1 300 ? -35.165 6.563 20.403 1.00 8.08 292 ILE B CA 1
ATOM 5570 C C . ILE B 1 300 ? -36.091 7.284 21.378 1.00 9.80 292 ILE B C 1
ATOM 5571 O O . ILE B 1 300 ? -36.631 8.349 21.057 1.00 10.21 292 ILE B O 1
ATOM 5576 N N . GLY B 1 301 ? -36.251 6.741 22.586 1.00 7.23 293 GLY B N 1
ATOM 5577 C CA . GLY B 1 301 ? -37.043 7.432 23.595 1.00 9.46 293 GLY B CA 1
ATOM 5578 C C . GLY B 1 301 ? -36.416 8.737 24.045 1.00 9.13 293 GLY B C 1
ATOM 5579 O O . GLY B 1 301 ? -37.127 9.707 24.327 1.00 8.85 293 GLY B O 1
ATOM 5580 N N . LEU B 1 302 ? -35.077 8.779 24.132 1.00 7.94 294 LEU B N 1
ATOM 5581 C CA . LEU B 1 302 ? -34.409 10.027 24.491 1.00 8.91 294 LEU B CA 1
ATOM 5582 C C . LEU B 1 302 ? -34.632 11.088 23.421 1.00 7.91 294 LEU B C 1
ATOM 5583 O O . LEU B 1 302 ? -34.843 12.268 23.731 1.00 8.62 294 LEU B O 1
ATOM 5588 N N . ALA B 1 303 ? -34.582 10.686 22.151 1.00 8.07 295 ALA B N 1
ATOM 5589 C CA . ALA B 1 303 ? -34.882 11.631 21.076 1.00 6.96 295 ALA B CA 1
ATOM 5590 C C . ALA B 1 303 ? -36.300 12.188 21.205 1.00 8.87 295 ALA B C 1
ATOM 5591 O O . ALA B 1 303 ? -36.532 13.384 20.969 1.00 9.98 295 ALA B O 1
ATOM 5593 N N . ALA B 1 304 ? -37.260 11.349 21.597 1.00 7.62 296 ALA B N 1
ATOM 5594 C CA . ALA B 1 304 ? -38.615 11.844 21.822 1.00 7.23 296 ALA B CA 1
ATOM 5595 C C . ALA B 1 304 ? -38.662 12.815 22.992 1.00 8.95 296 ALA B C 1
ATOM 5596 O O . ALA B 1 304 ? -39.422 13.794 22.953 1.00 9.54 296 ALA B O 1
ATOM 5598 N N . ALA B 1 305 ? -37.862 12.572 24.033 1.00 8.34 297 ALA B N 1
ATOM 5599 C CA . ALA B 1 305 ? -37.830 13.513 25.152 1.00 7.36 297 ALA B CA 1
ATOM 5600 C C . ALA B 1 305 ? -37.295 14.870 24.703 1.00 9.31 297 ALA B C 1
ATOM 5601 O O . ALA B 1 305 ? -37.837 15.919 25.076 1.00 8.68 297 ALA B O 1
ATOM 5603 N N . ILE B 1 306 ? -36.229 14.871 23.904 1.00 7.57 298 ILE B N 1
ATOM 5604 C CA . ILE B 1 306 ? -35.720 16.126 23.360 1.00 8.88 298 ILE B CA 1
ATOM 5605 C C . ILE B 1 306 ? -36.791 16.844 22.540 1.00 8.01 298 ILE B C 1
ATOM 5606 O O . ILE B 1 306 ? -36.998 18.058 22.684 1.00 9.27 298 ILE B O 1
ATOM 5611 N N . ASP B 1 307 ? -37.479 16.117 21.634 1.00 8.84 299 ASP B N 1
ATOM 5612 C CA . ASP B 1 307 ? -38.568 16.739 20.867 1.00 9.25 299 ASP B CA 1
ATOM 5613 C C . ASP B 1 307 ? -39.629 17.332 21.783 1.00 9.83 299 ASP B C 1
ATOM 5614 O O . ASP B 1 307 ? -40.155 18.418 21.505 1.00 11.48 299 ASP B O 1
ATOM 5619 N N . TYR B 1 308 ? -39.954 16.628 22.878 1.00 9.95 300 TYR B N 1
ATOM 5620 C CA . TYR B 1 308 ? -40.975 17.121 23.795 1.00 9.30 300 TYR B CA 1
ATOM 5621 C C . TYR B 1 308 ? -40.518 18.414 24.465 1.00 9.81 300 TYR B C 1
ATOM 5622 O O . TYR B 1 308 ? -41.269 19.400 24.525 1.00 10.49 300 TYR B O 1
ATOM 5631 N N . ILE B 1 309 ? -39.296 18.415 24.997 1.00 7.97 301 ILE B N 1
ATOM 5632 C CA . ILE B 1 309 ? -38.726 19.633 25.589 1.00 9.00 301 ILE B CA 1
ATOM 5633 C C . ILE B 1 309 ? -38.781 20.783 24.590 1.00 11.01 301 ILE B C 1
ATOM 5634 O O . ILE B 1 309 ? -39.253 21.883 24.898 1.00 9.80 301 ILE B O 1
ATOM 5639 N N . TRP B 1 310 ? -38.299 20.544 23.368 1.00 9.96 302 TRP B N 1
ATOM 5640 C CA . TRP B 1 310 ? -38.331 21.604 22.365 1.00 10.73 302 TRP B CA 1
ATOM 5641 C C . TRP B 1 310 ? -39.749 22.106 22.089 1.00 11.60 302 TRP B C 1
ATOM 5642 O O . TRP B 1 310 ? -39.939 23.299 21.802 1.00 12.25 302 TRP B O 1
ATOM 5653 N N . SER B 1 311 ? -40.754 21.228 22.181 1.00 11.48 303 SER B N 1
ATOM 5654 C CA . SER B 1 311 ? -42.130 21.655 21.916 1.00 10.49 303 SER B CA 1
ATOM 5655 C C . SER B 1 311 ? -42.647 22.625 22.976 1.00 12.72 303 SER B C 1
ATOM 5656 O O . SER B 1 311 ? -43.579 23.399 22.703 1.00 15.34 303 SER B O 1
ATOM 5659 N N . LEU B 1 312 ? -42.095 22.565 24.195 1.00 11.35 304 LEU B N 1
ATOM 5660 C CA . LEU B 1 312 ? -42.472 23.490 25.255 1.00 11.24 304 LEU B CA 1
ATOM 5661 C C . LEU B 1 312 ? -41.665 24.777 25.233 1.00 13.72 304 LEU B C 1
ATOM 5662 O O . LEU B 1 312 ? -42.177 25.818 25.677 1.00 16.19 304 LEU B O 1
ATOM 5667 N N . ASP B 1 313 ? -40.420 24.699 24.740 1.00 13.04 305 ASP B N 1
ATOM 5668 C CA . ASP B 1 313 ? -39.449 25.783 24.609 1.00 12.80 305 ASP B CA 1
ATOM 5669 C C . ASP B 1 313 ? -38.670 25.923 25.901 1.00 14.47 305 ASP B C 1
ATOM 5670 O O . ASP B 1 313 ? -39.238 26.221 26.963 1.00 13.34 305 ASP B O 1
ATOM 5675 N N . LEU B 1 314 ? -37.355 25.718 25.819 1.00 13.98 306 LEU B N 1
ATOM 5676 C CA . LEU B 1 314 ? -36.551 25.757 27.032 1.00 11.36 306 LEU B CA 1
ATOM 5677 C C . LEU B 1 314 ? -36.535 27.133 27.680 1.00 12.98 306 LEU B C 1
ATOM 5678 O O . LEU B 1 314 ? -36.346 27.225 28.901 1.00 13.17 306 LEU B O 1
ATOM 5683 N N . ASP B 1 315 ? -36.698 28.210 26.896 1.00 13.64 307 ASP B N 1
ATOM 5684 C CA . ASP B 1 315 ? -36.790 29.531 27.523 1.00 14.84 307 ASP B CA 1
ATOM 5685 C C . ASP B 1 315 ? -38.069 29.639 28.342 1.00 17.35 307 ASP B C 1
ATOM 5686 O O . ASP B 1 315 ? -38.075 30.227 29.434 1.00 16.41 307 ASP B O 1
ATOM 5691 N N . ALA B 1 316 ? -39.170 29.091 27.820 1.00 13.08 308 ALA B N 1
ATOM 5692 C CA . ALA B 1 316 ? -40.430 29.130 28.559 1.00 11.99 308 ALA B CA 1
ATOM 5693 C C . ALA B 1 316 ? -40.358 28.244 29.795 1.00 16.75 308 ALA B C 1
ATOM 5694 O O . ALA B 1 316 ? -40.841 28.620 30.873 1.00 13.71 308 ALA B O 1
ATOM 5696 N N . ILE B 1 317 ? -39.763 27.058 29.655 1.00 13.09 309 ILE B N 1
ATOM 5697 C CA . ILE B 1 317 ? -39.563 26.185 30.809 1.00 10.40 309 ILE B CA 1
ATOM 5698 C C . ILE B 1 317 ? -38.768 26.908 31.888 1.00 11.12 309 ILE B C 1
ATOM 5699 O O . ILE B 1 317 ? -39.129 26.890 33.068 1.00 12.39 309 ILE B O 1
ATOM 5704 N N . ALA B 1 318 ? -37.668 27.555 31.502 1.00 11.25 310 ALA B N 1
ATOM 5705 C CA . ALA B 1 318 ? -36.811 28.185 32.503 1.00 13.61 310 ALA B CA 1
ATOM 5706 C C . ALA B 1 318 ? -37.523 29.339 33.200 1.00 12.62 310 ALA B C 1
ATOM 5707 O O . ALA B 1 318 ? -37.396 29.501 34.424 1.00 12.49 310 ALA B O 1
ATOM 5709 N N . GLU B 1 319 ? -38.283 30.141 32.452 1.00 12.81 311 GLU B N 1
ATOM 5710 C CA . GLU B 1 319 ? -39.040 31.231 33.068 1.00 14.52 311 GLU B CA 1
ATOM 5711 C C . GLU B 1 319 ? -40.019 30.698 34.104 1.00 15.83 311 GLU B C 1
ATOM 5712 O O . GLU B 1 319 ? -40.126 31.239 35.213 1.00 14.55 311 GLU B O 1
ATOM 5718 N N . TYR B 1 320 ? -40.758 29.644 33.751 1.00 11.73 312 TYR B N 1
ATOM 5719 C CA . TYR B 1 320 ? -41.745 29.098 34.681 1.00 10.58 312 TYR B CA 1
ATOM 5720 C C . TYR B 1 320 ? -41.085 28.421 35.869 1.00 11.27 312 TYR B C 1
ATOM 5721 O O . TYR B 1 320 ? -41.553 28.570 37.005 1.00 11.47 312 TYR B O 1
ATOM 5730 N N . GLU B 1 321 ? -40.017 27.654 35.634 1.00 10.34 313 GLU B N 1
ATOM 5731 C CA . GLU B 1 321 ? -39.366 26.986 36.756 1.00 11.56 313 GLU B CA 1
ATOM 5732 C C . GLU B 1 321 ? -38.725 27.999 37.695 1.00 11.04 313 GLU B C 1
ATOM 5733 O O . GLU B 1 321 ? -38.667 27.758 38.898 1.00 12.10 313 GLU B O 1
ATOM 5739 N N . THR B 1 322 ? -38.271 29.136 37.166 1.00 11.49 314 THR B N 1
ATOM 5740 C CA . THR B 1 322 ? -37.820 30.225 38.031 1.00 13.23 314 THR B CA 1
ATOM 5741 C C . THR B 1 322 ? -38.959 30.748 38.886 1.00 13.24 314 THR B C 1
ATOM 5742 O O . THR B 1 322 ? -38.777 31.023 40.077 1.00 14.23 314 THR B O 1
ATOM 5746 N N . GLN B 1 323 ? -40.149 30.888 38.300 1.00 12.77 315 GLN B N 1
ATOM 5747 C CA . GLN B 1 323 ? -41.292 31.324 39.098 1.00 11.35 315 GLN B CA 1
ATOM 5748 C C . GLN B 1 323 ? -41.591 30.317 40.196 1.00 11.74 315 GLN B C 1
ATOM 5749 O O . GLN B 1 323 ? -41.862 30.708 41.343 1.00 13.43 315 GLN B O 1
ATOM 5755 N N . LEU B 1 324 ? -41.547 29.018 39.870 1.00 10.29 316 LEU B N 1
ATOM 5756 C CA . LEU B 1 324 ? -41.788 27.996 40.889 1.00 9.33 316 LEU B CA 1
ATOM 5757 C C . LEU B 1 324 ? -40.747 28.083 42.005 1.00 10.31 316 LEU B C 1
ATOM 5758 O O . LEU B 1 324 ? -41.085 28.027 43.194 1.00 13.17 316 LEU B O 1
ATOM 5763 N N . LEU B 1 325 ? -39.465 28.183 41.634 1.00 11.62 317 LEU B N 1
ATOM 5764 C CA . LEU B 1 325 ? -38.408 28.239 42.642 1.00 11.29 317 LEU B CA 1
ATOM 5765 C C . LEU B 1 325 ? -38.568 29.455 43.536 1.00 13.73 317 LEU B C 1
ATOM 5766 O O . LEU B 1 325 ? -38.452 29.354 44.767 1.00 14.09 317 LEU B O 1
ATOM 5771 N N . ASN B 1 326 ? -38.839 30.619 42.940 1.00 11.70 318 ASN B N 1
ATOM 5772 C CA . ASN B 1 326 ? -38.978 31.826 43.756 1.00 12.03 318 ASN B CA 1
ATOM 5773 C C . ASN B 1 326 ? -40.170 31.699 44.690 1.00 17.17 318 ASN B C 1
ATOM 5774 O O . ASN B 1 326 ? -40.081 32.037 45.878 1.00 16.22 318 ASN B O 1
ATOM 5779 N N . TYR B 1 327 ? -41.290 31.185 44.171 1.00 12.02 319 TYR B N 1
ATOM 5780 C CA . TYR B 1 327 ? -42.501 31.055 44.984 1.00 12.55 319 TYR B CA 1
ATOM 5781 C C . TYR B 1 327 ? -42.293 30.078 46.134 1.00 11.64 319 TYR B C 1
ATOM 5782 O O . TYR B 1 327 ? -42.706 30.353 47.271 1.00 14.75 319 TYR B O 1
ATOM 5791 N N . ALA B 1 328 ? -41.645 28.938 45.866 1.00 11.26 320 ALA B N 1
ATOM 5792 C CA . ALA B 1 328 ? -41.437 27.946 46.926 1.00 9.91 320 ALA B CA 1
ATOM 5793 C C . ALA B 1 328 ? -40.387 28.416 47.925 1.00 11.02 320 ALA B C 1
ATOM 5794 O O . ALA B 1 328 ? -40.464 28.075 49.107 1.00 12.38 320 ALA B O 1
ATOM 5796 N N . THR B 1 329 ? -39.388 29.172 47.466 1.00 12.13 321 THR B N 1
ATOM 5797 C CA . THR B 1 329 ? -38.368 29.667 48.390 1.00 12.87 321 THR B CA 1
ATOM 5798 C C . THR B 1 329 ? -38.986 30.636 49.394 1.00 13.74 321 THR B C 1
ATOM 5799 O O . THR B 1 329 ? -38.779 30.512 50.607 1.00 14.95 321 THR B O 1
ATOM 5803 N N . LYS B 1 330 ? -39.766 31.599 48.899 1.00 13.53 322 LYS B N 1
ATOM 5804 C CA . LYS B 1 330 ? -40.466 32.508 49.799 1.00 13.48 322 LYS B CA 1
ATOM 5805 C C . LYS B 1 330 ? -41.427 31.741 50.692 1.00 14.02 322 LYS B C 1
ATOM 5806 O O . LYS B 1 330 ? -41.557 32.047 51.891 1.00 16.96 322 LYS B O 1
ATOM 5808 N N . ALA B 1 331 ? -42.112 30.734 50.132 1.00 13.83 323 ALA B N 1
ATOM 5809 C CA . ALA B 1 331 ? -43.141 30.060 50.922 1.00 13.58 323 ALA B CA 1
ATOM 5810 C C . ALA B 1 331 ? -42.531 29.222 52.041 1.00 16.40 323 ALA B C 1
ATOM 5811 O O . ALA B 1 331 ? -43.060 29.200 53.158 1.00 15.55 323 ALA B O 1
ATOM 5813 N N . ILE B 1 332 ? -41.416 28.532 51.780 1.00 12.91 324 ILE B N 1
ATOM 5814 C CA . ILE B 1 332 ? -40.874 27.683 52.846 1.00 12.58 324 ILE B CA 1
ATOM 5815 C C . ILE B 1 332 ? -40.238 28.526 53.939 1.00 15.29 324 ILE B C 1
ATOM 5816 O O . ILE B 1 332 ? -40.310 28.171 55.126 1.00 14.73 324 ILE B O 1
ATOM 5821 N N . GLU B 1 333 ? -39.640 29.666 53.582 1.00 13.82 325 GLU B N 1
ATOM 5822 C CA . GLU B 1 333 ? -39.113 30.550 54.624 1.00 15.97 325 GLU B CA 1
ATOM 5823 C C . GLU B 1 333 ? -40.234 31.141 55.467 1.00 19.63 325 GLU B C 1
ATOM 5824 O O . GLU B 1 333 ? -40.042 31.394 56.668 1.00 19.99 325 GLU B O 1
ATOM 5830 N N . ALA B 1 334 ? -41.411 31.346 54.873 1.00 16.05 326 ALA B N 1
ATOM 5831 C CA . ALA B 1 334 ? -42.532 31.890 55.628 1.00 16.04 326 ALA B CA 1
ATOM 5832 C C . ALA B 1 334 ? -43.148 30.869 56.582 1.00 17.93 326 ALA B C 1
ATOM 5833 O O . ALA B 1 334 ? -43.835 31.264 57.537 1.00 20.07 326 ALA B O 1
ATOM 5835 N N . VAL B 1 335 ? -42.927 29.572 56.347 1.00 15.04 327 VAL B N 1
ATOM 5836 C CA . VAL B 1 335 ? -43.455 28.565 57.267 1.00 13.08 327 VAL B CA 1
ATOM 5837 C C . VAL B 1 335 ? -42.835 28.720 58.645 1.00 15.77 327 VAL B C 1
ATOM 5838 O O . VAL B 1 335 ? -43.511 28.531 59.669 1.00 16.42 327 VAL B O 1
ATOM 5842 N N . LYS B 1 336 ? -41.530 29.029 58.683 1.00 17.49 328 LYS B N 1
ATOM 5843 C CA . LYS B 1 336 ? -40.694 29.225 59.876 1.00 17.64 328 LYS B CA 1
ATOM 5844 C C . LYS B 1 336 ? -40.230 27.882 60.424 1.00 18.36 328 LYS B C 1
ATOM 5845 O O . LYS B 1 336 ? -40.993 26.907 60.421 1.00 19.48 328 LYS B O 1
ATOM 5851 N N . GLY B 1 337 ? -38.960 27.810 60.847 1.00 16.71 329 GLY B N 1
ATOM 5852 C CA . GLY B 1 337 ? -38.380 26.617 61.423 1.00 16.35 329 GLY B CA 1
ATOM 5853 C C . GLY B 1 337 ? -37.538 25.803 60.463 1.00 14.78 329 GLY B C 1
ATOM 5854 O O . GLY B 1 337 ? -36.747 24.965 60.906 1.00 18.18 329 GLY B O 1
ATOM 5855 N N . TYR B 1 338 ? -37.709 26.001 59.166 1.00 12.91 330 TYR B N 1
ATOM 5856 C CA . TYR B 1 338 ? -36.934 25.285 58.162 1.00 12.80 330 TYR B CA 1
ATOM 5857 C C . TYR B 1 338 ? -35.912 26.226 57.539 1.00 16.34 330 TYR B C 1
ATOM 5858 O O . TYR B 1 338 ? -36.247 27.363 57.181 1.00 19.53 330 TYR B O 1
ATOM 5867 N N . ASN B 1 339 ? -34.678 25.747 57.407 1.00 13.79 331 ASN B N 1
ATOM 5868 C CA . ASN B 1 339 ? -33.567 26.534 56.880 1.00 12.77 331 ASN B CA 1
ATOM 5869 C C . ASN B 1 339 ? -33.122 25.947 55.553 1.00 14.04 331 ASN B C 1
ATOM 5870 O O . ASN B 1 339 ? -32.808 24.754 55.486 1.00 15.10 331 ASN B O 1
ATOM 5875 N N . ILE B 1 340 ? -33.086 26.788 54.511 1.00 12.20 332 ILE B N 1
ATOM 5876 C CA . ILE B 1 340 ? -32.616 26.351 53.195 1.00 11.69 332 ILE B CA 1
ATOM 5877 C C . ILE B 1 340 ? -31.103 26.197 53.203 1.00 12.37 332 ILE B C 1
ATOM 5878 O O . ILE B 1 340 ? -30.370 27.034 53.754 1.00 15.66 332 ILE B O 1
ATOM 5883 N N . ILE B 1 341 ? -30.637 25.102 52.596 1.00 13.67 333 ILE B N 1
ATOM 5884 C CA A ILE B 1 341 ? -29.223 24.837 52.345 0.57 13.45 333 ILE B CA 1
ATOM 5885 C CA B ILE B 1 341 ? -29.225 24.862 52.349 0.43 13.28 333 ILE B CA 1
ATOM 5886 C C . ILE B 1 341 ? -29.016 24.964 50.844 1.00 12.50 333 ILE B C 1
ATOM 5887 O O . ILE B 1 341 ? -29.582 24.175 50.069 1.00 13.41 333 ILE B O 1
ATOM 5896 N N . GLY B 1 342 ? -28.212 25.950 50.431 1.00 14.76 334 GLY B N 1
ATOM 5897 C CA . GLY B 1 342 ? -28.039 26.214 49.008 1.00 12.44 334 GLY B CA 1
ATOM 5898 C C . GLY B 1 342 ? -28.852 27.411 48.564 1.00 11.72 334 GLY B C 1
ATOM 5899 O O . GLY B 1 342 ? -30.008 27.263 48.147 1.00 12.97 334 GLY B O 1
ATOM 5900 N N . THR B 1 343 ? -28.275 28.612 48.691 1.00 13.49 335 THR B N 1
ATOM 5901 C CA . THR B 1 343 ? -28.977 29.848 48.378 1.00 14.93 335 THR B CA 1
ATOM 5902 C C . THR B 1 343 ? -28.215 30.646 47.324 1.00 16.49 335 THR B C 1
ATOM 5903 O O . THR B 1 343 ? -28.115 31.869 47.388 1.00 18.73 335 THR B O 1
ATOM 5907 N N . ALA B 1 344 ? -27.709 29.945 46.315 1.00 13.46 336 ALA B N 1
ATOM 5908 C CA . ALA B 1 344 ? -26.939 30.578 45.258 1.00 13.66 336 ALA B CA 1
ATOM 5909 C C . ALA B 1 344 ? -27.809 31.537 44.448 1.00 14.73 336 ALA B C 1
ATOM 5910 O O . ALA B 1 344 ? -29.033 31.394 44.373 1.00 16.04 336 ALA B O 1
ATOM 5912 N N . ALA B 1 345 ? -27.158 32.519 43.822 1.00 20.41 337 ALA B N 1
ATOM 5913 C CA . ALA B 1 345 ? -27.888 33.479 42.996 1.00 22.38 337 ALA B CA 1
ATOM 5914 C C . ALA B 1 345 ? -28.501 32.815 41.767 1.00 18.00 337 ALA B C 1
ATOM 5915 O O . ALA B 1 345 ? -29.599 33.184 41.340 1.00 21.73 337 ALA B O 1
ATOM 5917 N N . ASN B 1 346 ? -27.825 31.822 41.200 1.00 14.57 338 ASN B N 1
ATOM 5918 C CA . ASN B 1 346 ? -28.303 31.101 40.028 1.00 12.31 338 ASN B CA 1
ATOM 5919 C C . ASN B 1 346 ? -28.579 29.653 40.417 1.00 11.40 338 ASN B C 1
ATOM 5920 O O . ASN B 1 346 ? -27.662 28.955 40.857 1.00 14.49 338 ASN B O 1
ATOM 5925 N N . LYS B 1 347 ? -29.828 29.204 40.253 1.00 11.83 339 LYS B N 1
ATOM 5926 C CA . LYS B 1 347 ? -30.224 27.869 40.691 1.00 10.43 339 LYS B CA 1
ATOM 5927 C C . LYS B 1 347 ? -31.192 27.224 39.706 1.00 11.47 339 LYS B C 1
ATOM 5928 O O . LYS B 1 347 ? -32.015 27.905 39.086 1.00 12.97 339 LYS B O 1
ATOM 5934 N N . VAL B 1 348 ? -31.113 25.891 39.607 1.00 11.14 340 VAL B N 1
ATOM 5935 C CA . VAL B 1 348 ? -32.197 25.085 39.038 1.00 10.00 340 VAL B CA 1
ATOM 5936 C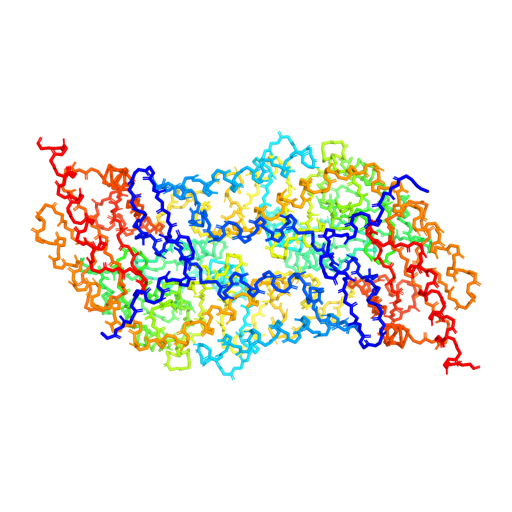 C . VAL B 1 348 ? -33.241 24.937 40.145 1.00 10.60 340 VAL B C 1
ATOM 5937 O O . VAL B 1 348 ? -32.936 25.263 41.309 1.00 11.63 340 VAL B O 1
ATOM 5941 N N . PRO B 1 349 ? -34.473 24.470 39.861 1.00 11.43 341 PRO B N 1
ATOM 5942 C CA . PRO B 1 349 ? -35.563 24.577 40.877 1.00 10.89 341 PRO B CA 1
ATOM 5943 C C . PRO B 1 349 ? -35.531 23.475 41.935 1.00 8.86 341 PRO B C 1
ATOM 5944 O O . PRO B 1 349 ? -36.395 22.593 42.024 1.00 11.53 341 PRO B O 1
ATOM 5948 N N . ILE B 1 350 ? -34.511 23.557 42.791 1.00 10.79 342 ILE B N 1
ATOM 5949 C CA . ILE B 1 350 ? -34.255 22.596 43.855 1.00 10.18 342 ILE B CA 1
ATOM 5950 C C . ILE B 1 350 ? -34.070 23.356 45.157 1.00 10.89 342 ILE B C 1
ATOM 5951 O O . ILE B 1 350 ? -33.311 24.331 45.208 1.00 11.27 342 ILE B O 1
ATOM 5956 N N . ILE B 1 351 ? -34.747 22.914 46.213 1.00 9.27 343 ILE B N 1
ATOM 5957 C CA . ILE B 1 351 ? -34.618 23.512 47.547 1.00 9.58 343 ILE B CA 1
ATOM 5958 C C . ILE B 1 351 ? -34.318 22.381 48.516 1.00 10.63 343 ILE B C 1
ATOM 5959 O O . ILE B 1 351 ? -35.197 21.549 48.772 1.00 10.73 343 ILE B O 1
ATOM 5964 N N . SER B 1 352 ? -33.093 22.343 49.048 1.00 9.66 344 SER B N 1
ATOM 5965 C CA A SER B 1 352 ? -32.735 21.475 50.168 0.55 8.63 344 SER B CA 1
ATOM 5966 C CA B SER B 1 352 ? -32.796 21.459 50.165 0.45 10.36 344 SER B CA 1
ATOM 5967 C C . SER B 1 352 ? -32.925 22.247 51.463 1.00 9.70 344 SER B C 1
ATOM 5968 O O . SER B 1 352 ? -32.683 23.454 51.513 1.00 11.52 344 SER B O 1
ATOM 5973 N N . PHE B 1 353 ? -33.357 21.549 52.515 1.00 10.96 345 PHE B N 1
ATOM 5974 C CA . PHE B 1 353 ? -33.635 22.272 53.753 1.00 10.47 345 PHE B CA 1
ATOM 5975 C C . PHE B 1 353 ? -33.548 21.341 54.951 1.00 9.89 345 PHE B C 1
ATOM 5976 O O . PHE B 1 353 ? -33.621 20.118 54.823 1.00 11.71 345 PHE B O 1
ATOM 5984 N N . VAL B 1 354 ? -33.356 21.956 56.121 1.00 10.48 346 VAL B N 1
ATOM 5985 C CA . VAL B 1 354 ? -33.222 21.232 57.378 1.00 11.87 346 VAL B CA 1
ATOM 5986 C C . VAL B 1 354 ? -34.062 21.912 58.440 1.00 14.22 346 VAL B C 1
ATOM 5987 O O . VAL B 1 354 ? -34.440 23.080 58.322 1.00 14.00 346 VAL B O 1
ATOM 5991 N N . HIS B 1 355 ? -34.364 21.138 59.472 1.00 11.02 347 HIS B N 1
ATOM 5992 C CA . HIS B 1 355 ? -34.986 21.625 60.692 1.00 11.55 347 HIS B CA 1
ATOM 5993 C C . HIS B 1 355 ? -34.004 21.399 61.832 1.00 13.48 347 HIS B C 1
ATOM 5994 O O . HIS B 1 355 ? -33.281 20.406 61.847 1.00 15.28 347 HIS B O 1
ATOM 6001 N N . GLY B 1 356 ? -33.985 22.308 62.812 1.00 14.60 348 GLY B N 1
ATOM 6002 C CA . GLY B 1 356 ? -33.010 22.150 63.885 1.00 17.89 348 GLY B CA 1
ATOM 6003 C C . GLY B 1 356 ? -33.301 21.011 64.848 1.00 19.09 348 GLY B C 1
ATOM 6004 O O . GLY B 1 356 ? -32.410 20.607 65.603 1.00 20.22 348 GLY B O 1
ATOM 6005 N N . LYS B 1 357 ? -34.534 20.524 64.887 1.00 15.97 349 LYS B N 1
ATOM 6006 C CA . LYS B 1 357 ? -34.904 19.436 65.785 1.00 16.67 349 LYS B CA 1
ATOM 6007 C C . LYS B 1 357 ? -35.451 18.216 65.059 1.00 19.13 349 LYS B C 1
ATOM 6008 O O . LYS B 1 357 ? -35.248 17.089 65.528 1.00 21.87 349 LYS B O 1
ATOM 6014 N N . ILE B 1 358 ? -36.109 18.398 63.921 1.00 12.67 350 ILE B N 1
ATOM 6015 C CA . ILE B 1 358 ? -36.835 17.315 63.274 1.00 13.59 350 ILE B CA 1
ATOM 6016 C C . ILE B 1 358 ? -35.932 16.679 62.232 1.00 14.71 350 ILE B C 1
ATOM 6017 O O . ILE B 1 358 ? -35.351 17.376 61.392 1.00 14.95 350 ILE B O 1
ATOM 6022 N N . HIS B 1 359 ? -35.793 15.360 62.307 1.00 13.85 351 HIS B N 1
ATOM 6023 C CA . HIS B 1 359 ? -34.917 14.640 61.394 1.00 15.12 351 HIS B CA 1
ATOM 6024 C C . HIS B 1 359 ? -35.464 14.654 59.976 1.00 13.36 351 HIS B C 1
ATOM 6025 O O . HIS B 1 359 ? -36.676 14.578 59.754 1.00 14.37 351 HIS B O 1
ATOM 6032 N N . ALA B 1 360 ? -34.547 14.731 59.009 1.00 11.23 352 ALA B N 1
ATOM 6033 C CA . ALA B 1 360 ? -34.929 14.721 57.602 1.00 10.44 352 ALA B CA 1
ATOM 6034 C C . ALA B 1 360 ? -35.808 13.520 57.255 1.00 12.53 352 ALA B C 1
ATOM 6035 O O . ALA B 1 360 ? -36.791 13.655 56.518 1.00 12.14 352 ALA B O 1
ATOM 6037 N N . HIS B 1 361 ? -35.474 12.336 57.778 1.00 14.10 353 HIS B N 1
ATOM 6038 C CA . HIS B 1 361 ? -36.246 11.142 57.433 1.00 14.32 353 HIS B CA 1
ATOM 6039 C C . HIS B 1 361 ? -37.702 11.292 57.845 1.00 14.69 353 HIS B C 1
ATOM 6040 O O . HIS B 1 361 ? -38.606 10.855 57.125 1.00 14.03 353 HIS B O 1
ATOM 6047 N N . ASP B 1 362 ? -37.954 11.930 58.988 1.00 12.21 354 ASP B N 1
ATOM 6048 C CA . ASP B 1 362 ? -39.339 12.109 59.429 1.00 11.60 354 ASP B CA 1
ATOM 6049 C C . ASP B 1 362 ? -40.073 13.103 58.542 1.00 11.47 354 ASP B C 1
ATOM 6050 O O . ASP B 1 362 ? -41.256 12.911 58.238 1.00 12.94 354 ASP B O 1
ATOM 6055 N N . ILE B 1 363 ? -39.390 14.167 58.112 1.00 10.61 355 ILE B N 1
ATOM 6056 C CA . ILE B 1 363 ? -39.994 15.109 57.173 1.00 9.28 355 ILE B CA 1
ATOM 6057 C C . ILE B 1 363 ? -40.423 14.384 55.910 1.00 9.47 355 ILE B C 1
ATOM 6058 O O . ILE B 1 363 ? -41.551 14.537 55.434 1.00 12.01 355 ILE B O 1
ATOM 6063 N N . GLY B 1 364 ? -39.520 13.591 55.333 1.00 8.67 356 GLY B N 1
ATOM 6064 C CA . GLY B 1 364 ? -39.861 12.928 54.080 1.00 9.70 356 GLY B CA 1
ATOM 6065 C C . GLY B 1 364 ? -40.973 11.910 54.229 1.00 11.14 356 GLY B C 1
ATOM 6066 O O . GLY B 1 364 ? -41.854 11.808 53.367 1.00 10.47 356 GLY B O 1
ATOM 6067 N N . THR B 1 365 ? -40.956 11.138 55.322 1.00 10.94 357 THR B N 1
ATOM 6068 C CA A THR B 1 365 ? -41.981 10.122 55.565 0.58 11.34 357 THR B CA 1
ATOM 6069 C CA B THR B 1 365 ? -41.999 10.130 55.448 0.42 10.85 357 THR B CA 1
ATOM 6070 C C . THR B 1 365 ? -43.349 10.755 55.788 1.00 11.66 357 THR B C 1
ATOM 6071 O O . THR B 1 365 ? -44.364 10.291 55.261 1.00 11.95 357 THR B O 1
ATOM 6078 N N . ILE B 1 366 ? -43.400 11.809 56.618 1.00 10.59 358 ILE B N 1
ATOM 6079 C CA . ILE B 1 366 ? -44.699 12.428 56.891 1.00 10.20 358 ILE B CA 1
ATOM 6080 C C . ILE B 1 366 ? -45.242 13.128 55.648 1.00 10.58 358 ILE B C 1
ATOM 6081 O O . ILE B 1 366 ? -46.441 13.030 55.341 1.00 11.49 358 ILE B O 1
ATOM 6086 N N . LEU B 1 367 ? -44.372 13.774 54.861 1.00 10.57 359 LEU B N 1
ATOM 6087 C CA . LEU B 1 367 ? -44.855 14.378 53.621 1.00 8.62 359 LEU B CA 1
ATOM 6088 C C . LEU B 1 367 ? -45.435 13.320 52.686 1.00 8.61 359 LEU B C 1
ATOM 6089 O O . LEU B 1 367 ? -46.487 13.536 52.072 1.00 9.78 359 LEU B O 1
ATOM 6094 N N . ASP B 1 368 ? -44.785 12.156 52.588 1.00 9.58 360 ASP B N 1
ATOM 6095 C CA . ASP B 1 368 ? -45.330 11.108 51.736 1.00 9.82 360 ASP B CA 1
ATOM 6096 C C . ASP B 1 368 ? -46.682 10.623 52.230 1.00 11.31 360 ASP B C 1
ATOM 6097 O O . ASP B 1 368 ? -47.510 10.182 51.427 1.00 12.27 360 ASP B O 1
ATOM 6102 N N . SER B 1 369 ? -46.928 10.676 53.545 1.00 10.44 361 SER B N 1
ATOM 6103 C CA . SER B 1 369 ? -48.235 10.259 54.051 1.00 10.24 361 SER B CA 1
ATOM 6104 C C . SER B 1 369 ? -49.351 11.160 53.544 1.00 12.29 361 SER B C 1
ATOM 6105 O O . SER B 1 369 ? -50.522 10.764 53.600 1.00 15.29 361 SER B O 1
ATOM 6108 N N . GLU B 1 370 ? -49.015 12.363 53.075 1.00 10.81 362 GLU B N 1
ATOM 6109 C CA . GLU B 1 370 ? -49.961 13.267 52.431 1.00 11.83 362 GLU B CA 1
ATOM 6110 C C . GLU B 1 370 ? -49.750 13.321 50.920 1.00 10.20 362 GLU B C 1
ATOM 6111 O O . GLU B 1 370 ? -50.152 14.295 50.270 1.00 12.94 362 GLU B O 1
ATOM 6117 N N . GLY B 1 371 ? -49.130 12.289 50.354 1.00 9.34 363 GLY B N 1
ATOM 6118 C CA . GLY B 1 371 ? -48.965 12.161 48.912 1.00 9.21 363 GLY B CA 1
ATOM 6119 C C . GLY B 1 371 ? -47.774 12.883 48.320 1.00 8.76 363 GLY B C 1
ATOM 6120 O O . GLY B 1 371 ? -47.562 12.794 47.090 1.00 10.08 363 GLY B O 1
ATOM 6121 N N . ILE B 1 372 ? -46.972 13.567 49.133 1.00 9.30 364 ILE B N 1
ATOM 6122 C CA . ILE B 1 372 ? -45.927 14.448 48.619 1.00 8.60 364 ILE B CA 1
ATOM 6123 C C . ILE B 1 372 ? -44.613 13.678 48.583 1.00 8.54 364 ILE B C 1
ATOM 6124 O O . ILE B 1 372 ? -44.139 13.190 49.614 1.00 10.50 364 ILE B O 1
ATOM 6129 N N . ALA B 1 373 ? -44.027 13.566 47.389 1.00 7.75 365 ALA B N 1
ATOM 6130 C CA . ALA B 1 373 ? -42.792 12.803 47.170 1.00 7.68 365 ALA B CA 1
ATOM 6131 C C . ALA B 1 373 ? -41.582 13.737 47.168 1.00 9.14 365 ALA B C 1
ATOM 6132 O O . ALA B 1 373 ? -41.423 14.549 46.247 1.00 9.55 365 ALA B O 1
ATOM 6134 N N . ILE B 1 374 ? -40.737 13.632 48.199 1.00 9.14 366 ILE B N 1
ATOM 6135 C CA . ILE B 1 374 ? -39.455 14.342 48.247 1.00 9.35 366 ILE B CA 1
ATOM 6136 C C . ILE B 1 374 ? -38.363 13.319 48.550 1.00 9.47 366 ILE B C 1
ATOM 6137 O O . ILE B 1 374 ? -38.627 12.132 48.694 1.00 11.80 366 ILE B O 1
ATOM 6142 N N . ARG B 1 375 ? -37.120 13.787 48.622 1.00 8.91 367 ARG B N 1
ATOM 6143 C CA . ARG B 1 375 ? -36.004 12.940 49.013 1.00 10.39 367 ARG B CA 1
ATOM 6144 C C . ARG B 1 375 ? -35.434 13.463 50.319 1.00 9.23 367 ARG B C 1
ATOM 6145 O O . ARG B 1 375 ? -35.209 14.663 50.444 1.00 9.89 367 ARG B O 1
ATOM 6153 N N . SER B 1 376 ? -35.197 12.564 51.276 1.00 9.00 368 SER B N 1
ATOM 6154 C CA . SER B 1 376 ? -34.560 12.912 52.546 1.00 9.35 368 SER B CA 1
ATOM 6155 C C . SER B 1 376 ? -33.351 12.007 52.715 1.00 12.37 368 SER B C 1
ATOM 6156 O O . SER B 1 376 ? -33.498 10.781 52.753 1.00 16.90 368 SER B O 1
ATOM 6159 N N . GLY B 1 377 ? -32.163 12.596 52.755 1.00 11.30 369 GLY B N 1
ATOM 6160 C CA . GLY B 1 377 ? -30.953 11.787 52.807 1.00 12.58 369 GLY B CA 1
ATOM 6161 C C . GLY B 1 377 ? -29.732 12.606 52.412 1.00 12.81 369 GLY B C 1
ATOM 6162 O O . GLY B 1 377 ? -29.707 13.821 52.574 1.00 12.16 369 GLY B O 1
ATOM 6163 N N . HIS B 1 378 ? -28.726 11.920 51.885 1.00 12.23 370 HIS B N 1
ATOM 6164 C CA . HIS B 1 378 ? -27.497 12.622 51.534 1.00 10.65 370 HIS B CA 1
ATOM 6165 C C . HIS B 1 378 ? -27.417 12.980 50.053 1.00 12.01 370 HIS B C 1
ATOM 6166 O O . HIS B 1 378 ? -26.490 13.699 49.666 1.00 12.21 370 HIS B O 1
ATOM 6173 N N . HIS B 1 379 ? -28.370 12.520 49.246 1.00 11.51 371 HIS B N 1
ATOM 6174 C CA . HIS B 1 379 ? -28.484 12.878 47.822 1.00 10.92 371 HIS B CA 1
ATOM 6175 C C . HIS B 1 379 ? -27.210 12.581 47.047 1.00 13.22 371 HIS B C 1
ATOM 6176 O O . HIS B 1 379 ? -26.882 13.293 46.091 1.00 13.14 371 HIS B O 1
ATOM 6183 N N . CYS B 1 380 ? -26.484 11.538 47.446 1.00 12.10 372 CYS B N 1
ATOM 6184 C CA . CYS B 1 380 ? -25.225 11.169 46.798 1.00 11.66 372 CYS B CA 1
ATOM 6185 C C . CYS B 1 380 ? -24.217 12.302 46.879 1.00 14.08 372 CYS B C 1
ATOM 6186 O O . CYS B 1 380 ? -23.389 12.471 45.981 1.00 11.56 372 CYS B O 1
ATOM 6189 N N . THR B 1 381 ? -24.289 13.108 47.940 1.00 10.17 373 THR B N 1
ATOM 6190 C CA . THR B 1 381 ? -23.303 14.162 48.184 1.00 11.25 373 THR B CA 1
ATOM 6191 C C . THR B 1 381 ? -22.901 14.128 49.649 1.00 11.25 373 THR B C 1
ATOM 6192 O O . THR B 1 381 ? -23.033 15.117 50.375 1.00 11.78 373 THR B O 1
ATOM 6196 N N . MET B 1 382 ? -22.353 13.002 50.095 1.00 11.71 374 MET B N 1
ATOM 6197 C CA A MET B 1 382 ? -21.978 12.925 51.505 0.70 12.39 374 MET B CA 1
ATOM 6198 C CA B MET B 1 382 ? -21.953 12.902 51.501 0.30 12.40 374 MET B CA 1
ATOM 6199 C C . MET B 1 382 ? -20.932 13.965 51.900 1.00 13.25 374 MET B C 1
ATOM 6200 O O . MET B 1 382 ? -21.038 14.501 53.019 1.00 13.86 374 MET B O 1
ATOM 6209 N N . PRO B 1 383 ? -19.943 14.329 51.068 1.00 13.31 375 PRO B N 1
ATOM 6210 C CA . PRO B 1 383 ? -19.017 15.390 51.495 1.00 15.99 375 PRO B CA 1
ATOM 6211 C C . PRO B 1 383 ? -19.700 16.741 51.710 1.00 14.68 375 PRO B C 1
ATOM 6212 O O . PRO B 1 383 ? -19.286 17.488 52.605 1.00 15.84 375 PRO B O 1
ATOM 6216 N N . LEU B 1 384 ? -20.747 17.065 50.936 1.00 13.66 376 LEU B N 1
ATOM 6217 C CA . LEU B 1 384 ? -21.537 18.272 51.185 1.00 17.37 376 LEU B CA 1
ATOM 6218 C C . LEU B 1 384 ? -22.226 18.223 52.538 1.00 18.63 376 LEU B C 1
ATOM 6219 O O . LEU B 1 384 ? -22.270 19.227 53.265 1.00 17.50 376 LEU B O 1
ATOM 6224 N N . MET B 1 385 ? -22.852 17.086 52.858 1.00 16.08 377 MET B N 1
ATOM 6225 C CA . MET B 1 385 ? -23.477 16.942 54.166 1.00 16.93 377 MET B CA 1
ATOM 6226 C C . MET B 1 385 ? -22.456 17.197 55.265 1.00 17.99 377 MET B C 1
ATOM 6227 O O . MET B 1 385 ? -22.723 17.935 56.226 1.00 18.67 377 MET B O 1
ATOM 6232 N N . ASP B 1 386 ? -21.264 16.628 55.119 1.00 15.01 378 ASP B N 1
ATOM 6233 C CA . ASP B 1 386 ? -20.205 16.872 56.087 1.00 16.34 378 ASP B CA 1
ATOM 6234 C C . ASP B 1 386 ? -19.874 18.362 56.188 1.00 17.28 378 ASP B C 1
ATOM 6235 O O . ASP B 1 386 ? -19.736 18.895 57.295 1.00 20.00 378 ASP B O 1
ATOM 6240 N N . PHE B 1 387 ? -19.783 19.055 55.044 1.00 16.80 379 PHE B N 1
ATOM 6241 C CA . PHE B 1 387 ? -19.447 20.481 55.051 1.00 18.73 379 PHE B CA 1
ATOM 6242 C C . PHE B 1 387 ? -20.491 21.293 55.811 1.00 17.95 379 PHE B C 1
ATOM 6243 O O . PHE B 1 387 ? -20.142 22.222 56.561 1.00 20.95 379 PHE B O 1
ATOM 6251 N N . TYR B 1 388 ? -21.770 20.963 55.624 1.00 17.12 380 TYR B N 1
ATOM 6252 C CA . TYR B 1 388 ? -22.862 21.653 56.303 1.00 16.55 380 TYR B CA 1
ATOM 6253 C C . TYR B 1 388 ? -23.136 21.108 57.697 1.00 20.64 380 TYR B C 1
ATOM 6254 O O . TYR B 1 388 ? -24.071 21.588 58.349 1.00 22.02 380 TYR B O 1
ATOM 6263 N N . ASP B 1 389 ? -22.355 20.129 58.157 1.00 17.24 381 ASP B N 1
ATOM 6264 C CA A ASP B 1 389 ? -22.482 19.557 59.505 0.63 18.46 381 ASP B CA 1
ATOM 6265 C CA B ASP B 1 389 ? -22.494 19.591 59.514 0.37 18.67 381 ASP B CA 1
ATOM 6266 C C . ASP B 1 389 ? -23.896 19.040 59.767 1.00 16.78 381 ASP B C 1
ATOM 6267 O O . ASP B 1 389 ? -24.484 19.266 60.830 1.00 20.25 381 ASP B O 1
ATOM 6276 N N . VAL B 1 390 ? -24.437 18.311 58.789 1.00 15.80 382 VAL B N 1
ATOM 6277 C CA . VAL B 1 390 ? -25.738 17.664 58.910 1.00 14.55 382 VAL B CA 1
ATOM 6278 C C . VAL B 1 390 ? -25.610 16.240 58.390 1.00 19.45 382 VAL B C 1
ATOM 6279 O O . VAL B 1 390 ? -24.747 15.936 57.563 1.00 21.54 382 VAL B O 1
ATOM 6283 N N . ALA B 1 391 ? -26.479 15.356 58.891 1.00 25.60 383 ALA B N 1
ATOM 6284 C CA . ALA B 1 391 ? -26.470 13.984 58.394 1.00 29.29 383 ALA B CA 1
ATOM 6285 C C . ALA B 1 391 ? -27.191 13.872 57.060 1.00 27.49 383 ALA B C 1
ATOM 6286 O O . ALA B 1 391 ? -26.831 13.043 56.212 1.00 29.39 383 ALA B O 1
ATOM 6288 N N . ALA B 1 392 ? -28.184 14.724 56.852 1.00 18.57 384 ALA B N 1
ATOM 6289 C CA . ALA B 1 392 ? -29.095 14.592 55.729 1.00 16.62 384 ALA B CA 1
ATOM 6290 C C . ALA B 1 392 ? -29.812 15.916 55.544 1.00 13.06 384 ALA B C 1
ATOM 6291 O O . ALA B 1 392 ? -29.850 16.746 56.454 1.00 14.20 384 ALA B O 1
ATOM 6293 N N . THR B 1 393 ? -30.373 16.108 54.356 1.00 11.40 385 THR B N 1
ATOM 6294 C CA . THR B 1 393 ? -31.301 17.201 54.138 1.00 11.17 385 THR B CA 1
ATOM 6295 C C . THR B 1 393 ? -32.546 16.645 53.477 1.00 10.84 385 THR B C 1
ATOM 6296 O O . THR B 1 393 ? -32.566 15.520 52.969 1.00 11.99 385 THR B O 1
ATOM 6300 N N . SER B 1 394 ? -33.592 17.447 53.481 1.00 10.53 386 SER B N 1
ATOM 6301 C CA . SER B 1 394 ? -34.812 17.121 52.762 1.00 8.55 386 SER B CA 1
ATOM 6302 C C . SER B 1 394 ? -34.820 17.979 51.509 1.00 10.33 386 SER B C 1
ATOM 6303 O O . SER B 1 394 ? -34.394 19.134 51.548 1.00 12.40 386 SER B O 1
ATOM 6306 N N . ARG B 1 395 ? -35.286 17.421 50.396 1.00 9.77 387 ARG B N 1
ATOM 6307 C CA . ARG B 1 395 ? -35.111 18.096 49.118 1.00 10.14 387 ARG B CA 1
ATOM 6308 C C . ARG B 1 395 ? -36.404 18.098 48.314 1.00 9.07 387 ARG B C 1
ATOM 6309 O O . ARG B 1 395 ? -36.944 17.034 47.973 1.00 10.09 387 ARG B O 1
ATOM 6317 N N . ILE B 1 396 ? -36.859 19.301 47.989 1.00 9.00 388 ILE B N 1
ATOM 6318 C CA . ILE B 1 396 ? -37.925 19.561 47.028 1.00 8.35 388 ILE B CA 1
ATOM 6319 C C . ILE B 1 396 ? -37.266 19.852 45.688 1.00 9.53 388 ILE B C 1
ATOM 6320 O O . ILE B 1 396 ? -36.439 20.765 45.586 1.00 11.44 388 ILE B O 1
ATOM 6325 N N . SER B 1 397 ? -37.600 19.080 44.653 1.00 8.90 389 SER B N 1
ATOM 6326 C CA . SER B 1 397 ? -36.989 19.295 43.347 1.00 8.42 389 SER B CA 1
ATOM 6327 C C . SER B 1 397 ? -38.096 19.281 42.308 1.00 9.18 389 SER B C 1
ATOM 6328 O O . SER B 1 397 ? -38.814 18.285 42.161 1.00 10.00 389 SER B O 1
ATOM 6331 N N . MET B 1 398 ? -38.273 20.417 41.640 1.00 8.96 390 MET B N 1
ATOM 6332 C CA . MET B 1 398 ? -39.450 20.637 40.817 1.00 10.47 390 MET B CA 1
ATOM 6333 C C . MET B 1 398 ? -39.131 20.585 39.330 1.00 10.15 390 MET B C 1
ATOM 6334 O O . MET B 1 398 ? -37.982 20.714 38.884 1.00 11.02 390 MET B O 1
ATOM 6339 N N . SER B 1 399 ? -40.208 20.438 38.568 1.00 8.59 391 SER B N 1
ATOM 6340 C CA A SER B 1 399 ? -40.167 20.456 37.109 0.69 7.74 391 SER B CA 1
ATOM 6341 C CA B SER B 1 399 ? -40.195 20.425 37.113 0.31 11.02 391 SER B CA 1
ATOM 6342 C C . SER B 1 399 ? -41.321 21.316 36.607 1.00 8.18 391 SER B C 1
ATOM 6343 O O . SER B 1 399 ? -42.170 21.779 37.379 1.00 10.25 391 SER B O 1
ATOM 6348 N N . PHE B 1 400 ? -41.341 21.534 35.291 1.00 9.92 392 PHE B N 1
ATOM 6349 C CA . PHE B 1 400 ? -42.326 22.425 34.681 1.00 9.85 392 PHE B CA 1
ATOM 6350 C C . PHE B 1 400 ? -43.739 21.869 34.764 1.00 11.89 392 PHE B C 1
ATOM 6351 O O . PHE B 1 400 ? -44.677 22.601 34.453 1.00 12.41 392 PHE B O 1
ATOM 6359 N N . TYR B 1 401 ? -43.922 20.602 35.147 1.00 9.10 393 TYR B N 1
ATOM 6360 C CA . TYR B 1 401 ? -45.285 20.119 35.363 1.00 10.46 393 TYR B CA 1
ATOM 6361 C C . TYR B 1 401 ? -45.750 20.299 36.806 1.00 10.19 393 TYR B C 1
ATOM 6362 O O . TYR B 1 401 ? -46.890 19.935 37.113 1.00 10.86 393 TYR B O 1
ATOM 6371 N N . ASN B 1 402 ? -44.928 20.893 37.677 1.00 8.89 394 ASN B N 1
ATOM 6372 C CA . ASN B 1 402 ? -45.386 21.172 39.031 1.00 8.90 394 ASN B CA 1
ATOM 6373 C C . ASN B 1 402 ? -46.090 22.531 39.073 1.00 10.53 394 ASN B C 1
ATOM 6374 O O . ASN B 1 402 ? -45.960 23.343 38.159 1.00 11.92 394 ASN B O 1
ATOM 6379 N N . THR B 1 403 ? -46.869 22.763 40.140 1.00 9.58 395 THR B N 1
ATOM 6380 C CA . THR B 1 403 ? -47.758 23.926 40.194 1.00 10.18 395 THR B CA 1
ATOM 6381 C C . THR B 1 403 ? -47.610 24.716 41.494 1.00 10.18 395 THR B C 1
ATOM 6382 O O . THR B 1 403 ? -47.115 24.221 42.513 1.00 10.83 395 THR B O 1
ATOM 6386 N N . PHE B 1 404 ? -48.086 25.969 41.454 1.00 10.73 396 PHE B N 1
ATOM 6387 C CA . PHE B 1 404 ? -48.112 26.781 42.669 1.00 10.88 396 PHE B CA 1
ATOM 6388 C C . PHE B 1 404 ? -49.006 26.145 43.729 1.00 11.99 396 PHE B C 1
ATOM 6389 O O . PHE B 1 404 ? -48.667 26.167 44.916 1.00 12.56 396 PHE B O 1
ATOM 6397 N N . LYS B 1 405 ? -50.139 25.551 43.320 1.00 12.89 397 LYS B N 1
ATOM 6398 C CA . LYS B 1 405 ? -51.020 24.897 44.293 1.00 11.59 397 LYS B CA 1
ATOM 6399 C C . LYS B 1 405 ? -50.308 23.733 44.986 1.00 14.12 397 LYS B C 1
ATOM 6400 O O . LYS B 1 405 ? -50.474 23.524 46.196 1.00 13.40 397 LYS B O 1
ATOM 6402 N N . GLU B 1 406 ? -49.500 22.972 44.243 1.00 10.33 398 GLU B N 1
ATOM 6403 C CA . GLU B 1 406 ? -48.725 21.895 44.854 1.00 9.67 398 GLU B CA 1
ATOM 6404 C C . GLU B 1 406 ? -47.745 22.449 45.872 1.00 10.74 398 GLU B C 1
ATOM 6405 O O . GLU B 1 406 ? -47.555 21.862 46.940 1.00 11.37 398 GLU B O 1
ATOM 6411 N N . ILE B 1 407 ? -47.085 23.560 45.540 1.00 11.53 399 ILE B N 1
ATOM 6412 C CA . ILE B 1 407 ? -46.172 24.184 46.497 1.00 10.59 399 ILE B CA 1
ATOM 6413 C C . ILE B 1 407 ? -46.918 24.569 47.770 1.00 12.01 399 ILE B C 1
ATOM 6414 O O . ILE B 1 407 ? -46.470 24.256 48.877 1.00 12.11 399 ILE B O 1
ATOM 6419 N N . ASP B 1 408 ? -48.091 25.207 47.622 1.00 10.84 400 ASP B N 1
ATOM 6420 C CA . ASP B 1 408 ? -48.901 25.602 48.777 1.00 12.00 400 ASP B CA 1
ATOM 6421 C C . ASP B 1 408 ? -49.227 24.393 49.639 1.00 13.00 400 ASP B C 1
ATOM 6422 O O . ASP B 1 408 ? -49.097 24.437 50.873 1.00 13.84 400 ASP B O 1
ATOM 6427 N N . TYR B 1 409 ? -49.678 23.301 49.001 1.00 11.56 401 TYR B N 1
ATOM 6428 C CA . TYR B 1 409 ? -50.019 22.111 49.764 1.00 13.52 401 TYR B CA 1
ATOM 6429 C C . TYR B 1 409 ? -48.802 21.554 50.491 1.00 13.59 401 TYR B C 1
ATOM 6430 O O . TYR B 1 409 ? -48.896 21.127 51.655 1.00 12.67 401 TYR B O 1
ATOM 6439 N N . CYS B 1 410 ? -47.646 21.546 49.825 1.00 10.78 402 CYS B N 1
ATOM 6440 C CA . CYS B 1 410 ? -46.439 21.056 50.463 1.00 11.33 402 CYS B CA 1
ATOM 6441 C C . CYS B 1 410 ? -46.092 21.882 51.695 1.00 12.43 402 CYS B C 1
ATOM 6442 O O . CYS B 1 410 ? -45.643 21.334 52.707 1.00 12.30 402 CYS B O 1
ATOM 6445 N N . MET B 1 411 ?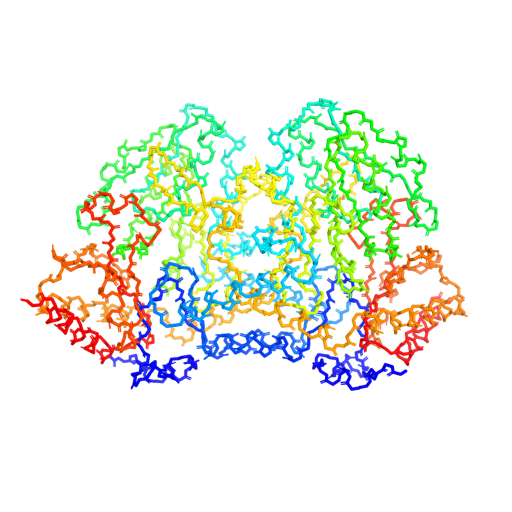 -46.274 23.196 51.623 1.00 11.63 403 MET B N 1
ATOM 6446 C CA . MET B 1 411 ? -45.928 24.029 52.769 1.00 13.01 403 MET B CA 1
ATOM 6447 C C . MET B 1 411 ? -46.906 23.806 53.912 1.00 13.72 403 MET B C 1
ATOM 6448 O O . MET B 1 411 ? -46.513 23.808 55.088 1.00 14.49 403 MET B O 1
ATOM 6453 N N . GLU B 1 412 ? -48.182 23.593 53.590 1.00 13.03 404 GLU B N 1
ATOM 6454 C CA . GLU B 1 412 ? -49.139 23.239 54.636 1.00 13.37 404 GLU B CA 1
ATOM 6455 C C . GLU B 1 412 ? -48.758 21.918 55.293 1.00 13.05 404 GLU B C 1
ATOM 6456 O O . GLU B 1 412 ? -48.885 21.763 56.518 1.00 14.37 404 GLU B O 1
ATOM 6462 N N . ALA B 1 413 ? -48.265 20.954 54.512 1.00 12.09 405 ALA B N 1
ATOM 6463 C CA . ALA B 1 413 ? -47.834 19.706 55.126 1.00 10.67 405 ALA B CA 1
ATOM 6464 C C . ALA B 1 413 ? -46.588 19.906 55.989 1.00 11.94 405 ALA B C 1
ATOM 6465 O O . ALA B 1 413 ? -46.448 19.273 57.041 1.00 12.39 405 ALA B O 1
ATOM 6467 N N . LEU B 1 414 ? -45.672 20.784 55.568 1.00 11.28 406 LEU B N 1
ATOM 6468 C CA . LEU B 1 414 ? -44.491 21.041 56.385 1.00 12.41 406 LEU B CA 1
ATOM 6469 C C . LEU B 1 414 ? -44.860 21.701 57.701 1.00 12.06 406 LEU B C 1
ATOM 6470 O O . LEU B 1 414 ? -44.215 21.447 58.731 1.00 11.78 406 LEU B O 1
ATOM 6475 N N . GLN B 1 415 ? -45.914 22.524 57.705 1.00 11.79 407 GLN B N 1
ATOM 6476 C CA . GLN B 1 415 ? -46.382 23.069 58.975 1.00 12.85 407 GLN B CA 1
ATOM 6477 C C . GLN B 1 415 ? -46.964 21.970 59.852 1.00 13.23 407 GLN B C 1
ATOM 6478 O O . GLN B 1 415 ? -46.734 21.955 61.066 1.00 12.62 407 GLN B O 1
ATOM 6484 N N . ARG B 1 416 ? -47.702 21.021 59.257 1.00 11.35 408 ARG B N 1
ATOM 6485 C CA . ARG B 1 416 ? -48.189 19.899 60.054 1.00 12.90 408 ARG B CA 1
ATOM 6486 C C . ARG B 1 416 ? -47.047 19.021 60.572 1.00 12.52 408 ARG B C 1
ATOM 6487 O O . ARG B 1 416 ? -47.158 18.463 61.665 1.00 14.09 408 ARG B O 1
ATOM 6495 N N . VAL B 1 417 ? -45.929 18.913 59.845 1.00 12.87 409 VAL B N 1
ATOM 6496 C CA . VAL B 1 417 ? -44.782 18.191 60.395 1.00 12.06 409 VAL B CA 1
ATOM 6497 C C . VAL B 1 417 ? -44.296 18.863 61.673 1.00 11.88 409 VAL B C 1
ATOM 6498 O O . VAL B 1 417 ? -43.999 18.193 62.672 1.00 12.69 409 VAL B O 1
ATOM 6502 N N . LYS B 1 418 ? -44.199 20.202 61.662 1.00 11.15 410 LYS B N 1
ATOM 6503 C CA . LYS B 1 418 ? -43.828 20.907 62.889 1.00 11.37 410 LYS B CA 1
ATOM 6504 C C . LYS B 1 418 ? -44.773 20.552 64.026 1.00 15.64 410 LYS B C 1
ATOM 6505 O O . LYS B 1 418 ? -44.347 20.421 65.180 1.00 16.68 410 LYS B O 1
ATOM 6511 N N . GLU B 1 419 ? -46.059 20.393 63.716 1.00 12.55 411 GLU B N 1
ATOM 6512 C CA . GLU B 1 419 ? -47.051 20.170 64.753 1.00 12.69 411 GLU B CA 1
ATOM 6513 C C . GLU B 1 419 ? -46.988 18.747 65.289 1.00 12.26 411 GLU B C 1
ATOM 6514 O O . GLU B 1 419 ? -47.333 18.525 66.449 1.00 13.60 411 GLU B O 1
ATOM 6520 N N . VAL B 1 420 ? -46.527 17.787 64.482 1.00 12.04 412 VAL B N 1
ATOM 6521 C CA . VAL B 1 420 ? -46.297 16.436 65.002 1.00 12.48 412 VAL B CA 1
ATOM 6522 C C . VAL B 1 420 ? -45.262 16.469 66.117 1.00 12.64 412 VAL B C 1
ATOM 6523 O O . VAL B 1 420 ? -45.377 15.750 67.120 1.00 13.92 412 VAL B O 1
ATOM 6527 N N . PHE B 1 421 ? -44.231 17.295 65.955 1.00 12.27 413 PHE B N 1
ATOM 6528 C CA . PHE B 1 421 ? -43.140 17.416 66.916 1.00 12.69 413 PHE B CA 1
ATOM 6529 C C . PHE B 1 421 ? -43.203 18.740 67.675 1.00 13.57 413 PHE B C 1
ATOM 6530 O O . PHE B 1 421 ? -42.180 19.353 67.993 1.00 16.46 413 PHE B O 1
ATOM 6538 N N . ALA B 1 422 ? -44.419 19.168 68.008 1.00 13.28 414 ALA B N 1
ATOM 6539 C CA . ALA B 1 422 ? -44.653 20.430 68.707 1.00 13.73 414 ALA B CA 1
ATOM 6540 C C . ALA B 1 422 ? -44.062 20.492 70.097 1.00 17.84 414 ALA B C 1
ATOM 6541 O O . ALA B 1 422 ? -43.876 21.593 70.651 1.00 17.85 414 ALA B O 1
#